Protein 1SEZ (pdb70)

CATH classification: 3.50.50.60 (+2 more: 3.90.660.20, 1.10.3110.10)

Secondary structure (DSSP, 8-state):
--EEEEE--SHHHHHHHHHHHTTS-EEEEE-SSSSS-SS--EEEETTEEEESS------SHHHHHHHHHTT-GGGEE--SS---EEEESSSSEEEPPSSHHHHHHSSSS-HHHHH---HHHH-----HHHHHHHHH-HHHIIIIIHHHHHHHHS--GGG----S-HHHHHHHHHTS-HHHHHHHHTT----S--STT-S--EETT--HHHHHHHTTS-TTTEETT--EEEEEEE-SSSSSS-EEEEEEB-SSSS-B---EESEE----HHHHH--EESSSSB---TTS----EEEEEEEEEEEEGGGBSS---SSEEE--GGGGGGT--SSEEEE---GGGS-TTEEEEEEEEESTT-GGGTT--HHHHHHHHHHHHHHHH-B-S--SSEEEEEEEEEEE---TTHHHHHHHHH---SSTTB----SSSS-SSHHHHHHHHHHHHHHHHHHHSS--/--EEEEE--SHHHHHHHHHHHTTS-EEEEEESSSSS-SS--EE--TT--EESS------SHHHHHHHHHTT-GGGEE--SS---EEEEETTEEEEPPSSTTTTTTSSSS-HHHHH---HHHH-----HHHHHHHHH-HHHIIIIIHHHHHHHHS--GGG----S-HHHHHHHHHTS-HHHHHHTTT----SSHHHHHSS--EETT--HHHHHHHTTS-TTTEEET--EEEEE---SSSSSS---EEEE--SSS-S----B-SEE----HHHH---EESSSSB---TT-----EEEEEEEEEEEEGGGBSS---SSEEE--GGGGGGT--SSEEEE---GGGS-TTEEEEEEEEESTT-GGGTTS-HHHHHHHHHHHHHHHH-B-S--SSEEEEEEEEEEE---TTHHHHHHHHH---SSTTB---SSSSS-SSHHHHHHHHHHHHHHHHHHHS---

Nearest PDB structures (foldseek):
  1sez-assembly1_A  TM=1.002E+00  e=3.186E-103  Nicotiana tabacum
  2ive-assembly2_B  TM=8.909E-01  e=2.336E-39  Myxococcus xanthus
  2ivd-assembly1_A  TM=8.876E-01  e=2.397E-38  Myxococcus xanthus
  4bay-assembly1_A  TM=6.341E-01  e=4.951E-17  Homo sapiens
  2x0l-assembly1_A  TM=6.480E-01  e=4.227E-16  Homo sapiens

Solvent-accessible surface area: 40682 Å² total

Foldseek 3Di:
DFEEEEEALELLSLLLLLLQVVVPHAYAYEAQAQDRYHLFAWDDDDQFIDTFGDFKAPPALSVVVLCPVLVQVVFWFADPFDAWEWEADLQETDTDDPDPVCVLVPPLDPPVQNVLVCLLPVFQQDFQLRVCCVRRHDSCVQTPVQLVVCVFANAGRRFAGVQACVVQVVCCVPSGGRVVSVCVPPPVNDDDDDCPCRDMTAGVRRCPSSVSSVVVADCRRYHHSFHWQEKEWADDDPDHQIKMKTWTAPPPNRHIDMDIGRFYEADDLQVVQRWYDYHPGTDHLVLQDDWDAWKKKKKKFKAFQVQQAADDTHFWYAYRLVCVVNVQQFGIKTFPCCVSSRDPRMTIIITMGGTPSHPPTLPDDQVSVQVSVQRSSCSYGVGDDGRNDMDMGIDRGRDTRNGRCLVSNVVSQVCVVVHPNYYYQYQSHQHDDSNRSSVSSSVRNVVSVCRVVVTD/DAEEEEEALELLSLLQCLLQVVVPHAYAYEHQAFDRYHLFAWDADDLFIATFGDFKAQLDPSVVVLCPVLVQPVFWFADPFDAWEFEADLQETDTDDPDPPVVQVDPLDDPVLVVLVCLLPVFQWQFQQRVCCVRRHDSCSQTPVQLVVCVQANAGRRFATVQACVVQVVCCVPSGGRVVSVVCVVVVPDPCCPVRNDHMIAGVRRCPSSVSSVVVADPRHYDYSFHWQEWEWADDDPDHQIKIKTWTQHDVVPDTDMDIHRFYEADDQCVVQRWYQYHPGTDHPPPAPPFDAWWKKKKKFKAFQVQQAADDTHFWYAYRLVCVVVLQQFGIKTFPCCVSSHDPRMTMIITMGGTPSHPPTLPDDQVSVQVNVQRSSCSYRVGDDGRPDMDMDIDNGNDTRNGRCLVVNVVVQVCCVPPPNYHYQYCSHQHPDSNRSSVSSSVRNVVSVVSVPVPD

Sequence (912 aa):
AKRVAVIGAGVSGLAAAYKLKIHGLNVTVFEAEGKAGGKLRSVSQDGLIWDEGANTTESEGDVTFLIDSLGLREKQQFPLSQNKRYIARNGTPVLLPSNPIDLIKSNFLSTGSKLQLLEPILWSHESVSGFFQRHFGKEVVDYLIDPFVAGTCGGDPDSLSHHSFPELWNLEKRFGSVILGAIRSKLSKTSANKKRQRGSFSFLGGQTLTDAICKDLREDELRLNSRVLELSCSCTEDSAIDSWSIISASPHKRQSEEESFDAVITAPLCDVKSKIAKRGNPFLLNFIPEVDYVPLSVVITTFKRENVKYPLEGFGVLVPSKEQQHGLKTLGTLFSSFPDRAPNNVYLYTTFVGGSRNRELAKASRTELKEIVTSDLKQLLGAEGEPTYVNHLYWSKAFPLYGHNYDSVLDAIDKEKNLPGLFYAGNHRGGLSVGKALSSGCNAADLVISYLESVSAKRVAVIGAGVSGLAAAYKLKIHGLNVTVFEAEGKAGGKLRSVSQDGLIWDEGANTTESEGDVTFLIDSLGLREKQQFPLSQNKRYIARNGTPVLLPSNPIDLIKSNFLSTGSKLQLLEPILWSHESVSGFFQRHFGKEVVDYLIDPFVAGTCGGDPDSLSHHSFPELWNLEKRFGSVILGAIRSKLSKTSANKKRQRGSFSFLGGQTLTDAICKDLREDELRLNSRVLELSCSCTEDSAIDSWSIISASPHKRQSEEESFDAVITAPLCDVKSKIAKRGNPFLLNFIPEVDYVPLSVVITTFKRENVKYPLEGFGVLVPSKEQQHGLKTLGTLFSSFPDRAPNNVYLYTTFVGGSRNRELAKASRTELKEIVTSDLKQLLGAEGEPTYVNHLYWSKAFPLYGHNYDSVLDAIDKEKNLPGLFYAGNHRGGLSVGKALSSGCNAADLVISYLESVS

Structure (mmCIF, N/CA/C/O backbone):
data_1SEZ
#
_entry.id   1SEZ
#
_cell.length_a   119.090
_cell.length_b   147.250
_cell.length_c   127.040
_cell.angle_alpha   90.00
_cell.angle_beta   90.00
_cell.angle_gamma   90.00
#
_symmetry.space_group_name_H-M   'C 2 2 21'
#
loop_
_entity.id
_entity.type
_entity.pdbx_description
1 polymer 'Protoporphyrinogen oxidase, mitochondrial'
2 non-polymer 'FLAVIN-ADENINE DINUCLEOTIDE'
3 non-polymer "4-BROMO-3-(5'-CARBOXY-4'-CHLORO-2'-FLUOROPHENYL)-1-METHYL-5-TRIFLUOROMETHYL-PYRAZOL"
4 non-polymer 2-{2-[4-(1,1,3,3-TETRAMETHYLBUTYL)PHENOXY]ETHOXY}ETHANOL
5 water water
#
loop_
_atom_site.group_PDB
_atom_site.id
_atom_site.type_symbol
_atom_site.label_atom_id
_atom_site.label_alt_id
_atom_site.label_comp_id
_atom_site.label_asym_id
_atom_site.label_entity_id
_atom_site.label_seq_id
_atom_site.pdbx_PDB_ins_code
_atom_site.Cartn_x
_atom_site.Cartn_y
_atom_site.Cartn_z
_atom_site.occupancy
_atom_site.B_iso_or_equiv
_atom_site.auth_seq_id
_atom_site.auth_comp_id
_atom_site.auth_asym_id
_atom_site.auth_atom_id
_atom_site.pdbx_PDB_model_num
ATOM 1 N N . ALA A 1 13 ? -6.757 17.096 7.497 1.00 61.00 13 ALA A N 1
ATOM 2 C CA . ALA A 1 13 ? -7.955 16.206 7.583 1.00 61.88 13 ALA A CA 1
ATOM 3 C C . ALA A 1 13 ? -7.743 14.967 8.483 1.00 62.97 13 ALA A C 1
ATOM 4 O O . ALA A 1 13 ? -7.035 14.013 8.126 1.00 62.44 13 ALA A O 1
ATOM 6 N N . LYS A 1 14 ? -8.366 14.996 9.659 1.00 63.37 14 LYS A N 1
ATOM 7 C CA . LYS A 1 14 ? -8.269 13.903 10.612 1.00 61.70 14 LYS A CA 1
ATOM 8 C C . LYS A 1 14 ? -9.360 12.888 10.303 1.00 61.27 14 LYS A C 1
ATOM 9 O O . LYS A 1 14 ? -10.426 13.247 9.780 1.00 60.70 14 LYS A O 1
ATOM 15 N N . ARG A 1 15 ? -9.082 11.623 10.622 1.00 60.55 15 ARG A N 1
ATOM 16 C CA . ARG A 1 15 ? -10.012 10.517 10.385 1.00 58.73 15 ARG A CA 1
ATOM 17 C C . ARG A 1 15 ? -10.206 9.725 11.666 1.00 56.31 15 ARG A C 1
ATOM 18 O O . ARG A 1 15 ? -9.248 9.452 12.383 1.00 54.96 15 ARG A O 1
ATOM 26 N N . VAL A 1 16 ? -11.448 9.354 11.949 1.00 54.21 16 VAL A N 1
ATOM 27 C CA . VAL A 1 16 ? -11.737 8.587 13.148 1.00 51.89 16 VAL A CA 1
ATOM 28 C C . VAL A 1 16 ? -12.406 7.248 12.842 1.00 50.71 16 VAL A C 1
ATOM 29 O O . VAL A 1 16 ? -13.394 7.179 12.117 1.00 50.25 16 VAL A O 1
ATOM 33 N N . ALA A 1 17 ? -11.844 6.186 13.402 1.00 49.53 17 ALA A N 1
ATOM 34 C CA . ALA A 1 17 ? -12.380 4.852 13.230 1.00 48.36 17 ALA A CA 1
ATOM 35 C C . ALA A 1 17 ? -13.446 4.635 14.293 1.00 48.44 17 ALA A C 1
ATOM 36 O O . ALA A 1 17 ? -13.286 5.024 15.450 1.00 50.40 17 ALA A O 1
ATOM 38 N N . VAL A 1 18 ? -14.540 4.013 13.896 1.00 47.51 18 VAL A N 1
ATOM 39 C CA . VAL A 1 18 ? -15.623 3.719 14.808 1.00 46.87 18 VAL A CA 1
ATOM 40 C C . VAL A 1 18 ? -15.965 2.238 14.665 1.00 47.15 18 VAL A C 1
ATOM 41 O O . VAL A 1 18 ? -16.510 1.823 13.643 1.00 47.71 18 VAL A O 1
ATOM 45 N N . ILE A 1 19 ? -15.638 1.433 15.673 1.00 46.44 19 ILE A N 1
ATOM 46 C CA . ILE A 1 19 ? -15.950 0.006 15.605 1.00 45.53 19 ILE A CA 1
ATOM 47 C C . ILE A 1 19 ? -17.367 -0.284 16.151 1.00 44.58 19 ILE A C 1
ATOM 48 O O . ILE A 1 19 ? -17.664 -0.071 17.327 1.00 40.96 19 ILE A O 1
ATOM 53 N N . GLY A 1 20 ? -18.248 -0.754 15.273 1.00 45.16 20 GLY A N 1
ATOM 54 C CA . GLY A 1 20 ? -19.612 -1.055 15.689 1.00 44.22 20 GLY A CA 1
ATOM 55 C C . GLY A 1 20 ? -20.621 -0.076 15.132 1.00 43.01 20 GLY A C 1
ATOM 56 O O . GLY A 1 20 ? -20.484 1.137 15.330 1.00 44.14 20 GLY A O 1
ATOM 57 N N . ALA A 1 21 ? -21.626 -0.590 14.432 1.00 41.17 21 ALA A N 1
ATOM 58 C CA . ALA A 1 21 ? -22.648 0.275 13.854 1.00 41.16 21 ALA A CA 1
ATOM 59 C C . ALA A 1 21 ? -23.974 0.188 14.604 1.00 40.56 21 ALA A C 1
ATOM 60 O O . ALA A 1 21 ? -25.035 0.139 13.997 1.00 39.01 21 ALA A O 1
ATOM 62 N N . GLY A 1 22 ? -23.900 0.162 15.931 1.00 41.52 22 GLY A N 1
ATOM 63 C CA . GLY A 1 22 ? -25.099 0.109 16.746 1.00 40.49 22 GLY A CA 1
ATOM 64 C C . GLY A 1 22 ? -25.527 1.532 16.992 1.00 40.28 22 GLY A C 1
ATOM 65 O O . GLY A 1 22 ? -24.876 2.447 16.511 1.00 40.90 22 GLY A O 1
ATOM 66 N N . VAL A 1 23 ? -26.606 1.744 17.726 1.00 40.76 23 VAL A N 1
ATOM 67 C CA . VAL A 1 23 ? -27.042 3.112 17.972 1.00 41.78 23 VAL A CA 1
ATOM 68 C C . VAL A 1 23 ? -25.895 3.943 18.552 1.00 42.10 23 VAL A C 1
ATOM 69 O O . VAL A 1 23 ? -25.756 5.113 18.234 1.00 44.27 23 VAL A O 1
ATOM 73 N N . SER A 1 24 ? -25.064 3.338 19.387 1.00 41.46 24 SER A N 1
ATOM 74 C CA . SER A 1 24 ? -23.944 4.062 19.983 1.00 42.06 24 SER A CA 1
ATOM 75 C C . SER A 1 24 ? -22.871 4.501 18.989 1.00 42.52 24 SER A C 1
ATOM 76 O O . SER A 1 24 ? -22.370 5.617 19.062 1.00 41.16 24 SER A O 1
ATOM 79 N N . GLY A 1 25 ? -22.503 3.603 18.079 1.00 44.41 25 GLY A N 1
ATOM 80 C CA . GLY A 1 25 ? -21.495 3.914 17.081 1.00 44.77 25 GLY A CA 1
ATOM 81 C C . GLY A 1 25 ? -21.992 4.914 16.055 1.00 45.83 25 GLY A C 1
ATOM 82 O O . GLY A 1 25 ? -21.225 5.773 15.605 1.00 45.61 25 GLY A O 1
ATOM 83 N N . LEU A 1 26 ? -23.272 4.804 15.688 1.00 45.62 26 LEU A N 1
ATOM 84 C CA . LEU A 1 26 ? -23.886 5.714 14.719 1.00 45.25 26 LEU A CA 1
ATOM 85 C C . LEU A 1 26 ? -24.039 7.100 15.326 1.00 44.72 26 LEU A C 1
ATOM 86 O O . LEU A 1 26 ? -23.894 8.112 14.636 1.00 43.23 26 LEU A O 1
ATOM 91 N N . ALA A 1 27 ? -24.319 7.133 16.624 1.00 44.01 27 ALA A N 1
ATOM 92 C CA . ALA A 1 27 ? -24.475 8.384 17.342 1.00 45.02 27 ALA A CA 1
ATOM 93 C C . ALA A 1 27 ? -23.142 9.095 17.293 1.00 45.57 27 ALA A C 1
ATOM 94 O O . ALA A 1 27 ? -23.067 10.268 16.933 1.00 45.38 27 ALA A O 1
ATOM 96 N N . ALA A 1 28 ? -22.094 8.365 17.662 1.00 46.15 28 ALA A N 1
ATOM 97 C CA . ALA A 1 28 ? -20.733 8.883 17.667 1.00 47.43 28 ALA A CA 1
ATOM 98 C C . ALA A 1 28 ? -20.287 9.332 16.272 1.00 48.35 28 ALA A C 1
ATOM 99 O O . ALA A 1 28 ? -19.699 10.401 16.110 1.00 46.20 28 ALA A O 1
ATOM 101 N N . ALA A 1 29 ? -20.566 8.513 15.265 1.00 50.47 29 ALA A N 1
ATOM 102 C CA . ALA A 1 29 ? -20.200 8.852 13.891 1.00 53.79 29 ALA A CA 1
ATOM 103 C C . ALA A 1 29 ? -20.905 10.118 13.383 1.00 56.14 29 ALA A C 1
ATOM 104 O O . ALA A 1 29 ? -20.318 10.904 12.631 1.00 56.59 29 ALA A O 1
ATOM 106 N N . TYR A 1 30 ? -22.161 10.302 13.797 1.00 57.00 30 TYR A N 1
ATOM 107 C CA . TYR A 1 30 ? -22.970 11.445 13.383 1.00 55.84 30 TYR A CA 1
ATOM 108 C C . TYR A 1 30 ? -22.517 12.737 14.039 1.00 55.88 30 TYR A C 1
ATOM 109 O O . TYR A 1 30 ? -22.343 13.762 13.387 1.00 53.57 30 TYR A O 1
ATOM 118 N N . LYS A 1 31 ? -22.349 12.679 15.350 1.00 57.51 31 LYS A N 1
ATOM 119 C CA . LYS A 1 31 ? -21.906 13.828 16.116 1.00 58.73 31 LYS A CA 1
ATOM 120 C C . LYS A 1 31 ? -20.538 14.250 15.567 1.00 58.38 31 LYS A C 1
ATOM 121 O O . LYS A 1 31 ? -20.162 15.418 15.632 1.00 59.61 31 LYS A O 1
ATOM 127 N N . LEU A 1 32 ? -19.798 13.281 15.033 1.00 57.55 32 LEU A N 1
ATOM 128 C CA . LEU A 1 32 ? -18.486 13.529 14.461 1.00 55.02 32 LEU A CA 1
ATOM 129 C C . LEU A 1 32 ? -18.586 14.231 13.120 1.00 55.47 32 LEU A C 1
ATOM 130 O O . LEU A 1 32 ? -17.944 15.248 12.920 1.00 56.78 32 LEU A O 1
ATOM 135 N N . LYS A 1 33 ? -19.382 13.697 12.198 1.00 56.17 33 LYS A N 1
ATOM 136 C CA . LYS A 1 33 ? -19.525 14.311 10.875 1.00 57.17 33 LYS A CA 1
ATOM 137 C C . LYS A 1 33 ? -19.970 15.775 10.896 1.00 58.41 33 LYS A C 1
ATOM 138 O O . LYS A 1 33 ? -19.374 16.625 10.233 1.00 59.41 33 LYS A O 1
ATOM 144 N N . ILE A 1 34 ? -21.013 16.076 11.659 1.00 58.65 34 ILE A N 1
ATOM 145 C CA . ILE A 1 34 ? -21.513 17.432 11.705 1.00 56.49 34 ILE A CA 1
ATOM 146 C C . ILE A 1 34 ? -20.500 18.391 12.304 1.00 55.95 34 ILE A C 1
ATOM 147 O O . ILE A 1 34 ? -20.803 19.564 12.528 1.00 57.52 34 ILE A O 1
ATOM 152 N N . HIS A 1 35 ? -19.295 17.892 12.558 1.00 54.67 35 HIS A N 1
ATOM 153 C CA . HIS A 1 35 ? -18.222 18.722 13.101 1.00 55.73 35 HIS A CA 1
ATOM 154 C C . HIS A 1 35 ? -16.999 18.612 12.205 1.00 54.99 35 HIS A C 1
ATOM 155 O O . HIS A 1 35 ? -15.881 18.828 12.646 1.00 53.31 35 HIS A O 1
ATOM 162 N N . GLY A 1 36 ? -17.234 18.263 10.940 1.00 54.49 36 GLY A N 1
ATOM 163 C CA . GLY A 1 36 ? -16.159 18.168 9.968 1.00 55.64 36 GLY A CA 1
ATOM 164 C C . GLY A 1 36 ? -15.432 16.846 9.811 1.00 56.04 36 GLY A C 1
ATOM 165 O O . GLY A 1 36 ? -15.339 16.304 8.712 1.00 55.40 36 GLY A O 1
ATOM 166 N N . LEU A 1 37 ? -14.901 16.337 10.913 1.00 57.11 37 LEU A N 1
ATOM 167 C CA . LEU A 1 37 ? -14.168 15.080 10.923 1.00 57.40 37 LEU A CA 1
ATOM 168 C C . LEU A 1 37 ? -14.727 13.988 9.987 1.00 57.88 37 LEU A C 1
ATOM 169 O O . LEU A 1 37 ? -15.904 13.635 10.044 1.00 57.44 37 LEU A O 1
ATOM 174 N N . ASN A 1 38 ? -13.858 13.480 9.117 1.00 58.43 38 ASN A N 1
ATOM 175 C CA . ASN A 1 38 ? -14.191 12.420 8.175 1.00 60.22 38 ASN A CA 1
ATOM 176 C C . ASN A 1 38 ? -14.229 11.122 8.989 1.00 60.60 38 ASN A C 1
ATOM 177 O O . ASN A 1 38 ? -13.304 10.832 9.755 1.00 60.93 38 ASN A O 1
ATOM 182 N N . VAL A 1 39 ? -15.278 10.328 8.804 1.00 59.41 39 VAL A N 1
ATOM 183 C CA . VAL A 1 39 ? -15.442 9.104 9.575 1.00 57.11 39 VAL A CA 1
ATOM 184 C C . VAL A 1 39 ? -15.597 7.830 8.768 1.00 57.35 39 VAL A C 1
ATOM 185 O O . VAL A 1 39 ? -16.086 7.854 7.637 1.00 59.26 39 VAL A O 1
ATOM 189 N N . THR A 1 40 ? -15.190 6.715 9.370 1.00 55.76 40 THR A N 1
ATOM 190 C CA . THR A 1 40 ? -15.313 5.391 8.759 1.00 54.44 40 THR A CA 1
ATOM 191 C C . THR A 1 40 ? -15.887 4.486 9.839 1.00 52.95 40 THR A C 1
ATOM 192 O O . THR A 1 40 ? -15.395 4.463 10.962 1.00 53.20 40 THR A O 1
ATOM 196 N N . VAL A 1 41 ? -16.928 3.742 9.502 1.00 50.87 41 VAL A N 1
ATOM 197 C CA . VAL A 1 41 ? -17.561 2.864 10.467 1.00 49.92 41 VAL A CA 1
ATOM 198 C C . VAL A 1 41 ? -17.506 1.392 10.100 1.00 49.10 41 VAL A C 1
ATOM 199 O O . VAL A 1 41 ? -18.093 0.970 9.111 1.00 49.82 41 VAL A O 1
ATOM 203 N N . PHE A 1 42 ? -16.815 0.602 10.901 1.00 48.61 42 PHE A N 1
ATOM 204 C CA . PHE A 1 42 ? -16.746 -0.822 10.622 1.00 49.60 42 PHE A CA 1
ATOM 205 C C . PHE A 1 42 ? -17.875 -1.566 11.307 1.00 49.54 42 PHE A C 1
ATOM 206 O O . PHE A 1 42 ? -18.086 -1.408 12.510 1.00 49.28 42 PHE A O 1
ATOM 214 N N . GLU A 1 43 ? -18.591 -2.378 10.538 1.00 48.52 43 GLU A N 1
ATOM 215 C CA . GLU A 1 43 ? -19.678 -3.176 11.074 1.00 50.28 43 GLU A CA 1
ATOM 216 C C . GLU A 1 43 ? -19.521 -4.668 10.753 1.00 51.28 43 GLU A C 1
ATOM 217 O O . GLU A 1 43 ? -19.536 -5.072 9.596 1.00 51.43 43 GLU A O 1
ATOM 223 N N . ALA A 1 44 ? -19.383 -5.487 11.786 1.00 52.63 44 ALA A N 1
ATOM 224 C CA . ALA A 1 44 ? -19.222 -6.923 11.597 1.00 54.12 44 ALA A CA 1
ATOM 225 C C . ALA A 1 44 ? -20.397 -7.582 10.860 1.00 55.69 44 ALA A C 1
ATOM 226 O O . ALA A 1 44 ? -20.202 -8.419 9.974 1.00 55.28 44 ALA A O 1
ATOM 228 N N . GLU A 1 45 ? -21.613 -7.192 11.221 1.00 58.29 45 GLU A N 1
ATOM 229 C CA . GLU A 1 45 ? -22.815 -7.751 10.615 1.00 60.56 45 GLU A CA 1
ATOM 230 C C . GLU A 1 45 ? -23.123 -7.222 9.205 1.00 60.04 45 GLU A C 1
ATOM 231 O O . GLU A 1 45 ? -22.491 -6.271 8.726 1.00 59.53 45 GLU A O 1
ATOM 237 N N . GLY A 1 46 ? -24.102 -7.845 8.551 1.00 59.04 46 GLY A N 1
ATOM 238 C CA . GLY A 1 46 ? -24.484 -7.446 7.205 1.00 58.57 46 GLY A CA 1
ATOM 239 C C . GLY A 1 46 ? -25.400 -6.239 7.155 1.00 57.59 46 GLY A C 1
ATOM 240 O O . GLY A 1 46 ? -25.522 -5.592 6.116 1.00 56.56 46 GLY A O 1
ATOM 241 N N . LYS A 1 47 ? -26.060 -5.949 8.273 1.00 56.96 47 LYS A N 1
ATOM 242 C CA . LYS A 1 47 ? -26.941 -4.798 8.359 1.00 57.21 47 LYS A CA 1
ATOM 243 C C . LYS A 1 47 ? -26.417 -3.839 9.413 1.00 55.92 47 LYS A C 1
ATOM 244 O O . LYS A 1 47 ? -25.748 -4.245 10.351 1.00 55.78 47 LYS A O 1
ATOM 250 N N . ALA A 1 48 ? -26.709 -2.559 9.230 1.00 56.66 48 ALA A N 1
ATOM 251 C CA . ALA A 1 48 ? -26.267 -1.509 10.132 1.00 56.84 48 ALA A CA 1
ATOM 252 C C . ALA A 1 48 ? -26.968 -1.509 11.485 1.00 58.62 48 ALA A C 1
ATOM 253 O O . ALA A 1 48 ? -26.306 -1.358 12.512 1.00 61.68 48 ALA A O 1
ATOM 255 N N . GLY A 1 49 ? -28.287 -1.661 11.519 1.00 57.07 49 GLY A N 1
ATOM 256 C CA . GLY A 1 49 ? -28.949 -1.652 12.815 1.00 60.16 49 GLY A CA 1
ATOM 257 C C . GLY A 1 49 ? -28.113 -2.314 13.916 1.00 60.95 49 GLY A C 1
ATOM 258 O O . GLY A 1 49 ? -27.383 -3.281 13.650 1.00 63.17 49 GLY A O 1
ATOM 259 N N . GLY A 1 50 ? -28.175 -1.816 15.146 1.00 58.68 50 GLY A N 1
ATOM 260 C CA . GLY A 1 50 ? -27.393 -2.474 16.186 1.00 57.76 50 GLY A CA 1
ATOM 261 C C . GLY A 1 50 ? -28.272 -3.526 16.820 1.00 56.03 50 GLY A C 1
ATOM 262 O O . GLY A 1 50 ? -28.624 -4.524 16.196 1.00 52.94 50 GLY A O 1
ATOM 263 N N . LYS A 1 51 ? -28.617 -3.296 18.082 1.00 56.72 51 LYS A N 1
ATOM 264 C CA . LYS A 1 51 ? -29.532 -4.168 18.797 1.00 54.69 51 LYS A CA 1
ATOM 265 C C . LYS A 1 51 ? -30.900 -3.653 18.356 1.00 53.76 51 LYS A C 1
ATOM 266 O O . LYS A 1 51 ? -31.930 -4.156 18.794 1.00 52.56 51 LYS A O 1
ATOM 272 N N . LEU A 1 52 ? -30.893 -2.611 17.520 1.00 52.57 52 LEU A N 1
ATOM 273 C CA . LEU A 1 52 ? -32.128 -2.059 16.971 1.00 52.52 52 LEU A CA 1
ATOM 274 C C . LEU A 1 52 ? -32.331 -2.820 15.660 1.00 52.56 52 LEU A C 1
ATOM 275 O O . LEU A 1 52 ? -31.553 -2.665 14.723 1.00 52.15 52 LEU A O 1
ATOM 280 N N . ARG A 1 53 ? -33.381 -3.636 15.598 1.00 53.98 53 ARG A N 1
ATOM 281 C CA . ARG A 1 53 ? -33.621 -4.472 14.423 1.00 55.47 53 ARG A CA 1
ATOM 282 C C . ARG A 1 53 ? -35.105 -4.699 14.097 1.00 56.16 53 ARG A C 1
ATOM 283 O O . ARG A 1 53 ? -35.700 -5.667 14.567 1.00 57.02 53 ARG A O 1
ATOM 291 N N . SER A 1 54 ? -35.693 -3.829 13.274 1.00 55.95 54 SER A N 1
ATOM 292 C CA . SER A 1 54 ? -37.107 -3.956 12.908 1.00 54.97 54 SER A CA 1
ATOM 293 C C . SER A 1 54 ? -37.309 -4.822 11.674 1.00 54.36 54 SER A C 1
ATOM 294 O O . SER A 1 54 ? -36.498 -4.797 10.761 1.00 56.15 54 SER A O 1
ATOM 297 N N . VAL A 1 55 ? -38.395 -5.585 11.647 1.00 54.56 55 VAL A N 1
ATOM 298 C CA . VAL A 1 55 ? -38.694 -6.450 10.505 1.00 54.77 55 VAL A CA 1
ATOM 299 C C . VAL A 1 55 ? -40.102 -6.251 9.952 1.00 55.08 55 VAL A C 1
ATOM 300 O O . VAL A 1 55 ? -41.060 -6.085 10.699 1.00 53.28 55 VAL A O 1
ATOM 304 N N . SER A 1 56 ? -40.215 -6.288 8.629 1.00 57.44 56 SER A N 1
ATOM 305 C CA . SER A 1 56 ? -41.496 -6.104 7.956 1.00 58.93 56 SER A CA 1
ATOM 306 C C . SER A 1 56 ? -41.924 -7.356 7.206 1.00 58.61 56 SER A C 1
ATOM 307 O O . SER A 1 56 ? -41.188 -7.875 6.380 1.00 56.89 56 SER A O 1
ATOM 310 N N . GLN A 1 57 ? -43.119 -7.846 7.486 1.00 60.38 57 GLN A N 1
ATOM 311 C CA . GLN A 1 57 ? -43.559 -9.043 6.807 1.00 64.49 57 GLN A CA 1
ATOM 312 C C . GLN A 1 57 ? -45.030 -9.028 6.453 1.00 66.12 57 GLN A C 1
ATOM 313 O O . GLN A 1 57 ? -45.647 -7.971 6.270 1.00 65.80 57 GLN A O 1
ATOM 319 N N . ASP A 1 58 ? -45.563 -10.244 6.360 1.00 66.86 58 ASP A N 1
ATOM 320 C CA . ASP A 1 58 ? -46.945 -10.517 6.023 1.00 66.59 58 ASP A CA 1
ATOM 321 C C . ASP A 1 58 ? -47.880 -9.737 6.926 1.00 66.93 58 ASP A C 1
ATOM 322 O O . ASP A 1 58 ? -48.382 -10.259 7.931 1.00 66.12 58 ASP A O 1
ATOM 327 N N . GLY A 1 59 ? -48.096 -8.475 6.552 1.00 67.01 59 GLY A N 1
ATOM 328 C CA . GLY A 1 59 ? -48.977 -7.590 7.296 1.00 66.08 59 GLY A CA 1
ATOM 329 C C . GLY A 1 59 ? -48.564 -7.371 8.733 1.00 64.96 59 GLY A C 1
ATOM 330 O O . GLY A 1 59 ? -49.388 -6.986 9.565 1.00 64.17 59 GLY A O 1
ATOM 331 N N . LEU A 1 60 ? -47.289 -7.616 9.025 1.00 63.97 60 LEU A N 1
ATOM 332 C CA . LEU A 1 60 ? -46.767 -7.449 10.373 1.00 63.01 60 LEU A CA 1
ATOM 333 C C . LEU A 1 60 ? -45.559 -6.534 10.375 1.00 62.90 60 LEU A C 1
ATOM 334 O O . LEU A 1 60 ? -44.844 -6.420 9.382 1.00 64.55 60 LEU A O 1
ATOM 339 N N . ILE A 1 61 ? -45.339 -5.885 11.507 1.00 62.16 61 ILE A N 1
ATOM 340 C CA . ILE A 1 61 ? -44.189 -5.015 11.698 1.00 61.09 61 ILE A CA 1
ATOM 341 C C . ILE A 1 61 ? -43.752 -5.290 13.127 1.00 61.47 61 ILE A C 1
ATOM 342 O O . ILE A 1 61 ? -44.525 -5.084 14.066 1.00 62.18 61 ILE A O 1
ATOM 347 N N . TRP A 1 62 ? -42.531 -5.781 13.301 1.00 61.78 62 TRP A N 1
ATOM 348 C CA . TRP A 1 62 ? -42.055 -6.066 14.644 1.00 61.55 62 TRP A CA 1
ATOM 349 C C . TRP A 1 62 ? -40.583 -5.782 14.858 1.00 59.91 62 TRP A C 1
ATOM 350 O O . TRP A 1 62 ? -39.810 -5.647 13.908 1.00 59.02 62 TRP A O 1
ATOM 361 N N . ASP A 1 63 ? -40.216 -5.677 16.129 1.00 58.27 63 ASP A N 1
ATOM 362 C CA . ASP A 1 63 ? -38.844 -5.425 16.516 1.00 56.93 63 ASP A CA 1
ATOM 363 C C . ASP A 1 63 ? -38.273 -6.669 17.176 1.00 56.35 63 ASP A C 1
ATOM 364 O O . ASP A 1 63 ? -38.855 -7.213 18.108 1.00 57.70 63 ASP A O 1
ATOM 369 N N . GLU A 1 64 ? -37.136 -7.126 16.676 1.00 55.08 64 GLU A N 1
ATOM 370 C CA . GLU A 1 64 ? -36.499 -8.306 17.216 1.00 53.97 64 GLU A CA 1
ATOM 371 C C . GLU A 1 64 ? -35.543 -7.905 18.330 1.00 51.47 64 GLU A C 1
ATOM 372 O O . GLU A 1 64 ? -35.026 -8.748 19.050 1.00 51.83 64 GLU A O 1
ATOM 378 N N . GLY A 1 65 ? -35.316 -6.607 18.466 1.00 48.99 65 GLY A N 1
ATOM 379 C CA . GLY A 1 65 ? -34.425 -6.119 19.496 1.00 47.83 65 GLY A CA 1
ATOM 380 C C . GLY A 1 65 ? -35.139 -5.091 20.340 1.00 47.53 65 GLY A C 1
ATOM 381 O O . GLY A 1 65 ? -36.237 -5.340 20.825 1.00 47.14 65 GLY A O 1
ATOM 382 N N . ALA A 1 66 ? -34.528 -3.931 20.526 1.00 47.71 66 ALA A N 1
ATOM 383 C CA . ALA A 1 66 ? -35.169 -2.892 21.314 1.00 48.09 66 ALA A CA 1
ATOM 384 C C . ALA A 1 66 ? -36.548 -2.590 20.731 1.00 49.68 66 ALA A C 1
ATOM 385 O O . ALA A 1 66 ? -36.695 -2.415 19.525 1.00 48.69 66 ALA A O 1
ATOM 387 N N . ASN A 1 67 ? -37.560 -2.530 21.593 1.00 52.21 67 ASN A N 1
ATOM 388 C CA . ASN A 1 67 ? -38.933 -2.2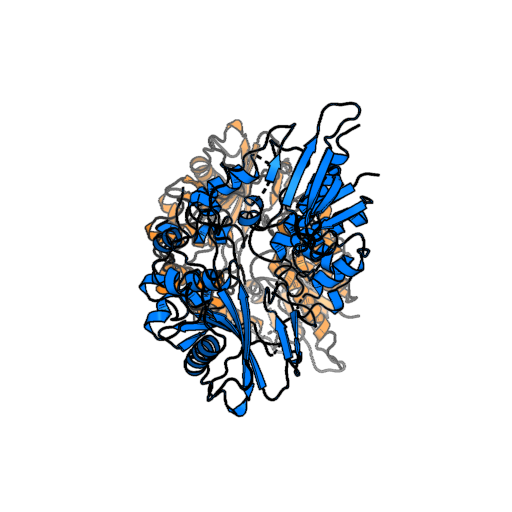63 21.159 1.00 52.88 67 ASN A CA 1
ATOM 389 C C . ASN A 1 67 ? -39.415 -0.851 21.413 1.00 53.04 67 ASN A C 1
ATOM 390 O O . ASN A 1 67 ? -40.296 -0.349 20.722 1.00 54.00 67 ASN A O 1
ATOM 395 N N . THR A 1 68 ? -38.836 -0.209 22.411 1.00 53.19 68 THR A N 1
ATOM 396 C CA . THR A 1 68 ? -39.245 1.128 22.760 1.00 53.79 68 THR A CA 1
ATOM 397 C C . THR A 1 68 ? -38.033 1.875 23.295 1.00 54.56 68 THR A C 1
ATOM 398 O O . THR A 1 68 ? -36.968 1.293 23.481 1.00 54.25 68 THR A O 1
ATOM 410 N N . THR A 1 70 ? -36.778 6.036 25.269 1.00 60.00 70 THR A N 1
ATOM 411 C CA . THR A 1 70 ? -37.199 7.258 25.937 1.00 61.97 70 THR A CA 1
ATOM 412 C C . THR A 1 70 ? -36.195 8.363 25.681 1.00 64.20 70 THR A C 1
ATOM 413 O O . THR A 1 70 ? -35.066 8.091 25.275 1.00 65.78 70 THR A O 1
ATOM 417 N N . GLU A 1 71 ? -36.593 9.610 25.914 1.00 65.95 71 GLU A N 1
ATOM 418 C CA . GLU A 1 71 ? -35.654 10.702 25.746 1.00 68.21 71 GLU A CA 1
ATOM 419 C C . GLU A 1 71 ? -35.433 11.450 27.061 1.00 69.28 71 GLU A C 1
ATOM 420 O O . GLU A 1 71 ? -35.789 12.614 27.217 1.00 69.63 71 GLU A O 1
ATOM 426 N N . SER A 1 72 ? -34.838 10.739 28.011 1.00 70.41 72 SER A N 1
ATOM 427 C CA . SER A 1 72 ? -34.522 11.275 29.323 1.00 70.86 72 SER A CA 1
ATOM 428 C C . SER A 1 72 ? -33.105 11.809 29.210 1.00 71.71 72 SER A C 1
ATOM 429 O O . SER A 1 72 ? -32.559 12.375 30.156 1.00 71.81 72 SER A O 1
ATOM 432 N N . GLU A 1 73 ? -32.508 11.603 28.042 1.00 72.44 73 GLU A N 1
ATOM 433 C CA . GLU A 1 73 ? -31.150 12.051 27.796 1.00 73.72 73 GLU A CA 1
ATOM 434 C C . GLU A 1 73 ? -31.207 13.221 26.837 1.00 73.50 73 GLU A C 1
ATOM 435 O O . GLU A 1 73 ? -31.992 13.201 25.886 1.00 74.40 73 GLU A O 1
ATOM 441 N N . GLY A 1 74 ? -30.380 14.235 27.087 1.00 71.99 74 GLY A N 1
ATOM 442 C CA . GLY A 1 74 ? -30.361 15.402 26.226 1.00 70.32 74 GLY A CA 1
ATOM 443 C C . GLY A 1 74 ? -30.019 15.022 24.799 1.00 69.94 74 GLY A C 1
ATOM 444 O O . GLY A 1 74 ? -30.651 15.485 23.836 1.00 70.17 74 GLY A O 1
ATOM 445 N N . ASP A 1 75 ? -29.021 14.153 24.669 1.00 68.57 75 ASP A N 1
ATOM 446 C CA . ASP A 1 75 ? -28.564 13.699 23.367 1.00 66.63 75 ASP A CA 1
ATOM 447 C C . ASP A 1 75 ? -29.630 13.027 22.532 1.00 65.14 75 ASP A C 1
ATOM 448 O O . ASP A 1 75 ? -29.555 13.069 21.308 1.00 65.07 75 ASP A O 1
ATOM 453 N N . VAL A 1 76 ? -30.610 12.400 23.176 1.00 63.50 76 VAL A N 1
ATOM 454 C CA . VAL A 1 76 ? -31.676 11.741 22.432 1.00 62.78 76 VAL A CA 1
ATOM 455 C C . VAL A 1 76 ? -32.569 12.780 21.782 1.00 63.29 76 VAL A C 1
ATOM 456 O O . VAL A 1 76 ? -32.965 12.638 20.630 1.00 62.22 76 VAL A O 1
ATOM 460 N N . THR A 1 77 ? -32.886 13.826 22.539 1.00 64.07 77 THR A N 1
ATOM 461 C CA . THR A 1 77 ? -33.736 14.902 22.049 1.00 63.73 77 THR A CA 1
ATOM 462 C C . THR A 1 77 ? -33.039 15.598 20.894 1.00 63.27 77 THR A C 1
ATOM 463 O O . THR A 1 77 ? -33.657 15.872 19.852 1.00 62.03 77 THR A O 1
ATOM 467 N N . PHE A 1 78 ? -31.749 15.872 21.091 1.00 62.02 78 PHE A N 1
ATOM 468 C CA . PHE A 1 78 ? -30.929 16.504 20.069 1.00 61.44 78 PHE A CA 1
ATOM 469 C C . PHE A 1 78 ? -30.956 15.703 18.776 1.00 60.74 78 PHE A C 1
ATOM 470 O O . PHE A 1 78 ? -31.240 16.252 17.725 1.00 59.98 78 PHE A O 1
ATOM 478 N N . LEU A 1 79 ? -30.656 14.410 18.848 1.00 60.37 79 LEU A N 1
ATOM 479 C CA . LEU A 1 79 ? -30.656 13.586 17.652 1.00 62.21 79 LEU A CA 1
ATOM 480 C C . LEU A 1 79 ? -32.013 13.472 16.985 1.00 64.00 79 LEU A C 1
ATOM 481 O O . LEU A 1 79 ? -32.102 13.513 15.756 1.00 65.06 79 LEU A O 1
ATOM 486 N N . ILE A 1 80 ? -33.070 13.310 17.779 1.00 65.46 80 ILE A N 1
ATOM 487 C CA . ILE A 1 80 ? -34.412 13.208 17.218 1.00 65.41 80 ILE A CA 1
ATOM 488 C C . ILE A 1 80 ? -34.677 14.428 16.349 1.00 65.82 80 ILE A C 1
ATOM 489 O O . ILE A 1 80 ? -35.310 14.321 15.301 1.00 65.27 80 ILE A O 1
ATOM 494 N N . ASP A 1 81 ? -34.188 15.586 16.786 1.00 66.55 81 ASP A N 1
ATOM 495 C CA . ASP A 1 81 ? -34.380 16.825 16.031 1.00 68.29 81 ASP A CA 1
ATOM 496 C C . ASP A 1 81 ? -33.467 16.939 14.819 1.00 67.58 81 ASP A C 1
ATOM 497 O O . ASP A 1 81 ? -33.931 17.239 13.725 1.00 68.56 81 ASP A O 1
ATOM 502 N N . SER A 1 82 ? -32.173 16.709 15.009 1.00 67.20 82 SER A N 1
ATOM 503 C CA . SER A 1 82 ? -31.227 16.801 13.905 1.00 66.56 82 SER A CA 1
ATOM 504 C C . SER A 1 82 ? -31.699 15.982 12.741 1.00 66.23 82 SER A C 1
ATOM 505 O O . SER A 1 82 ? -31.940 16.510 11.669 1.00 67.32 82 SER A O 1
ATOM 508 N N . LEU A 1 83 ? -31.842 14.684 12.955 1.00 67.16 83 LEU A N 1
ATOM 509 C CA . LEU A 1 83 ? -32.291 13.787 11.897 1.00 68.06 83 LEU A CA 1
ATOM 510 C C . LEU A 1 83 ? -33.728 14.064 11.464 1.00 68.14 83 LEU A C 1
ATOM 511 O O . LEU A 1 83 ? -34.209 13.492 10.486 1.00 67.17 83 LEU A O 1
ATOM 516 N N . GLY A 1 84 ? -34.401 14.949 12.200 1.00 69.67 84 GLY A N 1
ATOM 517 C CA . GLY A 1 84 ? -35.783 15.298 11.902 1.00 69.83 84 GLY A CA 1
ATOM 518 C C . GLY A 1 84 ? -36.705 14.095 11.928 1.00 69.79 84 GLY A C 1
ATOM 519 O O . GLY A 1 84 ? -37.383 13.821 10.946 1.00 70.35 84 GLY A O 1
ATOM 520 N N . LEU A 1 85 ? -36.740 13.383 13.051 1.00 69.76 85 LEU A N 1
ATOM 521 C CA . LEU A 1 85 ? -37.576 12.192 13.186 1.00 69.64 85 LEU A CA 1
ATOM 522 C C . LEU A 1 85 ? -38.880 12.397 13.976 1.00 70.00 85 LEU A C 1
ATOM 523 O O . LEU A 1 85 ? -39.657 11.451 14.154 1.00 69.58 85 LEU A O 1
ATOM 528 N N . ARG A 1 86 ? -39.121 13.626 14.434 1.00 69.83 86 ARG A N 1
ATOM 529 C CA . ARG A 1 86 ? -40.334 13.954 15.183 1.00 70.53 86 ARG A CA 1
ATOM 530 C C . ARG A 1 86 ? -41.615 13.400 14.555 1.00 70.97 86 ARG A C 1
ATOM 531 O O . ARG A 1 86 ? -42.464 12.859 15.249 1.00 71.55 86 ARG A O 1
ATOM 539 N N . GLU A 1 87 ? -41.767 13.550 13.246 1.00 72.21 87 GLU A N 1
ATOM 540 C CA . GLU A 1 87 ? -42.959 13.048 12.567 1.00 73.06 87 GLU A CA 1
ATOM 541 C C . GLU A 1 87 ? -43.007 11.523 12.596 1.00 72.22 87 GLU A C 1
ATOM 542 O O . GLU A 1 87 ? -44.083 10.925 12.564 1.00 72.74 87 GLU A O 1
ATOM 548 N N . LYS A 1 88 ? -41.842 10.894 12.662 1.00 70.98 88 LYS A N 1
ATOM 549 C CA . LYS A 1 88 ? -41.786 9.444 12.679 1.00 70.66 88 LYS A CA 1
ATOM 550 C C . LYS A 1 88 ? -41.850 8.844 14.080 1.00 70.47 88 LYS A C 1
ATOM 551 O O . LYS A 1 88 ? -42.009 7.627 14.236 1.00 69.03 88 LYS A O 1
ATOM 557 N N . GLN A 1 89 ? -41.743 9.707 15.091 1.00 70.07 89 GLN A N 1
ATOM 558 C CA . GLN A 1 89 ? -41.812 9.284 16.488 1.00 69.71 89 GLN A CA 1
ATOM 559 C C . GLN A 1 89 ? -43.221 8.762 16.744 1.00 69.80 89 GLN A C 1
ATOM 560 O O . GLN A 1 89 ? -44.200 9.453 16.479 1.00 70.56 89 GLN A O 1
ATOM 566 N N . GLN A 1 90 ? -43.320 7.539 17.254 1.00 70.40 90 GLN A N 1
ATOM 567 C CA . GLN A 1 90 ? -44.617 6.923 17.522 1.00 70.50 90 GLN A CA 1
ATOM 568 C C . GLN A 1 90 ? -44.833 6.520 18.992 1.00 69.43 90 GLN A C 1
ATOM 569 O O . GLN A 1 90 ? -44.028 5.806 19.585 1.00 68.52 90 GLN A O 1
ATOM 575 N N . PHE A 1 91 ? -45.925 6.996 19.574 1.00 68.71 91 PHE A N 1
ATOM 576 C CA . PHE A 1 91 ? -46.240 6.673 20.954 1.00 68.85 91 PHE A CA 1
ATOM 577 C C . PHE A 1 91 ? -47.299 5.586 20.995 1.00 69.47 91 PHE A C 1
ATOM 578 O O . PHE A 1 91 ? -47.994 5.344 20.005 1.00 69.05 91 PHE A O 1
ATOM 586 N N . PRO A 1 92 ? -47.425 4.896 22.138 1.00 69.85 92 PRO A N 1
ATOM 587 C CA . PRO A 1 92 ? -48.430 3.830 22.232 1.00 69.98 92 PRO A CA 1
ATOM 588 C C . PRO A 1 92 ? -49.822 4.431 22.280 1.00 70.29 92 PRO A C 1
ATOM 589 O O . PRO A 1 92 ? -50.027 5.475 22.901 1.00 71.15 92 PRO A O 1
ATOM 593 N N . LEU A 1 93 ? -50.774 3.787 21.616 1.00 70.20 93 LEU A N 1
ATOM 594 C CA . LEU A 1 93 ? -52.146 4.284 21.608 1.00 70.45 93 LEU A CA 1
ATOM 595 C C . LEU A 1 93 ? -52.859 3.769 22.852 1.00 71.22 93 LEU A C 1
ATOM 596 O O . LEU A 1 93 ? -53.788 4.402 23.360 1.00 71.90 93 LEU A O 1
ATOM 598 N N . SER A 1 94 ? -52.409 2.619 23.347 1.00 71.51 94 SER A N 1
ATOM 599 C CA . SER A 1 94 ? -53.004 2.017 24.526 1.00 70.72 94 SER A CA 1
ATOM 600 C C . SER A 1 94 ? -52.541 2.714 25.795 1.00 71.02 94 SER A C 1
ATOM 601 O O . SER A 1 94 ? -51.478 3.334 25.832 1.00 69.93 94 SER A O 1
ATOM 604 N N . GLN A 1 95 ? -53.360 2.615 26.833 1.00 72.08 95 GLN A N 1
ATOM 605 C CA . GLN A 1 95 ? -53.048 3.222 28.114 1.00 73.28 95 GLN A CA 1
ATOM 606 C C . GLN A 1 95 ? -51.790 2.577 28.670 1.00 73.08 95 GLN A C 1
ATOM 607 O O . GLN A 1 95 ? -51.477 1.435 28.336 1.00 74.15 95 GLN A O 1
ATOM 613 N N . ASN A 1 96 ? -51.056 3.302 29.505 1.00 72.09 96 ASN A N 1
ATOM 614 C CA . ASN A 1 96 ? -49.855 2.726 30.088 1.00 71.01 96 ASN A CA 1
ATOM 615 C C . ASN A 1 96 ? -50.316 1.978 31.341 1.00 69.20 96 ASN A C 1
ATOM 616 O O . ASN A 1 96 ? -50.634 2.581 32.367 1.00 70.02 96 ASN A O 1
ATOM 621 N N . LYS A 1 97 ? -50.383 0.659 31.234 1.00 65.76 97 LYS A N 1
ATOM 622 C CA . LYS A 1 97 ? -50.819 -0.185 32.335 1.00 61.96 97 LYS A CA 1
ATOM 623 C C . LYS A 1 97 ? -50.063 -1.461 32.143 1.00 60.58 97 LYS A C 1
ATOM 624 O O . LYS A 1 97 ? -50.240 -2.131 31.130 1.00 60.19 97 LYS A O 1
ATOM 630 N N . ARG A 1 98 ? -49.212 -1.788 33.107 1.00 58.66 98 ARG A N 1
ATOM 631 C CA . ARG A 1 98 ? -48.421 -3.001 33.047 1.00 56.99 98 ARG A CA 1
ATOM 632 C C . ARG A 1 98 ? -49.065 -4.001 33.992 1.00 54.77 98 ARG A C 1
ATOM 633 O O . ARG A 1 98 ? -49.808 -3.616 34.886 1.00 54.23 98 ARG A O 1
ATOM 641 N N . TYR A 1 99 ? -48.801 -5.284 33.774 1.00 53.14 99 TYR A N 1
ATOM 642 C CA . TYR A 1 99 ? -49.365 -6.340 34.604 1.00 51.11 99 TYR A CA 1
ATOM 643 C C . TYR A 1 99 ? -48.269 -7.233 35.089 1.00 49.90 99 TYR A C 1
ATOM 644 O O . TYR A 1 99 ? -47.238 -7.353 34.439 1.00 50.09 99 TYR A O 1
ATOM 653 N N . ILE A 1 100 ? -48.498 -7.872 36.228 1.00 49.18 100 ILE A N 1
ATOM 654 C CA . ILE A 1 100 ? -47.508 -8.770 36.784 1.00 49.80 100 ILE A CA 1
ATOM 655 C C . ILE A 1 100 ? -48.222 -10.088 36.960 1.00 49.85 100 ILE A C 1
ATOM 656 O O . ILE A 1 100 ? -49.397 -10.101 37.282 1.00 50.10 100 ILE A O 1
ATOM 661 N N . ALA A 1 101 ? -47.533 -11.195 36.726 1.00 50.67 101 ALA A N 1
ATOM 662 C CA . ALA A 1 101 ? -48.154 -12.500 36.911 1.00 52.60 101 ALA A CA 1
ATOM 663 C C . ALA A 1 101 ? -47.962 -12.902 38.373 1.00 54.16 101 ALA A C 1
ATOM 664 O O . ALA A 1 101 ? -46.842 -12.899 38.894 1.00 55.16 101 ALA A O 1
ATOM 666 N N . ARG A 1 102 ? -49.068 -13.221 39.035 1.00 55.38 102 ARG A N 1
ATOM 667 C CA . ARG A 1 102 ? -49.062 -13.627 40.439 1.00 56.20 102 ARG A CA 1
ATOM 668 C C . ARG A 1 102 ? -49.799 -14.950 40.593 1.00 56.53 102 ARG A C 1
ATOM 669 O O . ARG A 1 102 ? -51.000 -15.051 40.327 1.00 53.61 102 ARG A O 1
ATOM 677 N N . ASN A 1 103 ? -49.049 -15.957 41.028 1.00 57.61 103 ASN A N 1
ATOM 678 C CA . ASN A 1 103 ? -49.528 -17.326 41.194 1.00 60.00 103 ASN A CA 1
ATOM 679 C C . ASN A 1 103 ? -49.945 -17.932 39.844 1.00 58.15 103 ASN A C 1
ATOM 680 O O . ASN A 1 103 ? -50.496 -19.035 39.782 1.00 58.84 103 ASN A O 1
ATOM 685 N N . GLY A 1 104 ? -49.683 -17.207 38.763 1.00 54.94 104 GLY A N 1
ATOM 686 C CA . GLY A 1 104 ? -50.005 -17.726 37.453 1.00 52.69 104 GLY A CA 1
ATOM 687 C C . GLY A 1 104 ? -51.076 -17.005 36.666 1.00 51.17 104 GLY A C 1
ATOM 688 O O . GLY A 1 104 ? -51.675 -17.589 35.773 1.00 51.25 104 GLY A O 1
ATOM 689 N N . THR A 1 105 ? -51.334 -15.748 36.993 1.00 50.00 105 THR A N 1
ATOM 690 C CA . THR A 1 105 ? -52.331 -14.972 36.266 1.00 48.32 105 THR A CA 1
ATOM 691 C C . THR A 1 105 ? -52.050 -13.473 36.391 1.00 47.21 105 THR A C 1
ATOM 692 O O . THR A 1 105 ? -51.542 -12.996 37.404 1.00 46.07 105 THR A O 1
ATOM 696 N N . PRO A 1 106 ? -52.384 -12.704 35.350 1.00 46.91 106 PRO A N 1
ATOM 697 C CA . PRO A 1 106 ? -52.117 -11.270 35.424 1.00 46.04 106 PRO A CA 1
ATOM 698 C C . PRO A 1 106 ? -52.844 -10.505 36.503 1.00 45.06 106 PRO A C 1
ATOM 699 O O . PRO A 1 106 ? -54.052 -10.636 36.675 1.00 46.46 106 PRO A O 1
ATOM 703 N N . VAL A 1 107 ? -52.087 -9.699 37.228 1.00 43.99 107 VAL A N 1
ATOM 704 C CA . VAL A 1 107 ? -52.654 -8.829 38.237 1.00 43.11 107 VAL A CA 1
ATOM 705 C C . VAL A 1 107 ? -52.160 -7.427 37.853 1.00 41.86 107 VAL A C 1
ATOM 706 O O . VAL A 1 107 ? -50.998 -7.262 37.464 1.00 41.94 107 VAL A O 1
ATOM 710 N N . LEU A 1 108 ? -53.028 -6.427 37.920 1.00 40.40 108 LEU A N 1
ATOM 711 C CA . LEU A 1 108 ? -52.606 -5.077 37.548 1.00 43.30 108 LEU A CA 1
ATOM 712 C C . LEU A 1 108 ? -51.586 -4.478 38.524 1.00 45.12 108 LEU A C 1
ATOM 713 O O . LEU A 1 108 ? -51.780 -4.495 39.746 1.00 46.59 108 LEU A O 1
ATOM 718 N N . LEU A 1 109 ? -50.497 -3.957 37.967 1.00 47.06 109 LEU A N 1
ATOM 719 C CA . LEU A 1 109 ? -49.420 -3.348 38.736 1.00 49.55 109 LEU A CA 1
ATOM 720 C C . LEU A 1 109 ? -49.865 -1.983 39.237 1.00 51.23 109 LEU A C 1
ATOM 721 O O . LEU A 1 109 ? -50.667 -1.323 38.601 1.00 51.44 109 LEU A O 1
ATOM 726 N N . PRO A 1 110 ? -49.376 -1.557 40.409 1.00 54.54 110 PRO A N 1
ATOM 727 C CA . PRO A 1 110 ? -49.762 -0.239 40.945 1.00 56.82 110 PRO A CA 1
ATOM 728 C C . PRO A 1 110 ? -49.095 0.929 40.202 1.00 58.36 110 PRO A C 1
ATOM 729 O O . PRO A 1 110 ? -47.874 0.963 40.043 1.00 57.86 110 PRO A O 1
ATOM 733 N N . SER A 1 111 ? -49.893 1.894 39.761 1.00 60.96 111 SER A N 1
ATOM 734 C CA . SER A 1 111 ? -49.343 3.025 39.015 1.00 64.65 111 SER A CA 1
ATOM 735 C C . SER A 1 111 ? -48.503 4.031 39.808 1.00 65.64 111 SER A C 1
ATOM 736 O O . SER A 1 111 ? -47.613 4.663 39.240 1.00 65.69 111 SER A O 1
ATOM 739 N N . ASN A 1 112 ? -48.784 4.189 41.103 1.00 67.10 112 ASN A N 1
ATOM 740 C CA . ASN A 1 112 ? -48.032 5.125 41.949 1.00 68.17 112 ASN A CA 1
ATOM 741 C C . ASN A 1 112 ? -47.886 4.672 43.401 1.00 67.77 112 ASN A C 1
ATOM 742 O O . ASN A 1 112 ? -48.712 3.915 43.921 1.00 66.93 112 ASN A O 1
ATOM 747 N N . PRO A 1 113 ? -46.825 5.147 44.076 1.00 67.74 113 PRO A N 1
ATOM 748 C CA . PRO A 1 113 ? -46.517 4.824 45.466 1.00 67.30 113 PRO A CA 1
ATOM 749 C C . PRO A 1 113 ? -47.741 4.705 46.354 1.00 67.20 113 PRO A C 1
ATOM 750 O O . PRO A 1 113 ? -47.890 3.717 47.063 1.00 67.04 113 PRO A O 1
ATOM 754 N N . ILE A 1 114 ? -48.620 5.701 46.317 1.00 66.96 114 ILE A N 1
ATOM 755 C CA . ILE A 1 114 ? -49.822 5.654 47.144 1.00 66.77 114 ILE A CA 1
ATOM 756 C C . ILE A 1 114 ? -50.555 4.319 46.988 1.00 67.47 114 ILE A C 1
ATOM 757 O O . ILE A 1 114 ? -50.710 3.572 47.963 1.00 67.56 114 ILE A O 1
ATOM 762 N N . ASP A 1 115 ? -50.995 4.007 45.769 1.00 66.98 115 ASP A N 1
ATOM 763 C CA . ASP A 1 115 ? -51.723 2.763 45.548 1.00 67.00 115 ASP A CA 1
ATOM 764 C C . ASP A 1 115 ? -51.011 1.533 46.105 1.00 65.05 115 ASP A C 1
ATOM 765 O O . ASP A 1 115 ? -51.636 0.509 46.357 1.00 62.88 115 ASP A O 1
ATOM 770 N N . LEU A 1 116 ? -49.706 1.650 46.315 1.00 64.21 116 LEU A N 1
ATOM 771 C CA . LEU A 1 116 ? -48.914 0.561 46.863 1.00 64.05 116 LEU A CA 1
ATOM 772 C C . LEU A 1 116 ? -49.368 0.270 48.299 1.00 65.15 116 LEU A C 1
ATOM 773 O O . LEU A 1 116 ? -49.545 -0.891 48.680 1.00 67.84 116 LEU A O 1
ATOM 778 N N . ILE A 1 117 ? -49.568 1.321 49.091 1.00 64.34 117 ILE A N 1
ATOM 779 C CA . ILE A 1 117 ? -50.016 1.172 50.475 1.00 62.95 117 ILE A CA 1
ATOM 780 C C . ILE A 1 117 ? -51.544 1.066 50.531 1.00 62.19 117 ILE A C 1
ATOM 781 O O . ILE A 1 117 ? -52.102 0.479 51.459 1.00 61.94 117 ILE A O 1
ATOM 786 N N . LYS A 1 118 ? -52.213 1.624 49.524 1.00 61.12 118 LYS A N 1
ATOM 787 C CA . LYS A 1 118 ? -53.675 1.616 49.461 1.00 59.46 118 LYS A CA 1
ATOM 788 C C . LYS A 1 118 ? -54.298 0.365 48.847 1.00 58.52 118 LYS A C 1
ATOM 789 O O . LYS A 1 118 ? -55.469 0.091 49.076 1.00 58.68 118 LYS A O 1
ATOM 791 N N . SER A 1 119 ? -53.532 -0.390 48.063 1.00 58.06 119 SER A N 1
ATOM 792 C CA . SER A 1 119 ? -54.070 -1.584 47.410 1.00 56.77 119 SER A CA 1
ATOM 793 C C . SER A 1 119 ? -53.790 -2.817 48.227 1.00 55.63 119 SER A C 1
ATOM 794 O O . SER A 1 119 ? -53.363 -2.721 49.372 1.00 55.66 119 SER A O 1
ATOM 797 N N . ASN A 1 120 ? -54.039 -3.981 47.640 1.00 54.23 120 ASN A N 1
ATOM 798 C CA . ASN A 1 120 ? -53.778 -5.219 48.345 1.00 53.91 120 ASN A CA 1
ATOM 799 C C . ASN A 1 120 ? -52.664 -5.969 47.650 1.00 52.61 120 ASN A C 1
ATOM 800 O O . ASN A 1 120 ? -52.345 -7.109 47.984 1.00 52.43 120 ASN A O 1
ATOM 805 N N . PHE A 1 121 ? -52.053 -5.302 46.685 1.00 50.82 121 PHE A N 1
ATOM 806 C CA . PHE A 1 121 ? -50.961 -5.902 45.957 1.00 50.20 121 PHE A CA 1
ATOM 807 C C . PHE A 1 121 ? -49.829 -6.331 46.901 1.00 50.18 121 PHE A C 1
ATOM 808 O O . PHE A 1 121 ? -49.049 -7.228 46.575 1.00 52.48 121 PHE A O 1
ATOM 816 N N . LEU A 1 122 ? -49.728 -5.687 48.058 1.00 48.30 122 LEU A N 1
ATOM 817 C CA . LEU A 1 122 ? -48.696 -6.038 49.034 1.00 46.47 122 LEU A CA 1
ATOM 818 C C . LEU A 1 122 ? -49.335 -6.501 50.324 1.00 45.57 122 LEU A C 1
ATOM 819 O O . LEU A 1 122 ? -50.440 -6.082 50.660 1.00 45.73 122 LEU A O 1
ATOM 824 N N . SER A 1 123 ? -48.625 -7.358 51.046 1.00 45.54 123 SER A N 1
ATOM 825 C CA . SER A 1 123 ? -49.084 -7.882 52.331 1.00 45.57 123 SER A CA 1
ATOM 826 C C . SER A 1 123 ? -49.055 -6.810 53.425 1.00 46.76 123 SER A C 1
ATOM 827 O O . SER A 1 123 ? -48.406 -5.767 53.282 1.00 46.73 123 SER A O 1
ATOM 830 N N . THR A 1 124 ? -49.741 -7.077 54.532 1.00 47.26 124 THR A N 1
ATOM 831 C CA . THR A 1 124 ? -49.766 -6.128 55.649 1.00 46.02 124 THR A CA 1
ATOM 832 C C . THR A 1 124 ? -48.362 -5.915 56.234 1.00 42.78 124 THR A C 1
ATOM 833 O O . THR A 1 124 ? -48.016 -4.810 56.636 1.00 41.81 124 THR A O 1
ATOM 837 N N . GLY A 1 125 ? -47.549 -6.960 56.238 1.00 41.37 125 GLY A N 1
ATOM 838 C CA . GLY A 1 125 ? -46.201 -6.846 56.759 1.00 42.12 125 GLY A CA 1
ATOM 839 C C . GLY A 1 125 ? -45.258 -6.089 55.839 1.00 44.56 125 GLY A C 1
ATOM 840 O O . GLY A 1 125 ? -44.240 -5.547 56.282 1.00 44.77 125 GLY A O 1
ATOM 841 N N . SER A 1 126 ? -45.583 -6.037 54.551 1.00 44.63 126 SER A N 1
ATOM 842 C CA . SER A 1 126 ? -44.727 -5.328 53.611 1.00 45.23 126 SER A CA 1
ATOM 843 C C . SER A 1 126 ? -44.951 -3.817 53.653 1.00 45.68 126 SER A C 1
ATOM 844 O O . SER A 1 126 ? -44.008 -3.034 53.503 1.00 45.31 126 SER A O 1
ATOM 847 N N . LYS A 1 127 ? -46.204 -3.419 53.851 1.00 45.01 127 LYS A N 1
ATOM 848 C CA . LYS A 1 127 ? -46.568 -2.012 53.908 1.00 45.45 127 LYS A CA 1
ATOM 849 C C . LYS A 1 127 ? -45.976 -1.370 55.152 1.00 48.04 127 LYS A C 1
ATOM 850 O O . LYS A 1 127 ? -45.446 -0.252 55.123 1.00 48.64 127 LYS A O 1
ATOM 856 N N . LEU A 1 128 ? -46.102 -2.080 56.262 1.00 49.27 128 LEU A N 1
ATOM 857 C CA . LEU A 1 128 ? -45.580 -1.585 57.515 1.00 50.44 128 LEU A CA 1
ATOM 858 C C . LEU A 1 128 ? -44.065 -1.500 57.410 1.00 50.47 128 LEU A C 1
ATOM 859 O O . LEU A 1 128 ? -43.442 -0.572 57.919 1.00 52.21 128 LEU A O 1
ATOM 864 N N . GLN A 1 129 ? -43.464 -2.461 56.729 1.00 49.24 129 GLN A N 1
ATOM 865 C CA . GLN A 1 129 ? -42.026 -2.436 56.584 1.00 48.31 129 GLN A CA 1
ATOM 866 C C . GLN A 1 129 ? -41.561 -1.307 55.668 1.00 48.52 129 GLN A C 1
ATOM 867 O O . GLN A 1 129 ? -40.427 -0.848 55.780 1.00 48.36 129 GLN A O 1
ATOM 881 N N . LEU A 1 131 ? -43.463 1.771 55.094 1.00 48.32 131 LEU A N 1
ATOM 882 C CA . LEU A 1 131 ? -43.745 2.969 55.875 1.00 47.88 131 LEU A CA 1
ATOM 883 C C . LEU A 1 131 ? -42.741 3.228 56.993 1.00 47.90 131 LEU A C 1
ATOM 884 O O . LEU A 1 131 ? -42.377 4.379 57.260 1.00 49.16 131 LEU A O 1
ATOM 889 N N . LEU A 1 132 ? -42.286 2.170 57.647 1.00 45.70 132 LEU A N 1
ATOM 890 C CA . LEU A 1 132 ? -41.319 2.341 58.719 1.00 45.68 132 LEU A CA 1
ATOM 891 C C . LEU A 1 132 ? -39.879 2.296 58.197 1.00 46.64 132 LEU A C 1
ATOM 892 O O . LEU A 1 132 ? -38.920 2.327 58.973 1.00 47.47 132 LEU A O 1
ATOM 897 N N . GLU A 1 133 ? -39.724 2.243 56.881 1.00 47.42 133 GLU A N 1
ATOM 898 C CA . GLU A 1 133 ? -38.390 2.189 56.289 1.00 51.09 133 GLU A CA 1
ATOM 899 C C . GLU A 1 133 ? -37.552 3.436 56.650 1.00 53.23 133 GLU A C 1
ATOM 900 O O . GLU A 1 133 ? -36.321 3.362 56.802 1.00 51.20 133 GLU A O 1
ATOM 906 N N . PRO A 1 134 ? -38.213 4.602 56.790 1.00 55.05 134 PRO A N 1
ATOM 907 C CA . PRO A 1 134 ? -37.460 5.815 57.137 1.00 56.26 134 PRO A CA 1
ATOM 908 C C . PRO A 1 134 ? -36.841 5.710 58.537 1.00 57.71 134 PRO A C 1
ATOM 909 O O . PRO A 1 134 ? -35.787 6.274 58.800 1.00 57.60 134 PRO A O 1
ATOM 913 N N . ILE A 1 135 ? -37.498 4.979 59.430 1.00 59.52 135 ILE A N 1
ATOM 914 C CA . ILE A 1 135 ? -36.988 4.803 60.784 1.00 61.54 135 ILE A CA 1
ATOM 915 C C . ILE A 1 135 ? -36.081 3.579 60.940 1.00 63.54 135 ILE A C 1
ATOM 916 O O . ILE A 1 135 ? -35.025 3.665 61.578 1.00 63.83 135 ILE A O 1
ATOM 921 N N . LEU A 1 136 ? -36.492 2.445 60.372 1.00 64.48 136 LEU A N 1
ATOM 922 C CA . LEU A 1 136 ? -35.707 1.214 60.476 1.00 66.07 136 LEU A CA 1
ATOM 923 C C . LEU A 1 136 ? -34.414 1.265 59.655 1.00 68.47 136 LEU A C 1
ATOM 924 O O . LEU A 1 136 ? -33.527 0.415 59.807 1.00 68.56 136 LEU A O 1
ATOM 929 N N . TRP A 1 137 ? -34.303 2.271 58.794 1.00 69.61 137 TRP A N 1
ATOM 930 C CA . TRP A 1 137 ? -33.137 2.404 57.942 1.00 70.74 137 TRP A CA 1
ATOM 931 C C . TRP A 1 137 ? -32.970 3.860 57.534 1.00 72.10 137 TRP A C 1
ATOM 932 O O . TRP A 1 137 ? -32.199 4.606 58.141 1.00 72.80 137 TRP A O 1
ATOM 943 N N . SER A 1 148 ? -20.641 -2.481 49.145 1.00 85.83 148 SER A N 1
ATOM 944 C CA . SER A 1 148 ? -19.421 -2.930 48.473 1.00 86.02 148 SER A CA 1
ATOM 945 C C . SER A 1 148 ? -19.729 -3.756 47.219 1.00 84.95 148 SER A C 1
ATOM 946 O O . SER A 1 148 ? -19.353 -3.380 46.097 1.00 85.58 148 SER A O 1
ATOM 949 N N . HIS A 1 149 ? -20.405 -4.884 47.426 1.00 81.97 149 HIS A N 1
ATOM 950 C CA . HIS A 1 149 ? -20.753 -5.798 46.344 1.00 79.16 149 HIS A CA 1
ATOM 951 C C . HIS A 1 149 ? -22.210 -6.238 46.424 1.00 75.82 149 HIS A C 1
ATOM 952 O O . HIS A 1 149 ? -22.630 -7.152 45.711 1.00 76.53 149 HIS A O 1
ATOM 959 N N . GLU A 1 150 ? -22.977 -5.590 47.291 1.00 70.39 150 GLU A N 1
ATOM 960 C CA . GLU A 1 150 ? -24.379 -5.938 47.473 1.00 65.79 150 GLU A CA 1
ATOM 961 C C . GLU A 1 150 ? -25.158 -6.134 46.163 1.00 61.98 150 GLU A C 1
ATOM 962 O O . GLU A 1 150 ? -25.034 -5.349 45.229 1.00 60.61 150 GLU A O 1
ATOM 968 N N . SER A 1 151 ? -25.948 -7.201 46.094 1.00 58.51 151 SER A N 1
ATOM 969 C CA . SER A 1 151 ? -26.746 -7.475 44.910 1.00 53.97 151 SER A CA 1
ATOM 970 C C . SER A 1 151 ? -28.016 -6.667 45.004 1.00 53.21 151 SER A C 1
ATOM 971 O O . SER A 1 151 ? -28.421 -6.283 46.088 1.00 54.15 151 SER A O 1
ATOM 974 N N . VAL A 1 152 ? -28.647 -6.421 43.863 1.00 52.40 152 VAL A N 1
ATOM 975 C CA . VAL A 1 152 ? -29.897 -5.667 43.813 1.00 50.46 152 VAL A CA 1
ATOM 976 C C . VAL A 1 152 ? -30.850 -6.285 44.816 1.00 49.83 152 VAL A C 1
ATOM 977 O O . VAL A 1 152 ? -31.467 -5.593 45.621 1.00 51.08 152 VAL A O 1
ATOM 981 N N . SER A 1 153 ? -30.933 -7.608 44.744 1.00 49.25 153 SER A N 1
ATOM 982 C CA . SER A 1 153 ? -31.774 -8.451 45.585 1.00 48.36 153 SER A CA 1
ATOM 983 C C . SER A 1 153 ? -31.530 -8.267 47.091 1.00 48.73 153 SER A C 1
ATOM 984 O O . SER A 1 153 ? -32.470 -8.080 47.862 1.00 48.63 153 SER A O 1
ATOM 987 N N . GLY A 1 154 ? -30.269 -8.304 47.508 1.00 48.72 154 GLY A N 1
ATOM 988 C CA . GLY A 1 154 ? -29.953 -8.153 48.918 1.00 49.04 154 GLY A CA 1
ATOM 989 C C . GLY A 1 154 ? -30.389 -6.821 49.475 1.00 48.76 154 GLY A C 1
ATOM 990 O O . GLY A 1 154 ? -31.061 -6.732 50.511 1.00 49.15 154 GLY A O 1
ATOM 991 N N . PHE A 1 155 ? -29.990 -5.774 48.775 1.00 47.63 155 PHE A N 1
ATOM 992 C CA . PHE A 1 155 ? -30.330 -4.421 49.163 1.00 48.87 155 PHE A CA 1
ATOM 993 C C . PHE A 1 155 ? -31.822 -4.354 49.392 1.00 49.38 155 PHE A C 1
ATOM 994 O O . PHE A 1 155 ? -32.270 -4.324 50.539 1.00 51.32 155 PHE A O 1
ATOM 1002 N N . PHE A 1 156 ? -32.593 -4.358 48.306 1.00 47.60 156 PHE A N 1
ATOM 1003 C CA . PHE A 1 156 ? -34.049 -4.287 48.414 1.00 46.81 156 PHE A CA 1
ATOM 1004 C C . PHE A 1 156 ? -34.659 -5.233 49.451 1.00 48.00 156 PHE A C 1
ATOM 1005 O O . PHE A 1 156 ? -35.618 -4.869 50.142 1.00 45.71 156 PHE A O 1
ATOM 1013 N N . GLN A 1 157 ? -34.105 -6.436 49.561 1.00 49.19 157 GLN A N 1
ATOM 1014 C CA . GLN A 1 157 ? -34.588 -7.390 50.534 1.00 52.74 157 GLN A CA 1
ATOM 1015 C C . GLN A 1 157 ? -34.549 -6.748 51.915 1.00 55.57 157 GLN A C 1
ATOM 1016 O O . GLN A 1 157 ? -35.592 -6.500 52.523 1.00 58.25 157 GLN A O 1
ATOM 1022 N N . ARG A 1 158 ? -33.348 -6.454 52.405 1.00 56.95 158 ARG A N 1
ATOM 1023 C CA . ARG A 1 158 ? -33.219 -5.878 53.740 1.00 58.18 158 ARG A CA 1
ATOM 1024 C C . ARG A 1 158 ? -33.981 -4.583 53.955 1.00 56.33 158 ARG A C 1
ATOM 1025 O O . ARG A 1 158 ? -34.381 -4.283 55.074 1.00 57.22 158 ARG A O 1
ATOM 1033 N N . HIS A 1 159 ? -34.200 -3.824 52.894 1.00 53.92 159 HIS A N 1
ATOM 1034 C CA . HIS A 1 159 ? -34.921 -2.570 53.035 1.00 54.04 159 HIS A CA 1
ATOM 1035 C C . HIS A 1 159 ? -36.442 -2.670 53.007 1.00 53.30 159 HIS A C 1
ATOM 1036 O O . HIS A 1 159 ? -37.115 -2.137 53.886 1.00 53.71 159 HIS A O 1
ATOM 1043 N N . PHE A 1 160 ? -36.994 -3.351 52.007 1.00 52.82 160 PHE A N 1
ATOM 1044 C CA . PHE A 1 160 ? -38.441 -3.421 51.898 1.00 49.84 160 PHE A CA 1
ATOM 1045 C C . PHE A 1 160 ? -39.079 -4.781 52.030 1.00 49.99 160 PHE A C 1
ATOM 1046 O O . PHE A 1 160 ? -40.307 -4.884 52.043 1.00 51.75 160 PHE A O 1
ATOM 1054 N N . GLY A 1 161 ? -38.264 -5.821 52.138 1.00 48.57 161 GLY A N 1
ATOM 1055 C CA . GLY A 1 161 ? -38.821 -7.148 52.296 1.00 49.19 161 GLY A CA 1
ATOM 1056 C C . GLY A 1 161 ? -38.813 -8.007 51.055 1.00 49.18 161 GLY A C 1
ATOM 1057 O O . GLY A 1 161 ? -38.579 -7.519 49.963 1.00 51.43 161 GLY A O 1
ATOM 1058 N N . LYS A 1 162 ? -39.100 -9.291 51.229 1.00 48.94 162 LYS A N 1
ATOM 1059 C CA . LYS A 1 162 ? -39.099 -10.241 50.132 1.00 49.10 162 LYS A CA 1
ATOM 1060 C C . LYS A 1 162 ? -40.225 -10.106 49.097 1.00 48.64 162 LYS A C 1
ATOM 1061 O O . LYS A 1 162 ? -39.981 -10.233 47.900 1.00 47.81 162 LYS A O 1
ATOM 1067 N N . GLU A 1 163 ? -41.453 -9.867 49.542 1.00 48.44 163 GLU A N 1
ATOM 1068 C CA . GLU A 1 163 ? -42.561 -9.736 48.603 1.00 46.94 163 GLU A CA 1
ATOM 1069 C C . GLU A 1 163 ? -42.209 -8.651 47.585 1.00 46.29 163 GLU A C 1
ATOM 1070 O O . GLU A 1 163 ? -42.391 -8.843 46.384 1.00 44.01 163 GLU A O 1
ATOM 1076 N N . VAL A 1 164 ? -41.676 -7.528 48.076 1.00 45.87 164 VAL A N 1
ATOM 1077 C CA . VAL A 1 164 ? -41.298 -6.403 47.229 1.00 43.89 164 VAL A CA 1
ATOM 1078 C C . VAL A 1 164 ? -40.121 -6.730 46.303 1.00 45.81 164 VAL A C 1
ATOM 1079 O O . VAL A 1 164 ? -39.948 -6.099 45.247 1.00 46.86 164 VAL A O 1
ATOM 1083 N N . VAL A 1 165 ? -39.305 -7.707 46.672 1.00 45.04 165 VAL A N 1
ATOM 1084 C CA . VAL A 1 165 ? -38.217 -8.058 45.776 1.00 46.37 165 VAL A CA 1
ATOM 1085 C C . VAL A 1 165 ? -38.732 -9.030 44.747 1.00 48.10 165 VAL A C 1
ATOM 1086 O O . VAL A 1 165 ? -38.351 -8.969 43.587 1.00 52.34 165 VAL A O 1
ATOM 1090 N N . ASP A 1 166 ? -39.622 -9.911 45.166 1.00 47.89 166 ASP A N 1
ATOM 1091 C CA . ASP A 1 166 ? -40.167 -10.902 44.267 1.00 48.14 166 ASP A CA 1
ATOM 1092 C C . ASP A 1 166 ? -41.160 -10.380 43.250 1.00 49.17 166 ASP A C 1
ATOM 1093 O O . ASP A 1 166 ? -41.076 -10.734 42.081 1.00 51.58 166 ASP A O 1
ATOM 1098 N N . TYR A 1 167 ? -42.101 -9.537 43.659 1.00 49.45 167 TYR A N 1
ATOM 1099 C CA . TYR A 1 167 ? -43.101 -9.078 42.698 1.00 47.07 167 TYR A CA 1
ATOM 1100 C C . TYR A 1 167 ? -43.019 -7.641 42.273 1.00 45.33 167 TYR A C 1
ATOM 1101 O O . TYR A 1 167 ? -43.904 -7.145 41.610 1.00 44.86 167 TYR A O 1
ATOM 1110 N N . LEU A 1 168 ? -41.940 -6.972 42.635 1.00 46.00 168 LEU A N 1
ATOM 1111 C CA . LEU A 1 168 ? -41.757 -5.593 42.215 1.00 45.87 168 LEU A CA 1
ATOM 1112 C C . LEU A 1 168 ? -40.396 -5.376 41.579 1.00 46.72 168 LEU A C 1
ATOM 1113 O O . LEU A 1 168 ? -40.298 -5.253 40.360 1.00 47.27 168 LEU A O 1
ATOM 1118 N N . ILE A 1 169 ? -39.332 -5.364 42.366 1.00 47.35 169 ILE A N 1
ATOM 1119 C CA . ILE A 1 169 ? -38.057 -5.114 41.727 1.00 48.57 169 ILE A CA 1
ATOM 1120 C C . ILE A 1 169 ? -37.625 -6.248 40.793 1.00 48.40 169 ILE A C 1
ATOM 1121 O O . ILE A 1 169 ? -36.928 -6.000 39.816 1.00 48.80 169 ILE A O 1
ATOM 1126 N N . ASP A 1 170 ? -38.039 -7.482 41.058 1.00 49.30 170 ASP A N 1
ATOM 1127 C CA . ASP A 1 170 ? -37.653 -8.583 40.164 1.00 50.50 170 ASP A CA 1
ATOM 1128 C C . ASP A 1 170 ? -38.275 -8.419 38.765 1.00 50.76 170 ASP A C 1
ATOM 1129 O O . ASP A 1 170 ? -37.583 -8.516 37.755 1.00 49.76 170 ASP A O 1
ATOM 1134 N N . PRO A 1 171 ? -39.595 -8.193 38.688 1.00 50.62 171 PRO A N 1
ATOM 1135 C CA . PRO A 1 171 ? -40.235 -8.015 37.382 1.00 49.28 171 PRO A CA 1
ATOM 1136 C C . PRO A 1 171 ? -39.596 -6.830 36.659 1.00 49.16 171 PRO A C 1
ATOM 1137 O O . PRO A 1 171 ? -39.510 -6.815 35.436 1.00 50.31 171 PRO A O 1
ATOM 1141 N N . PHE A 1 172 ? -39.173 -5.825 37.422 1.00 47.69 172 PHE A N 1
ATOM 1142 C CA . PHE A 1 172 ? -38.555 -4.641 36.840 1.00 47.09 172 PHE A CA 1
ATOM 1143 C C . PHE A 1 172 ? -37.212 -4.971 36.211 1.00 46.11 172 PHE A C 1
ATOM 1144 O O . PHE A 1 172 ? -36.896 -4.496 35.129 1.00 47.65 172 PHE A O 1
ATOM 1152 N N . VAL A 1 173 ? -36.412 -5.771 36.892 1.00 44.55 173 VAL A N 1
ATOM 1153 C CA . VAL A 1 173 ? -35.128 -6.156 36.348 1.00 43.83 173 VAL A CA 1
ATOM 1154 C C . VAL A 1 173 ? -35.348 -7.095 35.155 1.00 44.84 173 VAL A C 1
ATOM 1155 O O . VAL A 1 173 ? -34.669 -6.987 34.131 1.00 45.85 173 VAL A O 1
ATOM 1159 N N . ALA A 1 174 ? -36.316 -7.995 35.266 1.00 44.85 174 ALA A N 1
ATOM 1160 C CA . ALA A 1 174 ? -36.600 -8.906 34.166 1.00 46.65 174 ALA A CA 1
ATOM 1161 C C . ALA A 1 174 ? -37.002 -8.111 32.933 1.00 46.74 174 ALA A C 1
ATOM 1162 O O . ALA A 1 174 ? -36.649 -8.457 31.813 1.00 46.60 174 ALA A O 1
ATOM 1164 N N . GLY A 1 175 ? -37.741 -7.037 33.145 1.00 47.41 175 GLY A N 1
ATOM 1165 C CA . GLY A 1 175 ? -38.178 -6.232 32.024 1.00 49.86 175 GLY A CA 1
ATOM 1166 C C . GLY A 1 175 ? -37.130 -5.280 31.485 1.00 51.07 175 GLY A C 1
ATOM 1167 O O . GLY A 1 175 ? -37.352 -4.621 30.468 1.00 50.75 175 GLY A O 1
ATOM 1168 N N . THR A 1 176 ? -35.986 -5.202 32.153 1.00 52.03 176 THR A N 1
ATOM 1169 C CA . THR A 1 176 ? -34.937 -4.301 31.701 1.00 54.12 176 THR A CA 1
ATOM 1170 C C . THR A 1 176 ? -33.765 -5.006 31.014 1.00 54.51 176 THR A C 1
ATOM 1171 O O . THR A 1 176 ? -33.183 -4.456 30.082 1.00 54.42 176 THR A O 1
ATOM 1175 N N . CYS A 1 177 ? -33.427 -6.213 31.473 1.00 53.39 177 CYS A N 1
ATOM 1176 C CA . CYS A 1 177 ? -32.320 -6.967 30.901 1.00 51.24 177 CYS A CA 1
ATOM 1177 C C . CYS A 1 177 ? -32.561 -8.470 30.926 1.00 51.53 177 CYS A C 1
ATOM 1178 O O . CYS A 1 177 ? -31.727 -9.236 30.450 1.00 52.90 177 CYS A O 1
ATOM 1181 N N . GLY A 1 178 ? -33.694 -8.887 31.487 1.00 50.77 178 GLY A N 1
ATOM 1182 C CA . GLY A 1 178 ? -34.022 -10.300 31.571 1.00 49.44 178 GLY A CA 1
ATOM 1183 C C . GLY A 1 178 ? -33.184 -11.002 32.617 1.00 50.01 178 GLY A C 1
ATOM 1184 O O . GLY A 1 178 ? -33.178 -12.226 32.709 1.00 49.95 178 GLY A O 1
ATOM 1185 N N . GLY A 1 179 ? -32.486 -10.212 33.427 1.00 51.17 179 GLY A N 1
ATOM 1186 C CA . GLY A 1 179 ? -31.611 -10.762 34.450 1.00 52.67 179 GLY A CA 1
ATOM 1187 C C . GLY A 1 179 ? -32.253 -11.138 35.767 1.00 53.42 179 GLY A C 1
ATOM 1188 O O . GLY A 1 179 ? -33.477 -11.092 35.919 1.00 53.10 179 GLY A O 1
ATOM 1189 N N . ASP A 1 180 ? -31.413 -11.510 36.728 1.00 53.28 180 ASP A N 1
ATOM 1190 C CA . ASP A 1 180 ? -31.890 -11.914 38.036 1.00 54.48 180 ASP A CA 1
ATOM 1191 C C . ASP A 1 180 ? -31.321 -11.018 39.137 1.00 54.23 180 ASP A C 1
ATOM 1192 O O . ASP A 1 180 ? -30.108 -10.851 39.253 1.00 55.56 180 ASP A O 1
ATOM 1197 N N . PRO A 1 181 ? -32.200 -10.438 39.970 1.00 53.03 181 PRO A N 1
ATOM 1198 C CA . PRO A 1 181 ? -31.836 -9.545 41.072 1.00 52.78 181 PRO A CA 1
ATOM 1199 C C . PRO A 1 181 ? -30.669 -10.032 41.918 1.00 53.52 181 PRO A C 1
ATOM 1200 O O . PRO A 1 181 ? -29.830 -9.242 42.340 1.00 53.28 181 PRO A O 1
ATOM 1204 N N . ASP A 1 182 ? -30.627 -11.338 42.159 1.00 54.86 182 ASP A N 1
ATOM 1205 C CA . ASP A 1 182 ? -29.592 -11.943 42.986 1.00 56.46 182 ASP A CA 1
ATOM 1206 C C . ASP A 1 182 ? -28.193 -11.849 42.392 1.00 57.46 182 ASP A C 1
ATOM 1207 O O . ASP A 1 182 ? -27.199 -11.997 43.103 1.00 59.25 182 ASP A O 1
ATOM 1212 N N . SER A 1 183 ? -28.097 -11.584 41.100 1.00 57.95 183 SER A N 1
ATOM 1213 C CA . SER A 1 183 ? -26.785 -11.520 40.498 1.00 59.59 183 SER A CA 1
ATOM 1214 C C . SER A 1 183 ? -26.475 -10.210 39.816 1.00 59.60 183 SER A C 1
ATOM 1215 O O . SER A 1 183 ? -25.833 -10.184 38.774 1.00 60.76 183 SER A O 1
ATOM 1218 N N . LEU A 1 184 ? -26.924 -9.118 40.413 1.00 60.67 184 LEU A N 1
ATOM 1219 C CA . LEU A 1 184 ? -26.673 -7.785 39.875 1.00 60.91 184 LEU A CA 1
ATOM 1220 C C . LEU A 1 184 ? -26.113 -6.866 40.945 1.00 61.74 184 LEU A C 1
ATOM 1221 O O . LEU A 1 184 ? -26.614 -6.829 42.063 1.00 61.26 184 LEU A O 1
ATOM 1226 N N . SER A 1 185 ? -25.066 -6.130 40.605 1.00 63.92 185 SER A N 1
ATOM 1227 C CA . SER A 1 185 ? -24.487 -5.206 41.559 1.00 67.00 185 SER A CA 1
ATOM 1228 C C . SER A 1 185 ? -25.551 -4.159 41.826 1.00 67.96 185 SER A C 1
ATOM 1229 O O . SER A 1 185 ? -26.096 -3.573 40.902 1.00 67.31 185 SER A O 1
ATOM 1240 N N . HIS A 1 187 ? -25.004 -1.424 43.416 1.00 72.90 187 HIS A N 1
ATOM 1241 C CA . HIS A 1 187 ? -24.267 -0.205 43.131 1.00 73.98 187 HIS A CA 1
ATOM 1242 C C . HIS A 1 187 ? -24.306 0.158 41.654 1.00 73.21 187 HIS A C 1
ATOM 1243 O O . HIS A 1 187 ? -24.706 1.261 41.278 1.00 71.85 187 HIS A O 1
ATOM 1250 N N . HIS A 1 188 ? -23.903 -0.784 40.817 1.00 73.52 188 HIS A N 1
ATOM 1251 C CA . HIS A 1 188 ? -23.860 -0.544 39.386 1.00 74.36 188 HIS A CA 1
ATOM 1252 C C . HIS A 1 188 ? -25.211 -0.552 38.661 1.00 74.03 188 HIS A C 1
ATOM 1253 O O . HIS A 1 188 ? -25.356 0.083 37.628 1.00 74.24 188 HIS A O 1
ATOM 1255 N N . SER A 1 189 ? -26.202 -1.260 39.185 1.00 74.79 189 SER A N 1
ATOM 1256 C CA . SER A 1 189 ? -27.507 -1.300 38.531 1.00 74.29 189 SER A CA 1
ATOM 1257 C C . SER A 1 189 ? -28.356 -0.080 38.852 1.00 75.16 189 SER A C 1
ATOM 1258 O O . SER A 1 189 ? -28.939 0.511 37.952 1.00 75.51 189 SER A O 1
ATOM 1261 N N . PHE A 1 190 ? -28.438 0.292 40.129 1.00 75.93 190 PHE A N 1
ATOM 1262 C CA . PHE A 1 190 ? -29.219 1.466 40.537 1.00 76.39 190 PHE A CA 1
ATOM 1263 C C . PHE A 1 190 ? -28.324 2.498 41.215 1.00 77.10 190 PHE A C 1
ATOM 1264 O O . PHE A 1 190 ? -28.320 2.616 42.443 1.00 77.15 190 PHE A O 1
ATOM 1272 N N . PRO A 1 191 ? -27.568 3.272 40.426 1.00 77.44 191 PRO A N 1
ATOM 1273 C CA . PRO A 1 191 ? -26.670 4.287 40.982 1.00 78.29 191 PRO A CA 1
ATOM 1274 C C . PRO A 1 191 ? -27.435 5.368 41.726 1.00 79.04 191 PRO A C 1
ATOM 1275 O O . PRO A 1 191 ? -27.065 5.764 42.837 1.00 78.95 191 PRO A O 1
ATOM 1279 N N . GLU A 1 192 ? -28.512 5.827 41.097 1.00 80.06 192 GLU A N 1
ATOM 1280 C CA . GLU A 1 192 ? -29.363 6.873 41.650 1.00 80.72 192 GLU A CA 1
ATOM 1281 C C . GLU A 1 192 ? -29.914 6.510 43.020 1.00 81.35 192 GLU A C 1
ATOM 1282 O O . GLU A 1 192 ? -30.500 7.352 43.697 1.00 81.16 192 GLU A O 1
ATOM 1284 N N . LEU A 1 193 ? -29.742 5.258 43.430 1.00 81.60 193 LEU A N 1
ATOM 1285 C CA . LEU A 1 193 ? -30.230 4.840 44.733 1.00 80.12 193 LEU A CA 1
ATOM 1286 C C . LEU A 1 193 ? -29.100 4.436 45.660 1.00 80.25 193 LEU A C 1
ATOM 1287 O O . LEU A 1 193 ? -29.207 4.604 46.872 1.00 79.30 193 LEU A O 1
ATOM 1292 N N . TRP A 1 194 ? -28.018 3.901 45.102 1.00 81.49 194 TRP A N 1
ATOM 1293 C CA . TRP A 1 194 ? -26.902 3.493 45.945 1.00 84.42 194 TRP A CA 1
ATOM 1294 C C . TRP A 1 194 ? -26.398 4.734 46.671 1.00 85.22 194 TRP A C 1
ATOM 1295 O O . TRP A 1 194 ? -26.063 4.697 47.862 1.00 83.85 194 TRP A O 1
ATOM 1306 N N . ASN A 1 195 ? -26.380 5.844 45.945 1.00 86.66 195 ASN A N 1
ATOM 1307 C CA . ASN A 1 195 ? -25.934 7.105 46.510 1.00 87.77 195 ASN A CA 1
ATOM 1308 C C . ASN A 1 195 ? -26.799 7.498 47.699 1.00 87.71 195 ASN A C 1
ATOM 1309 O O . ASN A 1 195 ? -26.315 7.534 48.828 1.00 88.14 195 ASN A O 1
ATOM 1314 N N . LEU A 1 196 ? -28.076 7.774 47.448 1.00 87.37 196 LEU A N 1
ATOM 1315 C CA . LEU A 1 196 ? -28.996 8.158 48.514 1.00 87.82 196 LEU A CA 1
ATOM 1316 C C . LEU A 1 196 ? -28.835 7.369 49.812 1.00 88.94 196 LEU A C 1
ATOM 1317 O O . LEU A 1 196 ? -28.942 7.939 50.901 1.00 88.97 196 LEU A O 1
ATOM 1322 N N . GLU A 1 197 ? -28.586 6.067 49.718 1.00 89.25 197 GLU A N 1
ATOM 1323 C CA . GLU A 1 197 ? -28.419 5.299 50.938 1.00 89.71 197 GLU A CA 1
ATOM 1324 C C . GLU A 1 197 ? -27.146 5.756 51.639 1.00 90.23 197 GLU A C 1
ATOM 1325 O O . GLU A 1 197 ? -27.135 5.949 52.859 1.00 91.49 197 GLU A O 1
ATOM 1331 N N . LYS A 1 198 ? -26.073 5.929 50.870 1.00 89.82 198 LYS A N 1
ATOM 1332 C CA . LYS A 1 198 ? -24.797 6.357 51.437 1.00 88.99 198 LYS A CA 1
ATOM 1333 C C . LYS A 1 198 ? -24.971 7.639 52.242 1.00 88.61 198 LYS A C 1
ATOM 1334 O O . LYS A 1 198 ? -24.460 7.754 53.359 1.00 88.93 198 LYS A O 1
ATOM 1340 N N . ARG A 1 199 ? -25.704 8.590 51.666 1.00 87.68 199 ARG A N 1
ATOM 1341 C CA . ARG A 1 199 ? -25.964 9.882 52.297 1.00 86.12 199 ARG A CA 1
ATOM 1342 C C . ARG A 1 199 ? -27.132 9.818 53.285 1.00 85.09 199 ARG A C 1
ATOM 1343 O O . ARG A 1 199 ? -26.935 9.695 54.501 1.00 85.17 199 ARG A O 1
ATOM 1345 N N . PHE A 1 200 ? -28.346 9.894 52.747 1.00 83.00 200 PHE A N 1
ATOM 1346 C CA . PHE A 1 200 ? -29.562 9.865 53.550 1.00 80.37 200 PHE A CA 1
ATOM 1347 C C . PHE A 1 200 ? -29.799 8.608 54.377 1.00 78.91 200 PHE A C 1
ATOM 1348 O O . PHE A 1 200 ? -30.462 8.676 55.407 1.00 79.58 200 PHE A O 1
ATOM 1356 N N . GLY A 1 201 ? -29.285 7.466 53.925 1.00 76.87 201 GLY A N 1
ATOM 1357 C CA . GLY A 1 201 ? -29.440 6.228 54.676 1.00 73.23 201 GLY A CA 1
ATOM 1358 C C . GLY A 1 201 ? -30.722 5.428 54.498 1.00 71.08 201 GLY A C 1
ATOM 1359 O O . GLY A 1 201 ? -30.720 4.205 54.615 1.00 70.65 201 GLY A O 1
ATOM 1360 N N . SER A 1 202 ? -31.828 6.103 54.232 1.00 68.97 202 SER A N 1
ATOM 1361 C CA . SER A 1 202 ? -33.081 5.400 54.057 1.00 67.80 202 SER A CA 1
ATOM 1362 C C . SER A 1 202 ? -33.654 5.787 52.714 1.00 67.54 202 SER A C 1
ATOM 1363 O O . SER A 1 202 ? -34.021 6.940 52.490 1.00 67.36 202 SER A O 1
ATOM 1366 N N . VAL A 1 203 ? -33.719 4.808 51.821 1.00 66.29 203 VAL A N 1
ATOM 1367 C CA . VAL A 1 203 ? -34.228 5.007 50.477 1.00 64.09 203 VAL A CA 1
ATOM 1368 C C . VAL A 1 203 ? -35.487 5.864 50.408 1.00 63.52 203 VAL A C 1
ATOM 1369 O O . VAL A 1 203 ? -35.473 6.924 49.794 1.00 63.71 203 VAL A O 1
ATOM 1373 N N . ILE A 1 204 ? -36.569 5.398 51.028 1.00 62.59 204 ILE A N 1
ATOM 1374 C CA . ILE A 1 204 ? -37.845 6.119 51.025 1.00 62.57 204 ILE A CA 1
ATOM 1375 C C . ILE A 1 204 ? -37.705 7.603 51.308 1.00 64.09 204 ILE A C 1
ATOM 1376 O O . ILE A 1 204 ? -38.298 8.433 50.624 1.00 65.20 204 ILE A O 1
ATOM 1381 N N . LEU A 1 205 ? -36.934 7.936 52.333 1.00 65.50 205 LEU A N 1
ATOM 1382 C CA . LEU A 1 205 ? -36.732 9.328 52.701 1.00 66.35 205 LEU A CA 1
ATOM 1383 C C . LEU A 1 205 ? -35.982 10.067 51.602 1.00 67.36 205 LEU A C 1
ATOM 1384 O O . LEU A 1 205 ? -36.413 11.121 51.155 1.00 66.96 205 LEU A O 1
ATOM 1389 N N . GLY A 1 206 ? -34.858 9.500 51.170 1.00 69.84 206 GLY A N 1
ATOM 1390 C CA . GLY A 1 206 ? -34.067 10.109 50.116 1.00 71.82 206 GLY A CA 1
ATOM 1391 C C . GLY A 1 206 ? -34.879 10.398 48.866 1.00 73.75 206 GLY A C 1
ATOM 1392 O O . GLY A 1 206 ? -34.962 11.546 48.427 1.00 74.56 206 GLY A O 1
ATOM 1393 N N . ALA A 1 207 ? -35.479 9.363 48.285 1.00 75.29 207 ALA A N 1
ATOM 1394 C CA . ALA A 1 207 ? -36.281 9.539 47.079 1.00 76.82 207 ALA A CA 1
ATOM 1395 C C . ALA A 1 207 ? -37.180 10.758 47.241 1.00 77.73 207 ALA A C 1
ATOM 1396 O O . ALA A 1 207 ? -37.247 11.603 46.355 1.00 77.84 207 ALA A O 1
ATOM 1398 N N . ILE A 1 208 ? -37.855 10.845 48.385 1.00 79.24 208 ILE A N 1
ATOM 1399 C CA . ILE A 1 208 ? -38.755 11.963 48.687 1.00 80.73 208 ILE A CA 1
ATOM 1400 C C . ILE A 1 208 ? -38.018 13.299 48.689 1.00 81.58 208 ILE A C 1
ATOM 1401 O O . ILE A 1 208 ? -38.470 14.267 48.074 1.00 81.56 208 ILE A O 1
ATOM 1406 N N . ARG A 1 209 ? -36.894 13.337 49.403 1.00 81.98 209 ARG A N 1
ATOM 1407 C CA . ARG A 1 209 ? -36.072 14.534 49.509 1.00 82.11 209 ARG A CA 1
ATOM 1408 C C . ARG A 1 209 ? -35.896 15.137 48.123 1.00 83.06 209 ARG A C 1
ATOM 1409 O O . ARG A 1 209 ? -36.351 16.251 47.850 1.00 83.03 209 ARG A O 1
ATOM 1417 N N . SER A 1 210 ? -35.251 14.375 47.247 1.00 83.96 210 SER A N 1
ATOM 1418 C CA . SER A 1 210 ? -34.987 14.805 45.879 1.00 85.24 210 SER A CA 1
ATOM 1419 C C . SER A 1 210 ? -36.223 15.107 45.032 1.00 85.42 210 SER A C 1
ATOM 1420 O O . SER A 1 210 ? -36.717 16.236 45.015 1.00 85.30 210 SER A O 1
ATOM 1423 N N . LYS A 1 211 ? -36.708 14.088 44.329 1.00 85.85 211 LYS A N 1
ATOM 1424 C CA . LYS A 1 211 ? -37.863 14.208 43.438 1.00 86.43 211 LYS A CA 1
ATOM 1425 C C . LYS A 1 211 ? -39.180 14.672 44.064 1.00 86.40 211 LYS A C 1
ATOM 1426 O O . LYS A 1 211 ? -40.235 14.141 43.724 1.00 86.26 211 LYS A O 1
ATOM 1428 N N . LEU A 1 212 ? -39.131 15.666 44.950 1.00 87.02 212 LEU A N 1
ATOM 1429 C CA . LEU A 1 212 ? -40.351 16.166 45.595 0.00 87.20 212 LEU A CA 1
ATOM 1430 C C . LEU A 1 212 ? -40.181 17.464 46.401 1.00 87.76 212 LEU A C 1
ATOM 1431 O O . LEU A 1 212 ? -41.009 17.776 47.265 1.00 87.23 212 LEU A O 1
ATOM 1433 N N . SER A 1 213 ? -39.118 18.216 46.116 1.00 87.91 213 SER A N 1
ATOM 1434 C CA . SER A 1 213 ? -38.850 19.470 46.815 1.00 87.67 213 SER A CA 1
ATOM 1435 C C . SER A 1 213 ? -37.731 20.241 46.130 1.00 87.87 213 SER A C 1
ATOM 1436 O O . SER A 1 213 ? -36.553 19.948 46.333 1.00 88.51 213 SER A O 1
ATOM 1438 N N . LYS A 1 224 ? -27.138 20.797 29.818 0.50 73.06 224 LYS A N 1
ATOM 1439 C CA . LYS A 1 224 ? -28.003 19.680 29.456 0.50 72.95 224 LYS A CA 1
ATOM 1440 C C . LYS A 1 224 ? -29.314 20.200 28.885 0.50 72.70 224 LYS A C 1
ATOM 1441 O O . LYS A 1 224 ? -29.994 19.496 28.135 0.50 72.83 224 LYS A O 1
ATOM 1443 N N . THR A 1 225 ? -29.657 21.435 29.246 0.50 72.39 225 THR A N 1
ATOM 1444 C CA . THR A 1 225 ? -30.886 22.073 28.782 0.50 72.88 225 THR A CA 1
ATOM 1445 C C . THR A 1 225 ? -31.041 21.946 27.266 0.50 73.89 225 THR A C 1
ATOM 1446 O O . THR A 1 225 ? -30.146 22.319 26.499 0.50 73.39 225 THR A O 1
ATOM 1448 N N . SER A 1 226 ? -32.187 21.409 26.846 0.50 75.01 226 SER A N 1
ATOM 1449 C CA . SER A 1 226 ? -32.489 21.206 25.432 0.50 75.80 226 SER A CA 1
ATOM 1450 C C . SER A 1 226 ? -33.835 21.829 25.069 0.50 76.51 226 SER A C 1
ATOM 1451 O O . SER A 1 226 ? -34.241 22.837 25.653 0.50 76.21 226 SER A O 1
ATOM 1453 N N . ALA A 1 227 ? -34.518 21.220 24.103 0.50 77.48 227 ALA A N 1
ATOM 1454 C CA . ALA A 1 227 ? -35.824 21.699 23.649 0.50 78.46 227 ALA A CA 1
ATOM 1455 C C . ALA A 1 227 ? -36.959 21.065 24.460 0.50 78.98 227 ALA A C 1
ATOM 1456 O O . ALA A 1 227 ? -37.037 21.235 25.681 0.50 78.83 227 ALA A O 1
ATOM 1458 N N . ASN A 1 228 ? -37.834 20.340 23.766 0.50 79.11 228 ASN A N 1
ATOM 1459 C CA . ASN A 1 228 ? -38.966 19.669 24.392 0.50 79.12 228 ASN A CA 1
ATOM 1460 C C . ASN A 1 228 ? -39.827 20.612 25.230 0.50 79.39 228 ASN A C 1
ATOM 1461 O O . ASN A 1 228 ? -39.661 21.833 25.194 0.50 78.77 228 ASN A O 1
ATOM 1463 N N . LYS A 1 229 ? -40.756 20.025 25.975 0.50 80.01 229 LYS A N 1
ATOM 1464 C CA . LYS A 1 229 ? -41.664 20.772 26.835 0.50 81.30 229 LYS A CA 1
ATOM 1465 C C . LYS A 1 229 ? -42.419 19.762 27.699 0.50 82.42 229 LYS A C 1
ATOM 1466 O O . LYS A 1 229 ? -43.642 19.856 27.871 0.50 82.33 229 LYS A O 1
ATOM 1468 N N . LYS A 1 230 ? -41.672 18.794 28.233 0.50 83.00 230 LYS A N 1
ATOM 1469 C CA . LYS A 1 230 ? -42.233 17.739 29.069 0.50 82.75 230 LYS A CA 1
ATOM 1470 C C . LYS A 1 230 ? -43.338 17.047 28.290 0.50 83.06 230 LYS A C 1
ATOM 1471 O O . LYS A 1 230 ? -44.175 16.351 28.861 0.50 83.03 230 LYS A O 1
ATOM 1473 N N . ARG A 1 231 ? -43.328 17.249 26.975 1.00 83.94 231 ARG A N 1
ATOM 1474 C CA . ARG A 1 231 ? -44.325 16.660 26.085 1.00 84.89 231 ARG A CA 1
ATOM 1475 C C . ARG A 1 231 ? -44.133 15.146 25.961 1.00 85.05 231 ARG A C 1
ATOM 1476 O O . ARG A 1 231 ? -43.089 14.673 25.502 1.00 85.19 231 ARG A O 1
ATOM 1478 N N . GLN A 1 232 ? -45.154 14.400 26.380 1.00 85.34 232 GLN A N 1
ATOM 1479 C CA . GLN A 1 232 ? -45.149 12.938 26.340 1.00 84.53 232 GLN A CA 1
ATOM 1480 C C . GLN A 1 232 ? -43.814 12.389 26.840 1.00 83.93 232 GLN A C 1
ATOM 1481 O O . GLN A 1 232 ? -42.990 11.909 26.061 1.00 85.22 232 GLN A O 1
ATOM 1483 N N . ARG A 1 233 ? -43.599 12.470 28.148 1.00 82.68 233 ARG A N 1
ATOM 1484 C CA . ARG A 1 233 ? -42.358 11.985 28.735 1.00 80.84 233 ARG A CA 1
ATOM 1485 C C . ARG A 1 233 ? -42.271 10.460 28.655 1.00 79.29 233 ARG A C 1
ATOM 1486 O O . ARG A 1 233 ? -41.194 9.885 28.856 1.00 80.96 233 ARG A O 1
ATOM 1488 N N . GLY A 1 234 ? -43.400 9.817 28.349 1.00 75.37 234 GLY A N 1
ATOM 1489 C CA . GLY A 1 234 ? -43.439 8.367 28.266 1.00 71.08 234 GLY A CA 1
ATOM 1490 C C . GLY A 1 234 ? -42.455 7.776 27.277 1.00 68.67 234 GLY A C 1
ATOM 1491 O O . GLY A 1 234 ? -41.659 8.498 26.668 1.00 69.64 234 GLY A O 1
ATOM 1492 N N . SER A 1 235 ? -42.492 6.457 27.121 1.00 64.72 235 SER A N 1
ATOM 1493 C CA . SER A 1 235 ? -41.605 5.800 26.177 1.00 61.31 235 SER A CA 1
ATOM 1494 C C . SER A 1 235 ? -42.230 5.973 24.790 1.00 60.47 235 SER A C 1
ATOM 1495 O O . SER A 1 235 ? -43.266 6.628 24.653 1.00 61.47 235 SER A O 1
ATOM 1498 N N . PHE A 1 236 ? -41.609 5.401 23.762 1.00 57.28 236 PHE A N 1
ATOM 1499 C CA . PHE A 1 236 ? -42.131 5.531 22.408 1.00 52.78 236 PHE A CA 1
ATOM 1500 C C . PHE A 1 236 ? -41.268 4.752 21.437 1.00 51.51 236 PHE A C 1
ATOM 1501 O O . PHE A 1 236 ? -40.286 4.142 21.825 1.00 52.57 236 PHE A O 1
ATOM 1509 N N . SER A 1 237 ? -41.637 4.801 20.164 1.00 50.23 237 SER A N 1
ATOM 1510 C CA . SER A 1 237 ? -40.905 4.117 19.112 1.00 47.37 237 SER A CA 1
ATOM 1511 C C . SER A 1 237 ? -40.973 5.008 17.868 1.00 46.77 237 SER A C 1
ATOM 1512 O O . SER A 1 237 ? -41.077 6.224 17.984 1.00 44.08 237 SER A O 1
ATOM 1515 N N . PHE A 1 238 ? -40.888 4.401 16.689 1.00 47.90 238 PHE A N 1
ATOM 1516 C CA . PHE A 1 238 ? -40.973 5.124 15.423 1.00 48.39 238 PHE A CA 1
ATOM 1517 C C . PHE A 1 238 ? -41.766 4.273 14.437 1.00 50.14 238 PHE A C 1
ATOM 1518 O O . PHE A 1 238 ? -41.722 3.038 14.489 1.00 50.51 238 PHE A O 1
ATOM 1526 N N . LEU A 1 239 ? -42.493 4.923 13.537 1.00 51.76 239 LEU A N 1
ATOM 1527 C CA . LEU A 1 239 ? -43.277 4.186 12.554 1.00 52.99 239 LEU A CA 1
ATOM 1528 C C . LEU A 1 239 ? -42.334 3.263 11.775 1.00 54.16 239 LEU A C 1
ATOM 1529 O O . LEU A 1 239 ? -41.359 3.721 11.168 1.00 54.00 239 LEU A O 1
ATOM 1531 N N . GLY A 1 240 ? -42.618 1.963 11.814 1.00 55.32 240 GLY A N 1
ATOM 1532 C CA . GLY A 1 240 ? -41.784 0.995 11.124 1.00 54.98 240 GLY A CA 1
ATOM 1533 C C . GLY A 1 240 ? -40.886 0.208 12.066 1.00 56.75 240 GLY A C 1
ATOM 1534 O O . GLY A 1 240 ? -40.347 -0.827 11.680 1.00 58.11 240 GLY A O 1
ATOM 1535 N N . GLY A 1 241 ? -40.720 0.681 13.300 1.00 55.92 241 GLY A N 1
ATOM 1536 C CA . GLY A 1 241 ? -39.868 -0.023 14.238 1.00 55.24 241 GLY A CA 1
ATOM 1537 C C . GLY A 1 241 ? -38.742 0.838 14.786 1.00 55.94 241 GLY A C 1
ATOM 1538 O O . GLY A 1 241 ? -38.513 1.963 14.341 1.00 54.46 241 GLY A O 1
ATOM 1547 N N . GLN A 1 243 ? -35.731 0.454 14.365 1.00 56.39 243 GLN A N 1
ATOM 1548 C CA . GLN A 1 243 ? -34.655 0.585 13.391 1.00 57.64 243 GLN A CA 1
ATOM 1549 C C . GLN A 1 243 ? -34.691 1.888 12.604 1.00 57.35 243 GLN A C 1
ATOM 1550 O O . GLN A 1 243 ? -33.675 2.329 12.065 1.00 57.21 243 GLN A O 1
ATOM 1556 N N . THR A 1 244 ? -35.860 2.514 12.554 1.00 58.01 244 THR A N 1
ATOM 1557 C CA . THR A 1 244 ? -36.020 3.768 11.830 1.00 56.63 244 THR A CA 1
ATOM 1558 C C . THR A 1 244 ? -35.014 4.806 12.275 1.00 55.83 244 THR A C 1
ATOM 1559 O O . THR A 1 244 ? -34.521 5.571 11.460 1.00 56.94 244 THR A O 1
ATOM 1563 N N . LEU A 1 245 ? -34.714 4.832 13.568 1.00 55.53 245 LEU A N 1
ATOM 1564 C CA . LEU A 1 245 ? -33.744 5.778 14.119 1.00 55.88 245 LEU A CA 1
ATOM 1565 C C . LEU A 1 245 ? -32.350 5.555 13.517 1.00 56.39 245 LEU A C 1
ATOM 1566 O O . LEU A 1 245 ? -31.699 6.482 13.038 1.00 55.27 245 LEU A O 1
ATOM 1571 N N . THR A 1 246 ? -31.909 4.306 13.557 1.00 58.43 246 THR A N 1
ATOM 1572 C CA . THR A 1 246 ? -30.622 3.891 13.030 1.00 59.63 246 THR A CA 1
ATOM 1573 C C . THR A 1 246 ? -30.467 4.200 11.538 1.00 61.80 246 THR A C 1
ATOM 1574 O O . THR A 1 246 ? -29.401 4.642 11.095 1.00 62.73 246 THR A O 1
ATOM 1578 N N . ASP A 1 247 ? -31.530 3.959 10.772 1.00 62.36 247 ASP A N 1
ATOM 1579 C CA . ASP A 1 247 ? -31.549 4.230 9.336 1.00 62.33 247 ASP A CA 1
ATOM 1580 C C . ASP A 1 247 ? -31.366 5.718 9.035 1.00 62.47 247 ASP A C 1
ATOM 1581 O O . ASP A 1 247 ? -30.672 6.085 8.094 1.00 63.22 247 ASP A O 1
ATOM 1586 N N . ALA A 1 248 ? -32.003 6.569 9.829 1.00 61.81 248 ALA A N 1
ATOM 1587 C CA . ALA A 1 248 ? -31.889 8.006 9.651 1.00 61.70 248 ALA A CA 1
ATOM 1588 C C . ALA A 1 248 ? -30.431 8.451 9.734 1.00 62.09 248 ALA A C 1
ATOM 1589 O O . ALA A 1 248 ? -30.003 9.330 8.988 1.00 62.23 248 ALA A O 1
ATOM 1591 N N . ILE A 1 249 ? -29.670 7.849 10.645 1.00 61.72 249 ILE A N 1
ATOM 1592 C CA . ILE A 1 249 ? -28.269 8.210 10.806 1.00 61.70 249 ILE A CA 1
ATOM 1593 C C . ILE A 1 249 ? -27.470 7.702 9.625 1.00 62.92 249 ILE A C 1
ATOM 1594 O O . ILE A 1 249 ? -26.538 8.354 9.166 1.00 63.03 249 ILE A O 1
ATOM 1599 N N . CYS A 1 250 ? -27.849 6.537 9.123 1.00 64.67 250 CYS A N 1
ATOM 1600 C CA . CYS A 1 250 ? -27.159 5.938 7.993 1.00 67.07 250 CYS A CA 1
ATOM 1601 C C . CYS A 1 250 ? -27.353 6.639 6.652 1.00 69.00 250 CYS A C 1
ATOM 1602 O O . CYS A 1 250 ? -26.544 6.459 5.741 1.00 69.96 250 CYS A O 1
ATOM 1605 N N . LYS A 1 251 ? -28.422 7.421 6.521 1.00 70.74 251 LYS A N 1
ATOM 1606 C CA . LYS A 1 251 ? -28.690 8.129 5.274 1.00 71.15 251 LYS A CA 1
ATOM 1607 C C . LYS A 1 251 ? -27.824 9.367 5.166 1.00 70.84 251 LYS A C 1
ATOM 1608 O O . LYS A 1 251 ? -27.932 10.119 4.208 1.00 72.01 251 LYS A O 1
ATOM 1614 N N . ASP A 1 252 ? -26.967 9.576 6.158 1.00 71.24 252 ASP A N 1
ATOM 1615 C CA . ASP A 1 252 ? -26.062 10.723 6.162 1.00 71.90 252 ASP A CA 1
ATOM 1616 C C . ASP A 1 252 ? -24.636 10.214 6.034 1.00 71.36 252 ASP A C 1
ATOM 1617 O O . ASP A 1 252 ? -23.675 10.969 6.172 1.00 71.25 252 ASP A O 1
ATOM 1622 N N . LEU A 1 253 ? -24.508 8.920 5.779 1.00 70.88 253 LEU A N 1
ATOM 1623 C CA . LEU A 1 253 ? -23.202 8.303 5.643 1.00 70.63 253 LEU A CA 1
ATOM 1624 C C . LEU A 1 253 ? -23.053 7.684 4.262 1.00 70.35 253 LEU A C 1
ATOM 1625 O O . LEU A 1 253 ? -23.941 6.975 3.790 1.00 69.55 253 LEU A O 1
ATOM 1630 N N . ARG A 1 254 ? -21.924 7.967 3.618 1.00 70.96 254 ARG A N 1
ATOM 1631 C CA . ARG A 1 254 ? -21.644 7.447 2.284 1.00 71.48 254 ARG A CA 1
ATOM 1632 C C . ARG A 1 254 ? -21.373 5.947 2.352 1.00 72.08 254 ARG A C 1
ATOM 1633 O O . ARG A 1 254 ? -21.216 5.391 3.436 1.00 71.82 254 ARG A O 1
ATOM 1641 N N . GLU A 1 255 ? -21.335 5.289 1.198 1.00 73.81 255 GLU A N 1
ATOM 1642 C CA . GLU A 1 255 ? -21.086 3.851 1.157 1.00 76.17 255 GLU A CA 1
ATOM 1643 C C . GLU A 1 255 ? -19.685 3.538 1.691 1.00 77.19 255 GLU A C 1
ATOM 1644 O O . GLU A 1 255 ? -19.404 2.420 2.138 1.00 77.49 255 GLU A O 1
ATOM 1650 N N . ASP A 1 256 ? -18.812 4.538 1.632 1.00 77.66 256 ASP A N 1
ATOM 1651 C CA . ASP A 1 256 ? -17.440 4.415 2.104 1.00 78.14 256 ASP A CA 1
ATOM 1652 C C . ASP A 1 256 ? -17.340 4.754 3.595 1.00 78.03 256 ASP A C 1
ATOM 1653 O O . ASP A 1 256 ? -16.316 4.484 4.237 1.00 78.04 256 ASP A O 1
ATOM 1658 N N . GLU A 1 257 ? -18.406 5.359 4.126 1.00 77.55 257 GLU A N 1
ATOM 1659 C CA . GLU A 1 257 ? -18.497 5.730 5.538 1.00 76.71 257 GLU A CA 1
ATOM 1660 C C . GLU A 1 257 ? -18.862 4.474 6.313 1.00 75.42 257 GLU A C 1
ATOM 1661 O O . GLU A 1 257 ? -18.216 4.127 7.299 1.00 76.62 257 GLU A O 1
ATOM 1667 N N . LEU A 1 258 ? -19.907 3.799 5.847 1.00 72.61 258 LEU A N 1
ATOM 1668 C CA . LEU A 1 258 ? -20.406 2.587 6.487 1.00 70.78 258 LEU A CA 1
ATOM 1669 C C . LEU A 1 258 ? -19.915 1.308 5.820 1.00 69.07 258 LEU A C 1
ATOM 1670 O O . LEU A 1 258 ? -20.369 0.970 4.727 1.00 68.85 258 LEU A O 1
ATOM 1675 N N . ARG A 1 259 ? -19.012 0.588 6.485 1.00 67.26 259 ARG A N 1
ATOM 1676 C CA . ARG A 1 259 ? -18.474 -0.654 5.938 1.00 65.91 259 ARG A CA 1
ATOM 1677 C C . ARG A 1 259 ? -19.055 -1.882 6.628 1.00 63.94 259 ARG A C 1
ATOM 1678 O O . ARG A 1 259 ? -18.601 -2.285 7.691 1.00 62.56 259 ARG A O 1
ATOM 1686 N N . LEU A 1 260 ? -20.056 -2.483 6.007 1.00 63.04 260 LEU A N 1
ATOM 1687 C CA . LEU A 1 260 ? -20.705 -3.657 6.565 1.00 62.65 260 LEU A CA 1
ATOM 1688 C C . LEU A 1 260 ? -19.855 -4.903 6.326 1.00 63.47 260 LEU A C 1
ATOM 1689 O O . LEU A 1 260 ? -18.916 -4.880 5.534 1.00 64.12 260 LEU A O 1
ATOM 1694 N N . ASN A 1 261 ? -20.173 -5.981 7.036 1.00 64.76 261 ASN A N 1
ATOM 1695 C CA . ASN A 1 261 ? -19.452 -7.249 6.910 1.00 65.33 261 ASN A CA 1
ATOM 1696 C C . ASN A 1 261 ? -17.967 -7.149 7.142 1.00 65.10 261 ASN A C 1
ATOM 1697 O O . ASN A 1 261 ? -17.260 -8.138 6.999 1.00 66.08 261 ASN A O 1
ATOM 1702 N N . SER A 1 262 ? -17.489 -5.963 7.502 1.00 64.52 262 SER A N 1
ATOM 1703 C CA . SER A 1 262 ? -16.065 -5.780 7.744 1.00 63.89 262 SER A CA 1
ATOM 1704 C C . SER A 1 262 ? -15.749 -5.807 9.239 1.00 63.18 262 SER A C 1
ATOM 1705 O O . SER A 1 262 ? -15.545 -4.767 9.861 1.00 63.66 262 SER A O 1
ATOM 1707 N N . ARG A 1 263 ? -15.713 -7.006 9.812 1.00 62.57 263 ARG A N 1
ATOM 1708 C CA . ARG A 1 263 ? -15.411 -7.170 11.233 1.00 63.29 263 ARG A CA 1
ATOM 1709 C C . ARG A 1 263 ? -13.952 -6.865 11.580 1.00 63.17 263 ARG A C 1
ATOM 1710 O O . ARG A 1 263 ? -13.037 -7.353 10.928 1.00 63.33 263 ARG A O 1
ATOM 1718 N N . VAL A 1 264 ? -13.742 -6.063 12.617 1.00 62.83 264 VAL A N 1
ATOM 1719 C CA . VAL A 1 264 ? -12.394 -5.699 13.044 1.00 62.38 264 VAL A CA 1
ATOM 1720 C C . VAL A 1 264 ? -11.713 -6.845 13.791 1.00 62.89 264 VAL A C 1
ATOM 1721 O O . VAL A 1 264 ? -12.255 -7.366 14.770 1.00 61.90 264 VAL A O 1
ATOM 1725 N N . LEU A 1 265 ? -10.516 -7.218 13.337 1.00 62.50 265 LEU A N 1
ATOM 1726 C CA . LEU A 1 265 ? -9.778 -8.325 13.941 1.00 62.84 265 LEU A CA 1
ATOM 1727 C C . LEU A 1 265 ? -8.619 -7.872 14.802 1.00 63.60 265 LEU A C 1
ATOM 1728 O O . LEU A 1 265 ? -8.363 -8.425 15.865 1.00 60.89 265 LEU A O 1
ATOM 1733 N N . GLU A 1 266 ? -7.908 -6.863 14.327 1.00 67.03 266 GLU A N 1
ATOM 1734 C CA . GLU A 1 266 ? -6.756 -6.358 15.052 1.00 69.95 266 GLU A CA 1
ATOM 1735 C C . GLU A 1 266 ? -6.652 -4.833 15.021 1.00 71.81 266 GLU A C 1
ATOM 1736 O O . GLU A 1 266 ? -7.204 -4.166 14.138 1.00 72.60 266 GLU A O 1
ATOM 1738 N N . LEU A 1 267 ? -5.948 -4.300 16.014 1.00 73.05 267 LEU A N 1
ATOM 1739 C CA . LEU A 1 267 ? -5.706 -2.872 16.150 1.00 74.82 267 LEU A CA 1
ATOM 1740 C C . LEU A 1 267 ? -4.208 -2.706 16.353 1.00 76.79 267 LEU A C 1
ATOM 1741 O O . LEU A 1 267 ? -3.554 -3.574 16.933 1.00 77.89 267 LEU A O 1
ATOM 1746 N N . SER A 1 268 ? -3.661 -1.597 15.877 1.00 78.64 268 SER A N 1
ATOM 1747 C CA . SER A 1 268 ? -2.231 -1.354 16.007 1.00 80.04 268 SER A CA 1
ATOM 1748 C C . SER A 1 268 ? -1.975 0.132 16.017 1.00 81.61 268 SER A C 1
ATOM 1749 O O . SER A 1 268 ? -2.355 0.843 15.083 1.00 82.86 268 SER A O 1
ATOM 1752 N N . CYS A 1 269 ? -1.340 0.617 17.070 1.00 82.68 269 CYS A N 1
ATOM 1753 C CA . CYS A 1 269 ? -1.031 2.029 17.120 1.00 85.83 269 CYS A CA 1
ATOM 1754 C C . CYS A 1 269 ? 0.482 2.242 17.169 1.00 88.36 269 CYS A C 1
ATOM 1755 O O . CYS A 1 269 ? 1.184 1.683 18.016 1.00 88.80 269 CYS A O 1
ATOM 1758 N N . SER A 1 270 ? 0.972 3.042 16.228 1.00 90.78 270 SER A N 1
ATOM 1759 C CA . SER A 1 270 ? 2.385 3.370 16.121 1.00 92.20 270 SER A CA 1
ATOM 1760 C C . SER A 1 270 ? 2.596 4.794 16.631 1.00 93.38 270 SER A C 1
ATOM 1761 O O . SER A 1 270 ? 1.804 5.689 16.344 1.00 93.84 270 SER A O 1
ATOM 1764 N N . CYS A 1 271 ? 3.663 4.997 17.394 1.00 94.99 271 CYS A N 1
ATOM 1765 C CA . CYS A 1 271 ? 3.959 6.309 17.948 1.00 95.99 271 CYS A CA 1
ATOM 1766 C C . CYS A 1 271 ? 5.232 6.860 17.317 1.00 96.27 271 CYS A C 1
ATOM 1767 O O . CYS A 1 271 ? 5.489 6.646 16.127 1.00 95.07 271 CYS A O 1
ATOM 1770 N N . THR A 1 272 ? 6.015 7.570 18.129 1.00 97.28 272 THR A N 1
ATOM 1771 C CA . THR A 1 272 ? 7.279 8.175 17.710 1.00 98.26 272 THR A CA 1
ATOM 1772 C C . THR A 1 272 ? 7.295 8.616 16.247 0.00 98.47 272 THR A C 1
ATOM 1773 O O . THR A 1 272 ? 6.266 9.003 15.692 1.00 98.80 272 THR A O 1
ATOM 1775 N N . GLU A 1 273 ? 8.474 8.549 15.633 0.00 98.77 273 GLU A N 1
ATOM 1776 C CA . GLU A 1 273 ? 8.664 8.943 14.239 1.00 98.99 273 GLU A CA 1
ATOM 1777 C C . GLU A 1 273 ? 8.595 10.465 14.092 1.00 99.45 273 GLU A C 1
ATOM 1778 O O . GLU A 1 273 ? 8.939 11.202 15.024 1.00 99.71 273 GLU A O 1
ATOM 1780 N N . ASP A 1 274 ? 8.153 10.924 12.919 1.00 99.52 274 ASP A N 1
ATOM 1781 C CA . ASP A 1 274 ? 8.034 12.356 12.621 1.00 98.52 274 ASP A CA 1
ATOM 1782 C C . ASP A 1 274 ? 6.574 12.784 12.441 1.00 97.73 274 ASP A C 1
ATOM 1783 O O . ASP A 1 274 ? 5.998 12.642 11.360 1.00 97.69 274 ASP A O 1
ATOM 1785 N N . SER A 1 275 ? 5.984 13.305 13.510 0.00 96.95 275 SER A N 1
ATOM 1786 C CA . SER A 1 275 ? 4.599 13.757 13.478 0.00 96.10 275 SER A CA 1
ATOM 1787 C C . SER A 1 275 ? 4.157 14.218 14.863 0.00 95.52 275 SER A C 1
ATOM 1788 O O . SER A 1 275 ? 4.671 15.201 15.395 0.00 95.46 275 SER A O 1
ATOM 1790 N N . ALA A 1 276 ? 3.202 13.497 15.440 1.00 94.67 276 ALA A N 1
ATOM 1791 C CA . ALA A 1 276 ? 2.672 13.812 16.764 1.00 94.17 276 ALA A CA 1
ATOM 1792 C C . ALA A 1 276 ? 1.683 12.725 17.191 1.00 93.76 276 ALA A C 1
ATOM 1793 O O . ALA A 1 276 ? 2.053 11.553 17.250 1.00 95.59 276 ALA A O 1
ATOM 1795 N N . ILE A 1 277 ? 0.439 13.108 17.490 1.00 91.55 277 ILE A N 1
ATOM 1796 C CA . ILE A 1 277 ? -0.598 12.152 17.897 1.00 88.74 277 ILE A CA 1
ATOM 1797 C C . ILE A 1 277 ? -0.376 10.798 17.214 1.00 86.78 277 ILE A C 1
ATOM 1798 O O . ILE A 1 277 ? -0.240 10.734 15.989 1.00 87.51 277 ILE A O 1
ATOM 1800 N N . ASP A 1 278 ? -0.339 9.724 18.004 1.00 83.58 278 ASP A N 1
ATOM 1801 C CA . ASP A 1 278 ? -0.111 8.371 17.481 1.00 79.61 278 ASP A CA 1
ATOM 1802 C C . ASP A 1 278 ? -1.005 8.024 16.290 1.00 76.42 278 ASP A C 1
ATOM 1803 O O . ASP A 1 278 ? -1.965 8.728 15.992 1.00 75.78 278 ASP A O 1
ATOM 1805 N N . SER A 1 279 ? -0.688 6.931 15.607 1.00 73.01 279 SER A N 1
ATOM 1806 C CA . SER A 1 279 ? -1.459 6.520 14.444 1.00 70.17 279 SER A CA 1
ATOM 1807 C C . SER A 1 279 ? -2.029 5.115 14.620 1.00 68.35 279 SER A C 1
ATOM 1808 O O . SER A 1 279 ? -1.304 4.189 14.956 1.00 68.24 279 SER A O 1
ATOM 1811 N N . TRP A 1 280 ? -3.326 4.946 14.392 1.00 65.70 280 TRP A N 1
ATOM 1812 C CA . TRP A 1 280 ? -3.928 3.631 14.551 1.00 64.16 280 TRP A CA 1
ATOM 1813 C C . TRP A 1 280 ? -4.254 3.006 13.214 1.00 66.89 280 TRP A C 1
ATOM 1814 O O . TRP A 1 280 ? -4.602 3.714 12.270 1.00 67.78 280 TRP A O 1
ATOM 1825 N N . SER A 1 281 ? -4.152 1.679 13.136 1.00 69.69 281 SER A N 1
ATOM 1826 C CA . SER A 1 281 ? -4.469 0.948 11.903 1.00 72.25 281 SER A CA 1
ATOM 1827 C C . SER A 1 281 ? -5.410 -0.221 12.208 1.00 72.28 281 SER A C 1
ATOM 1828 O O . SER A 1 281 ? -5.263 -0.910 13.209 1.00 71.66 281 SER A O 1
ATOM 1831 N N . ILE A 1 282 ? -6.376 -0.447 11.335 1.00 73.83 282 ILE A N 1
ATOM 1832 C CA . ILE A 1 282 ? -7.343 -1.506 11.566 1.00 75.65 282 ILE A CA 1
ATOM 1833 C C . ILE A 1 282 ? -7.275 -2.624 10.550 1.00 76.68 282 ILE A C 1
ATOM 1834 O O . ILE A 1 282 ? -7.221 -2.381 9.349 1.00 76.36 282 ILE A O 1
ATOM 1839 N N . ILE A 1 283 ? -7.279 -3.855 11.052 1.00 78.29 283 ILE A N 1
ATOM 1840 C CA . ILE A 1 283 ? -7.245 -5.032 10.198 1.00 79.63 283 ILE A CA 1
ATOM 1841 C C . ILE A 1 283 ? -8.613 -5.694 10.302 1.00 79.90 283 ILE A C 1
ATOM 1842 O O . ILE A 1 283 ? -8.907 -6.381 11.277 1.00 79.61 283 ILE A O 1
ATOM 1847 N N . SER A 1 284 ? -9.459 -5.462 9.309 1.00 80.92 284 SER A N 1
ATOM 1848 C CA . SER A 1 284 ? -10.789 -6.050 9.314 1.00 82.43 284 SER A CA 1
ATOM 1849 C C . SER A 1 284 ? -10.830 -7.081 8.209 1.00 82.87 284 SER A C 1
ATOM 1850 O O . SER A 1 284 ? -10.155 -6.927 7.194 1.00 83.40 284 SER A O 1
ATOM 1853 N N . ALA A 1 285 ? -11.619 -8.130 8.410 1.00 83.41 285 ALA A N 1
ATOM 1854 C CA . ALA A 1 285 ? -11.735 -9.193 7.425 1.00 84.29 285 ALA A CA 1
ATOM 1855 C C . ALA A 1 285 ? -12.774 -8.863 6.367 1.00 85.02 285 ALA A C 1
ATOM 1856 O O . ALA A 1 285 ? -13.372 -7.782 6.368 1.00 85.19 285 ALA A O 1
ATOM 1858 N N . SER A 1 286 ? -12.980 -9.814 5.461 0.50 85.06 286 SER A N 1
ATOM 1859 C CA . SER A 1 286 ? -13.942 -9.657 4.380 0.50 84.01 286 SER A CA 1
ATOM 1860 C C . SER A 1 286 ? -13.646 -8.399 3.579 0.50 83.35 286 SER A C 1
ATOM 1861 O O . SER A 1 286 ? -14.547 -7.621 3.270 0.50 83.08 286 SER A O 1
ATOM 1864 N N . PRO A 1 287 ? -12.371 -8.197 3.263 0.50 82.79 287 PRO A N 1
ATOM 1865 C CA . PRO A 1 287 ? -11.956 -7.046 2.475 0.50 82.85 287 PRO A CA 1
ATOM 1866 C C . PRO A 1 287 ? -12.635 -7.220 1.123 0.50 83.14 287 PRO A C 1
ATOM 1867 O O . PRO A 1 287 ? -12.793 -6.274 0.347 0.50 82.95 287 PRO A O 1
ATOM 1869 N N . HIS A 1 288 ? -13.028 -8.464 0.867 0.50 83.32 288 HIS A N 1
ATOM 1870 C CA . HIS A 1 288 ? -13.715 -8.871 -0.351 0.50 83.34 288 HIS A CA 1
ATOM 1871 C C . HIS A 1 288 ? -14.461 -10.137 0.058 0.50 83.64 288 HIS A C 1
ATOM 1872 O O . HIS A 1 288 ? -15.515 -10.071 0.694 0.50 83.49 288 HIS A O 1
ATOM 1874 N N . LYS A 1 289 ? -13.899 -11.286 -0.303 0.50 84.00 289 LYS A N 1
ATOM 1875 C CA . LYS A 1 289 ? -14.475 -12.577 0.047 0.50 84.12 289 LYS A CA 1
ATOM 1876 C C . LYS A 1 289 ? -13.330 -13.380 0.646 0.50 84.87 289 LYS A C 1
ATOM 1877 O O . LYS A 1 289 ? -12.520 -13.952 -0.085 0.50 84.50 289 LYS A O 1
ATOM 1879 N N . ARG A 1 290 ? -13.259 -13.401 1.976 0.50 85.91 290 ARG A N 1
ATOM 1880 C CA . ARG A 1 290 ? -12.198 -14.110 2.688 0.50 87.01 290 ARG A CA 1
ATOM 1881 C C . ARG A 1 290 ? -10.869 -13.400 2.424 0.50 87.96 290 ARG A C 1
ATOM 1882 O O . ARG A 1 290 ? -9.856 -14.027 2.097 0.50 87.60 290 ARG A O 1
ATOM 1884 N N . GLN A 1 291 ? -10.891 -12.078 2.564 0.50 88.93 291 GLN A N 1
ATOM 1885 C CA . GLN A 1 291 ? -9.708 -11.256 2.348 0.50 89.87 291 GLN A CA 1
ATOM 1886 C C . GLN A 1 291 ? -9.452 -10.380 3.579 0.50 90.86 291 GLN A C 1
ATOM 1887 O O . GLN A 1 291 ? -10.329 -10.221 4.437 0.50 90.55 291 GLN A O 1
ATOM 1889 N N . SER A 1 292 ? -8.246 -9.824 3.666 0.50 91.85 292 SER A N 1
ATOM 1890 C CA . SER A 1 292 ? -7.875 -8.967 4.786 0.00 93.01 292 SER A CA 1
ATOM 1891 C C . SER A 1 292 ? -7.222 -7.687 4.277 0.00 93.95 292 SER A C 1
ATOM 1892 O O . SER A 1 292 ? -6.636 -7.670 3.194 0.00 93.98 292 SER A O 1
ATOM 1894 N N . GLU A 1 293 ? -7.323 -6.616 5.059 1.00 95.01 293 GLU A N 1
ATOM 1895 C CA . GLU A 1 293 ? -6.736 -5.335 4.666 1.00 96.79 293 GLU A CA 1
ATOM 1896 C C . GLU A 1 293 ? -6.476 -4.410 5.850 1.00 96.59 293 GLU A C 1
ATOM 1897 O O . GLU A 1 293 ? -6.616 -4.813 7.006 1.00 97.21 293 GLU A O 1
ATOM 1903 N N . GLU A 1 294 ? -6.109 -3.164 5.563 1.00 96.24 294 GLU A N 1
ATOM 1904 C CA . GLU A 1 294 ? -5.805 -2.211 6.627 1.00 95.24 294 GLU A CA 1
ATOM 1905 C C . GLU A 1 294 ? -6.085 -0.750 6.267 1.00 93.57 294 GLU A C 1
ATOM 1906 O O . GLU A 1 294 ? -6.395 -0.431 5.120 1.00 93.93 294 GLU A O 1
ATOM 1912 N N . GLU A 1 295 ? -5.981 0.122 7.268 1.00 91.64 295 GLU A N 1
ATOM 1913 C CA . GLU A 1 295 ? -6.192 1.560 7.118 1.00 89.96 295 GLU A CA 1
ATOM 1914 C C . GLU A 1 295 ? -5.662 2.270 8.365 1.00 88.24 295 GLU A C 1
ATOM 1915 O O . GLU A 1 295 ? -5.702 1.707 9.461 1.00 88.46 295 GLU A O 1
ATOM 1921 N N . SER A 1 296 ? -5.174 3.500 8.202 1.00 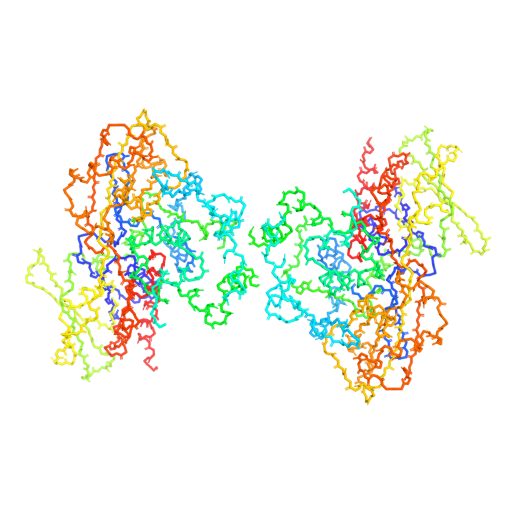85.10 296 SER A N 1
ATOM 1922 C CA . SER A 1 296 ? -4.635 4.268 9.330 1.00 81.51 296 SER A CA 1
ATOM 1923 C C . SER A 1 296 ? -5.576 5.405 9.754 1.00 79.07 296 SER A C 1
ATOM 1924 O O . SER A 1 296 ? -6.128 6.093 8.894 1.00 79.42 296 SER A O 1
ATOM 1926 N N . PHE A 1 297 ? -5.753 5.592 11.069 1.00 75.17 297 PHE A N 1
ATOM 1927 C CA . PHE A 1 297 ? -6.632 6.638 11.622 1.00 71.06 297 PHE A CA 1
ATOM 1928 C C . PHE A 1 297 ? -5.939 7.394 12.755 1.00 69.60 297 PHE A C 1
ATOM 1929 O O . PHE A 1 297 ? -4.844 7.022 13.163 1.00 69.79 297 PHE A O 1
ATOM 1937 N N . ASP A 1 298 ? -6.590 8.439 13.269 1.00 67.82 298 ASP A N 1
ATOM 1938 C CA . ASP A 1 298 ? -6.044 9.254 14.361 1.00 65.69 298 ASP A CA 1
ATOM 1939 C C . ASP A 1 298 ? -6.658 8.936 15.711 1.00 62.93 298 ASP A C 1
ATOM 1940 O O . ASP A 1 298 ? -6.065 9.188 16.751 1.00 62.97 298 ASP A O 1
ATOM 1945 N N . ALA A 1 299 ? -7.871 8.421 15.693 1.00 60.72 299 ALA A N 1
ATOM 1946 C CA . ALA A 1 299 ? -8.562 8.089 16.922 1.00 59.18 299 ALA A CA 1
ATOM 1947 C C . ALA A 1 299 ? -9.458 6.915 16.599 1.00 58.36 299 ALA A C 1
ATOM 1948 O O . ALA A 1 299 ? -9.764 6.664 15.429 1.00 58.50 299 ALA A O 1
ATOM 1950 N N . VAL A 1 300 ? -9.878 6.196 17.631 1.00 56.41 300 VAL A N 1
ATOM 1951 C CA . VAL A 1 300 ? -10.721 5.031 17.443 1.00 53.99 300 VAL A CA 1
ATOM 1952 C C . VAL A 1 300 ? -11.774 4.939 18.535 1.00 52.27 300 VAL A C 1
ATOM 1953 O O . VAL A 1 300 ? -11.445 4.941 19.715 1.00 50.38 300 VAL A O 1
ATOM 1957 N N . ILE A 1 301 ? -13.043 4.888 18.151 1.00 52.40 301 ILE A N 1
ATOM 1958 C CA . ILE A 1 301 ? -14.102 4.749 19.142 1.00 54.34 301 ILE A CA 1
ATOM 1959 C C . ILE A 1 301 ? -14.553 3.300 19.160 1.00 57.58 301 ILE A C 1
ATOM 1960 O O . ILE A 1 301 ? -15.030 2.772 18.156 1.00 59.47 301 ILE A O 1
ATOM 1973 N N . THR A 1 303 ? -16.973 0.424 20.197 1.00 59.80 303 THR A N 1
ATOM 1974 C CA . THR A 1 303 ? -18.373 0.291 20.527 1.00 59.36 303 THR A CA 1
ATOM 1975 C C . THR A 1 303 ? -18.876 -1.145 20.641 1.00 60.03 303 THR A C 1
ATOM 1976 O O . THR A 1 303 ? -19.999 -1.379 21.078 1.00 60.73 303 THR A O 1
ATOM 1980 N N . ALA A 1 304 ? -18.047 -2.115 20.280 1.00 60.14 304 ALA A N 1
ATOM 1981 C CA . ALA A 1 304 ? -18.474 -3.503 20.368 1.00 60.27 304 ALA A CA 1
ATOM 1982 C C . ALA A 1 304 ? -18.501 -3.927 21.827 1.00 60.55 304 ALA A C 1
ATOM 1983 O O . ALA A 1 304 ? -17.917 -3.267 22.684 1.00 59.51 304 ALA A O 1
ATOM 1985 N N . PRO A 1 305 ? -19.201 -5.028 22.133 1.00 61.32 305 PRO A N 1
ATOM 1986 C CA . PRO A 1 305 ? -19.278 -5.512 23.510 1.00 61.18 305 PRO A CA 1
ATOM 1987 C C . PRO A 1 305 ? -17.908 -5.864 24.056 1.00 61.29 305 PRO A C 1
ATOM 1988 O O . PRO A 1 305 ? -17.008 -6.249 23.313 1.00 60.81 305 PRO A O 1
ATOM 1992 N N . LEU A 1 306 ? -17.761 -5.731 25.367 1.00 62.04 306 LEU A N 1
ATOM 1993 C CA . LEU A 1 306 ? -16.505 -6.014 26.017 1.00 62.68 306 LEU A CA 1
ATOM 1994 C C . LEU A 1 306 ? -16.046 -7.443 25.769 1.00 63.98 306 LEU A C 1
ATOM 1995 O O . LEU A 1 306 ? -14.848 -7.713 25.764 1.00 65.24 306 LEU A O 1
ATOM 2000 N N . CYS A 1 307 ? -16.980 -8.361 25.544 1.00 64.24 307 CYS A N 1
ATOM 2001 C CA . CYS A 1 307 ? -16.587 -9.738 25.275 1.00 64.89 307 CYS A CA 1
ATOM 2002 C C . CYS A 1 307 ? -16.013 -9.869 23.861 1.00 66.36 307 CYS A C 1
ATOM 2003 O O . CYS A 1 307 ? -15.407 -10.880 23.540 1.00 66.81 307 CYS A O 1
ATOM 2006 N N . ASP A 1 308 ? -16.212 -8.850 23.021 1.00 68.67 308 ASP A N 1
ATOM 2007 C CA . ASP A 1 308 ? -15.701 -8.854 21.644 1.00 69.93 308 ASP A CA 1
ATOM 2008 C C . ASP A 1 308 ? -14.385 -8.111 21.536 1.00 71.20 308 ASP A C 1
ATOM 2009 O O . ASP A 1 308 ? -13.632 -8.294 20.578 1.00 70.81 308 ASP A O 1
ATOM 2014 N N . VAL A 1 309 ? -14.125 -7.250 22.508 1.00 72.19 309 VAL A N 1
ATOM 2015 C CA . VAL A 1 309 ? -12.889 -6.501 22.524 1.00 73.74 309 VAL A CA 1
ATOM 2016 C C . VAL A 1 309 ? -11.785 -7.484 22.880 1.00 75.06 309 VAL A C 1
ATOM 2017 O O . VAL A 1 309 ? -10.646 -7.338 22.447 1.00 75.32 309 VAL A O 1
ATOM 2021 N N . LYS A 1 310 ? -12.140 -8.502 23.656 1.00 77.60 310 LYS A N 1
ATOM 2022 C CA . LYS A 1 310 ? -11.184 -9.514 24.084 1.00 80.16 310 LYS A CA 1
ATOM 2023 C C . LYS A 1 310 ? -10.628 -10.294 22.900 1.00 80.89 310 LYS A C 1
ATOM 2024 O O . LYS A 1 310 ? -9.420 -10.506 22.800 1.00 81.39 310 LYS A O 1
ATOM 2030 N N . SER A 1 311 ? -11.517 -10.730 22.011 1.00 81.26 311 SER A N 1
ATOM 2031 C CA . SER A 1 311 ? -11.118 -11.497 20.836 1.00 81.23 311 SER A CA 1
ATOM 2032 C C . SER A 1 311 ? -10.587 -10.586 19.743 1.00 82.01 311 SER A C 1
ATOM 2033 O O . SER A 1 311 ? -10.864 -10.791 18.568 1.00 83.24 311 SER A O 1
ATOM 2044 N N . LYS A 1 313 ? -6.973 -8.862 18.413 1.00 83.53 313 LYS A N 1
ATOM 2045 C CA . LYS A 1 313 ? -5.528 -8.778 18.539 1.00 83.49 313 LYS A CA 1
ATOM 2046 C C . LYS A 1 313 ? -5.087 -7.324 18.488 1.00 84.09 313 LYS A C 1
ATOM 2047 O O . LYS A 1 313 ? -4.944 -6.740 17.417 1.00 84.61 313 LYS A O 1
ATOM 2053 N N . ILE A 1 314 ? -4.872 -6.746 19.664 1.00 84.82 314 ILE A N 1
ATOM 2054 C CA . ILE A 1 314 ? -4.446 -5.357 19.783 1.00 85.81 314 ILE A CA 1
ATOM 2055 C C . ILE A 1 314 ? -3.004 -5.257 20.305 1.00 87.68 314 ILE A C 1
ATOM 2056 O O . ILE A 1 314 ? -2.606 -5.988 21.219 1.00 87.76 314 ILE A O 1
ATOM 2061 N N . ALA A 1 315 ? -2.222 -4.356 19.713 1.00 89.14 315 ALA A N 1
ATOM 2062 C CA . ALA A 1 315 ? -0.822 -4.177 20.100 1.00 90.50 315 ALA A CA 1
ATOM 2063 C C . ALA A 1 315 ? -0.402 -2.712 20.235 1.00 90.94 315 ALA A C 1
ATOM 2064 O O . ALA A 1 315 ? -0.860 -1.855 19.483 1.00 91.28 315 ALA A O 1
ATOM 2066 N N . LYS A 1 316 ? 0.485 -2.434 21.187 1.00 91.93 316 LYS A N 1
ATOM 2067 C CA . LYS A 1 316 ? 0.968 -1.073 21.426 1.00 92.79 316 LYS A CA 1
ATOM 2068 C C . LYS A 1 316 ? 2.027 -0.675 20.398 1.00 93.08 316 LYS A C 1
ATOM 2069 O O . LYS A 1 316 ? 1.734 -0.601 19.203 1.00 92.43 316 LYS A O 1
ATOM 2075 N N . ARG A 1 317 ? 3.251 -0.423 20.864 1.00 93.49 317 ARG A N 1
ATOM 2076 C CA . ARG A 1 317 ? 4.355 -0.033 19.988 1.00 93.43 317 ARG A CA 1
ATOM 2077 C C . ARG A 1 317 ? 4.577 -1.086 18.917 1.00 93.38 317 ARG A C 1
ATOM 2078 O O . ARG A 1 317 ? 4.099 -0.956 17.788 1.00 93.56 317 ARG A O 1
ATOM 2086 N N . GLY A 1 318 ? 5.305 -2.131 19.284 1.00 93.19 318 GLY A N 1
ATOM 2087 C CA . GLY A 1 318 ? 5.582 -3.207 18.355 1.00 92.86 318 GLY A CA 1
ATOM 2088 C C . GLY A 1 318 ? 5.181 -4.502 19.018 1.00 92.67 318 GLY A C 1
ATOM 2089 O O . GLY A 1 318 ? 4.855 -5.485 18.351 1.00 93.44 318 GLY A O 1
ATOM 2090 N N . ASN A 1 319 ? 5.208 -4.496 20.346 1.00 92.07 319 ASN A N 1
ATOM 2091 C CA . ASN A 1 319 ? 4.832 -5.672 21.116 1.00 91.88 319 ASN A CA 1
ATOM 2092 C C . ASN A 1 319 ? 3.352 -5.610 21.469 1.00 89.43 319 ASN A C 1
ATOM 2093 O O . ASN A 1 319 ? 2.808 -4.536 21.709 1.00 88.27 319 ASN A O 1
ATOM 2098 N N . PRO A 1 320 ? 2.684 -6.774 21.486 1.00 87.34 320 PRO A N 1
ATOM 2099 C CA . PRO A 1 320 ? 1.263 -6.897 21.803 1.00 85.17 320 PRO A CA 1
ATOM 2100 C C . PRO A 1 320 ? 0.856 -6.144 23.052 1.00 81.76 320 PRO A C 1
ATOM 2101 O O . PRO A 1 320 ? 1.693 -5.803 23.879 1.00 81.32 320 PRO A O 1
ATOM 2105 N N . PHE A 1 321 ? -0.434 -5.856 23.158 1.00 78.17 321 PHE A N 1
ATOM 2106 C CA . PHE A 1 321 ? -0.979 -5.181 24.323 1.00 75.27 321 PHE A CA 1
ATOM 2107 C C . PHE A 1 321 ? -1.990 -6.183 24.865 1.00 75.48 321 PHE A C 1
ATOM 2108 O O . PHE A 1 321 ? -3.108 -6.274 24.361 1.00 75.77 321 PHE A O 1
ATOM 2116 N N . LEU A 1 322 ? -1.598 -6.940 25.883 1.00 74.77 322 LEU A N 1
ATOM 2117 C CA . LEU A 1 322 ? -2.471 -7.966 26.435 1.00 74.72 322 LEU A CA 1
ATOM 2118 C C . LEU A 1 322 ? -3.667 -7.474 27.229 1.00 75.09 322 LEU A C 1
ATOM 2119 O O . LEU A 1 322 ? -3.532 -6.722 28.195 1.00 75.79 322 LEU A O 1
ATOM 2124 N N . LEU A 1 323 ? -4.843 -7.922 26.808 1.00 74.79 323 LEU A N 1
ATOM 2125 C CA . LEU A 1 323 ? -6.093 -7.563 27.453 1.00 75.00 323 LEU A CA 1
ATOM 2126 C C . LEU A 1 323 ? -6.431 -8.510 28.593 1.00 75.84 323 LEU A C 1
ATOM 2127 O O . LEU A 1 323 ? -7.560 -8.544 29.061 1.00 75.91 323 LEU A O 1
ATOM 2132 N N . ASN A 1 324 ? -5.445 -9.276 29.040 1.00 76.74 324 ASN A N 1
ATOM 2133 C CA . ASN A 1 324 ? -5.646 -10.232 30.124 1.00 77.13 324 ASN A CA 1
ATOM 2134 C C . ASN A 1 324 ? -6.462 -9.627 31.264 1.00 75.56 324 ASN A C 1
ATOM 2135 O O . ASN A 1 324 ? -7.355 -10.268 31.808 1.00 73.72 324 ASN A O 1
ATOM 2140 N N . PHE A 1 325 ? -6.148 -8.383 31.609 1.00 75.06 325 PHE A N 1
ATOM 2141 C CA . PHE A 1 325 ? -6.821 -7.690 32.701 1.00 75.56 325 PHE A CA 1
ATOM 2142 C C . PHE A 1 325 ? -8.338 -7.549 32.574 1.00 75.87 325 PHE A C 1
ATOM 2143 O O . PHE A 1 325 ? -9.028 -7.324 33.573 1.00 75.26 325 PHE A O 1
ATOM 2151 N N . ILE A 1 326 ? -8.852 -7.693 31.355 1.00 75.81 326 ILE A N 1
ATOM 2152 C CA . ILE A 1 326 ? -10.286 -7.601 31.109 1.00 74.94 326 ILE A CA 1
ATOM 2153 C C . ILE A 1 326 ? -11.012 -8.719 31.837 1.00 74.71 326 ILE A C 1
ATOM 2154 O O . ILE A 1 326 ? -10.805 -9.902 31.550 1.00 74.27 326 ILE A O 1
ATOM 2159 N N . PRO A 1 327 ? -11.861 -8.366 32.809 1.00 74.02 327 PRO A N 1
ATOM 2160 C CA . PRO A 1 327 ? -12.585 -9.413 33.531 1.00 73.97 327 PRO A CA 1
ATOM 2161 C C . PRO A 1 327 ? -13.528 -10.076 32.542 1.00 74.47 327 PRO A C 1
ATOM 2162 O O . PRO A 1 327 ? -13.866 -9.485 31.520 1.00 74.52 327 PRO A O 1
ATOM 2166 N N . GLU A 1 328 ? -13.948 -11.301 32.826 1.00 75.54 328 GLU A N 1
ATOM 2167 C CA . GLU A 1 328 ? -14.858 -11.999 31.915 1.00 76.21 328 GLU A CA 1
ATOM 2168 C C . GLU A 1 328 ? -16.305 -11.631 32.270 1.00 74.58 328 GLU A C 1
ATOM 2169 O O . GLU A 1 328 ? -16.846 -12.056 33.297 1.00 73.80 328 GLU A O 1
ATOM 2175 N N . VAL A 1 329 ? -16.920 -10.814 31.421 1.00 72.53 329 VAL A N 1
ATOM 2176 C CA . VAL A 1 329 ? -18.286 -10.382 31.664 1.00 69.58 329 VAL A CA 1
ATOM 2177 C C . VAL A 1 329 ? -19.256 -11.403 31.100 1.00 66.80 329 VAL A C 1
ATOM 2178 O O . VAL A 1 329 ? -19.067 -11.919 30.006 1.00 66.58 329 VAL A O 1
ATOM 2182 N N . ASP A 1 330 ? -20.300 -11.700 31.853 1.00 63.62 330 ASP A N 1
ATOM 2183 C CA . ASP A 1 330 ? -21.271 -12.662 31.391 1.00 62.48 330 ASP A CA 1
ATOM 2184 C C . ASP A 1 330 ? -22.450 -11.954 30.723 1.00 59.67 330 ASP A C 1
ATOM 2185 O O . ASP A 1 330 ? -22.571 -10.742 30.803 1.00 59.34 330 ASP A O 1
ATOM 2190 N N . TYR A 1 331 ? -23.311 -12.697 30.042 1.00 57.01 331 TYR A N 1
ATOM 2191 C CA . TYR A 1 331 ? -24.444 -12.068 29.367 1.00 54.42 331 TYR A CA 1
ATOM 2192 C C . TYR A 1 331 ? -25.778 -12.769 29.572 1.00 53.85 331 TYR A C 1
ATOM 2193 O O . TYR A 1 331 ? -25.836 -13.970 29.855 1.00 55.22 331 TYR A O 1
ATOM 2202 N N . VAL A 1 332 ? -26.853 -12.006 29.422 1.00 52.05 332 VAL A N 1
ATOM 2203 C CA . VAL A 1 332 ? -28.194 -12.560 29.532 1.00 51.21 332 VAL A CA 1
ATOM 2204 C C . VAL A 1 332 ? -28.623 -12.976 28.124 1.00 49.69 332 VAL A C 1
ATOM 2205 O O . VAL A 1 332 ? -28.809 -12.139 27.245 1.00 49.59 332 VAL A O 1
ATOM 2209 N N . PRO A 1 333 ? -28.764 -14.277 27.892 1.00 48.89 333 PRO A N 1
ATOM 2210 C CA . PRO A 1 333 ? -29.171 -14.829 26.603 1.00 49.60 333 PRO A CA 1
ATOM 2211 C C . PRO A 1 333 ? -30.684 -14.919 26.555 1.00 50.29 333 PRO A C 1
ATOM 2212 O O . PRO A 1 333 ? -31.317 -15.274 27.554 1.00 51.63 333 PRO A O 1
ATOM 2216 N N . LEU A 1 334 ? -31.271 -14.609 25.406 1.00 49.52 334 LEU A N 1
ATOM 2217 C CA . LEU A 1 334 ? -32.720 -14.677 25.283 1.00 48.88 334 LEU A CA 1
ATOM 2218 C C . LEU A 1 334 ? -33.132 -14.494 23.842 1.00 46.70 334 LEU A C 1
ATOM 2219 O O . LEU A 1 334 ? -32.387 -13.973 23.038 1.00 46.82 334 LEU A O 1
ATOM 2224 N N . SER A 1 335 ? -34.318 -14.939 23.498 1.00 45.88 335 SER A N 1
ATOM 2225 C CA . SER A 1 335 ? -34.743 -14.761 22.133 1.00 46.96 335 SER A CA 1
ATOM 2226 C C . SER A 1 335 ? -36.090 -14.058 22.120 1.00 45.84 335 SER A C 1
ATOM 2227 O O . SER A 1 335 ? -36.895 -14.236 23.040 1.00 47.10 335 SER A O 1
ATOM 2230 N N . VAL A 1 336 ? -36.314 -13.236 21.102 1.00 41.82 336 VAL A N 1
ATOM 2231 C CA . VAL A 1 336 ? -37.572 -12.528 20.966 1.00 41.34 336 VAL A CA 1
ATOM 2232 C C . VAL A 1 336 ? -38.498 -13.340 20.078 1.00 41.66 336 VAL A C 1
ATOM 2233 O O . VAL A 1 336 ? -38.195 -13.560 18.910 1.00 42.87 336 VAL A O 1
ATOM 2237 N N . VAL A 1 337 ? -39.620 -13.791 20.619 1.00 41.10 337 VAL A N 1
ATOM 2238 C CA . VAL A 1 337 ? -40.561 -14.570 19.822 1.00 43.03 337 VAL A CA 1
ATOM 2239 C C . VAL A 1 337 ? -41.796 -13.771 19.443 1.00 44.88 337 VAL A C 1
ATOM 2240 O O . VAL A 1 337 ? -42.381 -13.083 20.275 1.00 46.00 337 VAL A O 1
ATOM 2244 N N . ILE A 1 338 ? -42.186 -13.854 18.177 1.00 47.42 338 ILE A N 1
ATOM 2245 C CA . ILE A 1 338 ? -43.371 -13.146 17.693 1.00 48.81 338 ILE A CA 1
ATOM 2246 C C . ILE A 1 338 ? -44.464 -14.149 17.340 1.00 49.08 338 ILE A C 1
ATOM 2247 O O . ILE A 1 338 ? -44.200 -15.175 16.702 1.00 49.86 338 ILE A O 1
ATOM 2252 N N . THR A 1 339 ? -45.682 -13.863 17.785 1.00 48.44 339 THR A N 1
ATOM 2253 C CA . THR A 1 339 ? -46.824 -14.714 17.495 1.00 49.34 339 THR A CA 1
ATOM 2254 C C . THR A 1 339 ? -48.000 -13.814 17.214 1.00 49.87 339 THR A C 1
ATOM 2255 O O . THR A 1 339 ? -48.004 -12.641 17.581 1.00 49.38 339 THR A O 1
ATOM 2259 N N . THR A 1 340 ? -49.021 -14.374 16.582 1.00 52.58 340 THR A N 1
ATOM 2260 C CA . THR A 1 340 ? -50.197 -13.586 16.241 1.00 54.78 340 THR A CA 1
ATOM 2261 C C . THR A 1 340 ? -51.479 -14.408 16.371 1.00 55.17 340 THR A C 1
ATOM 2262 O O . THR A 1 340 ? -51.637 -15.408 15.698 1.00 56.61 340 THR A O 1
ATOM 2266 N N . PHE A 1 341 ? -52.393 -14.014 17.248 1.00 55.58 341 PHE A N 1
ATOM 2267 C CA . PHE A 1 341 ? -53.635 -14.782 17.369 1.00 56.53 341 PHE A CA 1
ATOM 2268 C C . PHE A 1 341 ? -54.822 -13.984 16.852 1.00 58.01 341 PHE A C 1
ATOM 2269 O O . PHE A 1 341 ? -54.846 -12.751 16.958 1.00 56.86 341 PHE A O 1
ATOM 2277 N N . LYS A 1 342 ? -55.800 -14.682 16.278 1.00 60.09 342 LYS A N 1
ATOM 2278 C CA . LYS A 1 342 ? -56.992 -14.001 15.784 1.00 62.17 342 LYS A CA 1
ATOM 2279 C C . LYS A 1 342 ? -57.719 -13.519 17.024 1.00 61.94 342 LYS A C 1
ATOM 2280 O O . LYS A 1 342 ? -57.901 -14.275 17.970 1.00 60.22 342 LYS A O 1
ATOM 2286 N N . ARG A 1 343 ? -58.120 -12.257 17.035 1.00 64.28 343 ARG A N 1
ATOM 2287 C CA . ARG A 1 343 ? -58.801 -11.719 18.205 1.00 67.57 343 ARG A CA 1
ATOM 2288 C C . ARG A 1 343 ? -59.899 -12.630 18.722 1.00 70.28 343 ARG A C 1
ATOM 2289 O O . ARG A 1 343 ? -60.092 -12.759 19.929 1.00 71.38 343 ARG A O 1
ATOM 2297 N N . GLU A 1 344 ? -60.608 -13.280 17.810 1.00 73.59 344 GLU A N 1
ATOM 2298 C CA . GLU A 1 344 ? -61.687 -14.182 18.198 1.00 75.93 344 GLU A CA 1
ATOM 2299 C C . GLU A 1 344 ? -61.242 -15.333 19.107 1.00 75.13 344 GLU A C 1
ATOM 2300 O O . GLU A 1 344 ? -62.081 -16.017 19.688 1.00 76.59 344 GLU A O 1
ATOM 2306 N N . ASN A 1 345 ? -59.937 -15.552 19.243 1.00 73.81 345 ASN A N 1
ATOM 2307 C CA . ASN A 1 345 ? -59.465 -16.657 20.075 1.00 72.73 345 ASN A CA 1
ATOM 2308 C C . ASN A 1 345 ? -58.742 -16.265 21.360 1.00 71.56 345 ASN A C 1
ATOM 2309 O O . ASN A 1 345 ? -58.242 -17.128 22.085 1.00 71.50 345 ASN A O 1
ATOM 2314 N N . VAL A 1 346 ? -58.681 -14.969 21.638 1.00 69.39 346 VAL A N 1
ATOM 2315 C CA . VAL A 1 346 ? -58.042 -14.489 22.856 1.00 67.76 346 VAL A CA 1
ATOM 2316 C C . VAL A 1 346 ? -59.145 -14.186 23.869 1.00 65.93 346 VAL A C 1
ATOM 2317 O O . VAL A 1 346 ? -59.691 -13.087 23.918 1.00 64.76 346 VAL A O 1
ATOM 2321 N N . LYS A 1 347 ? -59.469 -15.190 24.673 1.00 64.71 347 LYS A N 1
ATOM 2322 C CA . LYS A 1 347 ? -60.520 -15.086 25.678 1.00 63.44 347 LYS A CA 1
ATOM 2323 C C . LYS A 1 347 ? -60.431 -13.950 26.682 1.00 61.43 347 LYS A C 1
ATOM 2324 O O . LYS A 1 347 ? -61.415 -13.251 26.908 1.00 60.17 347 LYS A O 1
ATOM 2330 N N . TYR A 1 348 ? -59.266 -13.770 27.294 1.00 59.89 348 TYR A N 1
ATOM 2331 C CA . TYR A 1 348 ? -59.111 -12.727 28.295 1.00 58.22 348 TYR A CA 1
ATOM 2332 C C . TYR A 1 348 ? -58.055 -11.674 27.963 1.00 56.88 348 TYR A C 1
ATOM 2333 O O . TYR A 1 348 ? -56.970 -11.677 28.528 1.00 56.64 348 TYR A O 1
ATOM 2342 N N . PRO A 1 349 ? -58.370 -10.744 27.050 1.00 56.55 349 PRO A N 1
ATOM 2343 C CA . PRO A 1 349 ? -57.391 -9.713 26.699 1.00 56.86 349 PRO A CA 1
ATOM 2344 C C . PRO A 1 349 ? -57.195 -8.739 27.850 1.00 56.95 349 PRO A C 1
ATOM 2345 O O . PRO A 1 349 ? -58.059 -8.604 28.726 1.00 58.07 349 PRO A O 1
ATOM 2349 N N . LEU A 1 350 ? -56.060 -8.057 27.840 1.00 55.22 350 LEU A N 1
ATOM 2350 C CA . LEU A 1 350 ? -55.785 -7.065 28.849 1.00 54.28 350 LEU A CA 1
ATOM 2351 C C . LEU A 1 350 ? -55.378 -5.788 28.137 1.00 53.65 350 LEU A C 1
ATOM 2352 O O . LEU A 1 350 ? -54.721 -5.833 27.107 1.00 53.22 350 LEU A O 1
ATOM 2357 N N . GLU A 1 351 ? -55.793 -4.652 28.679 1.00 54.23 351 GLU A N 1
ATOM 2358 C CA . GLU A 1 351 ? -55.462 -3.358 28.103 1.00 54.95 351 GLU A CA 1
ATOM 2359 C C . GLU A 1 351 ? -54.176 -2.835 28.747 1.00 54.90 351 GLU A C 1
ATOM 2360 O O . GLU A 1 351 ? -54.020 -2.902 29.964 1.00 55.65 351 GLU A O 1
ATOM 2366 N N . GLY A 1 352 ? -53.259 -2.321 27.931 1.00 55.22 352 GLY A N 1
ATOM 2367 C CA . GLY A 1 352 ? -52.007 -1.798 28.458 1.00 54.39 352 GLY A CA 1
ATOM 2368 C C . GLY A 1 352 ? -50.817 -2.073 27.558 1.00 53.97 352 GLY A C 1
ATOM 2369 O O . GLY A 1 352 ? -50.983 -2.261 26.355 1.00 54.64 352 GLY A O 1
ATOM 2370 N N . PHE A 1 353 ? -49.616 -2.105 28.133 1.00 52.49 353 PHE A N 1
ATOM 2371 C CA . PHE A 1 353 ? -48.411 -2.357 27.347 1.00 49.89 353 PHE A CA 1
ATOM 2372 C C . PHE A 1 353 ? -47.991 -3.812 27.389 1.00 48.95 353 PHE A C 1
ATOM 2373 O O . PHE A 1 353 ? -47.392 -4.305 26.439 1.00 49.49 353 PHE A O 1
ATOM 2381 N N . GLY A 1 354 ? -48.283 -4.500 28.487 1.00 47.97 354 GLY A N 1
ATOM 2382 C CA . GLY A 1 354 ? -47.912 -5.903 28.564 1.00 48.37 354 GLY A CA 1
ATOM 2383 C C . GLY A 1 354 ? -47.994 -6.580 29.926 1.00 49.26 354 GLY A C 1
ATOM 2384 O O . GLY A 1 354 ? -48.711 -6.138 30.826 1.00 48.86 354 GLY A O 1
ATOM 2385 N N . VAL A 1 355 ? -47.245 -7.673 30.062 1.00 49.42 355 VAL A N 1
ATOM 2386 C CA . VAL A 1 355 ? -47.200 -8.465 31.281 1.00 48.57 355 VAL A CA 1
ATOM 2387 C C . VAL A 1 355 ? -45.780 -8.937 31.550 1.00 49.02 355 VAL A C 1
ATOM 2388 O O . VAL A 1 355 ? -45.112 -9.447 30.653 1.00 50.75 355 VAL A O 1
ATOM 2392 N N . LEU A 1 356 ? -45.328 -8.782 32.788 1.00 47.92 356 LEU A N 1
ATOM 2393 C CA . LEU A 1 356 ? -43.999 -9.227 33.182 1.00 47.26 356 LEU A CA 1
ATOM 2394 C C . LEU A 1 356 ? -44.160 -10.496 34.011 1.00 47.56 356 LEU A C 1
ATOM 2395 O O . LEU A 1 356 ? -45.090 -10.598 34.804 1.00 48.71 356 LEU A O 1
ATOM 2400 N N . VAL A 1 357 ? -43.259 -11.457 33.847 1.00 47.04 357 VAL A N 1
ATOM 2401 C CA . VAL A 1 357 ? -43.360 -12.705 34.598 1.00 46.37 357 VAL A CA 1
ATOM 2402 C C . VAL A 1 357 ? -42.259 -12.847 35.635 1.00 46.98 357 VAL A C 1
ATOM 2403 O O . VAL A 1 357 ? -41.115 -13.135 35.294 1.00 47.30 357 VAL A O 1
ATOM 2407 N N . PRO A 1 358 ? -42.594 -12.638 36.923 1.00 48.00 358 PRO A N 1
ATOM 2408 C CA . PRO A 1 358 ? -41.635 -12.745 38.027 1.00 47.36 358 PRO A CA 1
ATOM 2409 C C . PRO A 1 358 ? -41.022 -14.144 38.039 1.00 49.12 358 PRO A C 1
ATOM 2410 O O . PRO A 1 358 ? -41.744 -15.135 38.048 1.00 48.23 358 PRO A O 1
ATOM 2414 N N . SER A 1 359 ? -39.696 -14.224 38.044 1.00 51.42 359 SER A N 1
ATOM 2415 C CA . SER A 1 359 ? -39.005 -15.508 38.042 1.00 53.33 359 SER A CA 1
ATOM 2416 C C . SER A 1 359 ? -39.623 -16.516 38.998 1.00 55.45 359 SER A C 1
ATOM 2417 O O . SER A 1 359 ? -39.527 -17.725 38.785 1.00 57.22 359 SER A O 1
ATOM 2420 N N . LYS A 1 360 ? -40.257 -16.022 40.055 1.00 57.46 360 LYS A N 1
ATOM 2421 C CA . LYS A 1 360 ? -40.891 -16.900 41.032 1.00 57.19 360 LYS A CA 1
ATOM 2422 C C . LYS A 1 360 ? -42.103 -17.587 40.418 1.00 56.27 360 LYS A C 1
ATOM 2423 O O . LYS A 1 360 ? -42.543 -18.620 40.896 1.00 57.17 360 LYS A O 1
ATOM 2429 N N . GLU A 1 361 ? -42.640 -17.019 39.349 1.00 54.22 361 GLU A N 1
ATOM 2430 C CA . GLU A 1 361 ? -43.802 -17.609 38.726 1.00 52.31 361 GLU A CA 1
ATOM 2431 C C . GLU A 1 361 ? -43.502 -18.868 37.926 1.00 51.59 361 GLU A C 1
ATOM 2432 O O . GLU A 1 361 ? -44.400 -19.462 37.325 1.00 52.53 361 GLU A O 1
ATOM 2438 N N . GLN A 1 362 ? -42.248 -19.291 37.901 1.00 50.24 362 GLN A N 1
ATOM 2439 C CA . GLN A 1 362 ? -41.947 -20.513 37.172 1.00 50.52 362 GLN A CA 1
ATOM 2440 C C . GLN A 1 362 ? -42.637 -21.673 37.892 1.00 52.25 362 GLN A C 1
ATOM 2441 O O . GLN A 1 362 ? -43.084 -22.628 37.274 1.00 52.41 362 GLN A O 1
ATOM 2447 N N . GLN A 1 363 ? -42.754 -21.566 39.207 1.00 55.22 363 GLN A N 1
ATOM 2448 C CA . GLN A 1 363 ? -43.410 -22.598 39.990 1.00 58.33 363 GLN A CA 1
ATOM 2449 C C . GLN A 1 363 ? -44.921 -22.527 39.794 1.00 58.98 363 GLN A C 1
ATOM 2450 O O . GLN A 1 363 ? -45.691 -23.038 40.608 1.00 60.45 363 GLN A O 1
ATOM 2456 N N . HIS A 1 364 ? -45.344 -21.890 38.709 1.00 58.27 364 HIS A N 1
ATOM 2457 C CA . HIS A 1 364 ? -46.759 -21.775 38.411 1.00 57.24 364 HIS A CA 1
ATOM 2458 C C . HIS A 1 364 ? -47.013 -22.060 36.957 1.00 55.27 364 HIS A C 1
ATOM 2459 O O . HIS A 1 364 ? -48.112 -21.845 36.449 1.00 55.07 364 HIS A O 1
ATOM 2466 N N . GLY A 1 365 ? -45.977 -22.547 36.289 1.00 53.58 365 GLY A N 1
ATOM 2467 C CA . GLY A 1 365 ? -46.101 -22.891 34.887 1.00 53.30 365 GLY A CA 1
ATOM 2468 C C . GLY A 1 365 ? -45.703 -21.831 33.881 1.00 52.25 365 GLY A C 1
ATOM 2469 O O . GLY A 1 365 ? -45.615 -22.126 32.693 1.00 54.12 365 GLY A O 1
ATOM 2470 N N . LEU A 1 366 ? -45.468 -20.605 34.331 1.00 49.61 366 LEU A N 1
ATOM 2471 C CA . LEU A 1 366 ? -45.082 -19.562 33.407 1.00 47.29 366 LEU A CA 1
ATOM 2472 C C . LEU A 1 366 ? -43.585 -19.665 33.134 1.00 46.97 366 LEU A C 1
ATOM 2473 O O . LEU A 1 366 ? -42.768 -19.473 34.031 1.00 46.42 366 LEU A O 1
ATOM 2478 N N . LYS A 1 367 ? -43.225 -19.971 31.890 1.00 44.94 367 LYS A N 1
ATOM 2479 C CA . LYS A 1 367 ? -41.824 -20.129 31.541 1.00 44.43 367 LYS A CA 1
ATOM 2480 C C . LYS A 1 367 ? -41.165 -18.955 30.795 1.00 44.47 367 LYS A C 1
ATOM 2481 O O . LYS A 1 367 ? -39.945 -18.933 30.644 1.00 46.06 367 LYS A O 1
ATOM 2483 N N . THR A 1 368 ? -41.955 -17.984 30.338 1.00 43.20 368 THR A N 1
ATOM 2484 C CA . THR A 1 368 ? -41.426 -16.813 29.630 1.00 41.33 368 THR A CA 1
ATOM 2485 C C . THR A 1 368 ? -41.049 -15.669 30.578 1.00 41.95 368 THR A C 1
ATOM 2486 O O . THR A 1 368 ? -41.343 -15.711 31.776 1.00 43.10 368 THR A O 1
ATOM 2490 N N . LEU A 1 369 ? -40.405 -14.636 30.039 1.00 42.08 369 LEU A N 1
ATOM 2491 C CA . LEU A 1 369 ? -40.001 -13.480 30.841 1.00 41.74 369 LEU A CA 1
ATOM 2492 C C . LEU A 1 369 ? -41.112 -12.458 30.909 1.00 42.57 369 LEU A C 1
ATOM 2493 O O . LEU A 1 369 ? -41.334 -11.832 31.939 1.00 44.90 369 LEU A O 1
ATOM 2498 N N . GLY A 1 370 ? -41.822 -12.310 29.804 1.00 43.33 370 GLY A N 1
ATOM 2499 C CA . GLY A 1 370 ? -42.915 -11.359 29.730 1.00 44.61 370 GLY A CA 1
ATOM 2500 C C . GLY A 1 370 ? -43.259 -11.102 28.273 1.00 45.37 370 GLY A C 1
ATOM 2501 O O . GLY A 1 370 ? -42.466 -11.419 27.369 1.00 45.99 370 GLY A O 1
ATOM 2502 N N . THR A 1 371 ? -44.432 -10.535 28.019 1.00 43.78 371 THR A N 1
ATOM 2503 C CA . THR A 1 371 ? -44.806 -10.283 26.644 1.00 43.88 371 THR A CA 1
ATOM 2504 C C . THR A 1 371 ? -45.449 -8.917 26.427 1.00 44.02 371 THR A C 1
ATOM 2505 O O . THR A 1 371 ? -46.262 -8.471 27.221 1.00 44.17 371 THR A O 1
ATOM 2509 N N . LEU A 1 372 ? -45.048 -8.247 25.354 1.00 44.63 372 LEU A N 1
ATOM 2510 C CA . LEU A 1 372 ? -45.594 -6.947 25.005 1.00 46.38 372 LEU A CA 1
ATOM 2511 C C . LEU A 1 372 ? -46.873 -7.086 24.165 1.00 48.29 372 LEU A C 1
ATOM 2512 O O . LEU A 1 372 ? -47.024 -8.020 23.380 1.00 48.64 372 LEU A O 1
ATOM 2517 N N . PHE A 1 373 ? -47.790 -6.144 24.339 1.00 50.33 373 PHE A N 1
ATOM 2518 C CA . PHE A 1 373 ? -49.041 -6.116 23.593 1.00 52.15 373 PHE A CA 1
ATOM 2519 C C . PHE A 1 373 ? -48.781 -5.179 22.419 1.00 54.55 373 PHE A C 1
ATOM 2520 O O . PHE A 1 373 ? -49.226 -4.025 22.402 1.00 54.94 373 PHE A O 1
ATOM 2528 N N . SER A 1 374 ? -48.040 -5.700 21.446 1.00 57.26 374 SER A N 1
ATOM 2529 C CA . SER A 1 374 ? -47.610 -4.965 20.260 1.00 58.86 374 SER A CA 1
ATOM 2530 C C . SER A 1 374 ? -48.667 -4.260 19.432 1.00 59.68 374 SER A C 1
ATOM 2531 O O . SER A 1 374 ? -48.615 -3.048 19.273 1.00 59.04 374 SER A O 1
ATOM 2534 N N . SER A 1 375 ? -49.620 -5.012 18.894 1.00 62.76 375 SER A N 1
ATOM 2535 C CA . SER A 1 375 ? -50.674 -4.416 18.078 1.00 64.54 375 SER A CA 1
ATOM 2536 C C . SER A 1 375 ? -51.554 -3.479 18.897 1.00 66.62 375 SER A C 1
ATOM 2537 O O . SER A 1 375 ? -52.192 -2.587 18.348 1.00 67.31 375 SER A O 1
ATOM 2556 N N . PHE A 1 378 ? -49.297 -0.311 19.094 1.00 69.70 378 PHE A N 1
ATOM 2557 C CA . PHE A 1 378 ? -49.149 0.203 17.735 1.00 69.58 378 PHE A CA 1
ATOM 2558 C C . PHE A 1 378 ? -50.054 -0.623 16.827 1.00 70.40 378 PHE A C 1
ATOM 2559 O O . PHE A 1 378 ? -49.591 -1.574 16.192 1.00 70.39 378 PHE A O 1
ATOM 2567 N N . PRO A 1 379 ? -51.355 -0.277 16.754 1.00 70.85 379 PRO A N 1
ATOM 2568 C CA . PRO A 1 379 ? -52.304 -1.020 15.909 1.00 70.53 379 PRO A CA 1
ATOM 2569 C C . PRO A 1 379 ? -51.964 -1.115 14.423 1.00 69.96 379 PRO A C 1
ATOM 2570 O O . PRO A 1 379 ? -52.455 -2.006 13.727 1.00 69.06 379 PRO A O 1
ATOM 2574 N N . ASP A 1 380 ? -51.112 -0.218 13.939 1.00 69.91 380 ASP A N 1
ATOM 2575 C CA . ASP A 1 380 ? -50.722 -0.254 12.532 1.00 70.44 380 ASP A CA 1
ATOM 2576 C C . ASP A 1 380 ? -49.771 -1.420 12.245 1.00 69.55 380 ASP A C 1
ATOM 2577 O O . ASP A 1 380 ? -49.614 -1.840 11.093 1.00 70.33 380 ASP A O 1
ATOM 2582 N N . ARG A 1 381 ? -49.138 -1.944 13.289 1.00 66.83 381 ARG A N 1
ATOM 2583 C CA . ARG A 1 381 ? -48.207 -3.050 13.119 1.00 64.70 381 ARG A CA 1
ATOM 2584 C C . ARG A 1 381 ? -48.889 -4.359 12.711 1.00 65.08 381 ARG A C 1
ATOM 2585 O O . ARG A 1 381 ? -48.201 -5.362 12.485 1.00 64.38 381 ARG A O 1
ATOM 2593 N N . ALA A 1 382 ? -50.223 -4.368 12.613 1.00 65.21 382 ALA A N 1
ATOM 2594 C CA . ALA A 1 382 ? -50.928 -5.603 12.242 1.00 66.00 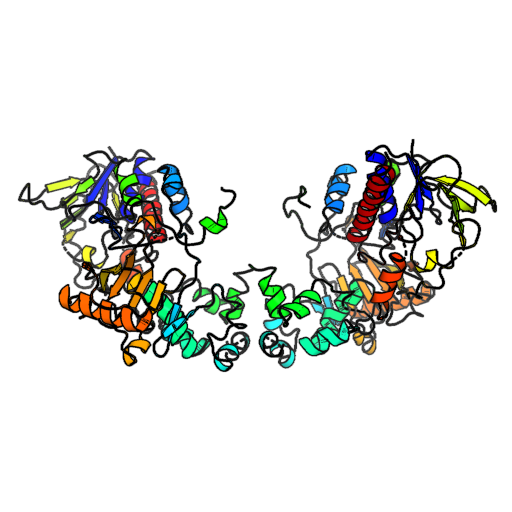382 ALA A CA 1
ATOM 2595 C C . ALA A 1 382 ? -52.417 -5.466 11.912 1.00 66.34 382 ALA A C 1
ATOM 2596 O O . ALA A 1 382 ? -53.050 -4.474 12.267 1.00 66.09 382 ALA A O 1
ATOM 2598 N N . PRO A 1 383 ? -52.988 -6.474 11.214 1.00 67.29 383 PRO A N 1
ATOM 2599 C CA . PRO A 1 383 ? -54.402 -6.508 10.823 1.00 68.26 383 PRO A CA 1
ATOM 2600 C C . PRO A 1 383 ? -55.314 -6.357 12.040 1.00 69.16 383 PRO A C 1
ATOM 2601 O O . PRO A 1 383 ? -55.137 -7.053 13.046 1.00 69.21 383 PRO A O 1
ATOM 2605 N N . ASN A 1 384 ? -56.293 -5.461 11.934 1.00 69.58 384 ASN A N 1
ATOM 2606 C CA . ASN A 1 384 ? -57.234 -5.189 13.024 1.00 69.59 384 ASN A CA 1
ATOM 2607 C C . ASN A 1 384 ? -58.064 -6.372 13.538 1.00 68.05 384 ASN A C 1
ATOM 2608 O O . ASN A 1 384 ? -58.840 -6.208 14.468 1.00 68.07 384 ASN A O 1
ATOM 2613 N N . ASN A 1 385 ? -57.912 -7.552 12.951 1.00 66.86 385 ASN A N 1
ATOM 2614 C CA . ASN A 1 385 ? -58.674 -8.714 13.406 1.00 66.85 385 ASN A CA 1
ATOM 2615 C C . ASN A 1 385 ? -57.733 -9.720 14.054 1.00 66.28 385 ASN A C 1
ATOM 2616 O O . ASN A 1 385 ? -58.043 -10.918 14.163 1.00 65.36 385 ASN A O 1
ATOM 2621 N N . VAL A 1 386 ? -56.580 -9.221 14.493 1.00 65.56 386 VAL A N 1
ATOM 2622 C CA . VAL A 1 386 ? -55.563 -10.074 15.109 1.00 63.10 386 VAL A CA 1
ATOM 2623 C C . VAL A 1 386 ? -54.771 -9.310 16.195 1.00 60.17 386 VAL A C 1
ATOM 2624 O O . VAL A 1 386 ? -54.816 -8.081 16.258 1.00 59.27 386 VAL A O 1
ATOM 2628 N N . TYR A 1 387 ? -54.079 -10.055 17.056 1.00 57.52 387 TYR A N 1
ATOM 2629 C CA . TYR A 1 387 ? -53.261 -9.491 18.136 1.00 54.09 387 TYR A CA 1
ATOM 2630 C C . TYR A 1 387 ? -51.808 -9.858 17.899 1.00 52.38 387 TYR A C 1
ATOM 2631 O O . TYR A 1 387 ? -51.490 -11.033 17.696 1.00 50.35 387 TYR A O 1
ATOM 2640 N N . LEU A 1 388 ? -50.927 -8.865 17.928 1.00 50.82 388 LEU A N 1
ATOM 2641 C CA . LEU A 1 388 ? -49.503 -9.128 17.733 1.00 50.79 388 LEU A CA 1
ATOM 2642 C C . LEU A 1 388 ? -48.802 -9.102 19.098 1.00 51.74 388 LEU A C 1
ATOM 2643 O O . LEU A 1 388 ? -48.758 -8.056 19.762 1.00 51.70 388 LEU A O 1
ATOM 2648 N N . TYR A 1 389 ? -48.249 -10.247 19.505 1.00 50.42 389 TYR A N 1
ATOM 2649 C CA . TYR A 1 389 ? -47.588 -10.369 20.807 1.00 49.75 389 TYR A CA 1
ATOM 2650 C C . TYR A 1 389 ? -46.084 -10.606 20.770 1.00 49.84 389 TYR A C 1
ATOM 2651 O O . TYR A 1 389 ? -45.637 -11.673 20.337 1.00 52.88 389 TYR A O 1
ATOM 2660 N N . THR A 1 390 ? -45.294 -9.647 21.241 1.00 47.84 390 THR A N 1
ATOM 2661 C CA . THR A 1 390 ? -43.845 -9.860 21.275 1.00 46.50 390 THR A CA 1
ATOM 2662 C C . THR A 1 390 ? -43.461 -10.460 22.635 1.00 46.76 390 THR A C 1
ATOM 2663 O O . THR A 1 390 ? -43.567 -9.789 23.665 1.00 46.08 390 THR A O 1
ATOM 2667 N N . THR A 1 391 ? -43.014 -11.717 22.625 1.00 45.86 391 THR A N 1
ATOM 2668 C CA . THR A 1 391 ? -42.626 -12.428 23.835 1.00 44.75 391 THR A CA 1
ATOM 2669 C C . THR A 1 391 ? -41.129 -12.666 23.951 1.00 45.58 391 THR A C 1
ATOM 2670 O O . THR A 1 391 ? -40.460 -12.991 22.970 1.00 43.84 391 THR A O 1
ATOM 2674 N N . PHE A 1 392 ? -40.614 -12.515 25.172 1.00 46.94 392 PHE A N 1
ATOM 2675 C CA . PHE A 1 392 ? -39.194 -12.729 25.453 1.00 45.90 392 PHE A CA 1
ATOM 2676 C C . PHE A 1 392 ? -38.991 -14.024 26.230 1.00 46.12 392 PHE A C 1
ATOM 2677 O O . PHE A 1 392 ? -39.594 -14.224 27.275 1.00 46.62 392 PHE A O 1
ATOM 2685 N N . VAL A 1 393 ? -38.150 -14.907 25.703 1.00 46.83 393 VAL A N 1
ATOM 2686 C CA . VAL A 1 393 ? -37.897 -16.187 26.349 1.00 48.34 393 VAL A CA 1
ATOM 2687 C C . VAL A 1 393 ? -36.441 -16.360 26.762 1.00 49.26 393 VAL A C 1
ATOM 2688 O O . VAL A 1 393 ? -35.545 -15.746 26.180 1.00 50.23 393 VAL A O 1
ATOM 2692 N N . GLY A 1 394 ? -36.209 -17.195 27.769 1.00 48.91 394 GLY A N 1
ATOM 2693 C CA . GLY A 1 394 ? -34.847 -17.440 28.208 1.00 49.61 394 GLY A CA 1
ATOM 2694 C C . GLY A 1 394 ? -34.437 -16.611 29.401 1.00 49.58 394 GLY A C 1
ATOM 2695 O O . GLY A 1 394 ? -35.063 -16.682 30.448 1.00 51.10 394 GLY A O 1
ATOM 2696 N N . GLY A 1 395 ? -33.382 -15.825 29.253 1.00 48.68 395 GLY A N 1
ATOM 2697 C CA . GLY A 1 395 ? -32.950 -14.998 30.359 1.00 48.14 395 GLY A CA 1
ATOM 2698 C C . GLY A 1 395 ? -32.186 -15.776 31.405 1.00 47.50 395 GLY A C 1
ATOM 2699 O O . GLY A 1 395 ? -32.077 -16.984 31.331 1.00 47.39 395 GLY A O 1
ATOM 2700 N N . SER A 1 396 ? -31.664 -15.070 32.397 1.00 49.41 396 SER A N 1
ATOM 2701 C CA . SER A 1 396 ? -30.893 -15.694 33.458 1.00 50.98 396 SER A CA 1
ATOM 2702 C C . SER A 1 396 ? -31.612 -16.836 34.145 1.00 51.21 396 SER A C 1
ATOM 2703 O O . SER A 1 396 ? -30.979 -17.806 34.528 1.00 53.42 396 SER A O 1
ATOM 2706 N N . ARG A 1 397 ? -32.927 -16.733 34.294 1.00 51.37 397 ARG A N 1
ATOM 2707 C CA . ARG A 1 397 ? -33.687 -17.780 34.963 1.00 51.64 397 ARG A CA 1
ATOM 2708 C C . ARG A 1 397 ? -33.706 -19.084 34.185 1.00 53.60 397 ARG A C 1
ATOM 2709 O O . ARG A 1 397 ? -34.041 -20.135 34.731 1.00 54.77 397 ARG A O 1
ATOM 2717 N N . ASN A 1 398 ? -33.334 -19.024 32.914 1.00 54.39 398 ASN A N 1
ATOM 2718 C CA . ASN A 1 398 ? -33.372 -20.212 32.094 1.00 55.65 398 ASN A CA 1
ATOM 2719 C C . ASN A 1 398 ? -32.690 -19.983 30.760 1.00 57.04 398 ASN A C 1
ATOM 2720 O O . ASN A 1 398 ? -33.340 -19.642 29.768 1.00 57.38 398 ASN A O 1
ATOM 2725 N N . ARG A 1 399 ? -31.379 -20.194 30.746 1.00 57.10 399 ARG A N 1
ATOM 2726 C CA . ARG A 1 399 ? -30.571 -20.009 29.554 1.00 57.82 399 ARG A CA 1
ATOM 2727 C C . ARG A 1 399 ? -30.818 -21.015 28.439 1.00 59.24 399 ARG A C 1
ATOM 2728 O O . ARG A 1 399 ? -30.893 -20.640 27.272 1.00 59.56 399 ARG A O 1
ATOM 2736 N N . GLU A 1 400 ? -30.940 -22.291 28.781 1.00 61.56 400 GLU A N 1
ATOM 2737 C CA . GLU A 1 400 ? -31.182 -23.309 27.760 1.00 64.68 400 GLU A CA 1
ATOM 2738 C C . GLU A 1 400 ? -32.600 -23.270 27.186 1.00 64.54 400 GLU A C 1
ATOM 2739 O O . GLU A 1 400 ? -33.073 -24.255 26.631 1.00 65.76 400 GLU A O 1
ATOM 2745 N N . LEU A 1 401 ? -33.285 -22.144 27.333 1.00 63.62 401 LEU A N 1
ATOM 2746 C CA . LEU A 1 401 ? -34.631 -22.019 26.805 1.00 61.99 401 LEU A CA 1
ATOM 2747 C C . LEU A 1 401 ? -34.588 -21.008 25.668 1.00 62.87 401 LEU A C 1
ATOM 2748 O O . LEU A 1 401 ? -35.465 -20.972 24.796 1.00 62.93 401 LEU A O 1
ATOM 2753 N N . ALA A 1 402 ? -33.543 -20.188 25.689 1.00 62.25 402 ALA A N 1
ATOM 2754 C CA . ALA A 1 402 ? -33.342 -19.164 24.687 1.00 61.40 402 ALA A CA 1
ATOM 2755 C C . ALA A 1 402 ? -32.890 -19.802 23.384 1.00 61.74 402 ALA A C 1
ATOM 2756 O O . ALA A 1 402 ? -33.147 -19.276 22.303 1.00 61.40 402 ALA A O 1
ATOM 2758 N N . LYS A 1 403 ? -32.226 -20.948 23.497 1.00 63.19 403 LYS A N 1
ATOM 2759 C CA . LYS A 1 403 ? -31.720 -21.668 22.330 1.00 65.11 403 LYS A CA 1
ATOM 2760 C C . LYS A 1 403 ? -32.638 -22.780 21.805 1.00 66.00 403 LYS A C 1
ATOM 2761 O O . LYS A 1 403 ? -32.203 -23.621 21.018 1.00 67.20 403 LYS A O 1
ATOM 2767 N N . ALA A 1 404 ? -33.898 -22.781 22.231 1.00 66.38 404 ALA A N 1
ATOM 2768 C CA . ALA A 1 404 ? -34.854 -23.788 21.784 1.00 66.59 404 ALA A CA 1
ATOM 2769 C C . ALA A 1 404 ? -35.195 -23.609 20.312 1.00 66.67 404 ALA A C 1
ATOM 2770 O O . ALA A 1 404 ? -35.014 -22.524 19.750 1.00 66.46 404 ALA A O 1
ATOM 2772 N N . SER A 1 405 ? -35.682 -24.687 19.698 1.00 67.34 405 SER A N 1
ATOM 2773 C CA . SER A 1 405 ? -36.083 -24.678 18.290 1.00 67.23 405 SER A CA 1
ATOM 2774 C C . SER A 1 405 ? -37.324 -23.796 18.155 1.00 67.86 405 SER A C 1
ATOM 2775 O O . SER A 1 405 ? -38.088 -23.652 19.119 1.00 68.30 405 SER A O 1
ATOM 2778 N N . ARG A 1 406 ? -37.538 -23.208 16.978 1.00 67.80 406 ARG A N 1
ATOM 2779 C CA . ARG A 1 406 ? -38.709 -22.351 16.811 1.00 67.68 406 ARG A CA 1
ATOM 2780 C C . ARG A 1 406 ? -39.970 -23.101 17.234 1.00 66.40 406 ARG A C 1
ATOM 2781 O O . ARG A 1 406 ? -40.915 -22.501 17.752 1.00 65.35 406 ARG A O 1
ATOM 2789 N N . THR A 1 407 ? -39.981 -24.413 17.029 1.00 65.49 407 THR A N 1
ATOM 2790 C CA . THR A 1 407 ? -41.139 -25.189 17.425 1.00 66.10 407 THR A CA 1
ATOM 2791 C C . THR A 1 407 ? -41.259 -25.084 18.935 1.00 66.86 407 THR A C 1
ATOM 2792 O O . THR A 1 407 ? -42.214 -24.475 19.429 1.00 68.25 407 THR A O 1
ATOM 2796 N N . GLU A 1 408 ? -40.290 -25.648 19.663 1.00 66.00 408 GLU A N 1
ATOM 2797 C CA . GLU A 1 408 ? -40.302 -25.602 21.132 1.00 65.88 408 GLU A CA 1
ATOM 2798 C C . GLU A 1 408 ? -40.625 -24.209 21.659 1.00 63.90 408 GLU A C 1
ATOM 2799 O O . GLU A 1 408 ? -41.348 -24.062 22.642 1.00 62.90 408 GLU A O 1
ATOM 2805 N N . LEU A 1 409 ? -40.088 -23.186 21.004 1.00 62.20 409 LEU A N 1
ATOM 2806 C CA . LEU A 1 409 ? -40.369 -21.818 21.408 1.00 60.44 409 LEU A CA 1
ATOM 2807 C C . LEU A 1 409 ? -41.844 -21.552 21.171 1.00 59.10 409 LEU A C 1
ATOM 2808 O O . LEU A 1 409 ? -42.523 -21.027 22.040 1.00 59.87 409 LEU A O 1
ATOM 2813 N N . LYS A 1 410 ? -42.339 -21.934 19.998 1.00 58.11 410 LYS A N 1
ATOM 2814 C CA . LYS A 1 410 ? -43.742 -21.732 19.660 1.00 57.54 410 LYS A CA 1
ATOM 2815 C C . LYS A 1 410 ? -44.667 -22.247 20.777 1.00 56.58 410 LYS A C 1
ATOM 2816 O O . LYS A 1 410 ? -45.604 -21.562 21.189 1.00 54.99 410 LYS A O 1
ATOM 2822 N N . GLU A 1 411 ? -44.413 -23.448 21.276 1.00 55.57 411 GLU A N 1
ATOM 2823 C CA . GLU A 1 411 ? -45.256 -23.966 22.339 1.00 57.01 411 GLU A CA 1
ATOM 2824 C C . GLU A 1 411 ? -45.082 -23.215 23.659 1.00 57.02 411 GLU A C 1
ATOM 2825 O O . GLU A 1 411 ? -46.066 -22.886 24.310 1.00 58.00 411 GLU A O 1
ATOM 2831 N N . ILE A 1 412 ? -43.838 -22.947 24.056 1.00 56.82 412 ILE A N 1
ATOM 2832 C CA . ILE A 1 412 ? -43.579 -22.232 25.307 1.00 55.05 412 ILE A CA 1
ATOM 2833 C C . ILE A 1 412 ? -44.410 -20.960 25.317 1.00 54.70 412 ILE A C 1
ATOM 2834 O O . ILE A 1 412 ? -45.144 -20.692 26.264 1.00 54.20 412 ILE A O 1
ATOM 2839 N N . VAL A 1 413 ? -44.290 -20.179 24.253 1.00 53.42 413 VAL A N 1
ATOM 2840 C CA . VAL A 1 413 ? -45.030 -18.941 24.161 1.00 54.36 413 VAL A CA 1
ATOM 2841 C C . VAL A 1 413 ? -46.535 -19.164 24.237 1.00 54.92 413 VAL A C 1
ATOM 2842 O O . VAL A 1 413 ? -47.221 -18.507 25.009 1.00 56.61 413 VAL A O 1
ATOM 2846 N N . THR A 1 414 ? -47.050 -20.088 23.440 1.00 55.54 414 THR A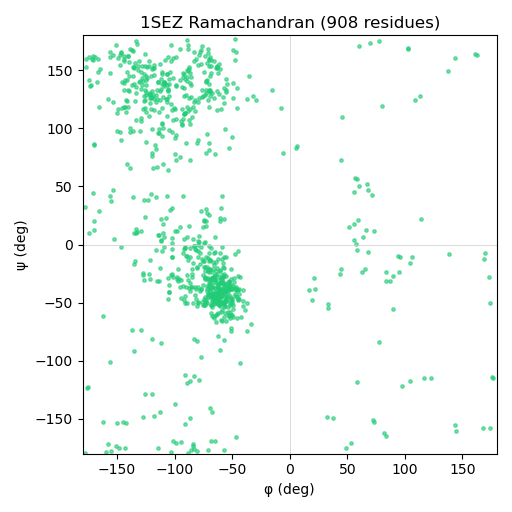 N 1
ATOM 2847 C CA . THR A 1 414 ? -48.484 -20.372 23.441 1.00 55.90 414 THR A CA 1
ATOM 2848 C C . THR A 1 414 ? -48.968 -20.737 24.839 1.00 54.36 414 THR A C 1
ATOM 2849 O O . THR A 1 414 ? -49.966 -20.200 25.334 1.00 53.06 414 THR A O 1
ATOM 2853 N N . SER A 1 415 ? -48.242 -21.652 25.468 1.00 53.77 415 SER A N 1
ATOM 2854 C CA . SER A 1 415 ? -48.567 -22.115 26.803 1.00 51.90 415 SER A CA 1
ATOM 2855 C C . SER A 1 415 ? -48.790 -20.980 27.783 1.00 52.29 415 SER A C 1
ATOM 2856 O O . SER A 1 415 ? -49.784 -20.963 28.499 1.00 53.98 415 SER A O 1
ATOM 2859 N N . ASP A 1 416 ? -47.864 -20.036 27.833 1.00 51.93 416 ASP A N 1
ATOM 2860 C CA . ASP A 1 416 ? -48.022 -18.911 28.736 1.00 52.36 416 ASP A CA 1
ATOM 2861 C C . ASP A 1 416 ? -49.157 -18.009 28.288 1.00 51.96 416 ASP A C 1
ATOM 2862 O O . ASP A 1 416 ? -49.969 -17.579 29.110 1.00 52.25 416 ASP A O 1
ATOM 2867 N N . LEU A 1 417 ? -49.225 -17.730 26.990 1.00 50.31 417 LEU A N 1
ATOM 2868 C CA . LEU A 1 417 ? -50.274 -16.871 26.474 1.00 50.04 417 LEU A CA 1
ATOM 2869 C C . LEU A 1 417 ? -51.668 -17.428 26.734 1.00 50.89 417 LEU A C 1
ATOM 2870 O O . LEU A 1 417 ? -52.638 -16.681 26.902 1.00 50.61 417 LEU A O 1
ATOM 2875 N N . LYS A 1 418 ? -51.775 -18.742 26.777 1.00 51.25 418 LYS A N 1
ATOM 2876 C CA . LYS A 1 418 ? -53.061 -19.348 27.053 1.00 53.00 418 LYS A CA 1
ATOM 2877 C C . LYS A 1 418 ? -53.458 -19.047 28.515 1.00 54.00 418 LYS A C 1
ATOM 2878 O O . LYS A 1 418 ? -54.556 -18.543 28.799 1.00 54.34 418 LYS A O 1
ATOM 2884 N N . GLN A 1 419 ? -52.542 -19.351 29.433 1.00 54.22 419 GLN A N 1
ATOM 2885 C CA . GLN A 1 419 ? -52.751 -19.157 30.865 1.00 53.87 419 GLN A CA 1
ATOM 2886 C C . GLN A 1 419 ? -52.851 -17.703 31.306 1.00 53.92 419 GLN A C 1
ATOM 2887 O O . GLN A 1 419 ? -53.522 -17.392 32.291 1.00 54.23 419 GLN A O 1
ATOM 2893 N N . LEU A 1 420 ? -52.191 -16.812 30.579 1.00 53.43 420 LEU A N 1
ATOM 2894 C CA . LEU A 1 420 ? -52.218 -15.408 30.936 1.00 52.81 420 LEU A CA 1
ATOM 2895 C C . LEU A 1 420 ? -53.366 -14.666 30.281 1.00 54.28 420 LEU A C 1
ATOM 2896 O O . LEU A 1 420 ? -54.125 -13.983 30.963 1.00 56.16 420 LEU A O 1
ATOM 2901 N N . LEU A 1 421 ? -53.518 -14.815 28.969 1.00 55.66 421 LEU A N 1
ATOM 2902 C CA . LEU A 1 421 ? -54.568 -14.100 28.253 1.00 56.84 421 LEU A CA 1
ATOM 2903 C C . LEU A 1 421 ? -55.717 -14.956 27.763 1.00 59.21 421 LEU A C 1
ATOM 2904 O O . LEU A 1 421 ? -56.676 -14.435 27.191 1.00 60.30 421 LEU A O 1
ATOM 2909 N N . GLY A 1 422 ? -55.646 -16.260 27.990 1.00 60.88 422 GLY A N 1
ATOM 2910 C CA . GLY A 1 422 ? -56.707 -17.114 27.497 1.00 62.79 422 GLY A CA 1
ATOM 2911 C C . GLY A 1 422 ? -56.609 -17.223 25.978 1.00 64.76 422 GLY A C 1
ATOM 2912 O O . GLY A 1 422 ? -57.611 -17.135 25.268 1.00 65.00 422 GLY A O 1
ATOM 2913 N N . ALA A 1 423 ? -55.387 -17.382 25.473 1.00 65.72 423 ALA A N 1
ATOM 2914 C CA . ALA A 1 423 ? -55.157 -17.538 24.041 1.00 65.99 423 ALA A CA 1
ATOM 2915 C C . ALA A 1 423 ? -55.503 -18.984 23.708 1.00 66.80 423 ALA A C 1
ATOM 2916 O O . ALA A 1 423 ? -54.979 -19.910 24.327 1.00 65.80 423 ALA A O 1
ATOM 2918 N N . GLU A 1 424 ? -56.389 -19.172 22.734 1.00 68.13 424 GLU A N 1
ATOM 2919 C CA . GLU A 1 424 ? -56.822 -20.507 22.324 1.00 68.29 424 GLU A CA 1
ATOM 2920 C C . GLU A 1 424 ? -56.205 -20.927 20.992 1.00 67.68 424 GLU A C 1
ATOM 2921 O O . GLU A 1 424 ? -56.202 -20.161 20.027 1.00 67.32 424 GLU A O 1
ATOM 2927 N N . GLY A 1 425 ? -55.675 -22.143 20.949 1.00 66.71 425 GLY A N 1
ATOM 2928 C CA . GLY A 1 425 ? -55.086 -22.642 19.719 1.00 68.87 425 GLY A CA 1
ATOM 2929 C C . GLY A 1 425 ? -53.648 -22.262 19.403 1.00 69.46 425 GLY A C 1
ATOM 2930 O O . GLY A 1 425 ? -52.906 -21.792 20.271 1.00 70.85 425 GLY A O 1
ATOM 2931 N N . GLU A 1 426 ? -53.253 -22.473 18.147 1.00 68.95 426 GLU A N 1
ATOM 2932 C CA . GLU A 1 426 ? -51.900 -22.171 17.706 1.00 67.97 426 GLU A CA 1
ATOM 2933 C C . GLU A 1 426 ? -51.766 -20.742 17.236 1.00 65.93 426 GLU A C 1
ATOM 2934 O O . GLU A 1 426 ? -52.698 -20.163 16.708 1.00 65.84 426 GLU A O 1
ATOM 2940 N N . PRO A 1 427 ? -50.578 -20.164 17.411 1.00 65.35 427 PRO A N 1
ATOM 2941 C CA . PRO A 1 427 ? -50.196 -18.798 17.058 1.00 66.01 427 PRO A CA 1
ATOM 2942 C C 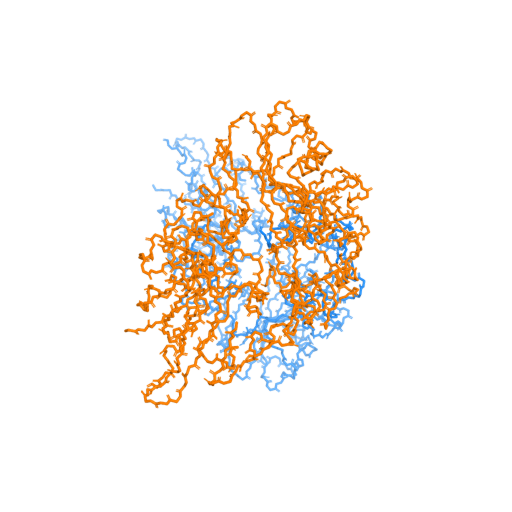. PRO A 1 427 ? -50.561 -18.182 15.713 1.00 66.89 427 PRO A C 1
ATOM 2943 O O . PRO A 1 427 ? -50.289 -16.999 15.523 1.00 69.00 427 PRO A O 1
ATOM 2947 N N . THR A 1 428 ? -51.144 -18.931 14.778 1.00 65.90 428 THR A N 1
ATOM 2948 C CA . THR A 1 428 ? -51.479 -18.350 13.465 1.00 66.09 428 THR A CA 1
ATOM 2949 C C . THR A 1 428 ? -50.249 -17.878 12.683 1.00 67.08 428 THR A C 1
ATOM 2950 O O . THR A 1 428 ? -50.297 -17.768 11.457 1.00 69.42 428 THR A O 1
ATOM 2954 N N . TYR A 1 429 ? -49.164 -17.585 13.398 1.00 67.35 429 TYR A N 1
ATOM 2955 C CA . TYR A 1 429 ? -47.901 -17.131 12.806 1.00 66.97 429 TYR A CA 1
ATOM 2956 C C . TYR A 1 429 ? -46.820 -17.072 13.893 1.00 65.50 429 TYR A C 1
ATOM 2957 O O . TYR A 1 429 ? -47.076 -16.606 15.002 1.00 65.36 429 TYR A O 1
ATOM 2966 N N . VAL A 1 430 ? -45.617 -17.536 13.578 1.00 63.85 430 VAL A N 1
ATOM 2967 C CA . VAL A 1 430 ? -44.539 -17.524 14.556 1.00 62.44 430 VAL A CA 1
ATOM 2968 C C . VAL A 1 430 ? -43.189 -17.242 13.929 1.00 62.67 430 VAL A C 1
ATOM 2969 O O . VAL A 1 430 ? -42.826 -17.843 12.921 1.00 64.62 430 VAL A O 1
ATOM 2973 N N . ASN A 1 431 ? -42.442 -16.333 14.538 1.00 62.21 431 ASN A N 1
ATOM 2974 C CA . ASN A 1 431 ? -41.104 -15.998 14.066 1.00 61.54 431 ASN A CA 1
ATOM 2975 C C . ASN A 1 431 ? -40.290 -15.663 15.314 1.00 60.21 431 ASN A C 1
ATOM 2976 O O . ASN A 1 431 ? -40.858 -15.445 16.377 1.00 61.47 431 ASN A O 1
ATOM 2981 N N . HIS A 1 432 ? -38.972 -15.616 15.210 1.00 58.22 432 HIS A N 1
ATOM 2982 C CA . HIS A 1 432 ? -38.190 -15.297 16.392 1.00 57.34 432 HIS A CA 1
ATOM 2983 C C . HIS A 1 432 ? -36.736 -15.060 16.060 1.00 56.29 432 HIS A C 1
ATOM 2984 O O . HIS A 1 432 ? -36.262 -15.465 15.011 1.00 58.55 432 HIS A O 1
ATOM 2991 N N . LEU A 1 433 ? -36.024 -14.415 16.967 1.00 54.33 433 LEU A N 1
ATOM 2992 C CA . LEU A 1 433 ? -34.609 -14.167 16.769 1.00 53.72 433 LEU A CA 1
ATOM 2993 C C . LEU A 1 433 ? -33.948 -14.504 18.082 1.00 52.98 433 LEU A C 1
ATOM 2994 O O . LEU A 1 433 ? -34.469 -14.174 19.141 1.00 52.97 433 LEU A O 1
ATOM 2999 N N . TYR A 1 434 ? -32.807 -15.168 18.011 1.00 52.79 434 TYR A N 1
ATOM 3000 C CA . TYR A 1 434 ? -32.094 -15.560 19.207 1.00 52.83 434 TYR A CA 1
ATOM 3001 C C . TYR A 1 434 ? -30.849 -14.726 19.430 1.00 52.50 434 TYR A C 1
ATOM 3002 O O . TYR A 1 434 ? -29.971 -14.668 18.569 1.00 52.90 434 TYR A O 1
ATOM 3011 N N . TRP A 1 435 ? -30.789 -14.077 20.589 1.00 51.08 435 TRP A N 1
ATOM 3012 C CA . TRP A 1 435 ? -29.632 -13.278 20.957 1.00 50.93 435 TRP A CA 1
ATOM 3013 C C . TRP A 1 435 ? -28.872 -14.051 22.028 1.00 51.53 435 TRP A C 1
ATOM 3014 O O . TRP A 1 435 ? -29.353 -14.178 23.150 1.00 51.86 435 TRP A O 1
ATOM 3025 N N . SER A 1 436 ? -27.693 -14.564 21.688 1.00 52.23 436 SER A N 1
ATOM 3026 C CA . SER A 1 436 ? -26.899 -15.311 22.658 1.00 52.71 436 SER A CA 1
ATOM 3027 C C . SER A 1 436 ? -26.302 -14.377 23.713 1.00 50.75 436 SER A C 1
ATOM 3028 O O . SER A 1 436 ? -25.899 -14.826 24.779 1.00 49.41 436 SER A O 1
ATOM 3031 N N . LYS A 1 437 ? -26.228 -13.088 23.393 1.00 48.88 437 LYS A N 1
ATOM 3032 C CA . LYS A 1 437 ? -25.697 -12.086 24.312 1.00 49.16 437 LYS A CA 1
ATOM 3033 C C . LYS A 1 437 ? -26.506 -10.795 24.206 1.00 48.24 437 LYS A C 1
ATOM 3034 O O . LYS A 1 437 ? -26.019 -9.767 23.730 1.00 46.02 437 LYS A O 1
ATOM 3040 N N . ALA A 1 438 ? -27.747 -10.876 24.679 1.00 47.85 438 ALA A N 1
ATOM 3041 C CA . ALA A 1 438 ? -28.705 -9.783 24.655 1.00 46.75 438 ALA A CA 1
ATOM 3042 C C . ALA A 1 438 ? -28.354 -8.592 25.521 1.00 46.97 438 ALA A C 1
ATOM 3043 O O . ALA A 1 438 ? -28.465 -7.462 25.067 1.00 45.99 438 ALA A O 1
ATOM 3045 N N . PHE A 1 439 ? -27.967 -8.837 26.773 1.00 47.32 439 PHE A N 1
ATOM 3046 C CA . PHE A 1 439 ? -27.621 -7.750 27.691 1.00 47.74 439 PHE A CA 1
ATOM 3047 C C . PHE A 1 439 ? -26.406 -8.067 28.540 1.00 49.73 439 PHE A C 1
ATOM 3048 O O . PHE A 1 439 ? -26.218 -9.208 28.968 1.00 49.35 439 PHE A O 1
ATOM 3056 N N . PRO A 1 440 ? -25.591 -7.043 28.842 1.00 50.86 440 PRO A N 1
ATOM 3057 C CA . PRO A 1 440 ? -24.383 -7.168 29.659 1.00 52.59 440 PRO A CA 1
ATOM 3058 C C . PRO A 1 440 ? -24.846 -7.380 31.088 1.00 55.28 440 PRO A C 1
ATOM 3059 O O . PRO A 1 440 ? -25.724 -6.674 31.572 1.00 56.43 440 PRO A O 1
ATOM 3063 N N . LEU A 1 441 ? -24.265 -8.345 31.771 1.00 58.33 441 LEU A N 1
ATOM 3064 C CA . LEU A 1 441 ? -24.677 -8.585 33.132 1.00 62.06 441 LEU A CA 1
ATOM 3065 C C . LEU A 1 441 ? -23.784 -7.829 34.112 1.00 66.23 441 LEU A C 1
ATOM 3066 O O . LEU A 1 441 ? -22.635 -8.220 34.363 1.00 67.78 441 LEU A O 1
ATOM 3071 N N . TYR A 1 442 ? -24.311 -6.724 34.637 1.00 69.01 442 TYR A N 1
ATOM 3072 C CA . TYR A 1 442 ? -23.595 -5.911 35.612 1.00 71.58 442 TYR A CA 1
ATOM 3073 C C . TYR A 1 442 ? -23.574 -6.757 36.866 1.00 73.58 442 TYR A C 1
ATOM 3074 O O . TYR A 1 442 ? -24.458 -6.632 37.705 1.00 74.15 442 TYR A O 1
ATOM 3083 N N . GLY A 1 443 ? -22.571 -7.620 36.989 1.00 76.54 443 GLY A N 1
ATOM 3084 C CA . GLY A 1 443 ? -22.479 -8.494 38.149 1.00 79.15 443 GLY A CA 1
ATOM 3085 C C . GLY A 1 443 ? -21.681 -7.959 39.321 1.00 80.78 443 GLY A C 1
ATOM 3086 O O . GLY A 1 443 ? -21.543 -6.750 39.496 1.00 81.04 443 GLY A O 1
ATOM 3087 N N . HIS A 1 444 ? -21.151 -8.875 40.125 1.00 82.87 444 HIS A N 1
ATOM 3088 C CA . HIS A 1 444 ? -20.366 -8.519 41.304 1.00 84.89 444 HIS A CA 1
ATOM 3089 C C . HIS A 1 444 ? -19.084 -7.757 40.963 1.00 86.83 444 HIS A C 1
ATOM 3090 O O . HIS A 1 444 ? -18.889 -6.618 41.400 1.00 87.64 444 HIS A O 1
ATOM 3092 N N . ASN A 1 445 ? -18.212 -8.386 40.182 1.00 88.30 445 ASN A N 1
ATOM 3093 C CA . ASN A 1 445 ? -16.950 -7.772 39.800 1.00 89.37 445 ASN A CA 1
ATOM 3094 C C . ASN A 1 445 ? -17.098 -6.668 38.756 1.00 89.29 445 ASN A C 1
ATOM 3095 O O . ASN A 1 445 ? -16.132 -6.333 38.071 1.00 89.20 445 ASN A O 1
ATOM 3100 N N . TYR A 1 446 ? -18.291 -6.096 38.627 1.00 89.58 446 TYR A N 1
ATOM 3101 C CA . TYR A 1 446 ? -18.479 -5.041 37.638 1.00 90.56 446 TYR A CA 1
ATOM 3102 C C . TYR A 1 446 ? -17.817 -3.725 38.048 1.00 90.44 446 TYR A C 1
ATOM 3103 O O . TYR A 1 446 ? -17.707 -2.791 37.247 1.00 90.33 446 TYR A O 1
ATOM 3112 N N . ASP A 1 447 ? -17.374 -3.661 39.298 1.00 90.57 447 ASP A N 1
ATOM 3113 C CA . ASP A 1 447 ? -16.712 -2.476 39.818 1.00 89.85 447 ASP A CA 1
ATOM 3114 C C . ASP A 1 447 ? -15.328 -2.463 39.190 1.00 88.35 447 ASP A C 1
ATOM 3115 O O . ASP A 1 447 ? -14.740 -1.406 38.985 1.00 88.21 447 ASP A O 1
ATOM 3120 N N . SER A 1 448 ? -14.827 -3.654 38.875 1.00 86.82 448 SER A N 1
ATOM 3121 C CA . SER A 1 448 ? -13.502 -3.818 38.291 1.00 86.50 448 SER A CA 1
ATOM 3122 C C . SER A 1 448 ? -13.521 -3.738 36.776 1.00 86.32 448 SER A C 1
ATOM 3123 O O . SER A 1 448 ? -12.529 -3.336 36.159 1.00 86.37 448 SER A O 1
ATOM 3126 N N . VAL A 1 449 ? -14.636 -4.150 36.176 1.00 85.15 449 VAL A N 1
ATOM 3127 C CA . VAL A 1 449 ? -14.771 -4.100 34.724 1.00 83.12 449 VAL A CA 1
ATOM 3128 C C . VAL A 1 449 ? -14.543 -2.663 34.281 1.00 82.18 449 VAL A C 1
ATOM 3129 O O . VAL A 1 449 ? -13.754 -2.389 33.377 1.00 80.55 449 VAL A O 1
ATOM 3133 N N . LEU A 1 450 ? -15.241 -1.748 34.939 1.00 81.78 450 LEU A N 1
ATOM 3134 C CA . LEU A 1 450 ? -15.114 -0.339 34.630 1.00 83.01 450 LEU A CA 1
ATOM 3135 C C . LEU A 1 450 ? -13.649 0.115 34.694 1.00 82.80 450 LEU A C 1
ATOM 3136 O O . LEU A 1 450 ? -13.200 0.903 33.856 1.00 82.73 450 LEU A O 1
ATOM 3141 N N . ASP A 1 451 ? -12.911 -0.392 35.680 1.00 82.32 451 ASP A N 1
ATOM 3142 C CA . ASP A 1 451 ? -11.500 -0.045 35.865 1.00 81.47 451 ASP A CA 1
ATOM 3143 C C . ASP A 1 451 ? -10.654 -0.421 34.668 1.00 79.72 451 ASP A C 1
ATOM 3144 O O . ASP A 1 451 ? -9.734 0.302 34.292 1.00 79.31 451 ASP A O 1
ATOM 3149 N N . ALA A 1 452 ? -10.957 -1.574 34.089 1.00 77.85 452 ALA A N 1
ATOM 3150 C CA . ALA A 1 452 ? -10.224 -2.062 32.936 1.00 76.17 452 ALA A CA 1
ATOM 3151 C C . ALA A 1 452 ? -10.496 -1.188 31.725 1.00 75.15 452 ALA A C 1
ATOM 3152 O O . ALA A 1 452 ? -9.581 -0.838 30.986 1.00 74.65 452 ALA A O 1
ATOM 3154 N N . ILE A 1 453 ? -11.760 -0.841 31.520 1.00 74.94 453 ILE A N 1
ATOM 3155 C CA . ILE A 1 453 ? -12.129 -0.003 30.395 1.00 73.93 453 ILE A CA 1
ATOM 3156 C C . ILE A 1 453 ? -11.340 1.286 30.496 1.00 73.61 453 ILE A C 1
ATOM 3157 O O . ILE A 1 453 ? -10.911 1.831 29.482 1.00 75.07 453 ILE A O 1
ATOM 3162 N N . ASP A 1 454 ? -11.133 1.762 31.721 1.00 72.46 454 ASP A N 1
ATOM 3163 C CA . ASP A 1 454 ? -10.384 2.993 31.927 1.00 72.43 454 ASP A CA 1
ATOM 3164 C C . ASP A 1 454 ? -8.882 2.787 31.783 1.00 72.40 454 ASP A C 1
ATOM 3165 O O . ASP A 1 454 ? -8.179 3.645 31.250 1.00 72.43 454 ASP A O 1
ATOM 3170 N N . LYS A 1 455 ? -8.390 1.649 32.262 1.00 72.75 455 LYS A N 1
ATOM 3171 C CA . LYS A 1 455 ? -6.969 1.332 32.171 1.00 72.16 455 LYS A CA 1
ATOM 3172 C C . LYS A 1 455 ? -6.573 1.283 30.709 1.00 72.71 455 LYS A C 1
ATOM 3173 O O . LYS A 1 455 ? -5.534 1.805 30.319 1.00 72.11 455 LYS A O 1
ATOM 3187 N N . GLU A 1 457 ? -8.223 2.705 28.103 1.00 75.05 457 GLU A N 1
ATOM 3188 C CA . GLU A 1 457 ? -8.318 4.047 27.538 1.00 74.43 457 GLU A CA 1
ATOM 3189 C C . GLU A 1 457 ? -7.145 4.936 27.937 1.00 74.58 457 GLU A C 1
ATOM 3190 O O . GLU A 1 457 ? -6.773 5.831 27.187 1.00 75.09 457 GLU A O 1
ATOM 3196 N N . LYS A 1 458 ? -6.559 4.689 29.107 1.00 75.00 458 LYS A N 1
ATOM 3197 C CA . LYS A 1 458 ? -5.440 5.500 29.570 1.00 76.24 458 LYS A CA 1
ATOM 3198 C C . LYS A 1 458 ? -4.114 5.096 28.960 1.00 76.79 458 LYS A C 1
ATOM 3199 O O . LYS A 1 458 ? -3.301 5.956 28.626 1.00 76.19 458 LYS A O 1
ATOM 3205 N N . ASN A 1 459 ? -3.908 3.790 28.793 1.00 78.18 459 ASN A N 1
ATOM 3206 C CA . ASN A 1 459 ? -2.664 3.260 28.227 1.00 78.65 459 ASN A CA 1
ATOM 3207 C C . ASN A 1 459 ? -2.582 3.225 26.706 1.00 78.42 459 ASN A C 1
ATOM 3208 O O . ASN A 1 459 ? -1.498 3.059 26.152 1.00 78.57 459 ASN A O 1
ATOM 3213 N N . LEU A 1 460 ? -3.719 3.351 26.033 1.00 78.88 460 LEU A N 1
ATOM 3214 C CA . LEU A 1 460 ? -3.741 3.372 24.574 1.00 79.29 460 LEU A CA 1
ATOM 3215 C C . LEU A 1 460 ? -4.445 4.651 24.151 1.00 79.39 460 LEU A C 1
ATOM 3216 O O . LEU A 1 460 ? -5.654 4.654 23.960 1.00 80.34 460 LEU A O 1
ATOM 3221 N N . PRO A 1 461 ? -3.694 5.758 24.001 1.00 79.16 461 PRO A N 1
ATOM 3222 C CA . PRO A 1 461 ? -4.203 7.081 23.610 1.00 78.93 461 PRO A CA 1
ATOM 3223 C C . PRO A 1 461 ? -4.992 7.111 22.305 1.00 77.89 461 PRO A C 1
ATOM 3224 O O . PRO A 1 461 ? -4.654 6.417 21.344 1.00 78.36 461 PRO A O 1
ATOM 3228 N N . GLY A 1 462 ? -6.040 7.929 22.275 1.00 75.76 462 GLY A N 1
ATOM 3229 C CA . GLY A 1 462 ? -6.857 8.025 21.079 1.00 74.22 462 GLY A CA 1
ATOM 3230 C C . GLY A 1 462 ? -8.008 7.031 21.049 1.00 72.71 462 GLY A C 1
ATOM 3231 O O . GLY A 1 462 ? -9.036 7.271 20.411 1.00 73.59 462 GLY A O 1
ATOM 3232 N N . LEU A 1 463 ? -7.833 5.910 21.739 1.00 70.00 463 LEU A N 1
ATOM 3233 C CA . LEU A 1 463 ? -8.852 4.880 21.800 1.00 66.70 463 LEU A CA 1
ATOM 3234 C C . LEU A 1 463 ? -9.863 5.225 22.873 1.00 65.02 463 LEU A C 1
ATOM 3235 O O . LEU A 1 463 ? -9.500 5.405 24.032 1.00 64.46 463 LEU A O 1
ATOM 3240 N N . PHE A 1 464 ? -11.132 5.318 22.488 1.00 63.04 464 PHE A N 1
ATOM 3241 C CA . PHE A 1 464 ? -12.195 5.632 23.431 1.00 60.91 464 PHE A CA 1
ATOM 3242 C C . PHE A 1 464 ? -13.275 4.574 23.344 1.00 61.53 464 PHE A C 1
ATOM 3243 O O . PHE A 1 464 ? -13.774 4.270 22.267 1.00 61.11 464 PHE A O 1
ATOM 3251 N N . TYR A 1 465 ? -13.632 4.006 24.485 1.00 62.54 465 TYR A N 1
ATOM 3252 C CA . TYR A 1 465 ? -14.656 2.983 24.511 1.00 64.05 465 TYR A CA 1
ATOM 3253 C C . TYR A 1 465 ? -15.967 3.692 24.778 1.00 65.59 465 TYR A C 1
ATOM 3254 O O . TYR A 1 465 ? -15.989 4.710 25.453 1.00 65.56 465 TYR A O 1
ATOM 3263 N N . ALA A 1 466 ? -17.052 3.167 24.227 1.00 68.27 466 ALA A N 1
ATOM 3264 C CA . ALA A 1 466 ? -18.362 3.756 24.430 1.00 70.93 466 ALA A CA 1
ATOM 3265 C C . ALA A 1 466 ? -19.446 2.724 24.232 1.00 74.27 466 ALA A C 1
ATOM 3266 O O . ALA A 1 466 ? -20.467 3.007 23.615 1.00 75.74 466 ALA A O 1
ATOM 3268 N N . GLY A 1 467 ? -19.228 1.522 24.751 1.00 77.53 467 GLY A N 1
ATOM 3269 C CA . GLY A 1 467 ? -20.229 0.480 24.609 1.00 80.89 467 GLY A CA 1
ATOM 3270 C C . GLY A 1 467 ? -21.470 0.782 25.437 1.00 82.73 467 GLY A C 1
ATOM 3271 O O . GLY A 1 467 ? -21.931 1.932 25.514 1.00 81.82 467 GLY A O 1
ATOM 3272 N N . ASN A 1 468 ? -22.027 -0.262 26.041 1.00 83.79 468 ASN A N 1
ATOM 3273 C CA . ASN A 1 468 ? -23.205 -0.112 26.883 1.00 84.51 468 ASN A CA 1
ATOM 3274 C C . ASN A 1 468 ? -22.923 -0.913 28.146 1.00 84.24 468 ASN A C 1
ATOM 3275 O O . ASN A 1 468 ? -23.816 -1.192 28.953 1.00 84.83 468 ASN A O 1
ATOM 3280 N N . HIS A 1 469 ? -21.656 -1.283 28.299 1.00 83.09 469 HIS A N 1
ATOM 3281 C CA . HIS A 1 469 ? -21.212 -2.010 29.472 1.00 81.98 469 HIS A CA 1
ATOM 3282 C C . HIS A 1 469 ? -20.753 -0.959 30.467 1.00 81.29 469 HIS A C 1
ATOM 3283 O O . HIS A 1 469 ? -20.219 -1.285 31.522 1.00 81.98 469 HIS A O 1
ATOM 3290 N N . ARG A 1 470 ? -20.950 0.308 30.115 1.00 80.22 470 ARG A N 1
ATOM 3291 C CA . ARG A 1 470 ? -20.556 1.396 30.996 1.00 79.96 470 ARG A CA 1
ATOM 3292 C C . ARG A 1 470 ? -21.767 2.251 31.394 1.00 80.60 470 ARG A C 1
ATOM 3293 O O . ARG A 1 470 ? -22.344 2.075 32.473 1.00 81.10 470 ARG A O 1
ATOM 3301 N N . GLY A 1 471 ? -22.159 3.167 30.516 1.00 80.13 471 GLY A N 1
ATOM 3302 C CA . GLY A 1 471 ? -23.282 4.038 30.818 1.00 79.98 471 GLY A CA 1
ATOM 3303 C C . GLY A 1 471 ? -24.582 3.390 31.272 1.00 79.15 471 GLY A C 1
ATOM 3304 O O . GLY A 1 471 ? -25.281 3.921 32.137 1.00 78.66 471 GLY A O 1
ATOM 3305 N N . GLY A 1 472 ? -24.919 2.247 30.687 1.00 78.15 472 GLY A N 1
ATOM 3306 C CA . GLY A 1 472 ? -26.157 1.585 31.047 1.00 77.47 472 GLY A CA 1
ATOM 3307 C C . GLY A 1 472 ? -26.783 0.938 29.830 1.00 76.71 472 GLY A C 1
ATOM 3308 O O . GLY A 1 472 ? -26.477 1.306 28.698 1.00 77.67 472 GLY A O 1
ATOM 3309 N N . LEU A 1 473 ? -27.670 -0.021 30.053 1.00 75.43 473 LEU A N 1
ATOM 3310 C CA . LEU A 1 473 ? -28.298 -0.720 28.950 1.00 73.59 473 LEU A CA 1
ATOM 3311 C C . LEU A 1 473 ? -29.684 -0.210 28.584 1.00 72.13 473 LEU A C 1
ATOM 3312 O O . LEU A 1 473 ? -30.685 -0.621 29.162 1.00 73.48 473 LEU A O 1
ATOM 3317 N N . SER A 1 474 ? -29.717 0.690 27.606 1.00 69.39 474 SER A N 1
ATOM 3318 C CA . SER A 1 474 ? -30.948 1.284 27.088 1.00 64.95 474 SER A CA 1
ATOM 3319 C C . SER A 1 474 ? -30.571 2.142 25.879 1.00 63.73 474 SER A C 1
ATOM 3320 O O . SER A 1 474 ? -29.583 2.881 25.913 1.00 63.08 474 SER A O 1
ATOM 3323 N N . VAL A 1 475 ? -31.352 2.039 24.812 1.00 61.00 475 VAL A N 1
ATOM 3324 C CA . VAL A 1 475 ? -31.078 2.808 23.615 1.00 58.84 475 VAL A CA 1
ATOM 3325 C C . VAL A 1 475 ? -30.606 4.206 23.977 1.00 58.60 475 VAL A C 1
ATOM 3326 O O . VAL A 1 475 ? -29.523 4.631 23.587 1.00 58.04 475 VAL A O 1
ATOM 3330 N N . GLY A 1 476 ? -31.426 4.912 24.742 1.00 58.69 476 GLY A N 1
ATOM 3331 C CA . GLY A 1 476 ? -31.088 6.260 25.142 1.00 58.17 476 GLY A CA 1
ATOM 3332 C C . GLY A 1 476 ? -29.701 6.423 25.726 1.00 58.13 476 GLY A C 1
ATOM 3333 O O . GLY A 1 476 ? -28.980 7.330 25.325 1.00 58.60 476 GLY A O 1
ATOM 3334 N N . LYS A 1 477 ? -29.324 5.563 26.668 1.00 58.56 477 LYS A N 1
ATOM 3335 C CA . LYS A 1 477 ? -28.005 5.655 27.307 1.00 59.49 477 LYS A CA 1
ATOM 3336 C C . LYS A 1 477 ? -26.839 5.400 26.346 1.00 58.10 477 LYS A C 1
ATOM 3337 O O . LYS A 1 477 ? -25.863 6.150 26.353 1.00 58.13 477 LYS A O 1
ATOM 3343 N N . ALA A 1 478 ? -26.932 4.346 25.537 1.00 55.53 478 ALA A N 1
ATOM 3344 C CA . ALA A 1 478 ? -25.879 4.031 24.578 1.00 54.65 478 ALA A CA 1
ATOM 3345 C C . ALA A 1 478 ? -25.708 5.205 23.626 1.00 54.59 478 ALA A C 1
ATOM 3346 O O . ALA A 1 478 ? -24.597 5.620 23.313 1.00 54.62 478 ALA A O 1
ATOM 3348 N N . LEU A 1 479 ? -26.828 5.740 23.167 1.00 55.22 479 LEU A N 1
ATOM 3349 C CA . LEU A 1 479 ? -26.822 6.879 22.262 1.00 54.58 479 LEU A CA 1
ATOM 3350 C C . LEU A 1 479 ? -25.934 7.972 22.846 1.00 55.16 479 LEU A C 1
ATOM 3351 O O . LEU A 1 479 ? -25.101 8.547 22.154 1.00 55.20 479 LEU A O 1
ATOM 3356 N N . SER A 1 480 ? -26.116 8.242 24.131 1.00 56.48 480 SER A N 1
ATOM 3357 C CA . SER A 1 480 ? -25.343 9.258 24.826 1.00 57.99 480 SER A CA 1
ATOM 3358 C C . SER A 1 480 ? -23.868 8.912 24.981 1.00 58.73 480 SER A C 1
ATOM 3359 O O . SER A 1 480 ? -23.015 9.795 24.930 1.00 59.91 480 SER A O 1
ATOM 3362 N N . SER A 1 481 ? -23.552 7.643 25.198 1.00 58.20 481 SER A N 1
ATOM 3363 C CA . SER A 1 481 ? -22.157 7.296 25.353 1.00 59.63 481 SER A CA 1
ATOM 3364 C C . SER A 1 481 ? -21.486 7.434 23.994 1.00 61.18 481 SER A C 1
ATOM 3365 O O . SER A 1 481 ? -20.272 7.614 23.901 1.00 61.79 481 SER A O 1
ATOM 3368 N N . GLY A 1 482 ? -22.289 7.360 22.939 1.00 61.34 482 GLY A N 1
ATOM 3369 C CA . GLY A 1 482 ? -21.756 7.508 21.601 1.00 61.28 482 GLY A CA 1
ATOM 3370 C C . GLY A 1 482 ? -21.401 8.965 21.352 1.00 61.89 482 GLY A C 1
ATOM 3371 O O . GLY A 1 482 ? -20.305 9.280 20.881 1.00 62.12 482 GLY A O 1
ATOM 3372 N N . CYS A 1 483 ? -22.331 9.861 21.667 1.00 61.64 483 CYS A N 1
ATOM 3373 C CA . CYS A 1 483 ? -22.097 11.290 21.487 1.00 61.27 483 CYS A CA 1
ATOM 3374 C C . CYS A 1 483 ? -20.930 11.728 22.334 1.00 61.45 483 CYS A C 1
ATOM 3375 O O . CYS A 1 483 ? -20.011 12.390 21.857 1.00 62.26 483 CYS A O 1
ATOM 3378 N N . ASN A 1 484 ? -20.984 11.354 23.603 1.00 61.70 484 ASN A N 1
ATOM 3379 C CA . ASN A 1 484 ? -19.959 11.718 24.551 1.00 61.61 484 ASN A CA 1
ATOM 3380 C C . ASN A 1 484 ? -18.587 11.185 24.161 1.00 61.15 484 ASN A C 1
ATOM 3381 O O . ASN A 1 484 ? -17.564 11.695 24.595 1.00 59.17 484 ASN A O 1
ATOM 3386 N N . ALA A 1 485 ? -18.568 10.152 23.333 1.00 62.18 485 ALA A N 1
ATOM 3387 C CA . ALA A 1 485 ? -17.310 9.570 22.884 1.00 62.07 485 ALA A CA 1
ATOM 3388 C C . ALA A 1 485 ? -16.774 10.397 21.732 1.00 61.68 485 ALA A C 1
ATOM 3389 O O . ALA A 1 485 ? -15.571 10.591 21.593 1.00 61.18 485 ALA A O 1
ATOM 3391 N N . ALA A 1 486 ? -17.685 10.880 20.900 1.00 61.93 486 ALA A N 1
ATOM 3392 C CA . ALA A 1 486 ? -17.303 11.678 19.752 1.00 62.12 486 ALA A CA 1
ATOM 3393 C C . ALA A 1 486 ? -16.633 12.979 20.148 1.00 62.37 486 ALA A C 1
ATOM 3394 O O . ALA A 1 486 ? -15.577 13.314 19.624 1.00 63.63 486 ALA A O 1
ATOM 3396 N N . ASP A 1 487 ? -17.216 13.732 21.067 1.00 62.50 487 ASP A N 1
ATOM 3397 C CA . ASP A 1 487 ? -16.566 14.988 21.410 1.00 63.60 487 ASP A CA 1
ATOM 3398 C C . ASP A 1 487 ? -15.402 14.825 22.372 1.00 62.18 487 ASP A C 1
ATOM 3399 O O . ASP A 1 487 ? -14.757 15.805 22.751 1.00 61.70 487 ASP A O 1
ATOM 3404 N N . LEU A 1 488 ? -15.143 13.585 22.767 1.00 61.39 488 LEU A N 1
ATOM 3405 C CA . LEU A 1 488 ? -14.015 13.284 23.642 1.00 60.67 488 LEU A CA 1
ATOM 3406 C C . LEU A 1 488 ? -12.871 13.101 22.643 1.00 59.88 488 LEU A C 1
ATOM 3407 O O . LEU A 1 488 ? -11.747 13.541 22.868 1.00 58.40 488 LEU A O 1
ATOM 3412 N N . VAL A 1 489 ? -13.187 12.452 21.528 1.00 59.87 489 VAL A N 1
ATOM 3413 C CA . VAL A 1 489 ? -12.232 12.239 20.444 1.00 61.25 489 VAL A CA 1
ATOM 3414 C C . VAL A 1 489 ? -11.847 13.615 19.911 1.00 61.87 489 VAL A C 1
ATOM 3415 O O . VAL A 1 489 ? -10.683 13.883 19.614 1.00 61.75 489 VAL A O 1
ATOM 3419 N N . ILE A 1 490 ? -12.855 14.478 19.788 1.00 62.35 490 ILE A N 1
ATOM 3420 C CA . ILE A 1 490 ? -12.688 15.836 19.282 1.00 60.62 490 ILE A CA 1
ATOM 3421 C C . ILE A 1 490 ? -11.720 16.718 20.083 1.00 58.45 490 ILE A C 1
ATOM 3422 O O . ILE A 1 490 ? -10.829 17.330 19.506 1.00 57.48 490 ILE A O 1
ATOM 3427 N N . SER A 1 491 ? -11.867 16.790 21.399 1.00 55.86 491 SER A N 1
ATOM 3428 C CA . SER A 1 491 ? -10.963 17.641 22.157 1.00 55.85 491 SER A CA 1
ATOM 3429 C C . SER A 1 491 ? -9.609 16.988 22.373 1.00 57.33 491 SER A C 1
ATOM 3430 O O . SER A 1 491 ? -8.774 17.503 23.111 1.00 58.33 491 SER A O 1
ATOM 3433 N N . TYR A 1 492 ? -9.398 15.849 21.727 1.00 58.05 492 TYR A N 1
ATOM 3434 C CA . TYR A 1 492 ? -8.145 15.115 21.840 1.00 57.42 492 TYR A CA 1
ATOM 3435 C C . TYR A 1 492 ? -7.397 15.356 20.553 1.00 56.92 492 TYR A C 1
ATOM 3436 O O . TYR A 1 492 ? -6.184 15.537 20.556 1.00 57.88 492 TYR A O 1
ATOM 3445 N N . LEU A 1 493 ? -8.131 15.340 19.451 1.00 56.50 493 LEU A N 1
ATOM 3446 C CA . LEU A 1 493 ? -7.542 15.598 18.154 1.00 57.85 493 LEU A CA 1
ATOM 3447 C C . LEU A 1 493 ? -7.146 17.080 18.067 1.00 61.21 493 LEU A C 1
ATOM 3448 O O . LEU A 1 493 ? -6.269 17.445 17.280 1.00 62.10 493 LEU A O 1
ATOM 3453 N N . GLU A 1 494 ? -7.795 17.921 18.879 1.00 64.13 494 GLU A N 1
ATOM 3454 C CA . GLU A 1 494 ? -7.544 19.365 18.890 1.00 66.05 494 GLU A CA 1
ATOM 3455 C C . GLU A 1 494 ? -6.683 19.838 20.051 1.00 68.91 494 GLU A C 1
ATOM 3456 O O . GLU A 1 494 ? -6.365 21.021 20.143 1.00 69.98 494 GLU A O 1
ATOM 3462 N N . SER A 1 495 ? -6.326 18.945 20.961 1.00 71.83 495 SER A N 1
ATOM 3463 C CA . SER A 1 495 ? -5.499 19.370 22.078 1.00 75.01 495 SER A CA 1
ATOM 3464 C C . SER A 1 495 ? -4.088 19.557 21.554 1.00 77.38 495 SER A C 1
ATOM 3465 O O . SER A 1 495 ? -3.242 20.177 22.204 1.00 78.40 495 SER A O 1
ATOM 3468 N N . VAL A 1 496 ? -3.854 19.032 20.358 1.00 79.64 496 VAL A N 1
ATOM 3469 C CA . VAL A 1 496 ? -2.549 19.108 19.724 1.00 84.10 496 VAL A CA 1
ATOM 3470 C C . VAL A 1 496 ? -1.871 20.490 19.844 1.00 86.23 496 VAL A C 1
ATOM 3471 O O . VAL A 1 496 ? -1.304 20.816 20.900 1.00 86.44 496 VAL A O 1
ATOM 3475 N N . SER A 1 497 ? -1.919 21.284 18.769 1.00 88.07 497 SER A N 1
ATOM 3476 C CA . SER A 1 497 ? -1.322 22.629 18.730 1.00 89.18 497 SER A CA 1
ATOM 3477 C C . SER A 1 497 ? 0.212 22.620 18.580 1.00 89.81 497 SER A C 1
ATOM 3478 O O . SER A 1 497 ? 0.703 23.154 17.556 1.00 89.42 497 SER A O 1
ATOM 3481 N N . ALA B 1 13 ? -72.473 56.978 35.335 1.00 100.00 13 ALA B N 1
ATOM 3482 C CA . ALA B 1 13 ? -72.876 57.416 36.706 1.00 100.00 13 ALA B CA 1
ATOM 3483 C C . ALA B 1 13 ? -73.160 56.222 37.631 1.00 100.00 13 ALA B C 1
ATOM 3484 O O . ALA B 1 13 ? -74.104 56.252 38.429 1.00 99.52 13 ALA B O 1
ATOM 3486 N N . LYS B 1 14 ? -72.329 55.183 37.518 1.00 99.20 14 LYS B N 1
ATOM 3487 C CA . LYS B 1 14 ? -72.458 53.965 38.329 1.00 97.76 14 LYS B CA 1
ATOM 3488 C C . LYS B 1 14 ? -71.755 54.126 39.701 1.00 96.10 14 LYS B C 1
ATOM 3489 O O . LYS B 1 14 ? -70.523 54.168 39.789 1.00 95.62 14 LYS B O 1
ATOM 3495 N N . ARG B 1 15 ? -72.552 54.207 40.765 1.00 93.72 15 ARG B N 1
ATOM 3496 C CA . ARG B 1 15 ? -72.039 54.389 42.123 1.00 91.02 15 ARG B CA 1
ATOM 3497 C C . ARG B 1 15 ? -71.738 53.083 42.867 1.00 87.92 15 ARG B C 1
ATOM 3498 O O . ARG B 1 15 ? -72.629 52.272 43.117 1.00 87.30 15 ARG B O 1
ATOM 3506 N N . VAL B 1 16 ? -70.474 52.895 43.227 1.00 84.42 16 VAL B N 1
ATOM 3507 C CA . VAL B 1 16 ? -70.044 51.699 43.946 1.00 81.21 16 VAL B CA 1
ATOM 3508 C C . VAL B 1 16 ? -69.396 52.086 45.273 1.00 78.77 16 VAL B C 1
ATOM 3509 O O . VAL B 1 16 ? -68.303 52.651 45.284 1.00 78.44 16 VAL B O 1
ATOM 3513 N N . ALA B 1 17 ? -70.068 51.786 46.385 1.00 75.74 17 ALA B N 1
ATOM 3514 C CA . ALA B 1 17 ? -69.536 52.095 47.715 1.00 71.93 17 ALA B CA 1
ATOM 3515 C C . ALA B 1 17 ? -68.888 50.851 48.308 1.00 69.82 17 ALA B C 1
ATOM 3516 O O . ALA B 1 17 ? -69.423 49.741 48.204 1.00 69.55 17 ALA B O 1
ATOM 3518 N N . VAL B 1 18 ? -67.717 51.049 48.908 1.00 66.82 18 VAL B N 1
ATOM 3519 C CA . VAL B 1 18 ? -66.966 49.975 49.537 1.00 63.07 18 VAL B CA 1
ATOM 3520 C C . VAL B 1 18 ? -66.809 50.424 50.984 1.00 60.90 18 VAL B C 1
ATOM 3521 O O . VAL B 1 18 ? -66.280 51.496 51.236 1.00 60.97 18 VAL B O 1
ATOM 3525 N N . ILE B 1 19 ? -67.294 49.628 51.929 1.00 59.28 19 ILE B N 1
ATOM 3526 C CA . ILE B 1 19 ? -67.199 49.992 53.340 1.00 59.18 19 ILE B CA 1
ATOM 3527 C C . ILE B 1 19 ? -65.969 49.411 54.053 1.00 57.98 19 ILE B C 1
ATOM 3528 O O . ILE B 1 19 ? -65.906 48.217 54.369 1.00 57.11 19 ILE B O 1
ATOM 3533 N N . GLY B 1 20 ? -65.000 50.282 54.320 1.00 55.75 20 GLY B N 1
ATOM 3534 C CA . GLY B 1 20 ? -63.772 49.856 54.965 1.00 53.30 20 GLY B CA 1
ATOM 3535 C C . GLY B 1 20 ? -62.601 50.000 54.009 1.00 50.27 20 GLY B C 1
ATOM 3536 O O . GLY B 1 20 ? -62.631 49.510 52.880 1.00 49.61 20 GLY B O 1
ATOM 3537 N N . ALA B 1 21 ? -61.555 50.669 54.460 1.00 48.81 21 ALA B N 1
ATOM 3538 C CA . ALA B 1 21 ? -60.400 50.873 53.603 1.00 48.41 21 ALA B CA 1
ATOM 3539 C C . ALA B 1 21 ? -59.229 49.945 53.913 1.00 48.12 21 ALA B C 1
ATOM 3540 O O . ALA B 1 21 ? -58.074 50.325 53.725 1.00 46.19 21 ALA B O 1
ATOM 3542 N N . GLY B 1 22 ? -59.533 48.732 54.380 1.00 48.17 22 GLY B N 1
ATOM 3543 C CA . GLY B 1 22 ? -58.483 47.768 54.673 1.00 48.02 22 GLY B CA 1
ATOM 3544 C C . GLY B 1 22 ? -57.880 47.265 53.371 1.00 48.01 22 GLY B C 1
ATOM 3545 O O . GLY B 1 22 ? -58.263 47.733 52.296 1.00 48.13 22 GLY B O 1
ATOM 3546 N N . VAL B 1 23 ? -56.942 46.326 53.432 1.00 47.49 23 VAL B N 1
ATOM 3547 C CA . VAL B 1 23 ? -56.372 45.834 52.188 1.00 47.55 23 VAL B CA 1
ATOM 3548 C C . VAL B 1 23 ? -57.495 45.308 51.297 1.00 48.58 23 VAL B C 1
ATOM 3549 O O . VAL B 1 23 ? -57.499 45.554 50.091 1.00 49.40 23 VAL B O 1
ATOM 3553 N N . SER B 1 24 ? -58.448 44.600 51.903 1.00 49.27 24 SER B N 1
ATOM 3554 C CA . SER B 1 24 ? -59.590 44.037 51.184 1.00 49.92 24 SER B CA 1
ATOM 3555 C C . SER B 1 24 ? -60.404 45.093 50.442 1.00 49.01 24 SER B C 1
ATOM 3556 O O . SER B 1 24 ? -60.697 44.949 49.254 1.00 46.28 24 SER B O 1
ATOM 3559 N N . GLY B 1 25 ? -60.781 46.148 51.156 1.00 50.21 25 GLY B N 1
ATOM 3560 C CA . GLY B 1 25 ? -61.543 47.226 50.539 1.00 52.06 25 GLY B CA 1
ATOM 3561 C C . GLY B 1 25 ? -60.771 47.923 49.424 1.00 52.59 25 GLY B C 1
ATOM 3562 O O . GLY B 1 25 ? -61.302 48.148 48.331 1.00 49.78 25 GLY B O 1
ATOM 3563 N N . LEU B 1 26 ? -59.509 48.254 49.710 1.00 53.60 26 LEU B N 1
ATOM 3564 C CA . LEU B 1 26 ? -58.629 48.920 48.756 1.00 54.09 26 LEU B CA 1
ATOM 3565 C C . LEU B 1 26 ? -58.375 48.059 47.524 1.00 54.61 26 LEU B C 1
ATOM 3566 O O . LEU B 1 26 ? -58.223 48.568 46.404 1.00 55.03 26 LEU B O 1
ATOM 3571 N N . ALA B 1 27 ? -58.336 46.752 47.726 1.00 54.37 27 ALA B N 1
ATOM 3572 C CA . ALA B 1 27 ? -58.144 45.842 46.610 1.00 55.71 27 ALA B CA 1
ATOM 3573 C C . ALA B 1 27 ? -59.400 45.931 45.744 1.00 56.60 27 ALA B C 1
ATOM 3574 O O . ALA B 1 27 ? -59.327 46.079 44.525 1.00 56.36 27 ALA B O 1
ATOM 3576 N N . ALA B 1 28 ? -60.555 45.857 46.397 1.00 57.69 28 ALA B N 1
ATOM 3577 C CA . ALA B 1 28 ? -61.832 45.914 45.707 1.00 58.86 28 ALA B CA 1
ATOM 3578 C C . ALA B 1 28 ? -62.043 47.245 44.980 1.00 60.13 28 ALA B C 1
ATOM 3579 O O . ALA B 1 28 ? -62.480 47.266 43.832 1.00 60.18 28 ALA B O 1
ATOM 3581 N N . ALA B 1 29 ? -61.733 48.351 45.655 1.00 61.72 29 ALA B N 1
ATOM 3582 C CA . ALA B 1 29 ? -61.901 49.680 45.076 1.00 62.27 29 ALA B CA 1
ATOM 3583 C C . ALA B 1 29 ? -60.933 49.900 43.920 1.00 64.72 29 ALA B C 1
ATOM 3584 O O . ALA B 1 29 ? -61.222 50.656 42.994 1.00 65.52 29 ALA B O 1
ATOM 3586 N N . TYR B 1 30 ? -59.779 49.247 43.967 1.00 66.69 30 TYR B N 1
ATOM 3587 C CA . TYR B 1 30 ? -58.810 49.386 42.886 1.00 69.38 30 TYR B CA 1
ATOM 3588 C C . TYR B 1 30 ? -59.260 48.594 41.652 1.00 70.52 30 TYR B C 1
ATOM 3589 O O . TYR B 1 30 ? -59.313 49.130 40.541 1.00 71.06 30 TYR B O 1
ATOM 3598 N N . LYS B 1 31 ? -59.576 47.317 41.855 1.00 71.32 31 LYS B N 1
ATOM 3599 C CA . LYS B 1 31 ? -60.022 46.450 40.767 1.00 72.74 31 LYS B CA 1
ATOM 3600 C C . LYS B 1 31 ? -61.187 47.132 40.037 1.00 73.05 31 LYS B C 1
ATOM 3601 O O . LYS B 1 31 ? -61.297 47.067 38.803 1.00 74.03 31 LYS B O 1
ATOM 3607 N N . LEU B 1 32 ? -62.047 47.789 40.812 1.00 71.64 32 LEU B N 1
ATOM 3608 C CA . LEU B 1 32 ? -63.196 48.497 40.270 1.00 70.76 32 LEU B CA 1
ATOM 3609 C C . LEU B 1 32 ? -62.766 49.643 39.373 1.00 71.51 32 LEU B C 1
ATOM 3610 O O . LEU B 1 32 ? -63.078 49.673 38.190 1.00 71.71 32 LEU B O 1
ATOM 3615 N N . LYS B 1 33 ? -62.037 50.584 39.952 1.00 73.03 33 LYS B N 1
ATOM 3616 C CA . LYS B 1 33 ? -61.570 51.764 39.235 1.00 74.08 33 LYS B CA 1
ATOM 3617 C C . LYS B 1 33 ? -60.927 51.496 37.866 1.00 74.16 33 LYS B C 1
ATOM 3618 O O . LYS B 1 33 ? -61.220 52.202 36.895 1.00 74.64 33 LYS B O 1
ATOM 3624 N N . ILE B 1 34 ? -60.067 50.485 37.769 1.00 73.51 34 ILE B N 1
ATOM 3625 C CA . ILE B 1 34 ? -59.419 50.209 36.487 1.00 73.71 34 ILE B CA 1
ATOM 3626 C C . ILE B 1 34 ? -60.360 49.539 35.488 1.00 74.06 34 ILE B C 1
ATOM 3627 O O . ILE B 1 34 ? -59.916 48.984 34.483 1.00 74.59 34 ILE B O 1
ATOM 3632 N N . HIS B 1 35 ? -61.655 49.580 35.784 1.00 73.64 35 HIS B N 1
ATOM 3633 C CA . HIS B 1 35 ? -62.682 49.024 34.908 1.00 73.29 35 HIS B CA 1
ATOM 3634 C C . HIS B 1 35 ? -63.813 50.058 34.877 1.00 73.54 35 HIS B C 1
ATOM 3635 O O . HIS B 1 35 ? -65.005 49.736 34.933 1.00 71.65 35 HIS B O 1
ATOM 3642 N N . GLY B 1 36 ? -63.410 51.323 34.815 1.00 73.42 36 GLY B N 1
ATOM 3643 C CA . GLY B 1 36 ? -64.375 52.399 34.761 1.00 72.44 36 GLY B CA 1
ATOM 3644 C C . GLY B 1 36 ? -65.015 52.736 36.086 1.00 72.04 36 GLY B C 1
ATOM 3645 O O . GLY B 1 36 ? -64.568 53.646 36.773 1.00 71.86 36 GLY B O 1
ATOM 3646 N N . LEU B 1 37 ? -66.059 51.996 36.441 1.00 72.45 37 LEU B N 1
ATOM 3647 C CA . LEU B 1 37 ? -66.816 52.217 37.675 1.00 73.11 37 LEU B CA 1
ATOM 3648 C C . LEU B 1 37 ? -66.264 53.240 38.684 1.00 72.41 37 LEU B C 1
ATOM 3649 O O . LEU B 1 37 ? -65.162 53.080 39.231 1.00 71.88 37 LEU B O 1
ATOM 3654 N N . ASN B 1 38 ? -67.047 54.292 38.915 1.00 71.05 38 ASN B N 1
ATOM 3655 C CA . ASN B 1 38 ? -66.681 55.333 39.866 1.00 70.10 38 ASN B CA 1
ATOM 3656 C C . ASN B 1 38 ? -66.845 54.705 41.258 1.00 69.74 38 ASN B C 1
ATOM 3657 O O . ASN B 1 38 ? -67.794 53.946 41.485 1.00 69.83 38 ASN B O 1
ATOM 3662 N N . VAL B 1 39 ? -65.931 55.008 42.181 1.00 68.27 39 VAL B N 1
ATOM 3663 C CA . VAL B 1 39 ? -66.002 54.429 43.518 1.00 66.60 39 VAL B CA 1
ATOM 3664 C C . VAL B 1 39 ? -65.876 55.438 44.651 1.00 66.06 39 VAL B C 1
ATOM 3665 O O . VAL B 1 39 ? -65.348 56.532 44.470 1.00 66.35 39 VAL B O 1
ATOM 3669 N N . THR B 1 40 ? -66.377 55.042 45.819 1.00 65.25 40 THR B N 1
ATOM 3670 C CA . THR B 1 40 ? -66.318 55.834 47.039 1.00 65.10 40 THR B CA 1
ATOM 3671 C C . THR B 1 40 ? -66.001 54.846 48.161 1.00 65.26 40 THR B C 1
ATOM 3672 O O . THR B 1 40 ? -66.619 53.791 48.257 1.00 66.47 40 THR B O 1
ATOM 3676 N N . VAL B 1 41 ? -65.028 55.184 49.001 1.00 64.67 41 VAL B N 1
ATOM 3677 C CA . VAL B 1 41 ? -64.624 54.313 50.097 1.00 63.18 41 VAL B CA 1
ATOM 3678 C C . VAL B 1 41 ? -64.778 54.969 51.470 1.00 64.04 41 VAL B C 1
ATOM 3679 O O . VAL B 1 41 ? -64.123 55.971 51.768 1.00 63.72 41 VAL B O 1
ATOM 3683 N N . PHE B 1 42 ? -65.640 54.403 52.306 1.00 64.59 42 PHE B N 1
ATOM 3684 C CA . PHE B 1 42 ? -65.846 54.932 53.649 1.00 65.35 42 PHE B CA 1
ATOM 3685 C C . PHE B 1 42 ? -64.907 54.214 54.608 1.00 66.88 42 PHE B C 1
ATOM 3686 O O . PHE B 1 42 ? -64.868 52.984 54.655 1.00 67.95 42 PHE B O 1
ATOM 3694 N N . GLU B 1 43 ? -64.146 54.992 55.369 1.00 68.46 43 GLU B N 1
ATOM 3695 C CA . GLU B 1 43 ? -63.181 54.446 56.315 1.00 69.25 43 GLU B CA 1
ATOM 3696 C C . GLU B 1 43 ? -63.363 55.071 57.695 1.00 69.22 43 GLU B C 1
ATOM 3697 O O . GLU B 1 43 ? -63.002 56.214 57.921 1.00 69.47 43 GLU B O 1
ATOM 3703 N N . ALA B 1 44 ? -63.926 54.301 58.616 1.00 69.46 44 ALA B N 1
ATOM 3704 C CA . ALA B 1 44 ? -64.187 54.766 59.971 1.00 70.00 44 ALA B CA 1
ATOM 3705 C C . ALA B 1 44 ? -63.000 55.421 60.675 1.00 69.97 44 ALA B C 1
ATOM 3706 O O . ALA B 1 44 ? -63.171 56.398 61.409 1.00 70.33 44 ALA B O 1
ATOM 3708 N N . GLU B 1 45 ? -61.801 54.888 60.457 1.00 70.24 45 GLU B N 1
ATOM 3709 C CA . GLU B 1 45 ? -60.593 55.410 61.108 1.00 70.06 45 GLU B CA 1
ATOM 3710 C C . GLU B 1 45 ? -59.957 56.618 60.406 1.00 68.47 45 GLU B C 1
ATOM 3711 O O . GLU B 1 45 ? -60.269 56.927 59.260 1.00 67.69 45 GLU B O 1
ATOM 3717 N N . GLY B 1 46 ? -59.056 57.293 61.111 1.00 66.97 46 GLY B N 1
ATOM 3718 C CA . GLY B 1 46 ? -58.390 58.457 60.552 1.00 66.52 46 GLY B CA 1
ATOM 3719 C C . GLY B 1 46 ? -57.421 58.201 59.403 1.00 66.86 46 GLY B C 1
ATOM 3720 O O . GLY B 1 46 ? -57.235 59.062 58.547 1.00 66.53 46 GLY B O 1
ATOM 3721 N N . LYS B 1 47 ? -56.775 57.039 59.385 1.00 67.03 47 LYS B N 1
ATOM 3722 C CA . LYS B 1 47 ? -55.847 56.715 58.306 1.00 66.29 47 LYS B CA 1
ATOM 3723 C C . LYS B 1 47 ? -56.335 55.486 57.532 1.00 65.62 47 LYS B C 1
ATOM 3724 O O . LYS B 1 47 ? -56.954 54.574 58.093 1.00 64.96 47 LYS B O 1
ATOM 3730 N N . ALA B 1 48 ? -56.068 55.480 56.231 1.00 64.62 48 ALA B N 1
ATOM 3731 C CA . ALA B 1 48 ? -56.504 54.390 55.369 1.00 63.91 48 ALA B CA 1
ATOM 3732 C C . ALA B 1 48 ? -56.098 53.007 55.858 1.00 63.34 48 ALA B C 1
ATOM 3733 O O . ALA B 1 48 ? -56.968 52.183 56.128 1.00 64.36 48 ALA B O 1
ATOM 3735 N N . GLY B 1 49 ? -54.798 52.748 55.971 1.00 61.77 49 GLY B N 1
ATOM 3736 C CA . GLY B 1 49 ? -54.342 51.443 56.427 1.00 62.32 49 GLY B CA 1
ATOM 3737 C C . GLY B 1 49 ? -55.385 50.546 57.111 1.00 61.71 49 GLY B C 1
ATOM 3738 O O . GLY B 1 49 ? -56.129 50.994 57.988 1.00 63.01 49 GLY B O 1
ATOM 3739 N N . GLY B 1 50 ? -55.458 49.278 56.725 1.00 59.07 50 GLY B N 1
ATOM 3740 C CA . GLY B 1 50 ? -56.422 48.408 57.370 1.00 59.05 50 GLY B CA 1
ATOM 3741 C C . GLY B 1 50 ? -55.764 47.851 58.611 1.00 58.90 50 GLY B C 1
ATOM 3742 O O . GLY B 1 50 ? -55.427 48.593 59.537 1.00 58.99 50 GLY B O 1
ATOM 3743 N N . LYS B 1 51 ? -55.594 46.537 58.650 1.00 58.20 51 LYS B N 1
ATOM 3744 C CA . LYS B 1 51 ? -54.902 45.930 59.769 1.00 56.58 51 LYS B CA 1
ATOM 3745 C C . LYS B 1 51 ? -53.438 46.140 59.408 1.00 54.94 51 LYS B C 1
ATOM 3746 O O . LYS B 1 51 ? -52.559 45.779 60.171 1.00 55.15 51 LYS B O 1
ATOM 3752 N N . LEU B 1 52 ? -53.194 46.693 58.215 1.00 53.00 52 LEU B N 1
ATOM 3753 C CA . LEU B 1 52 ? -51.842 47.010 57.778 1.00 52.26 52 LEU B CA 1
ATOM 3754 C C . LEU B 1 52 ? -51.569 48.392 58.394 1.00 51.79 52 LEU B C 1
ATOM 3755 O O . LEU B 1 52 ? -52.256 49.360 58.090 1.00 50.93 52 LEU B O 1
ATOM 3760 N N . ARG B 1 53 ? -50.566 48.476 59.267 1.00 52.07 53 ARG B N 1
ATOM 3761 C CA . ARG B 1 53 ? -50.272 49.714 59.971 1.00 51.52 53 ARG B CA 1
ATOM 3762 C C . ARG B 1 53 ? -48.778 49.893 60.266 1.00 52.44 53 ARG B C 1
ATOM 3763 O O . ARG B 1 53 ? -48.271 49.374 61.266 1.00 53.64 53 ARG B O 1
ATOM 3771 N N . SER B 1 54 ? -48.079 50.635 59.410 1.00 51.86 54 SER B N 1
ATOM 3772 C CA . SER B 1 54 ? -46.651 50.875 59.601 1.00 53.10 54 SER B CA 1
ATOM 3773 C C . SER B 1 54 ? -46.353 52.194 60.327 1.00 54.30 54 SER B C 1
ATOM 3774 O O . SER B 1 54 ? -47.012 53.215 60.106 1.00 55.22 54 SER B O 1
ATOM 3777 N N . VAL B 1 55 ? -45.353 52.175 61.198 1.00 54.12 55 VAL B N 1
ATOM 3778 C CA . VAL B 1 55 ? -44.974 53.376 61.922 1.00 53.89 55 VAL B CA 1
ATOM 3779 C C . VAL B 1 55 ? -43.492 53.627 61.725 1.00 54.99 55 VAL B C 1
ATOM 3780 O O . VAL B 1 55 ? -42.658 52.770 62.005 1.00 55.61 55 VAL B O 1
ATOM 3784 N N . SER B 1 56 ? -43.163 54.809 61.228 1.00 57.01 56 SER B N 1
ATOM 3785 C CA . SER B 1 56 ? -41.772 55.140 60.972 1.00 59.04 56 SER B CA 1
ATOM 3786 C C . SER B 1 56 ? -41.269 56.296 61.826 1.00 58.58 56 SER B C 1
ATOM 3787 O O . SER B 1 56 ? -41.239 57.431 61.367 1.00 58.25 56 SER B O 1
ATOM 3790 N N . GLN B 1 57 ? -40.875 56.001 63.062 1.00 59.16 57 GLN B N 1
ATOM 3791 C CA . GLN B 1 57 ? -40.345 57.019 63.968 1.00 61.11 57 GLN B CA 1
ATOM 3792 C C . GLN B 1 57 ? -39.218 56.475 64.853 1.00 62.77 57 GLN B C 1
ATOM 3793 O O . GLN B 1 57 ? -39.110 55.266 65.051 1.00 64.17 57 GLN B O 1
ATOM 3799 N N . ASP B 1 58 ? -38.378 57.377 65.364 1.00 63.99 58 ASP B N 1
ATOM 3800 C CA . ASP B 1 58 ? -37.251 57.035 66.247 1.00 64.75 58 ASP B CA 1
ATOM 3801 C C . ASP B 1 58 ? -36.212 56.095 65.643 0.00 64.57 58 ASP B C 1
ATOM 3802 O O . ASP B 1 58 ? -35.837 55.099 66.261 0.00 64.37 58 ASP B O 1
ATOM 3807 N N . GLY B 1 59 ? -35.735 56.420 64.446 1.00 63.88 59 GLY B N 1
ATOM 3808 C CA . GLY B 1 59 ? -34.746 55.583 63.788 0.00 64.55 59 GLY B CA 1
ATOM 3809 C C . GLY B 1 59 ? -35.247 54.164 63.607 1.00 65.16 59 GLY B C 1
ATOM 3810 O O . GLY B 1 59 ? -34.541 53.298 63.070 1.00 66.25 59 GLY B O 1
ATOM 3811 N N . LEU B 1 60 ? -36.478 53.926 64.049 1.00 62.89 60 LEU B N 1
ATOM 3812 C CA . LEU B 1 60 ? -37.088 52.614 63.950 1.00 59.96 60 LEU B CA 1
ATOM 3813 C C . LEU B 1 60 ? -38.187 52.627 62.894 1.00 59.47 60 LEU B C 1
ATOM 3814 O O . LEU B 1 60 ? -38.712 53.678 62.536 1.00 58.86 60 LEU B O 1
ATOM 3819 N N . ILE B 1 61 ? -38.513 51.446 62.389 1.00 58.71 61 ILE B N 1
ATOM 3820 C CA . ILE B 1 61 ? -39.575 51.280 61.408 1.00 59.32 61 ILE B CA 1
ATOM 3821 C C . ILE B 1 61 ? -40.244 49.973 61.782 1.00 60.48 61 ILE B C 1
ATOM 3822 O O . ILE B 1 61 ? -39.619 48.911 61.692 1.00 62.67 61 ILE B O 1
ATOM 3827 N N . TRP B 1 62 ? -41.499 50.032 62.212 1.00 59.31 62 TRP B N 1
ATOM 3828 C CA . TRP B 1 62 ? -42.168 48.804 62.591 1.00 59.11 62 TRP B CA 1
ATOM 3829 C C . TRP B 1 62 ? -43.610 48.730 62.126 1.00 57.83 62 TRP B C 1
ATOM 3830 O O . TRP B 1 62 ? -44.168 49.717 61.650 1.00 56.68 62 TRP B O 1
ATOM 3841 N N . ASP B 1 63 ? -44.179 47.530 62.233 1.00 56.20 63 ASP B N 1
ATOM 3842 C CA . ASP B 1 63 ? -45.555 47.265 61.855 1.00 55.38 63 ASP B CA 1
ATOM 3843 C C . ASP B 1 63 ? -46.341 46.859 63.104 1.00 55.75 63 ASP B C 1
ATOM 3844 O O . ASP B 1 63 ? -45.983 45.907 63.804 1.00 56.09 63 ASP B O 1
ATOM 3849 N N . GLU B 1 64 ? -47.408 47.596 63.392 1.00 55.40 64 GLU B N 1
ATOM 3850 C CA . GLU B 1 64 ? -48.253 47.312 64.551 1.00 54.56 64 GLU B CA 1
ATOM 3851 C C . GLU B 1 64 ? -49.314 46.286 64.167 1.00 55.14 64 GLU B C 1
ATOM 3852 O O . GLU B 1 64 ? -50.021 45.761 65.028 1.00 55.05 64 GLU B O 1
ATOM 3858 N N . GLY B 1 65 ? -49.419 46.018 62.862 1.00 55.06 65 GLY B N 1
ATOM 3859 C CA . GLY B 1 65 ? -50.373 45.051 62.361 1.00 54.52 65 GLY B CA 1
ATOM 3860 C C . GLY B 1 65 ? -49.684 43.911 61.631 1.00 55.16 65 GLY B C 1
ATOM 3861 O O . GLY B 1 65 ? -48.762 43.294 62.161 1.00 55.80 65 GLY B O 1
ATOM 3862 N N . ALA B 1 66 ? -50.123 43.620 60.410 1.00 55.64 66 ALA B N 1
ATOM 3863 C CA . ALA B 1 66 ? -49.523 42.540 59.639 1.00 55.41 66 ALA B CA 1
ATOM 3864 C C . ALA B 1 66 ? -48.060 42.851 59.387 1.00 55.56 66 ALA B C 1
ATOM 3865 O O . ALA B 1 66 ? -47.731 43.937 58.930 1.00 55.46 66 ALA B O 1
ATOM 3867 N N . ASN B 1 67 ? -47.188 41.895 59.679 1.00 56.49 67 ASN B N 1
ATOM 3868 C CA . ASN B 1 67 ? -45.750 42.100 59.510 1.00 59.65 67 ASN B CA 1
ATOM 3869 C C . ASN B 1 67 ? -45.172 41.566 58.218 1.00 59.97 67 ASN B C 1
ATOM 3870 O O . ASN B 1 67 ? -44.203 42.098 57.681 1.00 60.20 67 ASN B O 1
ATOM 3875 N N . THR B 1 68 ? -45.768 40.502 57.722 1.00 61.28 68 THR B N 1
ATOM 3876 C CA . THR B 1 68 ? -45.280 39.911 56.509 1.00 62.87 68 THR B CA 1
ATOM 3877 C C . THR B 1 68 ? -46.452 39.411 55.680 1.00 64.13 68 THR B C 1
ATOM 3878 O O . THR B 1 68 ? -47.586 39.430 56.135 1.00 63.52 68 THR B O 1
ATOM 3890 N N . THR B 1 70 ? -47.517 37.004 51.686 1.00 72.29 70 THR B N 1
ATOM 3891 C CA . THR B 1 70 ? -47.058 36.128 50.605 1.00 74.05 70 THR B CA 1
ATOM 3892 C C . THR B 1 70 ? -47.932 36.266 49.361 1.00 75.32 70 THR B C 1
ATOM 3893 O O . THR B 1 70 ? -49.050 36.769 49.436 1.00 77.63 70 THR B O 1
ATOM 3897 N N . GLU B 1 71 ? -47.432 35.844 48.207 1.00 75.88 71 GLU B N 1
ATOM 3898 C CA . GLU B 1 71 ? -48.251 35.940 47.013 1.00 76.72 71 GLU B CA 1
ATOM 3899 C C . GLU B 1 71 ? -48.563 34.552 46.490 1.00 77.55 71 GLU B C 1
ATOM 3900 O O . GLU B 1 71 ? -48.101 34.140 45.428 1.00 78.55 71 GLU B O 1
ATOM 3906 N N . SER B 1 72 ? -49.343 33.825 47.281 1.00 78.72 72 SER B N 1
ATOM 3907 C CA . SER B 1 72 ? -49.769 32.473 46.938 1.00 79.47 72 SER B CA 1
ATOM 3908 C C . SER B 1 72 ? -51.089 32.644 46.203 1.00 79.54 72 SER B C 1
ATOM 3909 O O . SER B 1 72 ? -51.693 31.680 45.738 1.00 79.45 72 SER B O 1
ATOM 3912 N N . GLU B 1 73 ? -51.530 33.896 46.121 1.00 79.63 73 GLU B N 1
ATOM 3913 C CA . GLU B 1 73 ? -52.768 34.247 45.445 1.00 79.13 73 GLU B CA 1
ATOM 3914 C C . GLU B 1 73 ? -52.427 34.987 44.154 1.00 78.59 73 GLU B C 1
ATOM 3915 O O . GLU B 1 73 ? -51.527 35.834 44.128 1.00 77.63 73 GLU B O 1
ATOM 3921 N N . GLY B 1 74 ? -53.146 34.659 43.086 1.00 78.11 74 GLY B N 1
ATOM 3922 C CA . GLY B 1 74 ? -52.898 35.305 41.813 1.00 77.86 74 GLY B CA 1
ATOM 3923 C C . GLY B 1 74 ? -53.092 36.801 41.917 1.00 78.34 74 GLY B C 1
ATOM 3924 O O . GLY B 1 74 ? -52.291 37.591 41.395 1.00 78.30 74 GLY B O 1
ATOM 3925 N N . ASP B 1 75 ? -54.157 37.195 42.605 1.00 77.54 75 ASP B N 1
ATOM 3926 C CA . ASP B 1 75 ? -54.456 38.605 42.775 1.00 76.95 75 ASP B CA 1
ATOM 3927 C C . ASP B 1 75 ? -53.348 39.392 43.467 1.00 75.86 75 ASP B C 1
ATOM 3928 O O . ASP B 1 75 ? -53.177 40.583 43.203 1.00 76.01 75 ASP B O 1
ATOM 3933 N N . VAL B 1 76 ? -52.599 38.745 44.357 1.00 73.99 76 VAL B N 1
ATOM 3934 C CA . VAL B 1 76 ? -51.526 39.447 45.050 1.00 71.79 76 VAL B CA 1
ATOM 3935 C C . VAL B 1 76 ? -50.443 39.797 44.062 1.00 72.23 76 VAL B C 1
ATOM 3936 O O . VAL B 1 76 ? -49.908 40.899 44.095 1.00 72.64 76 VAL B O 1
ATOM 3940 N N . THR B 1 77 ? -50.116 38.854 43.183 1.00 72.74 77 THR B N 1
ATOM 3941 C CA . THR B 1 77 ? -49.074 39.097 42.193 1.00 73.35 77 THR B CA 1
ATOM 3942 C C . THR B 1 77 ? -49.534 40.176 41.230 1.00 73.21 77 THR B C 1
ATOM 3943 O O . THR B 1 77 ? -48.757 41.062 40.859 1.00 73.42 77 THR B O 1
ATOM 3947 N N . PHE B 1 78 ? -50.803 40.098 40.838 1.00 72.46 78 PHE B N 1
ATOM 3948 C CA . PHE B 1 78 ? -51.380 41.077 39.931 1.00 72.19 78 PHE B CA 1
ATOM 3949 C C . PHE B 1 78 ? -51.258 42.485 40.501 1.00 72.14 78 PHE B C 1
ATOM 3950 O O . PHE B 1 78 ? -50.806 43.399 39.808 1.00 72.00 78 PHE B O 1
ATOM 3958 N N . LEU B 1 79 ? -51.667 42.662 41.758 1.00 71.78 79 LEU B N 1
ATOM 3959 C CA . LEU B 1 79 ? -51.590 43.975 42.392 1.00 71.86 79 LEU B CA 1
ATOM 3960 C C . LEU B 1 79 ? -50.164 44.465 42.572 1.00 71.41 79 LEU B C 1
ATOM 3961 O O . LEU B 1 79 ? -49.885 45.643 42.360 1.00 71.39 79 LEU B O 1
ATOM 3966 N N . ILE B 1 80 ? -49.258 43.574 42.960 1.00 71.38 80 ILE B N 1
ATOM 3967 C CA . ILE B 1 80 ? -47.874 43.981 43.141 1.00 72.39 80 ILE B CA 1
ATOM 3968 C C . ILE B 1 80 ? -47.359 44.584 41.846 1.00 73.69 80 ILE B C 1
ATOM 3969 O O . ILE B 1 80 ? -46.552 45.512 41.875 1.00 74.40 80 ILE B O 1
ATOM 3974 N N . ASP B 1 81 ? -47.832 44.054 40.715 1.00 74.56 81 ASP B N 1
ATOM 3975 C CA . ASP B 1 81 ? -47.426 44.532 39.389 1.00 74.59 81 ASP B CA 1
ATOM 3976 C C . ASP B 1 81 ? -48.138 45.815 38.933 1.00 74.07 81 ASP B C 1
ATOM 3977 O O . ASP B 1 81 ? -47.488 46.764 38.491 1.00 72.18 81 ASP B O 1
ATOM 3982 N N . SER B 1 82 ? -49.465 45.845 39.038 1.00 74.34 82 SER B N 1
ATOM 3983 C CA . SER B 1 82 ? -50.219 47.032 38.640 1.00 75.09 82 SER B CA 1
ATOM 3984 C C . SER B 1 82 ? -49.632 48.245 39.327 1.00 75.44 82 SER B C 1
ATOM 3985 O O . SER B 1 82 ? -49.121 49.151 38.679 1.00 76.74 82 SER B O 1
ATOM 3988 N N . LEU B 1 83 ? -49.698 48.252 40.651 1.00 75.68 83 LEU B N 1
ATOM 3989 C CA . LEU B 1 83 ? -49.176 49.358 41.437 1.00 75.09 83 LEU B CA 1
ATOM 3990 C C . LEU B 1 83 ? -47.655 49.505 41.301 1.00 75.00 83 LEU B C 1
ATOM 3991 O O . LEU B 1 83 ? -47.077 50.469 41.803 1.00 75.92 83 LEU B O 1
ATOM 3996 N N . GLY B 1 84 ? -47.012 48.558 40.621 1.00 74.12 84 GLY B N 1
ATOM 3997 C CA . GLY B 1 84 ? -45.567 48.620 40.446 1.00 74.17 84 GLY B CA 1
ATOM 3998 C C . GLY B 1 84 ? -44.788 48.696 41.754 1.00 74.42 84 GLY B C 1
ATOM 3999 O O . GLY B 1 84 ? -44.001 49.620 41.973 1.00 74.25 84 GLY B O 1
ATOM 4000 N N . LEU B 1 85 ? -44.991 47.709 42.620 1.00 74.09 85 LEU B N 1
ATOM 4001 C CA . LEU B 1 85 ? -44.333 47.674 43.916 1.00 73.95 85 LEU B CA 1
ATOM 4002 C C . LEU B 1 85 ? -43.160 46.704 43.984 1.00 74.13 85 LEU B C 1
ATOM 4003 O O . LEU B 1 85 ? -42.580 46.509 45.054 1.00 74.04 85 LEU B O 1
ATOM 4008 N N . ARG B 1 86 ? -42.799 46.107 42.852 1.00 74.26 86 ARG B N 1
ATOM 4009 C CA . ARG B 1 86 ? -41.693 45.148 42.834 1.00 74.74 86 ARG B CA 1
ATOM 4010 C C . ARG B 1 86 ? -40.427 45.685 43.461 1.00 74.19 86 ARG B C 1
ATOM 4011 O O . ARG B 1 86 ? -39.777 44.984 44.232 1.00 74.33 86 ARG B O 1
ATOM 4019 N N . GLU B 1 87 ? -40.078 46.925 43.127 1.00 74.08 87 GLU B N 1
ATOM 4020 C CA . GLU B 1 87 ? -38.871 47.550 43.663 1.00 73.63 87 GLU B CA 1
ATOM 4021 C C . GLU B 1 87 ? -38.951 47.762 45.173 1.00 73.33 87 GLU B C 1
ATOM 4022 O O . GLU B 1 87 ? -37.925 47.794 45.856 1.00 71.37 87 GLU B O 1
ATOM 4028 N N . LYS B 1 88 ? -40.175 47.898 45.688 1.00 74.03 88 LYS B N 1
ATOM 4029 C CA . LYS B 1 88 ? -40.402 48.118 47.118 1.00 72.89 88 LYS B CA 1
ATOM 4030 C C . LYS B 1 88 ? -40.629 46.826 47.892 1.00 71.79 88 LYS B C 1
ATOM 4031 O O . LYS B 1 88 ? -40.700 46.837 49.117 1.00 71.18 88 LYS B O 1
ATOM 4037 N N . GLN B 1 89 ? -40.733 45.715 47.172 1.00 71.50 89 GLN B N 1
ATOM 4038 C CA . GLN B 1 89 ? -40.919 44.417 47.805 1.00 71.71 89 GLN B CA 1
ATOM 4039 C C . GLN B 1 89 ? -39.620 44.071 48.522 1.00 71.40 89 GLN B C 1
ATOM 4040 O O . GLN B 1 89 ? -38.544 44.094 47.917 1.00 71.92 89 GLN B O 1
ATOM 4046 N N . GLN B 1 90 ? -39.724 43.737 49.803 1.00 70.30 90 GLN B N 1
ATOM 4047 C CA . GLN B 1 90 ? -38.552 43.427 50.609 1.00 69.58 90 GLN B CA 1
ATOM 4048 C C . GLN B 1 90 ? -38.624 42.063 51.302 1.00 68.82 90 GLN B C 1
ATOM 4049 O O . GLN B 1 90 ? -39.575 41.762 52.030 1.00 67.73 90 GLN B O 1
ATOM 4055 N N . PHE B 1 91 ? -37.606 41.240 51.052 1.00 67.78 91 PHE B N 1
ATOM 4056 C CA . PHE B 1 91 ? -37.505 39.915 51.646 1.00 67.03 91 PHE B CA 1
ATOM 4057 C C . PHE B 1 91 ? -36.579 39.941 52.852 1.00 66.83 91 PHE B C 1
ATOM 4058 O O . PHE B 1 91 ? -35.780 40.864 53.020 1.00 67.49 91 PHE B O 1
ATOM 4066 N N . PRO B 1 92 ? -36.680 38.928 53.721 1.00 66.21 92 PRO B N 1
ATOM 4067 C CA . PRO B 1 92 ? -35.817 38.897 54.905 1.00 66.55 92 PRO B CA 1
ATOM 4068 C C . PRO B 1 92 ? -34.372 38.629 54.504 1.00 67.01 92 PRO B C 1
ATOM 4069 O O . PRO B 1 92 ? -34.120 37.894 53.551 1.00 67.13 92 PRO B O 1
ATOM 4073 N N . LEU B 1 93 ? -33.426 39.230 55.217 1.00 67.68 93 LEU B N 1
ATOM 4074 C CA . LEU B 1 93 ? -32.020 39.021 54.906 1.00 68.60 93 LEU B CA 1
ATOM 4075 C C . LEU B 1 93 ? -31.536 37.818 55.698 1.00 70.66 93 LEU B C 1
ATOM 4076 O O . LEU B 1 93 ? -30.595 37.130 55.293 1.00 71.92 93 LEU B O 1
ATOM 4078 N N . SER B 1 94 ? -32.190 37.550 56.824 1.00 71.90 94 SER B N 1
ATOM 4079 C CA . SER B 1 94 ? -31.809 36.409 57.656 1.00 73.01 94 SER B CA 1
ATOM 4080 C C . SER B 1 94 ? -32.347 35.087 57.106 1.00 73.82 94 SER B C 1
ATOM 4081 O O . SER B 1 94 ? -33.251 35.065 56.266 1.00 73.57 94 SER B O 1
ATOM 4084 N N . GLN B 1 95 ? -31.776 33.988 57.589 1.00 75.46 95 GLN B N 1
ATOM 4085 C CA . GLN B 1 95 ? -32.174 32.648 57.168 1.00 77.02 95 GLN B CA 1
ATOM 4086 C C . GLN B 1 95 ? -33.560 32.290 57.688 1.00 76.24 95 GLN B C 1
ATOM 4087 O O . GLN B 1 95 ? -33.877 32.563 58.848 1.00 75.63 95 GLN B O 1
ATOM 4093 N N . ASN B 1 96 ? -34.377 31.661 56.846 1.00 74.67 96 ASN B N 1
ATOM 4094 C CA . ASN B 1 96 ? -35.702 31.264 57.288 1.00 72.87 96 ASN B CA 1
ATOM 4095 C C . ASN B 1 96 ? -35.537 30.088 58.268 1.00 71.09 96 ASN B C 1
ATOM 4096 O O . ASN B 1 96 ? -35.405 28.923 57.887 1.00 70.21 96 ASN B O 1
ATOM 4101 N N . LYS B 1 97 ? -35.502 30.431 59.548 1.00 68.43 97 LYS B N 1
ATOM 4102 C CA . LYS B 1 97 ? -35.355 29.460 60.610 1.00 65.86 97 LYS B CA 1
ATOM 4103 C C . LYS B 1 97 ? -36.256 29.976 61.710 1.00 64.19 97 LYS B C 1
ATOM 4104 O O . LYS B 1 97 ? -36.133 31.122 62.131 1.00 64.42 97 LYS B O 1
ATOM 4110 N N . ARG B 1 98 ? -37.186 29.147 62.154 1.00 61.78 98 ARG B N 1
ATOM 4111 C CA . ARG B 1 98 ? -38.089 29.543 63.215 1.00 58.56 98 ARG B CA 1
ATOM 4112 C C . ARG B 1 98 ? -37.736 28.687 64.410 1.00 56.53 98 ARG B C 1
ATOM 4113 O O . ARG B 1 98 ? -37.181 27.609 64.256 1.00 55.93 98 ARG B O 1
ATOM 4121 N N . TYR B 1 99 ? -38.044 29.173 65.600 1.00 55.14 99 TYR B N 1
ATOM 4122 C CA . TYR B 1 99 ? -37.766 28.417 66.802 1.00 55.11 99 TYR B CA 1
ATOM 4123 C C . TYR B 1 99 ? -39.051 28.208 67.567 1.00 55.71 99 TYR B C 1
ATOM 4124 O O . TYR B 1 99 ? -40.014 28.949 67.389 1.00 56.08 99 TYR B O 1
ATOM 4133 N N . ILE B 1 100 ? -39.061 27.190 68.415 1.00 55.07 100 ILE B N 1
ATOM 4134 C CA . ILE B 1 100 ? -40.217 26.904 69.235 1.00 54.83 100 ILE B CA 1
ATOM 4135 C C . ILE B 1 100 ? -39.698 26.887 70.668 1.00 56.08 100 ILE B C 1
ATOM 4136 O O . ILE B 1 100 ? -38.591 26.426 70.924 1.00 57.33 100 ILE B O 1
ATOM 4141 N N . ALA B 1 101 ? -40.477 27.414 71.598 1.00 56.59 101 ALA B N 1
ATOM 4142 C CA . ALA B 1 101 ? -40.063 27.416 72.985 1.00 56.80 101 ALA B CA 1
ATOM 4143 C C . ALA B 1 101 ? -40.427 26.038 73.531 1.00 57.70 101 ALA B C 1
ATOM 4144 O O . ALA B 1 101 ? -41.574 25.608 73.442 1.00 57.75 101 ALA B O 1
ATOM 4146 N N . ARG B 1 102 ? -39.440 25.346 74.086 1.00 59.37 102 ARG B N 1
ATOM 4147 C CA . ARG B 1 102 ? -39.649 24.009 74.609 1.00 60.85 102 ARG B CA 1
ATOM 4148 C C . ARG B 1 102 ? -39.024 23.828 75.967 1.00 61.59 102 ARG B C 1
ATOM 4149 O O . ARG B 1 102 ? -37.814 24.030 76.131 1.00 61.08 102 ARG B O 1
ATOM 4157 N N . ASN B 1 103 ? -39.848 23.427 76.930 1.00 63.03 103 ASN B N 1
ATOM 4158 C CA . ASN B 1 103 ? -39.374 23.190 78.284 1.00 65.88 103 ASN B CA 1
ATOM 4159 C C . ASN B 1 103 ? -38.734 24.449 78.874 1.00 65.86 103 ASN B C 1
ATOM 4160 O O . ASN B 1 103 ? -38.342 24.467 80.046 1.00 66.33 103 ASN B O 1
ATOM 4165 N N . GLY B 1 104 ? -38.629 25.494 78.052 1.00 64.70 104 GLY B N 1
ATOM 4166 C CA . GLY B 1 104 ? -38.061 26.741 78.508 1.00 60.47 104 GLY B CA 1
ATOM 4167 C C . GLY B 1 104 ? -37.134 27.445 77.554 1.00 58.07 104 GLY B C 1
ATOM 4168 O O . GLY B 1 104 ? -36.759 28.586 77.812 1.00 59.48 104 GLY B O 1
ATOM 4169 N N . THR B 1 105 ? -36.771 26.808 76.449 1.00 56.34 105 THR B N 1
ATOM 4170 C CA . THR B 1 105 ? -35.845 27.445 75.511 1.00 55.26 105 THR B CA 1
ATOM 4171 C C . THR B 1 105 ? -36.153 27.234 74.029 1.00 53.29 105 THR B C 1
ATOM 4172 O O . THR B 1 105 ? -36.884 26.316 73.662 1.00 53.19 105 THR B O 1
ATOM 4176 N N . PRO B 1 106 ? -35.570 28.073 73.154 1.00 51.71 106 PRO B N 1
ATOM 4177 C CA . PRO B 1 106 ? -35.810 27.937 71.714 1.00 51.06 106 PRO B CA 1
ATOM 4178 C C . PRO B 1 106 ? -35.283 26.588 71.231 1.00 50.74 106 PRO B C 1
ATOM 4179 O O . PRO B 1 106 ? -34.341 26.036 71.803 1.00 50.71 106 PRO B O 1
ATOM 4183 N N . VAL B 1 107 ? -35.894 26.063 70.177 1.00 50.45 107 VAL B N 1
ATOM 4184 C CA . VAL B 1 107 ? -35.489 24.789 69.596 1.00 50.11 107 VAL B CA 1
ATOM 4185 C C . VAL B 1 107 ? -35.726 24.965 68.130 1.00 50.04 107 VAL B C 1
ATOM 4186 O O . VAL B 1 107 ? -36.864 25.183 67.736 1.00 51.54 107 VAL B O 1
ATOM 4190 N N . LEU B 1 108 ? -34.679 24.891 67.319 1.00 50.33 108 LEU B N 1
ATOM 4191 C CA . LEU B 1 108 ? -34.876 25.049 65.879 1.00 51.44 108 LEU B CA 1
ATOM 4192 C C . LEU B 1 108 ? -36.010 24.144 65.385 1.00 52.87 108 LEU B C 1
ATOM 4193 O O . LEU B 1 108 ? -36.162 22.990 65.803 1.00 54.41 108 LEU B O 1
ATOM 4198 N N . LEU B 1 109 ? -36.817 24.684 64.494 1.00 54.05 109 LEU B N 1
ATOM 4199 C CA . LEU B 1 109 ? -37.926 23.942 63.950 1.00 56.76 109 LEU B CA 1
ATOM 4200 C C . LEU B 1 109 ? -37.527 23.440 62.578 1.00 58.26 109 LEU B C 1
ATOM 4201 O O . LEU B 1 109 ? -36.800 24.123 61.859 1.00 59.58 109 LEU B O 1
ATOM 4206 N N . PRO B 1 110 ? -37.968 22.227 62.208 1.00 58.98 110 PRO B N 1
ATOM 4207 C CA . PRO B 1 110 ? -37.673 21.621 60.905 1.00 59.86 110 PRO B CA 1
ATOM 4208 C C . PRO B 1 110 ? -38.213 22.523 59.793 1.00 61.04 110 PRO B C 1
ATOM 4209 O O . PRO B 1 110 ? -39.430 22.726 59.700 1.00 60.55 110 PRO B O 1
ATOM 4213 N N . SER B 1 111 ? -37.323 23.059 58.957 1.00 62.75 111 SER B N 1
ATOM 4214 C CA . SER B 1 111 ? -37.746 23.961 57.879 1.00 65.70 111 SER B CA 1
ATOM 4215 C C . SER B 1 111 ? -38.859 23.350 57.039 1.00 66.86 111 SER B C 1
ATOM 4216 O O . SER B 1 111 ? -39.940 23.921 56.919 1.00 67.57 111 SER B O 1
ATOM 4219 N N . ASN B 1 112 ? -38.600 22.187 56.463 1.00 68.20 112 ASN B N 1
ATOM 4220 C CA . ASN B 1 112 ? -39.609 21.529 55.654 1.00 70.73 112 ASN B CA 1
ATOM 4221 C C . ASN B 1 112 ? -39.855 20.101 56.123 1.00 71.31 112 ASN B C 1
ATOM 4222 O O . ASN B 1 112 ? -38.911 19.345 56.371 1.00 69.79 112 ASN B O 1
ATOM 4227 N N . PRO B 1 113 ? -41.142 19.720 56.260 1.00 72.24 113 PRO B N 1
ATOM 4228 C CA . PRO B 1 113 ? -41.563 18.384 56.700 1.00 72.55 113 PRO B CA 1
ATOM 4229 C C . PRO B 1 113 ? -40.893 17.224 55.945 1.00 71.70 113 PRO B C 1
ATOM 4230 O O . PRO B 1 113 ? -41.374 16.798 54.893 1.00 71.69 113 PRO B O 1
ATOM 4234 N N . ILE B 1 114 ? -39.783 16.732 56.498 1.00 70.19 114 ILE B N 1
ATOM 4235 C CA . ILE B 1 114 ? -39.010 15.627 55.921 1.00 69.47 114 ILE B CA 1
ATOM 4236 C C . ILE B 1 114 ? -37.738 15.495 56.775 1.00 69.23 114 ILE B C 1
ATOM 4237 O O . ILE B 1 114 ? -37.133 14.415 56.897 1.00 68.60 114 ILE B O 1
ATOM 4242 N N . ASP B 1 115 ? -37.334 16.616 57.361 1.00 67.87 115 ASP B N 1
ATOM 4243 C CA . ASP B 1 115 ? -36.193 16.629 58.262 1.00 66.35 115 ASP B CA 1
ATOM 4244 C C . ASP B 1 115 ? -36.940 16.372 59.567 1.00 63.74 115 ASP B C 1
ATOM 4245 O O . ASP B 1 115 ? -36.362 16.250 60.644 1.00 61.75 115 ASP B O 1
ATOM 4250 N N . LEU B 1 116 ? -38.259 16.292 59.422 1.00 61.45 116 LEU B N 1
ATOM 4251 C CA . LEU B 1 116 ? -39.172 16.071 60.524 1.00 60.15 116 LEU B CA 1
ATOM 4252 C C . LEU B 1 116 ? -39.053 14.670 61.060 1.00 60.37 116 LEU B C 1
ATOM 4253 O O . LEU B 1 116 ? -39.739 14.316 62.011 1.00 61.93 116 LEU B O 1
ATOM 4258 N N . ILE B 1 117 ? -38.187 13.875 60.445 1.00 59.24 117 ILE B N 1
ATOM 4259 C CA . ILE B 1 117 ? -37.974 12.496 60.858 1.00 58.66 117 ILE B CA 1
ATOM 4260 C C . ILE B 1 117 ? -36.485 12.254 61.094 1.00 59.39 117 ILE B C 1
ATOM 4261 O O . ILE B 1 117 ? -36.103 11.361 61.859 1.00 59.59 117 ILE B O 1
ATOM 4266 N N . LYS B 1 118 ? -35.649 13.062 60.440 1.00 59.35 118 LYS B N 1
ATOM 4267 C CA . LYS B 1 118 ? -34.194 12.952 60.581 1.00 59.15 118 LYS B CA 1
ATOM 4268 C C . LYS B 1 118 ? -33.760 13.759 61.801 1.00 59.61 118 LYS B C 1
ATOM 4269 O O . LYS B 1 118 ? -32.850 13.363 62.531 1.00 59.64 118 LYS B O 1
ATOM 4271 N N . SER B 1 119 ? -34.437 14.889 62.011 1.00 60.40 119 SER B N 1
ATOM 4272 C CA . SER B 1 119 ? -34.164 15.799 63.122 1.00 59.93 119 SER B CA 1
ATOM 4273 C C . SER B 1 119 ? -34.745 15.244 64.409 1.00 60.22 119 SER B C 1
ATOM 4274 O O . SER B 1 119 ? -35.536 14.307 64.378 1.00 61.78 119 SER B O 1
ATOM 4277 N N . ASN B 1 120 ? -34.359 15.820 65.542 1.00 60.34 120 ASN B N 1
ATOM 4278 C CA . ASN B 1 120 ? -34.860 15.354 66.831 1.00 59.94 120 ASN B CA 1
ATOM 4279 C C . ASN B 1 120 ? -35.914 16.259 67.439 1.00 58.34 120 ASN B C 1
ATOM 4280 O O . ASN B 1 120 ? -36.038 16.344 68.656 1.00 58.58 120 ASN B O 1
ATOM 4285 N N . PHE B 1 121 ? -36.678 16.942 66.599 1.00 57.13 121 PHE B N 1
ATOM 4286 C CA . PHE B 1 121 ? -37.700 17.822 67.118 1.00 55.57 121 PHE B CA 1
ATOM 4287 C C . PHE B 1 121 ? -38.780 16.967 67.748 1.00 56.39 121 PHE B C 1
ATOM 4288 O O . PHE B 1 121 ? -39.337 17.324 68.794 1.00 57.29 121 PHE B O 1
ATOM 4296 N N . LEU B 1 122 ? -39.068 15.828 67.113 1.00 55.25 122 LEU B N 1
ATOM 4297 C CA . LEU B 1 122 ? -40.096 14.906 67.611 1.00 52.02 122 LEU B CA 1
ATOM 4298 C C . LEU B 1 122 ? -39.481 13.672 68.246 1.00 48.85 122 LEU B C 1
ATOM 4299 O O . LEU B 1 122 ? -38.325 13.350 68.023 1.00 50.16 122 LEU B O 1
ATOM 4304 N N . SER B 1 123 ? -40.268 12.982 69.045 1.00 45.68 123 SER B N 1
ATOM 4305 C CA . SER B 1 123 ? -39.806 11.766 69.682 1.00 43.50 123 SER B CA 1
ATOM 4306 C C . SER B 1 123 ? -39.901 10.577 68.714 1.00 43.53 123 SER B C 1
ATOM 4307 O O . SER B 1 123 ? -40.654 10.598 67.733 1.00 43.42 123 SER B O 1
ATOM 4310 N N . THR B 1 124 ? -39.149 9.526 68.995 1.00 41.88 124 THR B N 1
ATOM 4311 C CA . THR B 1 124 ? -39.210 8.348 68.161 1.00 40.79 124 THR B CA 1
ATOM 4312 C C . THR B 1 124 ? -40.651 7.895 68.173 1.00 41.74 124 THR B C 1
ATOM 4313 O O . THR B 1 124 ? -41.204 7.484 67.151 1.00 42.92 124 THR B O 1
ATOM 4317 N N . GLY B 1 125 ? -41.266 7.974 69.345 1.00 42.17 125 GLY B N 1
ATOM 4318 C CA . GLY B 1 125 ? -42.655 7.582 69.452 1.00 42.46 125 GLY B CA 1
ATOM 4319 C C . GLY B 1 125 ? -43.518 8.388 68.502 1.00 43.21 125 GLY B C 1
ATOM 4320 O O . GLY B 1 125 ? -44.291 7.820 67.750 1.00 42.27 125 GLY B O 1
ATOM 4321 N N . SER B 1 126 ? -43.374 9.714 68.524 1.00 44.71 126 SER B N 1
ATOM 4322 C CA . SER B 1 126 ? -44.165 10.593 67.657 1.00 45.72 126 SER B CA 1
ATOM 4323 C C . SER B 1 126 ? -43.905 10.389 66.161 1.00 46.45 126 SER B C 1
ATOM 4324 O O . SER B 1 126 ? -44.667 10.851 65.310 1.00 46.85 126 SER B O 1
ATOM 4327 N N . LYS B 1 127 ? -42.823 9.702 65.834 1.00 47.00 127 LYS B N 1
ATOM 4328 C CA . LYS B 1 127 ? -42.538 9.435 64.439 1.00 46.06 127 LYS B CA 1
ATOM 4329 C C . LYS B 1 127 ? -43.220 8.114 64.089 1.00 46.40 127 LYS B C 1
ATOM 4330 O O . LYS B 1 127 ? -43.727 7.961 62.992 1.00 46.43 127 LYS B O 1
ATOM 4336 N N . LEU B 1 128 ? -43.241 7.166 65.025 1.00 46.31 128 LEU B N 1
ATOM 4337 C CA . LEU B 1 128 ? -43.885 5.896 64.754 1.00 48.52 128 LEU B CA 1
ATOM 4338 C C . LEU B 1 128 ? -45.368 6.158 64.477 1.00 50.14 128 LEU B C 1
ATOM 4339 O O . LEU B 1 128 ? -45.914 5.723 63.457 1.00 50.75 128 LEU B O 1
ATOM 4344 N N . GLN B 1 129 ? -46.019 6.878 65.385 1.00 50.24 129 GLN B N 1
ATOM 4345 C CA . GLN B 1 129 ? -47.432 7.177 65.226 1.00 49.58 129 GLN B CA 1
ATOM 4346 C C . GLN B 1 129 ? -47.685 7.894 63.897 1.00 48.73 129 GLN B C 1
ATOM 4347 O O . GLN B 1 129 ? -48.744 7.739 63.278 1.00 47.60 129 GLN B O 1
ATOM 4361 N N . LEU B 1 131 ? -45.518 7.819 60.931 1.00 46.50 131 LEU B N 1
ATOM 4362 C CA . LEU B 1 131 ? -45.251 6.920 59.823 1.00 44.99 131 LEU B CA 1
ATOM 4363 C C . LEU B 1 131 ? -46.358 5.868 59.657 1.00 45.34 131 LEU B C 1
ATOM 4364 O O . LEU B 1 131 ? -46.740 5.542 58.528 1.00 45.53 131 LEU B O 1
ATOM 4369 N N . LEU B 1 132 ? -46.873 5.345 60.770 1.00 43.54 132 LEU B N 1
ATOM 4370 C CA . LEU B 1 132 ? -47.931 4.348 60.724 1.00 44.08 132 LEU B CA 1
ATOM 4371 C C . LEU B 1 132 ? -49.318 4.967 60.551 1.00 46.19 132 LEU B C 1
ATOM 4372 O O . LEU B 1 132 ? -50.318 4.271 60.430 1.00 46.70 132 LEU B O 1
ATOM 4377 N N . GLU B 1 133 ? -49.374 6.288 60.542 1.00 50.79 133 GLU B N 1
ATOM 4378 C CA . GLU B 1 133 ? -50.635 7.010 60.384 1.00 53.77 133 GLU B CA 1
ATOM 4379 C C . GLU B 1 133 ? -51.402 6.521 59.147 1.00 55.62 133 GLU B C 1
ATOM 4380 O O . GLU B 1 133 ? -52.624 6.401 59.178 1.00 53.66 133 GLU B O 1
ATOM 4386 N N . PRO B 1 134 ? -50.684 6.223 58.043 1.00 58.51 134 PRO B N 1
ATOM 4387 C CA . PRO B 1 134 ? -51.309 5.748 56.807 1.00 59.55 134 PRO B CA 1
ATOM 4388 C C . PRO B 1 134 ? -52.100 4.468 57.008 1.00 60.68 134 PRO B C 1
ATOM 4389 O O . PRO B 1 134 ? -53.082 4.241 56.317 1.00 61.96 134 PRO B O 1
ATOM 4393 N N . ILE B 1 135 ? -51.661 3.634 57.947 1.00 61.48 135 ILE B N 1
ATOM 4394 C CA . ILE B 1 135 ? -52.342 2.377 58.252 1.00 63.44 135 ILE B CA 1
ATOM 4395 C C . ILE B 1 135 ? -53.384 2.522 59.363 1.00 65.78 135 ILE B C 1
ATOM 4396 O O . ILE B 1 135 ? -54.511 2.049 59.230 1.00 66.63 135 ILE B O 1
ATOM 4401 N N . LEU B 1 136 ? -53.003 3.161 60.465 1.00 67.87 136 LEU B N 1
ATOM 4402 C CA . LEU B 1 136 ? -53.912 3.357 61.597 1.00 69.22 136 LEU B CA 1
ATOM 4403 C C . LEU B 1 136 ? -55.026 4.352 61.274 1.00 71.74 136 LEU B C 1
ATOM 4404 O O . LEU B 1 136 ? -55.949 4.528 62.062 1.00 71.75 136 LEU B O 1
ATOM 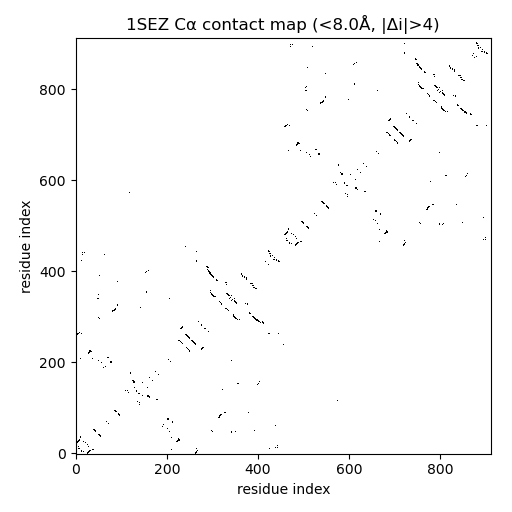4409 N N . TRP B 1 137 ? -54.932 5.000 60.116 1.00 75.24 137 TRP B N 1
ATOM 4410 C CA . TRP B 1 137 ? -55.932 5.982 59.700 1.00 77.96 137 TRP B CA 1
ATOM 4411 C C . TRP B 1 137 ? -55.948 6.246 58.187 1.00 79.13 137 TRP B C 1
ATOM 4412 O O . TRP B 1 137 ? -56.816 5.748 57.463 1.00 80.03 137 TRP B O 1
ATOM 4423 N N . SER B 1 148 ? -67.694 17.050 61.331 1.00 88.37 148 SER B N 1
ATOM 4424 C CA . SER B 1 148 ? -68.851 17.909 61.562 1.00 88.37 148 SER B CA 1
ATOM 4425 C C . SER B 1 148 ? -68.377 19.185 62.248 1.00 87.84 148 SER B C 1
ATOM 4426 O O . SER B 1 148 ? -68.690 20.305 61.828 1.00 87.75 148 SER B O 1
ATOM 4429 N N . HIS B 1 149 ? -67.616 18.989 63.314 0.00 86.43 149 HIS B N 1
ATOM 4430 C CA . HIS B 1 149 ? -67.048 20.074 64.093 0.00 85.11 149 HIS B CA 1
ATOM 4431 C C . HIS B 1 149 ? -65.613 19.673 64.349 0.00 83.19 149 HIS B C 1
ATOM 4432 O O . HIS B 1 149 ? -64.726 19.954 63.545 0.00 83.07 149 HIS B O 1
ATOM 4439 N N . GLU B 1 150 ? -65.402 18.997 65.472 1.00 80.85 150 GLU B N 1
ATOM 4440 C CA . GLU B 1 150 ? -64.080 18.521 65.852 1.00 78.35 150 GLU B CA 1
ATOM 4441 C C . GLU B 1 150 ? -63.002 19.580 65.659 1.00 74.63 150 GLU B C 1
ATOM 4442 O O . GLU B 1 150 ? -62.621 19.936 64.541 1.00 73.87 150 GLU B O 1
ATOM 4448 N N . SER B 1 151 ? -62.501 20.062 66.781 1.00 70.35 151 SER B N 1
ATOM 4449 C CA . SER B 1 151 ? -61.478 21.087 66.804 1.00 66.66 151 SER B CA 1
ATOM 4450 C C . SER B 1 151 ? -60.169 20.688 66.133 1.00 63.87 151 SER B C 1
ATOM 4451 O O . SER B 1 151 ? -59.844 19.507 66.027 1.00 61.67 151 SER B O 1
ATOM 4454 N N . VAL B 1 152 ? -59.430 21.701 65.686 1.00 61.09 152 VAL B N 1
ATOM 4455 C CA . VAL B 1 152 ? -58.133 21.511 65.064 1.00 58.60 152 VAL B CA 1
ATOM 4456 C C . VAL B 1 152 ? -57.369 20.566 65.972 1.00 58.33 152 VAL B C 1
ATOM 4457 O O . VAL B 1 152 ? -56.701 19.639 65.517 1.00 59.59 152 VAL B O 1
ATOM 4461 N N . SER B 1 153 ? -57.495 20.820 67.270 1.00 56.75 153 SER B N 1
ATOM 4462 C CA . SER B 1 153 ? -56.829 20.057 68.306 1.00 55.49 153 SER B CA 1
ATOM 4463 C C . SER B 1 153 ? -57.240 18.592 68.370 1.00 55.65 153 SER B C 1
ATOM 4464 O O . SER B 1 153 ? -56.392 17.710 68.470 1.00 56.00 153 SER B O 1
ATOM 4467 N N . GLY B 1 154 ? -58.537 18.324 68.325 1.00 55.60 154 GLY B N 1
ATOM 4468 C CA . GLY B 1 154 ? -58.991 16.940 68.393 1.00 55.26 154 GLY B CA 1
ATOM 4469 C C . GLY B 1 154 ? -58.516 16.113 67.213 1.00 55.18 154 GLY B C 1
ATOM 4470 O O . GLY B 1 154 ? -57.980 15.013 67.369 1.00 52.89 154 GLY B O 1
ATOM 4471 N N . PHE B 1 155 ? -58.740 16.654 66.022 1.00 55.24 155 PHE B N 1
ATOM 4472 C CA . PHE B 1 155 ? -58.332 16.012 64.791 1.00 54.90 155 PHE B CA 1
ATOM 4473 C C . PHE B 1 155 ? -56.864 15.632 64.929 1.00 55.11 155 PHE B C 1
ATOM 4474 O O . PHE B 1 155 ? -56.537 14.451 65.086 1.00 55.69 155 PHE B O 1
ATOM 4482 N N . PHE B 1 156 ? -55.983 16.630 64.897 1.00 53.13 156 PHE B N 1
ATOM 4483 C CA . PHE B 1 156 ? -54.558 16.359 64.997 1.00 51.55 156 PHE B CA 1
ATOM 4484 C C . PHE B 1 156 ? -54.175 15.447 66.149 1.00 52.73 156 PHE B C 1
ATOM 4485 O O . PHE B 1 156 ? -53.267 14.637 66.026 1.00 53.30 156 PHE B O 1
ATOM 4493 N N . GLN B 1 157 ? -54.871 15.562 67.269 1.00 55.37 157 GLN B N 1
ATOM 4494 C CA . GLN B 1 157 ? -54.575 14.715 68.419 1.00 57.57 157 GLN B CA 1
ATOM 4495 C C . GLN B 1 157 ? -54.686 13.237 68.058 1.00 59.49 157 GLN B C 1
ATOM 4496 O O . GLN B 1 157 ? -53.701 12.505 68.120 1.00 59.60 157 GLN B O 1
ATOM 4502 N N . ARG B 1 158 ? -55.891 12.814 67.674 1.00 62.21 158 ARG B N 1
ATOM 4503 C CA . ARG B 1 158 ? -56.165 11.421 67.327 1.00 63.69 158 ARG B CA 1
ATOM 4504 C C . ARG B 1 158 ? -55.274 10.891 66.215 1.00 63.73 158 ARG B C 1
ATOM 4505 O O . ARG B 1 158 ? -54.909 9.714 66.221 1.00 65.64 158 ARG B O 1
ATOM 4513 N N . HIS B 1 159 ? -54.907 11.748 65.270 1.00 61.67 159 HIS B N 1
ATOM 4514 C CA . HIS B 1 159 ? -54.073 11.308 64.163 1.00 59.72 159 HIS B CA 1
ATOM 4515 C C . HIS B 1 159 ? -52.582 11.212 64.429 1.00 57.23 159 HIS B C 1
ATOM 4516 O O . HIS B 1 159 ? -51.987 10.178 64.184 1.00 56.76 159 HIS B O 1
ATOM 4523 N N . PHE B 1 160 ? -51.975 12.283 64.923 1.00 55.46 160 PHE B N 1
ATOM 4524 C CA . PHE B 1 160 ? -50.538 12.278 65.145 1.00 53.26 160 PHE B CA 1
ATOM 4525 C C . PHE B 1 160 ? -50.039 12.297 66.580 1.00 52.69 160 PHE B C 1
ATOM 4526 O O . PHE B 1 160 ? -48.828 12.199 66.815 1.00 52.63 160 PHE B O 1
ATOM 4534 N N . GLY B 1 161 ? -50.944 12.427 67.539 1.00 49.86 161 GLY B N 1
ATOM 4535 C CA . GLY B 1 161 ? -50.492 12.434 68.908 1.00 50.49 161 GLY B CA 1
ATOM 4536 C C . GLY B 1 161 ? -50.447 13.799 69.552 1.00 51.62 161 GLY B C 1
ATOM 4537 O O . GLY B 1 161 ? -50.558 14.820 68.863 1.00 53.16 161 GLY B O 1
ATOM 4538 N N . LYS B 1 162 ? -50.266 13.805 70.875 1.00 51.31 162 LYS B N 1
ATOM 4539 C CA . LYS B 1 162 ? -50.246 15.032 71.671 1.00 51.96 162 LYS B CA 1
ATOM 4540 C C . LYS B 1 162 ? -49.016 15.918 71.499 1.00 50.31 162 LYS B C 1
ATOM 4541 O O . LYS B 1 162 ? -49.130 17.146 71.498 1.00 48.04 162 LYS B O 1
ATOM 4547 N N . GLU B 1 163 ? -47.845 15.303 71.363 1.00 49.04 163 GLU B N 1
ATOM 4548 C CA . GLU B 1 163 ? -46.625 16.074 71.183 1.00 48.42 163 GLU B CA 1
ATOM 4549 C C . GLU B 1 163 ? -46.705 16.916 69.917 1.00 47.59 163 GLU B C 1
ATOM 4550 O O . GLU B 1 163 ? -46.292 18.066 69.889 1.00 48.49 163 GLU B O 1
ATOM 4556 N N . VAL B 1 164 ? -47.233 16.335 68.854 1.00 47.38 164 VAL B N 1
ATOM 4557 C CA . VAL B 1 164 ? -47.355 17.062 67.608 1.00 45.82 164 VAL B CA 1
ATOM 4558 C C . VAL B 1 164 ? -48.390 18.170 67.720 1.00 47.96 164 VAL B C 1
ATOM 4559 O O . VAL B 1 164 ? -48.277 19.193 67.047 1.00 49.46 164 VAL B O 1
ATOM 4563 N N . VAL B 1 165 ? -49.400 17.986 68.564 1.00 49.38 165 VAL B N 1
ATOM 4564 C CA . VAL B 1 165 ? -50.400 19.040 68.734 1.00 50.42 165 VAL B CA 1
ATOM 4565 C C . VAL B 1 165 ? -49.801 20.181 69.560 1.00 50.20 165 VAL B C 1
ATOM 4566 O O . VAL B 1 165 ? -49.904 21.351 69.199 1.00 49.20 165 VAL B O 1
ATOM 4570 N N . ASP B 1 166 ? -49.153 19.811 70.659 1.00 51.16 166 ASP B N 1
ATOM 4571 C CA . ASP B 1 166 ? -48.523 20.755 71.569 1.00 51.80 166 ASP B CA 1
ATOM 4572 C C . ASP B 1 166 ? -47.350 21.544 71.017 1.00 51.96 166 ASP B C 1
ATOM 4573 O O . ASP B 1 166 ? -47.299 22.764 71.171 1.00 54.52 166 ASP B O 1
ATOM 4578 N N . TYR B 1 167 ? -46.403 20.880 70.373 1.00 50.21 167 TYR B N 1
ATOM 4579 C CA . TYR B 1 167 ? -45.269 21.622 69.880 1.00 49.95 167 TYR B CA 1
ATOM 4580 C C . TYR B 1 167 ? -45.143 21.798 68.381 1.00 50.74 167 TYR B C 1
ATOM 4581 O O . TYR B 1 167 ? -44.075 22.142 67.876 1.00 52.69 167 TYR B O 1
ATOM 4590 N N . LEU B 1 168 ? -46.230 21.582 67.658 1.00 50.62 168 LEU B N 1
ATOM 4591 C CA . LEU B 1 168 ? -46.192 21.776 66.219 1.00 50.31 168 LEU B CA 1
ATOM 4592 C C . LEU B 1 168 ? -47.417 22.499 65.720 1.00 51.53 168 LEU B C 1
ATOM 4593 O O . LEU B 1 168 ? -47.334 23.678 65.396 1.00 52.69 168 LEU B O 1
ATOM 4598 N N . ILE B 1 169 ? -48.565 21.836 65.672 1.00 52.24 169 ILE B N 1
ATOM 4599 C CA . ILE B 1 169 ? -49.723 22.552 65.165 1.00 54.62 169 ILE B CA 1
ATOM 4600 C C . ILE B 1 169 ? -50.163 23.711 66.071 1.00 55.35 169 ILE B C 1
ATOM 4601 O O . ILE B 1 169 ? -50.714 24.688 65.574 1.00 57.42 169 ILE B O 1
ATOM 4606 N N . ASP B 1 170 ? -49.923 23.639 67.379 1.00 55.52 170 ASP B N 1
ATOM 4607 C CA . ASP B 1 170 ? -50.308 24.769 68.237 1.00 55.97 170 ASP B CA 1
ATOM 4608 C C . ASP B 1 170 ? -49.449 26.005 67.937 1.00 54.67 170 ASP B C 1
ATOM 4609 O O . ASP B 1 170 ? -49.979 27.080 67.675 1.00 54.69 170 ASP B O 1
ATOM 4614 N N . PRO B 1 171 ? -48.113 25.874 67.980 1.00 52.77 171 PRO B N 1
ATOM 4615 C CA . PRO B 1 171 ? -47.294 27.049 67.689 1.00 52.38 171 PRO B CA 1
ATOM 4616 C C . PRO B 1 171 ? -47.742 27.663 66.365 1.00 52.13 171 PRO B C 1
ATOM 4617 O O . PRO B 1 171 ? -47.762 28.883 66.198 1.00 50.72 171 PRO B O 1
ATOM 4621 N N . PHE B 1 172 ? -48.113 26.796 65.429 1.00 52.42 172 PHE B N 1
ATOM 4622 C CA . PHE B 1 172 ? -48.569 27.237 64.119 1.00 52.68 172 PHE B CA 1
ATOM 4623 C C . PHE B 1 172 ? -49.823 28.105 64.222 1.00 53.69 172 PHE B C 1
ATOM 4624 O O . PHE B 1 172 ? -49.903 29.193 63.632 1.00 54.75 172 PHE B O 1
ATOM 4632 N N . VAL B 1 173 ? -50.811 27.625 64.962 1.00 52.10 173 VAL B N 1
ATOM 4633 C CA . VAL B 1 173 ? -52.031 28.390 65.111 1.00 52.35 173 VAL B CA 1
ATOM 4634 C C . VAL B 1 173 ? -51.707 29.682 65.877 1.00 52.71 173 VAL B C 1
ATOM 4635 O O . VAL B 1 173 ? -52.152 30.773 65.505 1.00 53.25 173 VAL B O 1
ATOM 4639 N N . ALA B 1 174 ? -50.905 29.566 66.926 1.00 51.60 174 ALA B N 1
ATOM 4640 C CA . ALA B 1 174 ? -50.540 30.738 67.696 1.00 52.32 174 ALA B CA 1
ATOM 4641 C C . ALA B 1 174 ? -49.912 31.768 66.763 1.00 53.59 174 ALA B C 1
ATOM 4642 O O . ALA B 1 174 ? -50.176 32.969 66.881 1.00 54.33 174 ALA B O 1
ATOM 4644 N N . GLY B 1 175 ? -49.091 31.297 65.829 1.00 53.63 175 GLY B N 1
ATOM 4645 C CA . GLY B 1 175 ? -48.438 32.208 64.907 1.00 54.19 175 GLY B CA 1
ATOM 4646 C C . GLY B 1 175 ? -49.328 32.706 63.781 1.00 54.98 175 GLY B C 1
ATOM 4647 O O . GLY B 1 175 ? -48.934 33.588 63.019 1.00 54.68 175 GLY B O 1
ATOM 4648 N N . THR B 1 176 ? -50.533 32.163 63.662 1.00 55.15 176 THR B N 1
ATOM 4649 C CA . THR B 1 176 ? -51.398 32.605 62.579 1.00 56.61 176 THR B CA 1
ATOM 4650 C C . THR B 1 176 ? -52.544 33.508 63.014 1.00 57.43 176 THR B C 1
ATOM 4651 O O . THR B 1 176 ? -53.003 34.348 62.240 1.00 59.60 176 THR B O 1
ATOM 4655 N N . CYS B 1 177 ? -53.013 33.343 64.244 1.00 56.72 177 CYS B N 1
ATOM 4656 C CA . CYS B 1 177 ? -54.113 34.166 64.738 1.00 55.30 177 CYS B CA 1
ATOM 4657 C C . CYS B 1 177 ? -54.053 34.302 66.254 1.00 55.09 177 CYS B C 1
ATOM 4658 O O . CYS B 1 177 ? -54.945 34.880 66.868 1.00 53.97 177 CYS B O 1
ATOM 4661 N N . GLY B 1 178 ? -52.995 33.758 66.845 1.00 55.05 178 GLY B N 1
ATOM 4662 C CA . GLY B 1 178 ? -52.823 33.834 68.280 1.00 55.51 178 GLY B CA 1
ATOM 4663 C C . GLY B 1 178 ? -53.887 33.043 68.995 1.00 57.01 178 GLY B C 1
ATOM 4664 O O . GLY B 1 178 ? -54.045 33.160 70.216 1.00 57.61 178 GLY B O 1
ATOM 4665 N N . GLY B 1 179 ? -54.609 32.220 68.235 1.00 57.98 179 GLY B N 1
ATOM 4666 C CA . GLY B 1 179 ? -55.680 31.417 68.807 1.00 57.98 179 GLY B CA 1
ATOM 4667 C C . GLY B 1 179 ? -55.244 30.118 69.448 1.00 57.76 179 GLY B C 1
ATOM 4668 O O . GLY B 1 179 ? -54.053 29.825 69.536 1.00 56.43 179 GLY B O 1
ATOM 4669 N N . ASP B 1 180 ? -56.223 29.341 69.901 1.00 59.50 180 ASP B N 1
ATOM 4670 C CA . ASP B 1 180 ? -55.969 28.049 70.541 1.00 60.10 180 ASP B CA 1
ATOM 4671 C C . ASP B 1 180 ? -56.634 26.879 69.790 1.00 59.27 180 ASP B C 1
ATOM 4672 O O . ASP B 1 180 ? -57.842 26.887 69.531 1.00 57.37 180 ASP B O 1
ATOM 4677 N N . PRO B 1 181 ? -55.840 25.850 69.451 1.00 58.66 181 PRO B N 1
ATOM 4678 C CA . PRO B 1 181 ? -56.235 24.632 68.732 1.00 58.48 181 PRO B CA 1
ATOM 4679 C C . PRO B 1 181 ? -57.533 24.017 69.199 1.00 58.65 181 PRO B C 1
ATOM 4680 O O . PRO B 1 181 ? -58.310 23.521 68.396 1.00 59.93 181 PRO B O 1
ATOM 4684 N N . ASP B 1 182 ? -57.765 24.050 70.503 1.00 59.41 182 ASP B N 1
ATOM 4685 C CA . ASP B 1 182 ? -58.965 23.458 71.075 1.00 60.53 182 ASP B CA 1
ATOM 4686 C C . ASP B 1 182 ? -60.275 24.138 70.707 1.00 60.99 182 ASP B C 1
ATOM 4687 O O . ASP B 1 182 ? -61.331 23.522 70.801 1.00 60.91 182 ASP B O 1
ATOM 4692 N N . SER B 1 183 ? -60.222 25.399 70.292 1.00 62.58 183 SER B N 1
ATOM 4693 C CA . SER B 1 183 ? -61.447 26.120 69.941 1.00 63.90 183 SER B CA 1
ATOM 4694 C C . SER B 1 183 ? -61.471 26.623 68.501 1.00 64.02 183 SER B C 1
ATOM 4695 O O . SER B 1 183 ? -61.871 27.755 68.228 1.00 63.92 183 SER B O 1
ATOM 4698 N N . LEU B 1 184 ? -61.040 25.774 67.579 1.00 64.21 184 LEU B N 1
ATOM 46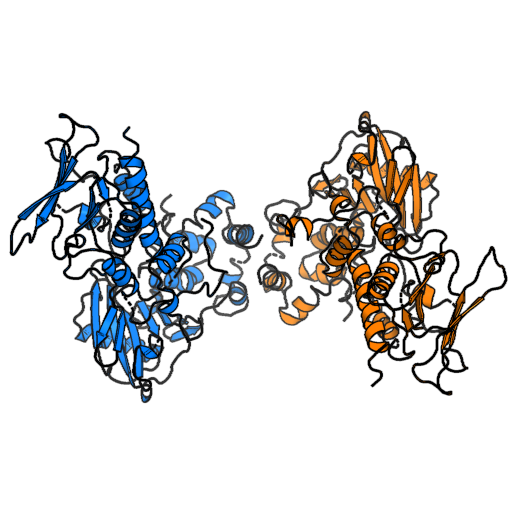99 C CA . LEU B 1 184 ? -61.022 26.136 66.180 1.00 64.75 184 LEU B CA 1
ATOM 4700 C C . LEU B 1 184 ? -61.617 24.991 65.393 1.00 66.29 184 LEU B C 1
ATOM 4701 O O . LEU B 1 184 ? -61.308 23.838 65.662 1.00 66.51 184 LEU B O 1
ATOM 4706 N N . SER B 1 185 ? -62.487 25.314 64.440 1.00 67.84 185 SER B N 1
ATOM 4707 C CA . SER B 1 185 ? -63.115 24.305 63.599 1.00 69.75 185 SER B CA 1
ATOM 4708 C C . SER B 1 185 ? -62.041 23.726 62.724 1.00 71.65 185 SER B C 1
ATOM 4709 O O . SER B 1 185 ? -61.376 24.468 62.002 1.00 73.46 185 SER B O 1
ATOM 4720 N N . HIS B 1 187 ? -62.464 21.794 60.180 1.00 78.52 187 HIS B N 1
ATOM 4721 C CA . HIS B 1 187 ? -63.008 21.989 58.844 1.00 80.12 187 HIS B CA 1
ATOM 4722 C C . HIS B 1 187 ? -62.756 23.379 58.259 1.00 80.67 187 HIS B C 1
ATOM 4723 O O . HIS B 1 187 ? -62.263 23.504 57.131 1.00 80.42 187 HIS B O 1
ATOM 4730 N N . HIS B 1 188 ? -63.103 24.411 59.033 1.00 81.13 188 HIS B N 1
ATOM 4731 C CA . HIS B 1 188 ? -62.949 25.807 58.622 1.00 80.64 188 HIS B CA 1
ATOM 4732 C C . HIS B 1 188 ? -61.511 26.320 58.662 1.00 80.79 188 HIS B C 1
ATOM 4733 O O . HIS B 1 188 ? -61.121 27.129 57.827 1.00 81.80 188 HIS B O 1
ATOM 4735 N N . SER B 1 189 ? -60.721 25.857 59.625 1.00 80.68 189 SER B N 1
ATOM 4736 C CA . SER B 1 189 ? -59.336 26.299 59.729 1.00 81.08 189 SER B CA 1
ATOM 4737 C C . SER B 1 189 ? -58.450 25.675 58.660 1.00 81.32 189 SER B C 1
ATOM 4738 O O . SER B 1 189 ? -57.738 26.385 57.958 1.00 82.34 189 SER B O 1
ATOM 4741 N N . PHE B 1 190 ? -58.478 24.353 58.536 1.00 81.32 190 PHE B N 1
ATOM 4742 C CA . PHE B 1 190 ? -57.664 23.697 57.520 1.00 81.99 190 PHE B CA 1
ATOM 4743 C C . PHE B 1 190 ? -58.557 22.989 56.511 1.00 82.57 190 PHE B C 1
ATOM 4744 O O . PHE B 1 190 ? -58.837 21.802 56.646 1.00 83.40 190 PHE B O 1
ATOM 4752 N N . PRO B 1 191 ? -59.026 23.712 55.487 1.00 83.71 191 PRO B N 1
ATOM 4753 C CA . PRO B 1 191 ? -59.889 23.120 54.462 1.00 84.10 191 PRO B CA 1
ATOM 4754 C C . PRO B 1 191 ? -59.107 22.112 53.633 1.00 85.02 191 PRO B C 1
ATOM 4755 O O . PRO B 1 191 ? -59.545 20.985 53.428 1.00 84.44 191 PRO B O 1
ATOM 4759 N N . GLU B 1 192 ? -57.937 22.537 53.168 1.00 86.75 192 GLU B N 1
ATOM 4760 C CA . GLU B 1 192 ? -57.074 21.699 52.346 1.00 88.71 192 GLU B CA 1
ATOM 4761 C C . GLU B 1 192 ? -56.731 20.361 52.996 1.00 89.66 192 GLU B C 1
ATOM 4762 O O . GLU B 1 192 ? -56.162 19.485 52.336 1.00 91.02 192 GLU B O 1
ATOM 4764 N N . LEU B 1 193 ? -57.057 20.201 54.281 1.00 89.43 193 LEU B N 1
ATOM 4765 C CA . LEU B 1 193 ? -56.784 18.941 54.979 1.00 88.91 193 LEU B CA 1
ATOM 4766 C C . LEU B 1 193 ? -58.052 18.199 55.376 1.00 89.34 193 LEU B C 1
ATOM 4767 O O . LEU B 1 193 ? -58.062 16.972 55.427 1.00 88.93 193 LEU B O 1
ATOM 4772 N N . TRP B 1 194 ? -59.116 18.936 55.670 1.00 90.39 194 TRP B N 1
ATOM 4773 C CA . TRP B 1 194 ? -60.375 18.294 56.033 1.00 92.08 194 TRP B CA 1
ATOM 4774 C C . TRP B 1 194 ? -60.909 17.502 54.829 1.00 92.85 194 TRP B C 1
ATOM 4775 O O . TRP B 1 194 ? -61.596 16.485 54.989 1.00 92.54 194 TRP B O 1
ATOM 4786 N N . ASN B 1 195 ? -60.583 17.977 53.627 1.00 93.15 195 ASN B N 1
ATOM 4787 C CA . ASN B 1 195 ? -61.013 17.322 52.397 1.00 93.31 195 ASN B CA 1
ATOM 4788 C C . ASN B 1 195 ? -60.300 15.986 52.257 1.00 93.87 195 ASN B C 1
ATOM 4789 O O . ASN B 1 195 ? -60.944 14.938 52.192 1.00 93.69 195 ASN B O 1
ATOM 4794 N N . LEU B 1 196 ? -58.970 16.028 52.224 1.00 94.28 196 LEU B N 1
ATOM 4795 C CA . LEU B 1 196 ? -58.162 14.817 52.094 1.00 94.39 196 LEU B CA 1
ATOM 4796 C C . LEU B 1 196 ? -58.573 13.678 53.028 1.00 94.12 196 LEU B C 1
ATOM 4797 O O . LEU B 1 196 ? -58.550 12.516 52.629 1.00 94.30 196 LEU B O 1
ATOM 4802 N N . GLU B 1 197 ? -58.944 13.993 54.265 1.00 94.05 197 GLU B N 1
ATOM 4803 C CA . GLU B 1 197 ? -59.354 12.938 55.178 1.00 94.26 197 GLU B CA 1
ATOM 4804 C C . GLU B 1 197 ? -60.657 12.339 54.690 1.00 94.84 197 GLU B C 1
ATOM 4805 O O . GLU B 1 197 ? -60.837 11.121 54.730 1.00 95.53 197 GLU B O 1
ATOM 4811 N N . LYS B 1 198 ? -61.571 13.195 54.238 1.00 94.65 198 LYS B N 1
ATOM 4812 C CA . LYS B 1 198 ? -62.866 12.733 53.735 1.00 94.49 198 LYS B CA 1
ATOM 4813 C C . LYS B 1 198 ? -62.685 11.704 52.610 1.00 92.98 198 LYS B C 1
ATOM 4814 O O . LYS B 1 198 ? -63.313 10.643 52.621 1.00 91.84 198 LYS B O 1
ATOM 4820 N N . ARG B 1 199 ? -61.823 12.034 51.648 1.00 91.77 199 ARG B N 1
ATOM 4821 C CA . ARG B 1 199 ? -61.537 11.161 50.509 1.00 90.52 199 ARG B CA 1
ATOM 4822 C C . ARG B 1 199 ? -60.534 10.064 50.875 1.00 89.69 199 ARG B C 1
ATOM 4823 O O . ARG B 1 199 ? -60.919 8.934 51.189 1.00 89.78 199 ARG B O 1
ATOM 4825 N N . PHE B 1 200 ? -59.251 10.410 50.837 1.00 88.11 200 PHE B N 1
ATOM 4826 C CA . PHE B 1 200 ? -58.184 9.467 51.143 1.00 86.33 200 PHE B CA 1
ATOM 4827 C C . PHE B 1 200 ? -58.282 8.790 52.520 1.00 84.94 200 PHE B C 1
ATOM 4828 O O . PHE B 1 200 ? -58.006 7.598 52.636 1.00 85.12 200 PHE B O 1
ATOM 4836 N N . GLY B 1 201 ? -58.663 9.529 53.559 1.00 82.81 201 GLY B N 1
ATOM 4837 C CA . GLY B 1 201 ? -58.782 8.919 54.879 1.00 80.05 201 GLY B CA 1
ATOM 4838 C C . GLY B 1 201 ? -57.581 9.028 55.824 1.00 78.47 201 GLY B C 1
ATOM 4839 O O . GLY B 1 201 ? -57.719 8.926 57.053 1.00 78.16 201 GLY B O 1
ATOM 4840 N N . SER B 1 202 ? -56.392 9.217 55.272 1.00 75.31 202 SER B N 1
ATOM 4841 C CA . SER B 1 202 ? -55.225 9.326 56.118 1.00 73.54 202 SER B CA 1
ATOM 4842 C C . SER B 1 202 ? -54.403 10.509 55.645 1.00 72.11 202 SER B C 1
ATOM 4843 O O . SER B 1 202 ? -53.767 10.458 54.593 1.00 73.46 202 SER B O 1
ATOM 4846 N N . VAL B 1 203 ? -54.430 11.578 56.428 1.00 68.83 203 VAL B N 1
ATOM 4847 C CA . VAL B 1 203 ? -53.705 12.789 56.095 1.00 66.26 203 VAL B CA 1
ATOM 4848 C C . VAL B 1 203 ? -52.389 12.515 55.368 1.00 65.13 203 VAL B C 1
ATOM 4849 O O . VAL B 1 203 ? -52.248 12.821 54.182 1.00 63.53 203 VAL B O 1
ATOM 4853 N N . ILE B 1 204 ? -51.438 11.922 56.085 1.00 64.14 204 ILE B N 1
ATOM 4854 C CA . ILE B 1 204 ? -50.118 11.645 55.536 1.00 62.82 204 ILE B CA 1
ATOM 4855 C C . ILE B 1 204 ? -50.136 11.146 54.108 1.00 62.61 204 ILE B C 1
ATOM 4856 O O . ILE B 1 204 ? -49.407 11.642 53.256 1.00 62.13 204 ILE B O 1
ATOM 4861 N N . LEU B 1 205 ? -50.976 10.162 53.849 1.00 63.35 205 LEU B N 1
ATOM 4862 C CA . LEU B 1 205 ? -51.054 9.589 52.523 1.00 63.83 205 LEU B CA 1
ATOM 4863 C C . LEU B 1 205 ? -51.584 10.621 51.548 1.00 67.13 205 LEU B C 1
ATOM 4864 O O . LEU B 1 205 ? -51.032 10.802 50.464 1.00 68.36 205 LEU B O 1
ATOM 4869 N N . GLY B 1 206 ? -52.657 11.299 51.944 1.00 70.29 206 GLY B N 1
ATOM 4870 C CA . GLY B 1 206 ? -53.247 12.321 51.101 1.00 73.05 206 GLY B CA 1
ATOM 4871 C C . GLY B 1 206 ? -52.225 13.378 50.731 1.00 75.30 206 GLY B C 1
ATOM 4872 O O . GLY B 1 206 ? -51.950 13.591 49.551 1.00 75.65 206 GLY B O 1
ATOM 4873 N N . ALA B 1 207 ? -51.656 14.037 51.736 1.00 77.39 207 ALA B N 1
ATOM 4874 C CA . ALA B 1 207 ? -50.651 15.071 51.501 1.00 79.63 207 ALA B CA 1
ATOM 4875 C C . ALA B 1 207 ? -49.643 14.616 50.446 1.00 81.44 207 ALA B C 1
ATOM 4876 O O . ALA B 1 207 ? -49.317 15.363 49.523 1.00 82.41 207 ALA B O 1
ATOM 4878 N N . ILE B 1 208 ? -49.152 13.390 50.579 1.00 83.07 208 ILE B N 1
ATOM 4879 C CA . ILE B 1 208 ? -48.196 12.866 49.620 1.00 85.21 208 ILE B CA 1
ATOM 4880 C C . ILE B 1 208 ? -48.803 12.836 48.220 1.00 87.91 208 ILE B C 1
ATOM 4881 O O . ILE B 1 208 ? -48.096 13.038 47.235 1.00 89.03 208 ILE B O 1
ATOM 4886 N N . ARG B 1 209 ? -50.110 12.603 48.124 1.00 90.77 209 ARG B N 1
ATOM 4887 C CA . ARG B 1 209 ? -50.773 12.591 46.817 1.00 94.35 209 ARG B CA 1
ATOM 4888 C C . ARG B 1 209 ? -51.338 13.982 46.498 1.00 95.56 209 ARG B C 1
ATOM 4889 O O . ARG B 1 209 ? -52.461 14.112 45.995 1.00 96.32 209 ARG B O 1
ATOM 4897 N N . SER B 1 210 ? -50.554 15.015 46.803 1.00 95.85 210 SER B N 1
ATOM 4898 C CA . SER B 1 210 ? -50.953 16.398 46.552 1.00 96.42 210 SER B CA 1
ATOM 4899 C C . SER B 1 210 ? -49.823 17.374 46.872 1.00 96.50 210 SER B C 1
ATOM 4900 O O . SER B 1 210 ? -50.026 18.586 46.906 1.00 96.00 210 SER B O 1
ATOM 4903 N N . LYS B 1 211 ? -48.636 16.829 47.119 1.00 96.97 211 LYS B N 1
ATOM 4904 C CA . LYS B 1 211 ? -47.439 17.623 47.401 1.00 97.64 211 LYS B CA 1
ATOM 4905 C C . LYS B 1 211 ? -46.469 17.199 46.303 1.00 98.30 211 LYS B C 1
ATOM 4906 O O . LYS B 1 211 ? -45.432 17.823 46.064 1.00 97.83 211 LYS B O 1
ATOM 4908 N N . LEU B 1 212 ? -46.851 16.109 45.645 1.00 99.21 212 LEU B N 1
ATOM 4909 C CA . LEU B 1 212 ? -46.121 15.506 44.537 1.00 99.97 212 LEU B CA 1
ATOM 4910 C C . LEU B 1 212 ? -47.217 14.794 43.740 1.00 100.00 212 LEU B C 1
ATOM 4911 O O . LEU B 1 212 ? -47.088 13.626 43.362 1.00 99.74 212 LEU B O 1
ATOM 4913 N N . SER B 1 213 ? -48.308 15.525 43.519 1.00 100.00 213 SER B N 1
ATOM 4914 C CA . SER B 1 213 ? -49.474 15.032 42.793 1.00 100.00 213 SER B CA 1
ATOM 4915 C C . SER B 1 213 ? -49.096 14.131 41.621 1.00 99.64 213 SER B C 1
ATOM 4916 O O . SER B 1 213 ? -48.474 14.575 40.658 1.00 99.30 213 SER B O 1
ATOM 4918 N N . LYS B 1 224 ? -44.289 36.496 35.885 0.50 76.81 224 LYS B N 1
ATOM 4919 C CA . LYS B 1 224 ? -43.327 35.511 35.402 0.50 77.37 224 LYS B CA 1
ATOM 4920 C C . LYS B 1 224 ? -41.889 36.011 35.564 0.50 77.34 224 LYS B C 1
ATOM 4921 O O . LYS B 1 224 ? -41.396 36.807 34.760 0.50 76.65 224 LYS B O 1
ATOM 4923 N N . THR B 1 225 ? -41.222 35.533 36.612 0.50 77.52 225 THR B N 1
ATOM 4924 C CA . THR B 1 225 ? -39.846 35.924 36.902 0.50 77.13 225 THR B CA 1
ATOM 4925 C C . THR B 1 225 ? -38.882 34.748 36.765 0.50 76.72 225 THR B C 1
ATOM 4926 O O . THR B 1 225 ? -39.271 33.656 36.351 0.50 76.06 225 THR B O 1
ATOM 4928 N N . SER B 1 226 ? -37.619 34.991 37.105 0.50 76.75 226 SER B N 1
ATOM 4929 C CA . SER B 1 226 ? -36.582 33.968 37.040 0.50 76.99 226 SER B CA 1
ATOM 4930 C C . SER B 1 226 ? -36.478 33.339 38.421 0.50 77.04 226 SER B C 1
ATOM 4931 O O . SER B 1 226 ? -36.143 32.162 38.564 0.50 77.24 226 SER B O 1
ATOM 4933 N N . ALA B 1 227 ? -36.769 34.150 39.432 0.50 77.03 227 ALA B N 1
ATOM 4934 C CA . ALA B 1 227 ? -36.749 33.721 40.825 0.50 76.99 227 ALA B CA 1
ATOM 4935 C C . ALA B 1 227 ? -38.193 33.840 41.316 0.50 76.93 227 ALA B C 1
ATOM 4936 O O . ALA B 1 227 ? -38.460 34.282 42.441 0.50 76.93 227 ALA B O 1
ATOM 4938 N N . ASN B 1 228 ? -39.117 33.442 40.446 0.50 76.22 228 ASN B N 1
ATOM 4939 C CA . ASN B 1 228 ? -40.544 33.511 40.729 0.50 75.71 228 ASN B CA 1
ATOM 4940 C C . ASN B 1 228 ? -40.987 32.723 41.958 0.50 75.23 228 ASN B C 1
ATOM 4941 O O . ASN B 1 228 ? -41.430 33.309 42.942 0.50 74.73 228 ASN B O 1
ATOM 4943 N N . LYS B 1 229 ? -40.868 31.400 41.892 0.50 75.29 229 LYS B N 1
ATOM 4944 C CA . LYS B 1 229 ? -41.271 30.518 42.988 0.50 75.04 229 LYS B CA 1
ATOM 4945 C C . LYS B 1 229 ? -40.726 30.941 44.349 0.50 74.96 229 LYS B C 1
ATOM 4946 O O . LYS B 1 229 ? -41.493 31.256 45.260 0.50 73.77 229 LYS B O 1
ATOM 4948 N N . LYS B 1 230 ? -39.404 30.939 44.487 0.50 75.47 230 LYS B N 1
ATOM 4949 C CA . LYS B 1 230 ? -38.767 31.319 45.744 0.50 77.25 230 LYS B CA 1
ATOM 4950 C C . LYS B 1 230 ? -39.408 32.580 46.322 0.50 78.69 230 LYS B C 1
ATOM 4951 O O . LYS B 1 230 ? -39.404 32.796 47.536 0.50 78.48 230 LYS B O 1
ATOM 4953 N N . ARG B 1 231 ? -39.956 33.408 45.438 0.50 80.45 231 ARG B N 1
ATOM 4954 C CA . ARG B 1 231 ? -40.609 34.647 45.835 0.50 81.68 231 ARG B CA 1
ATOM 4955 C C . ARG B 1 231 ? -42.115 34.424 45.978 0.50 82.80 231 ARG B C 1
ATOM 4956 O O . ARG B 1 231 ? -42.756 35.000 46.865 0.50 82.72 231 ARG B O 1
ATOM 4958 N N . GLN B 1 232 ? -42.674 33.594 45.096 1.00 84.14 232 GLN B N 1
ATOM 4959 C CA . GLN B 1 232 ? -44.103 33.282 45.140 1.00 84.72 232 GLN B CA 1
ATOM 4960 C C . GLN B 1 232 ? -44.336 32.759 46.554 1.00 84.72 232 GLN B C 1
ATOM 4961 O O . GLN B 1 232 ? -45.338 33.079 47.205 1.00 84.51 232 GLN B O 1
ATOM 4963 N N . ARG B 1 233 ? -43.371 31.963 47.013 1.00 84.18 233 ARG B N 1
ATOM 4964 C CA . ARG B 1 233 ? -43.376 31.393 48.358 1.00 82.43 233 ARG B CA 1
ATOM 4965 C C . ARG B 1 233 ? -42.368 32.208 49.188 1.00 80.21 233 ARG B C 1
ATOM 4966 O O . ARG B 1 233 ? -41.623 33.034 48.649 1.00 79.87 233 ARG B O 1
ATOM 4968 N N . GLY B 1 234 ? -42.333 31.967 50.491 1.00 77.33 234 GLY B N 1
ATOM 4969 C CA . GLY B 1 234 ? -41.434 32.729 51.334 1.00 74.51 234 GLY B CA 1
ATOM 4970 C C . GLY B 1 234 ? -42.129 34.053 51.570 1.00 72.44 234 GLY B C 1
ATOM 4971 O O . GLY B 1 234 ? -42.427 34.775 50.615 1.00 72.98 234 GLY B O 1
ATOM 4972 N N . SER B 1 235 ? -42.415 34.367 52.829 1.00 69.31 235 SER B N 1
ATOM 4973 C CA . SER B 1 235 ? -43.100 35.608 53.156 1.00 65.19 235 SER B CA 1
ATOM 4974 C C . SER B 1 235 ? -42.178 36.810 52.970 1.00 63.25 235 SER B C 1
ATOM 4975 O O . SER B 1 235 ? -40.955 36.669 53.005 1.00 63.82 235 SER B O 1
ATOM 4978 N N . PHE B 1 236 ? -42.769 37.985 52.761 1.00 60.15 236 PHE B N 1
ATOM 4979 C CA . PHE B 1 236 ? -42.007 39.219 52.556 1.00 57.87 236 PHE B CA 1
ATOM 4980 C C . PHE B 1 236 ? -42.786 40.454 53.033 1.00 56.27 236 PHE B C 1
ATOM 4981 O O . PHE B 1 236 ? -43.857 40.344 53.626 1.00 52.96 236 PHE B O 1
ATOM 4989 N N . SER B 1 237 ? -42.228 41.628 52.766 1.00 55.99 237 SER B N 1
ATOM 4990 C CA . SER B 1 237 ? -42.862 42.885 53.141 1.00 57.08 237 SER B CA 1
ATOM 4991 C C . SER B 1 237 ? -42.462 43.964 52.125 1.00 57.67 237 SER B C 1
ATOM 4992 O O . SER B 1 237 ? -42.167 43.649 50.967 1.00 58.91 237 SER B O 1
ATOM 4995 N N . PHE B 1 238 ? -42.464 45.226 52.543 1.00 57.26 238 PHE B N 1
ATOM 4996 C CA . PHE B 1 238 ? -42.088 46.325 51.654 1.00 56.86 238 PHE B CA 1
ATOM 4997 C C . PHE B 1 238 ? -41.320 47.382 52.419 1.00 57.48 238 PHE B C 1
ATOM 4998 O O . PHE B 1 238 ? -41.647 47.680 53.562 1.00 57.86 238 PHE B O 1
ATOM 5006 N N . LEU B 1 239 ? -40.300 47.952 51.787 1.00 58.36 239 LEU B N 1
ATOM 5007 C CA . LEU B 1 239 ? -39.496 48.976 52.436 1.00 58.66 239 LEU B CA 1
ATOM 5008 C C . LEU B 1 239 ? -40.441 49.971 53.102 1.00 58.48 239 LEU B C 1
ATOM 5009 O O . LEU B 1 239 ? -41.242 50.622 52.426 1.00 57.90 239 LEU B O 1
ATOM 5011 N N . GLY B 1 240 ? -40.357 50.069 54.427 1.00 58.43 240 GLY B N 1
ATOM 5012 C CA . GLY B 1 240 ? -41.207 50.996 55.151 1.00 58.60 240 GLY B CA 1
ATOM 5013 C C . GLY B 1 240 ? -42.335 50.343 55.929 1.00 59.69 240 GLY B C 1
ATOM 5014 O O . GLY B 1 240 ? -42.992 50.992 56.732 1.00 59.04 240 GLY B O 1
ATOM 5015 N N . GLY B 1 241 ? -42.566 49.055 55.702 1.00 61.89 241 GLY B N 1
ATOM 5016 C CA . GLY B 1 241 ? -43.631 48.362 56.415 1.00 62.79 241 GLY B CA 1
ATOM 5017 C C . GLY B 1 241 ? -44.745 47.847 55.518 1.00 63.15 241 GLY B C 1
ATOM 5018 O O . GLY B 1 241 ? -44.803 48.159 54.322 1.00 63.17 241 GLY B O 1
ATOM 5027 N N . GLN B 1 243 ? -47.713 48.712 55.410 1.00 61.87 243 GLN B N 1
ATOM 5028 C CA . GLN B 1 243 ? -48.609 49.776 54.975 1.00 59.77 243 GLN B CA 1
ATOM 5029 C C . GLN B 1 243 ? -48.287 50.312 53.579 1.00 57.96 243 GLN B C 1
ATOM 5030 O O . GLN B 1 243 ? -49.169 50.820 52.904 1.00 56.88 243 GLN B O 1
ATOM 5036 N N . THR B 1 244 ? -47.038 50.187 53.140 1.00 57.80 244 THR B N 1
ATOM 5037 C CA . THR B 1 244 ? -46.651 50.683 51.814 1.00 58.06 244 THR B CA 1
ATOM 5038 C C . THR B 1 244 ? -47.548 50.162 50.693 1.00 59.09 244 THR B C 1
ATOM 5039 O O . THR B 1 244 ? -47.742 50.846 49.686 1.00 59.47 244 THR B O 1
ATOM 5043 N N . LEU B 1 245 ? -48.072 48.947 50.861 1.00 58.94 245 LEU B N 1
ATOM 5044 C CA . LEU B 1 245 ? -48.961 48.346 49.871 1.00 58.22 245 LEU B CA 1
ATOM 5045 C C . LEU B 1 245 ? -50.266 49.126 49.873 1.00 58.51 245 LEU B C 1
ATOM 5046 O O . LEU B 1 245 ? -50.745 49.582 48.851 1.00 59.67 245 LEU B O 1
ATOM 5051 N N . THR B 1 246 ? -50.834 49.283 51.051 1.00 59.66 246 THR B N 1
ATOM 5052 C CA . THR B 1 246 ? -52.066 50.024 51.203 1.00 60.49 246 THR B CA 1
ATOM 5053 C C . THR B 1 246 ? -51.963 51.424 50.589 1.00 62.74 246 THR B C 1
ATOM 5054 O O . THR B 1 246 ? -52.899 51.890 49.930 1.00 62.58 246 THR B O 1
ATOM 5058 N N . ASP B 1 247 ? -50.823 52.082 50.807 1.00 64.39 247 ASP B N 1
ATOM 5059 C CA . ASP B 1 247 ? -50.605 53.442 50.314 1.00 65.92 247 ASP B CA 1
ATOM 5060 C C . ASP B 1 247 ? -50.523 53.525 48.800 1.00 66.62 247 ASP B C 1
ATOM 5061 O O . ASP B 1 247 ? -50.958 54.509 48.204 1.00 67.55 247 ASP B O 1
ATOM 5066 N N . ALA B 1 248 ? -49.958 52.502 48.174 1.00 66.03 248 ALA B N 1
ATOM 5067 C CA . ALA B 1 248 ? -49.848 52.503 46.726 1.00 66.23 248 ALA B CA 1
ATOM 5068 C C . ALA B 1 248 ? -51.243 52.552 46.116 1.00 67.41 248 ALA B C 1
ATOM 5069 O O . ALA B 1 248 ? -51.462 53.232 45.113 1.00 68.02 248 ALA B O 1
ATOM 5071 N N . ILE B 1 249 ? -52.187 51.835 46.723 1.00 67.62 249 ILE B N 1
ATOM 5072 C CA . ILE B 1 249 ? -53.556 51.819 46.217 1.00 68.03 249 ILE B CA 1
ATOM 5073 C C . ILE B 1 249 ? -54.231 53.159 46.446 1.00 68.46 249 ILE B C 1
ATOM 5074 O O . ILE B 1 249 ? -55.069 53.568 45.651 1.00 67.83 249 ILE B O 1
ATOM 5079 N N . CYS B 1 250 ? -53.864 53.836 47.533 1.00 69.84 250 CYS B N 1
ATOM 5080 C CA . CYS B 1 250 ? -54.460 55.130 47.877 1.00 72.18 250 CYS B CA 1
ATOM 5081 C C . CYS B 1 250 ? -54.002 56.302 47.033 1.00 73.74 250 CYS B C 1
ATOM 5082 O O . CYS B 1 250 ? -54.669 57.338 46.998 1.00 74.75 250 CYS B O 1
ATOM 5085 N N . LYS B 1 251 ? -52.862 56.151 46.368 1.00 75.36 251 LYS B N 1
ATOM 5086 C CA . LYS B 1 251 ? -52.349 57.215 45.516 1.00 76.92 251 LYS B CA 1
ATOM 5087 C C . LYS B 1 251 ? -53.025 57.110 44.152 1.00 78.93 251 LYS B C 1
ATOM 5088 O O . LYS B 1 251 ? -52.696 57.849 43.219 1.00 80.37 251 LYS B O 1
ATOM 5094 N N . ASP B 1 252 ? -53.971 56.182 44.046 1.00 80.13 252 ASP B N 1
ATOM 5095 C CA . ASP B 1 252 ? -54.711 55.968 42.812 1.00 81.47 252 ASP B CA 1
ATOM 5096 C C . ASP B 1 252 ? -56.196 56.038 43.096 1.00 81.86 252 ASP B C 1
ATOM 5097 O O . ASP B 1 252 ? -56.979 55.282 42.537 1.00 81.24 252 ASP B O 1
ATOM 5102 N N . LEU B 1 253 ? -56.567 56.953 43.981 1.00 82.98 253 LEU B N 1
ATOM 5103 C CA . LEU B 1 253 ? -57.957 57.156 44.361 1.00 85.66 253 LEU B CA 1
ATOM 5104 C C . LEU B 1 253 ? -58.128 58.629 44.727 1.00 87.90 253 LEU B C 1
ATOM 5105 O O . LEU B 1 253 ? -57.811 59.036 45.847 1.00 89.07 253 LEU B O 1
ATOM 5110 N N . ARG B 1 254 ? -58.625 59.427 43.787 1.00 89.52 254 ARG B N 1
ATOM 5111 C CA . ARG B 1 254 ? -58.811 60.856 44.029 1.00 91.46 254 ARG B CA 1
ATOM 5112 C C . ARG B 1 254 ? -59.482 61.187 45.357 1.00 91.23 254 ARG B C 1
ATOM 5113 O O . ARG B 1 254 ? -60.057 60.322 46.012 1.00 91.19 254 ARG B O 1
ATOM 5121 N N . GLU B 1 255 ? -59.391 62.455 45.742 1.00 91.54 255 GLU B N 1
ATOM 5122 C CA . GLU B 1 255 ? -59.951 62.948 46.997 1.00 91.83 255 GLU B CA 1
ATOM 5123 C C . GLU B 1 255 ? -61.417 62.578 47.240 1.00 91.31 255 GLU B C 1
ATOM 5124 O O . GLU B 1 255 ? -61.853 62.435 48.389 1.00 90.89 255 GLU B O 1
ATOM 5130 N N . ASP B 1 256 ? -62.175 62.430 46.159 1.00 90.47 256 ASP B N 1
ATOM 5131 C CA . ASP B 1 256 ? -63.588 62.088 46.263 1.00 89.88 256 ASP B CA 1
ATOM 5132 C C . ASP B 1 256 ? -63.777 60.584 46.430 1.00 88.81 256 ASP B C 1
ATOM 5133 O O . ASP B 1 256 ? -64.901 60.096 46.564 1.00 90.28 256 ASP B O 1
ATOM 5138 N N . GLU B 1 257 ? -62.667 59.858 46.432 1.00 86.42 257 GLU B N 1
ATOM 5139 C CA . GLU B 1 257 ? -62.695 58.409 46.561 1.00 83.70 257 GLU B CA 1
ATOM 5140 C C . GLU B 1 257 ? -62.598 57.893 47.987 1.00 81.91 257 GLU B C 1
ATOM 5141 O O . GLU B 1 257 ? -63.398 57.053 48.395 1.00 81.75 257 GLU B O 1
ATOM 5147 N N . LEU B 1 258 ? -61.612 58.383 48.736 1.00 78.78 258 LEU B N 1
ATOM 5148 C CA . LEU B 1 258 ? -61.399 57.940 50.111 1.00 75.60 258 LEU B CA 1
ATOM 5149 C C . LEU B 1 258 ? -61.955 58.921 51.131 1.00 73.31 258 LEU B C 1
ATOM 5150 O O . LEU B 1 258 ? -61.504 60.050 51.201 1.00 74.70 258 LEU B O 1
ATOM 5155 N N . ARG B 1 259 ? -62.927 58.493 51.926 1.00 71.36 259 ARG B N 1
ATOM 5156 C CA . ARG B 1 259 ? -63.511 59.365 52.945 1.00 70.95 259 ARG B CA 1
ATOM 5157 C C . ARG B 1 259 ? -63.184 58.853 54.352 1.00 70.37 259 ARG B C 1
ATOM 5158 O O . ARG B 1 259 ? -63.849 57.954 54.867 1.00 71.62 259 ARG B O 1
ATOM 5166 N N . LEU B 1 260 ? -62.181 59.444 54.987 1.00 68.00 260 LEU B N 1
ATOM 5167 C CA . LEU B 1 260 ? -61.761 59.005 56.317 1.00 67.01 260 LEU B CA 1
ATOM 5168 C C . LEU B 1 260 ? -62.636 59.511 57.480 1.00 66.42 260 LEU B C 1
ATOM 5169 O O . LEU B 1 260 ? -63.287 60.528 57.367 1.00 66.06 260 LEU B O 1
ATOM 5174 N N . ASN B 1 261 ? -62.664 58.779 58.590 0.00 67.54 261 ASN B N 1
ATOM 5175 C CA . ASN B 1 261 ? -63.469 59.194 59.743 0.00 68.50 261 ASN B CA 1
ATOM 5176 C C . ASN B 1 261 ? -64.954 59.105 59.457 0.00 69.28 261 ASN B C 1
ATOM 5177 O O . ASN B 1 261 ? -65.784 59.322 60.339 0.00 69.28 261 ASN B O 1
ATOM 5182 N N . SER B 1 262 ? -65.277 58.814 58.207 1.00 70.42 262 SER B N 1
ATOM 5183 C CA . SER B 1 262 ? -66.655 58.685 57.778 1.00 71.38 262 SER B CA 1
ATOM 5184 C C . SER B 1 262 ? -67.180 57.256 58.001 1.00 72.65 262 SER B C 1
ATOM 5185 O O . SER B 1 262 ? -67.353 56.493 57.043 1.00 71.88 262 SER B O 1
ATOM 5187 N N . ARG B 1 263 ? -67.426 56.910 59.270 1.00 74.22 263 ARG B N 1
ATOM 5188 C CA . ARG B 1 263 ? -67.932 55.587 59.646 1.00 75.65 263 ARG B CA 1
ATOM 5189 C C . ARG B 1 263 ? -69.387 55.376 59.218 1.00 75.33 263 ARG B C 1
ATOM 5190 O O . ARG B 1 263 ? -70.240 56.234 59.446 1.00 76.04 263 ARG B O 1
ATOM 5198 N N . VAL B 1 264 ? -69.658 54.228 58.602 1.00 74.40 264 VAL B N 1
ATOM 5199 C CA . VAL B 1 264 ? -70.999 53.890 58.148 1.00 73.60 264 VAL B CA 1
ATOM 5200 C C . VAL B 1 264 ? -71.880 53.493 59.326 1.00 74.16 264 VAL B C 1
ATOM 5201 O O . VAL B 1 264 ? -71.517 52.622 60.116 1.00 74.43 264 VAL B O 1
ATOM 5205 N N . LEU B 1 265 ? -73.041 54.135 59.436 1.00 75.34 265 LEU B N 1
ATOM 5206 C CA . LEU B 1 265 ? -73.984 53.859 60.523 1.00 76.28 265 LEU B CA 1
ATOM 5207 C C . LEU B 1 265 ? -75.198 53.060 60.049 1.00 77.14 265 LEU B C 1
ATOM 5208 O O . LEU B 1 265 ? -75.590 52.063 60.674 1.00 75.95 265 LEU B O 1
ATOM 5213 N N . GLU B 1 266 ? -75.782 53.495 58.938 1.00 78.33 266 GLU B N 1
ATOM 5214 C CA . GLU B 1 266 ? -76.952 52.822 58.405 1.00 80.54 266 GLU B CA 1
ATOM 5215 C C . GLU B 1 266 ? -76.907 52.587 56.894 1.00 82.12 266 GLU B C 1
ATOM 5216 O O . GLU B 1 266 ? -76.253 53.314 56.143 1.00 82.15 266 GLU B O 1
ATOM 5218 N N . LEU B 1 267 ? -77.603 51.542 56.466 1.00 83.96 267 LEU B N 1
ATOM 5219 C CA . LEU B 1 267 ? -77.703 51.200 55.059 1.00 85.43 267 LEU B CA 1
ATOM 5220 C C . LEU B 1 267 ? -79.187 51.213 54.738 1.00 87.03 267 LEU B C 1
ATOM 5221 O O . LEU B 1 267 ? -80.026 51.003 55.624 1.00 87.19 267 LEU B O 1
ATOM 5226 N N . SER B 1 268 ? -79.508 51.469 53.475 1.00 88.39 268 SER B N 1
ATOM 5227 C CA . SER B 1 268 ? -80.893 51.519 53.042 1.00 89.27 268 SER B CA 1
ATOM 5228 C C . SER B 1 268 ? -80.963 51.283 51.543 1.00 89.86 268 SER B C 1
ATOM 5229 O O . SER B 1 268 ? -80.301 51.968 50.763 1.00 88.54 268 SER B O 1
ATOM 5232 N N . CYS B 1 269 ? -81.755 50.298 51.143 1.00 91.48 269 CYS B N 1
ATOM 5233 C CA . CYS B 1 269 ? -81.922 49.999 49.733 1.00 93.80 269 CYS B CA 1
ATOM 5234 C C . CYS B 1 269 ? -83.397 50.119 49.376 1.00 95.22 269 CYS B C 1
ATOM 5235 O O . CYS B 1 269 ? -84.264 49.576 50.065 1.00 95.85 269 CYS B O 1
ATOM 5238 N N . SER B 1 270 ? -83.671 50.860 48.308 1.00 96.16 270 SER B N 1
ATOM 5239 C CA . SER B 1 270 ? -85.032 51.066 47.836 1.00 96.30 270 SER B CA 1
ATOM 5240 C C . SER B 1 270 ? -85.178 50.346 46.505 1.00 96.69 270 SER B C 1
ATOM 5241 O O . SER B 1 270 ? -84.253 50.331 45.693 1.00 96.58 270 SER B O 1
ATOM 5244 N N . CYS B 1 271 ? -86.337 49.744 46.283 0.00 96.99 271 CYS B N 1
ATOM 5245 C CA . CYS B 1 271 ? -86.572 49.015 45.050 0.00 97.45 271 CYS B CA 1
ATOM 5246 C C . CYS B 1 271 ? -87.720 49.654 44.275 0.00 97.29 271 CYS B C 1
ATOM 5247 O O . CYS B 1 271 ? -87.902 50.871 44.324 0.00 97.20 271 CYS B O 1
ATOM 5250 N N . THR B 1 272 ? -88.483 48.833 43.559 0.00 97.23 272 THR B N 1
ATOM 5251 C CA . THR B 1 272 ? -89.620 49.306 42.772 0.00 97.21 272 THR B CA 1
ATOM 5252 C C . THR B 1 272 ? -89.359 50.658 42.113 0.00 97.20 272 THR B C 1
ATOM 5253 O O . THR B 1 272 ? -88.222 50.984 41.780 0.00 97.22 272 THR B O 1
ATOM 5255 N N . GLU B 1 273 ? -90.424 51.436 41.932 0.00 97.17 273 GLU B N 1
ATOM 5256 C CA . GLU B 1 273 ? -90.348 52.758 41.313 0.00 97.11 273 GLU B CA 1
ATOM 5257 C C . GLU B 1 273 ? -90.105 52.660 39.810 0.00 97.08 273 GLU B C 1
ATOM 5258 O O . GLU B 1 273 ? -90.485 51.676 39.174 0.00 97.09 273 GLU B O 1
ATOM 5260 N N . ASP B 1 274 ? -89.471 53.685 39.247 0.00 97.01 274 ASP B N 1
ATOM 5261 C CA . ASP B 1 274 ? -89.182 53.721 37.818 0.00 96.94 274 ASP B CA 1
ATOM 5262 C C . ASP B 1 274 ? -87.683 53.675 37.548 0.00 96.88 274 ASP B C 1
ATOM 5263 O O . ASP B 1 274 ? -87.006 54.703 37.577 0.00 96.85 274 ASP B O 1
ATOM 5265 N N . SER B 1 275 ? -87.173 52.476 37.283 0.00 96.84 275 SER B N 1
ATOM 5266 C CA . SER B 1 275 ? -85.755 52.285 37.004 0.00 96.85 275 SER B CA 1
ATOM 5267 C C . SER B 1 275 ? -85.443 50.805 36.837 0.00 96.91 275 SER B C 1
ATOM 5268 O O . SER B 1 275 ? -85.900 50.164 35.889 0.00 96.88 275 SER B O 1
ATOM 5270 N N . ALA B 1 276 ? -84.664 50.270 37.770 1.00 97.14 276 ALA B N 1
ATOM 5271 C CA . ALA B 1 276 ? -84.276 48.861 37.741 1.00 97.25 276 ALA B CA 1
ATOM 5272 C C . ALA B 1 276 ? -83.468 48.501 38.992 1.00 96.45 276 ALA B C 1
ATOM 5273 O O . ALA B 1 276 ? -83.939 48.693 40.118 1.00 96.47 276 ALA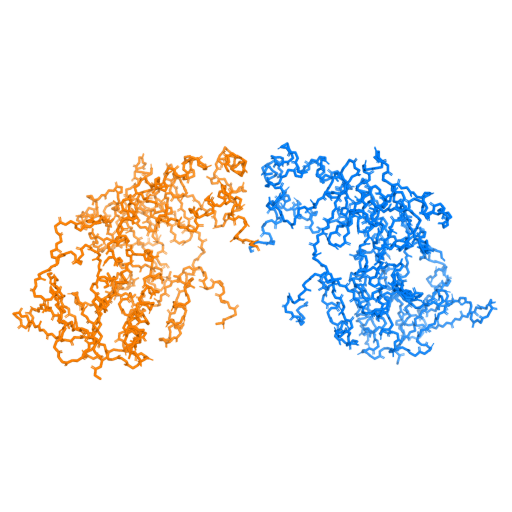 B O 1
ATOM 5275 N N . ILE B 1 277 ? -82.259 47.982 38.789 0.00 95.06 277 ILE B N 1
ATOM 5276 C CA . ILE B 1 277 ? -81.386 47.601 39.896 0.00 93.75 277 ILE B CA 1
ATOM 5277 C C . ILE B 1 277 ? -81.671 48.486 41.103 0.00 92.94 277 ILE B C 1
ATOM 5278 O O . ILE B 1 277 ? -81.626 49.713 41.009 0.00 92.73 277 ILE B O 1
ATOM 5280 N N . ASP B 1 278 ? -81.976 47.852 42.230 0.00 92.12 278 ASP B N 1
ATOM 5281 C CA . ASP B 1 278 ? -82.299 48.560 43.462 1.00 91.66 278 ASP B CA 1
ATOM 5282 C C . ASP B 1 278 ? -81.326 49.686 43.816 1.00 91.41 278 ASP B C 1
ATOM 5283 O O . ASP B 1 278 ? -80.319 49.906 43.131 1.00 92.07 278 ASP B O 1
ATOM 5285 N N . SER B 1 279 ? -81.643 50.392 44.898 1.00 90.54 279 SER B N 1
ATOM 5286 C CA . SER B 1 279 ? -80.827 51.500 45.373 1.00 89.92 279 SER B CA 1
ATOM 5287 C C . SER B 1 279 ? -79.994 51.087 46.574 0.00 88.94 279 SER B C 1
ATOM 5288 O O . SER B 1 279 ? -80.035 49.939 47.016 0.00 88.87 279 SER B O 1
ATOM 5291 N N . TRP B 1 280 ? -79.243 52.047 47.094 0.00 87.78 280 TRP B N 1
ATOM 5292 C CA . TRP B 1 280 ? -78.380 51.841 48.243 1.00 86.61 280 TRP B CA 1
ATOM 5293 C C . TRP B 1 280 ? -77.967 53.210 48.750 1.00 86.24 280 TRP B C 1
ATOM 5294 O O . TRP B 1 280 ? -77.330 53.974 48.028 1.00 86.40 280 TRP B O 1
ATOM 5305 N N . SER B 1 281 ? -78.338 53.529 49.982 1.00 85.63 281 SER B N 1
ATOM 5306 C CA . SER B 1 281 ? -77.987 54.828 50.544 1.00 86.80 281 SER B CA 1
ATOM 5307 C C . SER B 1 281 ? -77.239 54.662 51.856 1.00 87.15 281 SER B C 1
ATOM 5308 O O . SER B 1 281 ? -77.681 53.932 52.754 1.00 87.21 281 SER B O 1
ATOM 5311 N N . ILE B 1 282 ? -76.114 55.358 51.978 1.00 86.99 282 ILE B N 1
ATOM 5312 C CA . ILE B 1 282 ? -75.315 55.247 53.184 1.00 87.01 282 ILE B CA 1
ATOM 5313 C C . ILE B 1 282 ? -75.388 56.446 54.122 1.00 86.79 282 ILE B C 1
ATOM 5314 O O . ILE B 1 282 ? -75.288 57.594 53.698 1.00 86.12 282 ILE B O 1
ATOM 5319 N N . ILE B 1 283 ? -75.579 56.157 55.404 1.00 87.00 283 ILE B N 1
ATOM 5320 C CA . ILE B 1 283 ? -75.647 57.194 56.421 1.00 88.37 283 ILE B CA 1
ATOM 5321 C C . ILE B 1 283 ? -74.399 57.053 57.288 1.00 89.39 283 ILE B C 1
ATOM 5322 O O . ILE B 1 283 ? -74.383 56.270 58.243 1.00 90.24 283 ILE B O 1
ATOM 5327 N N . SER B 1 284 ? -73.349 57.794 56.941 1.00 89.62 284 SER B N 1
ATOM 5328 C CA . SER B 1 284 ? -72.102 57.760 57.701 1.00 89.19 284 SER B CA 1
ATOM 5329 C C . SER B 1 284 ? -72.022 59.022 58.535 1.00 89.19 284 SER B C 1
ATOM 5330 O O . SER B 1 284 ? -72.520 60.070 58.130 1.00 89.15 284 SER B O 1
ATOM 5333 N N . ALA B 1 285 ? -71.398 58.922 59.700 1.00 89.89 285 ALA B N 1
ATOM 5334 C CA . ALA B 1 285 ? -71.278 60.070 60.585 1.00 90.95 285 ALA B CA 1
ATOM 5335 C C . ALA B 1 285 ? -70.091 60.958 60.220 1.00 91.75 285 ALA B C 1
ATOM 5336 O O . ALA B 1 285 ? -69.453 60.778 59.181 1.00 91.23 285 ALA B O 1
ATOM 5338 N N . SER B 1 286 ? -69.817 61.923 61.093 1.00 93.48 286 SER B N 1
ATOM 5339 C CA . SER B 1 286 ? -68.714 62.867 60.933 1.00 94.13 286 SER B CA 1
ATOM 5340 C C . SER B 1 286 ? -68.505 63.606 62.260 1.00 94.95 286 SER B C 1
ATOM 5341 O O . SER B 1 286 ? -69.405 63.646 63.114 1.00 95.13 286 SER B O 1
ATOM 5344 N N . PRO B 1 287 ? -67.318 64.184 62.433 0.50 94.66 287 PRO B N 1
ATOM 5345 C CA . PRO B 1 287 ? -66.994 64.920 63.654 0.50 94.15 287 PRO B CA 1
ATOM 5346 C C . PRO B 1 287 ? -66.632 66.366 63.326 0.50 93.61 287 PRO B C 1
ATOM 5347 O O . PRO B 1 287 ? -66.838 67.271 64.137 0.50 93.03 287 PRO B O 1
ATOM 5349 N N . HIS B 1 288 ? -66.087 66.568 62.131 0.50 93.24 288 HIS B N 1
ATOM 5350 C CA . HIS B 1 288 ? -65.701 67.894 61.672 0.50 93.05 288 HIS B CA 1
ATOM 5351 C C . HIS B 1 288 ? -66.808 68.435 60.777 0.50 93.32 288 HIS B C 1
ATOM 5352 O O . HIS B 1 288 ? -66.632 69.446 60.095 0.50 93.12 288 HIS B O 1
ATOM 5354 N N . LYS B 1 289 ? -67.948 67.746 60.784 0.50 93.58 289 LYS B N 1
ATOM 5355 C CA . LYS B 1 289 ? -69.098 68.144 59.975 0.50 93.68 289 LYS B CA 1
ATOM 5356 C C . LYS B 1 289 ? -70.400 68.084 60.774 0.50 93.61 289 LYS B C 1
ATOM 5357 O O . LYS B 1 289 ? -71.408 68.667 60.372 0.50 93.24 289 LYS B O 1
ATOM 5359 N N . ARG B 1 290 ? -70.371 67.376 61.901 0.50 93.65 290 ARG B N 1
ATOM 5360 C CA . ARG B 1 290 ? -71.542 67.236 62.767 0.50 93.47 290 ARG B CA 1
ATOM 5361 C C . ARG B 1 290 ? -72.714 66.577 62.048 0.50 93.49 290 ARG B C 1
ATOM 5362 O O . ARG B 1 290 ? -72.685 66.383 60.831 0.50 93.47 290 ARG B O 1
ATOM 5364 N N . GLN B 1 291 ? -73.746 66.234 62.811 0.50 93.69 291 GLN B N 1
ATOM 5365 C CA . GLN B 1 291 ? -74.933 65.593 62.258 0.50 94.19 291 GLN B CA 1
ATOM 5366 C C . GLN B 1 291 ? -74.564 64.291 61.551 0.00 94.62 291 GLN B C 1
ATOM 5367 O O . GLN B 1 291 ? -74.043 63.363 62.172 0.00 94.60 291 GLN B O 1
ATOM 5369 N N . SER B 1 292 ? -74.837 64.229 60.252 1.00 95.15 292 SER B N 1
ATOM 5370 C CA . SER B 1 292 ? -74.538 63.045 59.450 1.00 96.05 292 SER B CA 1
ATOM 5371 C C . SER B 1 292 ? -74.536 63.414 57.968 1.00 96.54 292 SER B C 1
ATOM 5372 O O . SER B 1 292 ? -74.268 64.563 57.610 1.00 96.49 292 SER B O 1
ATOM 5374 N N . GLU B 1 293 ? -74.838 62.434 57.118 1.00 97.41 293 GLU B N 1
ATOM 5375 C CA . GLU B 1 293 ? -74.883 62.632 55.670 1.00 98.33 293 GLU B CA 1
ATOM 5376 C C . GLU B 1 293 ? -75.336 61.369 54.944 1.00 98.90 293 GLU B C 1
ATOM 5377 O O . GLU B 1 293 ? -75.259 60.261 55.491 1.00 99.23 293 GLU B O 1
ATOM 5383 N N . GLU B 1 294 ? -75.809 61.536 53.710 1.00 98.49 294 GLU B N 1
ATOM 5384 C CA . GLU B 1 294 ? -76.260 60.396 52.922 1.00 98.38 294 GLU B CA 1
ATOM 5385 C C . GLU B 1 294 ? -75.779 60.455 51.473 1.00 97.73 294 GLU B C 1
ATOM 5386 O O . GLU B 1 294 ? -75.289 61.486 51.013 1.00 97.81 294 GLU B O 1
ATOM 5392 N N . GLU B 1 295 ? -75.915 59.328 50.776 1.00 96.91 295 GLU B N 1
ATOM 5393 C CA . GLU B 1 295 ? -75.527 59.193 49.373 1.00 95.48 295 GLU B CA 1
ATOM 5394 C C . GLU B 1 295 ? -76.157 57.914 48.809 1.00 94.18 295 GLU B C 1
ATOM 5395 O O . GLU B 1 295 ? -76.381 56.954 49.549 1.00 94.41 295 GLU B O 1
ATOM 5401 N N . SER B 1 296 ? -76.431 57.903 47.505 1.00 91.99 296 SER B N 1
ATOM 5402 C CA . SER B 1 296 ? -77.046 56.746 46.851 1.00 90.31 296 SER B CA 1
ATOM 5403 C C . SER B 1 296 ? -76.079 55.994 45.929 1.00 88.91 296 SER B C 1
ATOM 5404 O O . SER B 1 296 ? -75.336 56.616 45.168 1.00 89.59 296 SER B O 1
ATOM 5406 N N . PHE B 1 297 ? -76.099 54.661 45.990 1.00 86.72 297 PHE B N 1
ATOM 5407 C CA . PHE B 1 297 ? -75.217 53.830 45.159 1.00 85.03 297 PHE B CA 1
ATOM 5408 C C . PHE B 1 297 ? -75.946 52.684 44.454 1.00 83.99 297 PHE B C 1
ATOM 5409 O O . PHE B 1 297 ? -77.124 52.444 44.708 1.00 84.92 297 PHE B O 1
ATOM 5417 N N . ASP B 1 298 ? -75.245 51.976 43.572 1.00 82.75 298 ASP B N 1
ATOM 5418 C CA . ASP B 1 298 ? -75.845 50.847 42.857 1.00 82.93 298 ASP B CA 1
ATOM 5419 C C . ASP B 1 298 ? -75.439 49.499 43.453 1.00 81.72 298 ASP B C 1
ATOM 5420 O O . ASP B 1 298 ? -76.175 48.508 43.349 1.00 82.89 298 ASP B O 1
ATOM 5425 N N . ALA B 1 299 ? -74.256 49.461 44.057 1.00 78.72 299 ALA B N 1
ATOM 5426 C CA . ALA B 1 299 ? -73.752 48.245 44.681 1.00 75.39 299 ALA B CA 1
ATOM 5427 C C . ALA B 1 299 ? -72.990 48.662 45.932 1.00 73.47 299 ALA B C 1
ATOM 5428 O O . ALA B 1 299 ? -72.572 49.813 46.056 1.00 72.95 299 ALA B O 1
ATOM 5430 N N . VAL B 1 300 ? -72.813 47.727 46.855 1.00 70.56 300 VAL B N 1
ATOM 5431 C CA . VAL B 1 300 ? -72.128 48.019 48.100 1.00 68.63 300 VAL B CA 1
ATOM 5432 C C . VAL B 1 300 ? -71.286 46.837 48.541 1.00 69.59 300 VAL B C 1
ATOM 5433 O O . VAL B 1 300 ? -71.819 45.753 48.774 1.00 70.90 300 VAL B O 1
ATOM 5437 N N . ILE B 1 301 ? -69.972 47.029 48.646 1.00 70.09 301 ILE B N 1
ATOM 5438 C CA . ILE B 1 301 ? -69.108 45.938 49.089 1.00 69.40 301 ILE B CA 1
ATOM 5439 C C . ILE B 1 301 ? -68.796 46.111 50.566 1.00 69.94 301 ILE B C 1
ATOM 5440 O O . ILE B 1 301 ? -68.222 47.108 50.990 1.00 69.26 301 ILE B O 1
ATOM 5453 N N . THR B 1 303 ? -66.906 45.283 53.946 1.00 70.83 303 THR B N 1
ATOM 5454 C CA . THR B 1 303 ? -65.537 44.876 54.248 1.00 69.18 303 THR B CA 1
ATOM 5455 C C . THR B 1 303 ? -65.221 44.952 55.739 1.00 67.78 303 THR B C 1
ATOM 5456 O O . THR B 1 303 ? -64.219 44.410 56.197 1.00 66.96 303 THR B O 1
ATOM 5460 N N . ALA B 1 304 ? -66.089 45.603 56.503 1.00 66.99 304 ALA B N 1
ATOM 5461 C CA . ALA B 1 304 ? -65.875 45.699 57.936 1.00 67.16 304 ALA B CA 1
ATOM 5462 C C . ALA B 1 304 ? -66.087 44.318 58.532 1.00 68.90 304 ALA B C 1
ATOM 5463 O O . ALA B 1 304 ? -66.710 43.450 57.914 1.00 69.64 304 ALA B O 1
ATOM 5465 N N . PRO B 1 305 ? -65.553 44.081 59.735 1.00 70.72 305 PRO B N 1
ATOM 5466 C CA . PRO B 1 305 ? -65.720 42.770 60.373 1.00 72.13 305 PRO B CA 1
ATOM 5467 C C . PRO B 1 305 ? -67.188 42.483 60.685 1.00 73.38 305 PRO B C 1
ATOM 5468 O O . PRO B 1 305 ? -67.980 43.409 60.911 1.00 72.46 305 PRO B O 1
ATOM 5472 N N . LEU B 1 306 ? -67.537 41.196 60.703 1.00 74.48 306 LEU B N 1
ATOM 5473 C CA . LEU B 1 306 ? -68.906 40.764 60.967 1.00 74.86 306 LEU B CA 1
ATOM 5474 C C . LEU B 1 306 ? -69.452 41.306 62.288 1.00 75.27 306 LEU B C 1
ATOM 5475 O O . LEU B 1 306 ? -70.658 41.486 62.429 1.00 76.16 306 LEU B O 1
ATOM 5480 N N . CYS B 1 307 ? -68.574 41.586 63.244 1.00 75.45 307 CYS B N 1
ATOM 5481 C CA . CYS B 1 307 ? -69.019 42.108 64.528 1.00 76.65 307 CYS B CA 1
ATOM 5482 C C . CYS B 1 307 ? -69.376 43.578 64.394 1.00 77.84 307 CYS B C 1
ATOM 5483 O O . CYS B 1 307 ? -69.962 44.166 65.298 1.00 79.20 307 CYS B O 1
ATOM 5486 N N . ASP B 1 308 ? -68.996 44.184 63.279 1.00 79.18 308 ASP B N 1
ATOM 5487 C CA . ASP B 1 308 ? -69.315 45.588 63.057 1.00 81.36 308 ASP B CA 1
ATOM 5488 C C . ASP B 1 308 ? -70.552 45.719 62.184 1.00 82.86 308 ASP B C 1
ATOM 5489 O O . ASP B 1 308 ? -71.277 46.709 62.269 1.00 82.75 308 ASP B O 1
ATOM 5494 N N . VAL B 1 309 ? -70.784 44.714 61.340 1.00 84.47 309 VAL B N 1
ATOM 5495 C CA . VAL B 1 309 ? -71.947 44.696 60.462 1.00 85.28 309 VAL B CA 1
ATOM 5496 C C . VAL B 1 309 ? -73.192 44.657 61.356 1.00 86.86 309 VAL B C 1
ATOM 5497 O O . VAL B 1 309 ? -74.221 45.254 61.037 1.00 86.64 309 VAL B O 1
ATOM 5501 N N . LYS B 1 310 ? -73.077 43.975 62.492 1.00 88.48 310 LYS B N 1
ATOM 5502 C CA . LYS B 1 310 ? -74.189 43.860 63.430 1.00 90.13 310 LYS B CA 1
ATOM 5503 C C . LYS B 1 310 ? -74.624 45.226 63.966 1.00 90.36 310 LYS B C 1
ATOM 5504 O O . LYS B 1 310 ? -75.822 45.512 64.050 1.00 91.58 310 LYS B O 1
ATOM 5510 N N . SER B 1 311 ? -73.658 46.062 64.339 1.00 90.09 311 SER B N 1
ATOM 5511 C CA . SER B 1 311 ? -73.967 47.387 64.876 1.00 90.65 311 SER B CA 1
ATOM 5512 C C . SER B 1 311 ? -74.282 48.378 63.762 1.00 90.78 311 SER B C 1
ATOM 5513 O O . SER B 1 311 ? -74.012 49.575 63.883 1.00 89.36 311 SER B O 1
ATOM 5524 N N . LYS B 1 313 ? -77.414 49.752 61.470 1.00 93.40 313 LYS B N 1
ATOM 5525 C CA . LYS B 1 313 ? -78.846 49.843 61.215 1.00 93.21 313 LYS B CA 1
ATOM 5526 C C . LYS B 1 313 ? -79.124 49.695 59.721 1.00 93.82 313 LYS B C 1
ATOM 5527 O O . LYS B 1 313 ? -79.032 50.659 58.962 1.00 93.77 313 LYS B O 1
ATOM 5533 N N . ILE B 1 314 ? -79.465 48.478 59.310 1.00 94.75 314 ILE B N 1
ATOM 5534 C CA . ILE B 1 314 ? -79.747 48.189 57.908 1.00 95.99 314 ILE B CA 1
ATOM 5535 C C . ILE B 1 314 ? -81.227 47.792 57.708 1.00 96.17 314 ILE B C 1
ATOM 5536 O O . ILE B 1 314 ? -81.808 47.072 58.528 1.00 95.71 314 ILE B O 1
ATOM 5541 N N . ALA B 1 315 ? -81.832 48.283 56.625 1.00 96.28 315 ALA B N 1
ATOM 5542 C CA . ALA B 1 315 ? -83.239 48.007 56.330 1.00 96.71 315 ALA B CA 1
ATOM 5543 C C . ALA B 1 315 ? -83.492 47.642 54.862 1.00 97.06 315 ALA B C 1
ATOM 5544 O O . ALA B 1 315 ? -82.762 48.081 53.969 1.00 97.22 315 ALA B O 1
ATOM 5546 N N . LYS B 1 316 ? -84.535 46.846 54.616 1.00 97.16 316 LYS B N 1
ATOM 5547 C CA . LYS B 1 316 ? -84.882 46.430 53.256 1.00 97.39 316 LYS B CA 1
ATOM 5548 C C . LYS B 1 316 ? -85.725 47.487 52.535 1.00 97.91 316 LYS B C 1
ATOM 5549 O O . LYS B 1 316 ? -85.232 48.578 52.235 1.00 98.46 316 LYS B O 1
ATOM 5555 N N . ARG B 1 317 ? -86.989 47.166 52.255 1.00 98.48 317 ARG B N 1
ATOM 5556 C CA . ARG B 1 317 ? -87.896 48.093 51.568 1.00 98.23 317 ARG B CA 1
ATOM 5557 C C . ARG B 1 317 ? -88.118 49.349 52.403 1.00 97.52 317 ARG B C 1
ATOM 5558 O O . ARG B 1 317 ? -87.522 50.397 52.144 1.00 97.50 317 ARG B O 1
ATOM 5566 N N . GLY B 1 318 ? -88.983 49.231 53.402 1.00 96.59 318 GLY B N 1
ATOM 5567 C CA . GLY B 1 318 ? -89.272 50.351 54.277 1.00 95.99 318 GLY B CA 1
ATOM 5568 C C . GLY B 1 318 ? -89.068 49.902 55.706 1.00 95.14 318 GLY B C 1
ATOM 5569 O O . GLY B 1 318 ? -88.708 50.692 56.579 1.00 93.87 318 GLY B O 1
ATOM 5570 N N . ASN B 1 319 ? -89.313 48.614 55.936 0.00 95.58 319 ASN B N 1
ATOM 5571 C CA . ASN B 1 319 ? -89.147 48.013 57.253 1.00 96.41 319 ASN B CA 1
ATOM 5572 C C . ASN B 1 319 ? -87.729 47.465 57.390 1.00 95.60 319 ASN B C 1
ATOM 5573 O O . ASN B 1 319 ? -87.151 46.950 56.426 1.00 94.76 319 ASN B O 1
ATOM 5578 N N . PRO B 1 320 ? -87.149 47.591 58.596 1.00 95.47 320 PRO B N 1
ATOM 5579 C CA . PRO B 1 320 ? -85.801 47.144 58.968 1.00 95.73 320 PRO B CA 1
ATOM 5580 C C . PRO B 1 320 ? -85.421 45.731 58.538 1.00 95.71 320 PRO B C 1
ATOM 5581 O O . PRO B 1 320 ? -86.087 45.099 57.712 1.00 96.40 320 PRO B O 1
ATOM 5585 N N . PHE B 1 321 ? -84.339 45.243 59.130 0.00 95.82 321 PHE B N 1
ATOM 5586 C CA . PHE B 1 321 ? -83.830 43.915 58.842 1.00 95.81 321 PHE B CA 1
ATOM 5587 C C . PHE B 1 321 ? -83.507 43.258 60.176 0.00 95.68 321 PHE B C 1
ATOM 5588 O O . PHE B 1 321 ? -83.311 42.046 60.259 0.00 95.63 321 PHE B O 1
ATOM 5596 N N . LEU B 1 322 ? -83.467 44.083 61.219 0.00 95.61 322 LEU B N 1
ATOM 5597 C CA . LEU B 1 322 ? -83.171 43.632 62.572 0.00 95.58 322 LEU B CA 1
ATOM 5598 C C . LEU B 1 322 ? -81.929 42.757 62.619 0.00 95.73 322 LEU B C 1
ATOM 5599 O O . LEU B 1 322 ? -81.242 42.582 61.612 0.00 95.69 322 LEU B O 1
ATOM 5604 N N . LEU B 1 323 ? -81.641 42.210 63.796 0.00 95.97 323 LEU B N 1
ATOM 5605 C CA . LEU B 1 323 ? -80.471 41.363 63.965 1.00 96.32 323 LEU B CA 1
ATOM 5606 C C . LEU B 1 323 ? -80.347 40.779 65.377 1.00 96.33 323 LEU B C 1
ATOM 5607 O O . LEU B 1 323 ? -79.248 40.548 65.880 1.00 96.39 323 LEU B O 1
ATOM 5612 N N . ASN B 1 324 ? -81.487 40.522 66.008 0.00 95.87 324 ASN B N 1
ATOM 5613 C CA . ASN B 1 324 ? -81.490 39.959 67.351 0.00 95.53 324 ASN B CA 1
ATOM 5614 C C . ASN B 1 324 ? -81.073 38.490 67.332 0.00 95.46 324 ASN B C 1
ATOM 5615 O O . ASN B 1 324 ? -81.519 37.701 68.165 0.00 95.38 324 ASN B O 1
ATOM 5620 N N . PHE B 1 325 ? -80.217 38.126 66.379 0.00 95.44 325 PHE B N 1
ATOM 5621 C CA . PHE B 1 325 ? -79.750 36.748 66.268 0.00 95.51 325 PHE B CA 1
ATOM 5622 C C . PHE B 1 325 ? -78.534 36.568 65.356 0.00 95.87 325 PHE B C 1
ATOM 5623 O O . PHE B 1 325 ? -78.352 35.504 64.764 0.00 95.88 325 PHE B O 1
ATOM 5631 N N . ILE B 1 326 ? -77.701 37.601 65.249 1.00 96.51 326 ILE B N 1
ATOM 5632 C CA . ILE B 1 326 ? -76.497 37.522 64.412 1.00 96.77 326 ILE B CA 1
ATOM 5633 C C . ILE B 1 326 ? -75.500 36.533 65.030 1.00 96.30 326 ILE B C 1
ATOM 5634 O O . ILE B 1 326 ? -75.421 36.396 66.255 1.00 96.53 326 ILE B O 1
ATOM 5639 N N . PRO B 1 327 ? -74.724 35.832 64.185 1.00 95.44 327 PRO B N 1
ATOM 5640 C CA . PRO B 1 327 ? -73.732 34.842 64.627 1.00 94.52 327 PRO B CA 1
ATOM 5641 C C . PRO B 1 327 ? -72.602 35.332 65.550 1.00 93.77 327 PRO B C 1
ATOM 5642 O O . PRO B 1 327 ? -71.496 34.789 65.505 1.00 94.10 327 PRO B O 1
ATOM 5646 N N . GLU B 1 328 ? -72.885 36.334 66.385 1.00 92.31 328 GLU B N 1
ATOM 5647 C CA . GLU B 1 328 ? -71.904 36.902 67.325 1.00 90.14 328 GLU B CA 1
ATOM 5648 C C . GLU B 1 328 ? -70.568 36.159 67.366 1.00 87.18 328 GLU B C 1
ATOM 5649 O O . GLU B 1 328 ? -70.311 35.377 68.285 1.00 86.04 328 GLU B O 1
ATOM 5655 N N . VAL B 1 329 ? -69.726 36.417 66.368 1.00 83.38 329 VAL B N 1
ATOM 5656 C CA . VAL B 1 329 ? -68.411 35.800 66.263 1.00 79.67 329 VAL B CA 1
ATOM 5657 C C . VAL B 1 329 ? -67.463 36.383 67.312 1.00 77.47 329 VAL B C 1
ATOM 5658 O O . VAL B 1 329 ? -67.478 37.589 67.562 1.00 77.69 329 VAL B O 1
ATOM 5662 N N . ASP B 1 330 ? -66.642 35.533 67.924 1.00 74.24 330 ASP B N 1
ATOM 5663 C CA . ASP B 1 330 ? -65.689 35.998 68.933 1.00 71.17 330 ASP B CA 1
ATOM 5664 C C . ASP B 1 330 ? -64.371 36.411 68.265 1.00 68.22 330 ASP B C 1
ATOM 5665 O O . ASP B 1 330 ? -64.160 36.138 67.078 1.00 67.28 330 ASP B O 1
ATOM 5670 N N . TYR B 1 331 ? -63.492 37.074 69.016 1.00 64.73 331 TYR B N 1
ATOM 5671 C CA . TYR B 1 331 ? -62.221 37.535 68.459 1.00 60.60 331 TYR B CA 1
ATOM 5672 C C . TYR B 1 331 ? -61.013 37.298 69.329 1.00 59.37 331 TYR B C 1
ATOM 5673 O O . TYR B 1 331 ? -61.115 37.252 70.551 1.00 60.47 331 TYR B O 1
ATOM 5682 N N . VAL B 1 332 ? -59.858 37.160 68.691 1.00 57.81 332 VAL B N 1
ATOM 5683 C CA . VAL B 1 332 ? -58.624 36.969 69.428 1.00 55.70 332 VAL B CA 1
ATOM 5684 C C . VAL B 1 332 ? -58.033 38.342 69.674 1.00 54.85 332 VAL B C 1
ATOM 5685 O O . VAL B 1 332 ? -57.637 39.035 68.732 1.00 54.73 332 VAL B O 1
ATOM 5689 N N . PRO B 1 333 ? -57.988 38.766 70.944 1.00 54.10 333 PRO B N 1
ATOM 5690 C CA . PRO B 1 333 ? -57.442 40.062 71.360 1.00 53.90 333 PRO B CA 1
ATOM 5691 C C . PRO B 1 333 ? -55.931 39.948 71.566 1.00 53.58 333 PRO B C 1
ATOM 5692 O O . PRO B 1 333 ? -55.442 38.909 72.022 1.00 54.82 333 PRO B O 1
ATOM 5696 N N . LEU B 1 334 ? -55.185 40.993 71.237 1.00 51.61 334 LEU B N 1
ATOM 5697 C CA . LEU B 1 334 ? -53.742 40.924 71.443 1.00 50.78 334 LEU B CA 1
ATOM 5698 C C . LEU B 1 334 ? -53.039 42.223 71.092 1.00 49.27 334 LEU B C 1
ATOM 5699 O O . LEU B 1 334 ? -53.535 43.003 70.281 1.00 48.97 334 LEU B O 1
ATOM 5704 N N . SER B 1 335 ? -51.896 42.481 71.716 1.00 47.50 335 SER B N 1
ATOM 5705 C CA . SER B 1 335 ? -51.193 43.700 71.376 1.00 48.27 335 SER B CA 1
ATOM 5706 C C . SER B 1 335 ? -49.789 43.447 70.838 1.00 47.28 335 SER B C 1
ATOM 5707 O O . SER B 1 335 ? -49.123 42.490 71.226 1.00 45.79 335 SER B O 1
ATOM 5710 N N . VAL B 1 336 ? -49.379 44.296 69.897 1.00 47.27 336 VAL B N 1
ATOM 5711 C CA . VAL B 1 336 ? -48.054 44.227 69.280 1.00 46.50 336 VAL B CA 1
ATOM 5712 C C . VAL B 1 336 ? -47.121 45.133 70.052 1.00 48.04 336 VAL B C 1
ATOM 5713 O O . VAL B 1 336 ? -47.219 46.359 69.969 1.00 48.10 336 VAL B O 1
ATOM 5717 N N . VAL B 1 337 ? -46.216 44.541 70.812 1.00 49.35 337 VAL B N 1
ATOM 5718 C CA . VAL B 1 337 ? -45.276 45.343 71.578 1.00 50.03 337 VAL B CA 1
ATOM 5719 C C . VAL B 1 337 ? -43.934 45.442 70.857 1.00 49.63 337 VAL B C 1
ATOM 5720 O O . VAL B 1 337 ? -43.432 44.460 70.308 1.00 48.90 337 VAL B O 1
ATOM 5724 N N . ILE B 1 338 ? -43.367 46.638 70.845 1.00 50.03 338 ILE B N 1
ATOM 5725 C CA . ILE B 1 338 ? -42.069 46.851 70.212 1.00 51.71 338 ILE B CA 1
ATOM 5726 C C . ILE B 1 338 ? -41.001 47.186 71.265 1.00 51.66 338 ILE B C 1
ATOM 5727 O O . ILE B 1 338 ? -41.227 48.000 72.153 1.00 51.75 338 ILE B O 1
ATOM 5732 N N . THR B 1 339 ? -39.851 46.532 71.193 1.00 52.65 339 THR B N 1
ATOM 5733 C CA . THR B 1 339 ? -38.771 46.839 72.130 1.00 54.80 339 THR B CA 1
ATOM 5734 C C . THR B 1 339 ? -37.482 46.889 71.341 1.00 55.48 339 THR B C 1
ATOM 5735 O O . THR B 1 339 ? -37.429 46.457 70.187 1.00 56.25 339 THR B O 1
ATOM 5739 N N . THR B 1 340 ? -36.433 47.405 71.959 1.00 56.03 340 THR B N 1
ATOM 5740 C CA . THR B 1 340 ? -35.177 47.493 71.248 1.00 56.59 340 THR B CA 1
ATOM 5741 C C . THR B 1 340 ? -34.010 47.384 72.219 1.00 57.14 340 THR B C 1
ATOM 5742 O O . THR B 1 340 ? -33.835 48.261 73.046 1.00 57.82 340 THR B O 1
ATOM 5746 N N . PHE B 1 341 ? -33.222 46.308 72.148 1.00 57.13 341 PHE B N 1
ATOM 5747 C CA . PHE B 1 341 ? -32.077 46.187 73.059 1.00 58.02 341 PHE B CA 1
ATOM 5748 C C . PHE B 1 341 ? -30.761 46.423 72.333 1.00 61.04 341 PHE B C 1
ATOM 5749 O O . PHE B 1 341 ? -30.625 46.099 71.146 1.00 62.86 341 PHE B O 1
ATOM 5757 N N . LYS B 1 342 ? -29.793 47.011 73.030 1.00 63.35 342 LYS B N 1
ATOM 5758 C CA . LYS B 1 342 ? -28.491 47.233 72.416 1.00 65.06 342 LYS B CA 1
ATOM 5759 C C . LYS B 1 342 ? -27.907 45.835 72.268 1.00 65.93 342 LYS B C 1
ATOM 5760 O O . LYS B 1 342 ? -27.972 45.032 73.208 1.00 64.55 342 LYS B O 1
ATOM 5766 N N . ARG B 1 343 ? -27.361 45.534 71.091 1.00 68.17 343 ARG B N 1
ATOM 5767 C CA . ARG B 1 343 ? -26.785 44.209 70.837 1.00 70.09 343 ARG B CA 1
ATOM 5768 C C . ARG B 1 343 ? -25.861 43.725 71.945 1.00 72.02 343 ARG B C 1
ATOM 5769 O O . ARG B 1 343 ? -25.849 42.536 72.282 1.00 72.45 343 ARG B O 1
ATOM 5777 N N . GLU B 1 344 ? -25.102 44.649 72.523 1.00 73.86 344 GLU B N 1
ATOM 5778 C CA . GLU B 1 344 ? -24.200 44.309 73.607 1.00 75.75 344 GLU B CA 1
ATOM 5779 C C . GLU B 1 344 ? -24.909 43.669 74.810 1.00 75.43 344 GLU B C 1
ATOM 5780 O O . GLU B 1 344 ? -24.259 43.070 75.659 1.00 75.48 344 GLU B O 1
ATOM 5786 N N . ASN B 1 345 ? -26.234 43.779 74.887 1.00 75.33 345 ASN B N 1
ATOM 5787 C CA . ASN B 1 345 ? -26.965 43.201 76.020 1.00 74.82 345 ASN B CA 1
ATOM 5788 C C . ASN B 1 345 ? -27.824 41.969 75.714 1.00 73.54 345 ASN B C 1
ATOM 5789 O O . ASN B 1 345 ? -28.577 41.485 76.576 1.00 72.20 345 ASN B O 1
ATOM 5794 N N . VAL B 1 346 ? -27.720 41.471 74.487 1.00 71.03 346 VAL B N 1
ATOM 5795 C CA . VAL B 1 346 ? -28.459 40.281 74.100 1.00 69.11 346 VAL B CA 1
ATOM 5796 C C . VAL B 1 346 ? -27.448 39.131 74.117 1.00 67.75 346 VAL B C 1
ATOM 5797 O O . VAL B 1 346 ? -26.701 38.926 73.161 1.00 68.20 346 VAL B O 1
ATOM 5801 N N . LYS B 1 347 ? -27.419 38.396 75.221 1.00 65.17 347 LYS B N 1
ATOM 5802 C CA . LYS B 1 347 ? -26.480 37.294 75.382 1.00 64.16 347 LYS B CA 1
ATOM 5803 C C . LYS B 1 347 ? -26.582 36.181 74.357 1.00 63.01 347 LYS B C 1
ATOM 5804 O O . LYS B 1 347 ? -25.618 35.894 73.671 1.00 63.53 347 LYS B O 1
ATOM 5810 N N . TYR B 1 348 ? -27.750 35.560 74.241 1.00 62.84 348 TYR B N 1
ATOM 5811 C CA . TYR B 1 348 ? -27.932 34.431 73.325 1.00 61.21 348 TYR B CA 1
ATOM 5812 C C . TYR B 1 348 ? -28.814 34.693 72.106 1.00 59.09 348 TYR B C 1
ATOM 5813 O O . TYR B 1 348 ? -29.916 34.149 71.998 1.00 59.89 348 TYR B O 1
ATOM 5822 N N . PRO B 1 349 ? -28.339 35.515 71.167 1.00 56.83 349 PRO B N 1
ATOM 5823 C CA . PRO B 1 349 ? -29.108 35.823 69.955 1.00 56.99 349 PRO B CA 1
ATOM 5824 C C . PRO B 1 349 ? -29.333 34.558 69.123 1.00 57.90 349 PRO B C 1
ATOM 5825 O O . PRO B 1 349 ? -28.539 33.613 69.178 1.00 59.19 349 PRO B O 1
ATOM 5829 N N . LEU B 1 350 ? -30.411 34.541 68.350 1.00 57.57 350 LEU B N 1
ATOM 5830 C CA . LEU B 1 350 ? -30.704 33.402 67.491 1.00 56.59 350 LEU B CA 1
ATOM 5831 C C . LEU B 1 350 ? -30.853 33.935 66.084 1.00 56.74 350 LEU B C 1
ATOM 5832 O O . LEU B 1 350 ? -31.323 35.052 65.887 1.00 57.50 350 LEU B O 1
ATOM 5837 N N . GLU B 1 351 ? -30.422 33.151 65.108 1.00 57.04 351 GLU B N 1
ATOM 5838 C CA . GLU B 1 351 ? -30.520 33.563 63.724 1.00 57.16 351 GLU B CA 1
ATOM 5839 C C . GLU B 1 351 ? -31.823 33.013 63.176 1.00 57.94 351 GLU B C 1
ATOM 5840 O O . GLU B 1 351 ? -32.170 31.860 63.424 1.00 58.18 351 GLU B O 1
ATOM 5846 N N . GLY B 1 352 ? -32.556 33.842 62.442 1.00 58.26 352 GLY B N 1
ATOM 5847 C CA . GLY B 1 352 ? -33.815 33.390 61.884 1.00 56.70 352 GLY B CA 1
ATOM 5848 C C . GLY B 1 352 ? -34.879 34.463 61.858 1.00 55.68 352 GLY B C 1
ATOM 5849 O O . GLY B 1 352 ? -34.568 35.653 61.929 1.00 55.50 352 GLY B O 1
ATOM 5850 N N . PHE B 1 353 ? -36.138 34.040 61.753 1.00 54.72 353 PHE B N 1
ATOM 5851 C CA . PHE B 1 353 ? -37.257 34.977 61.701 1.00 52.52 353 PHE B CA 1
ATOM 5852 C C . PHE B 1 353 ? -37.837 35.247 63.067 1.00 50.63 353 PHE B C 1
ATOM 5853 O O . PHE B 1 353 ? -38.256 36.367 63.340 1.00 48.85 353 PHE B O 1
ATOM 5861 N N . GLY B 1 354 ? -37.865 34.232 63.926 1.00 48.63 354 GLY B N 1
ATOM 5862 C CA . GLY B 1 354 ? -38.399 34.466 65.250 1.00 49.69 354 GLY B CA 1
ATOM 5863 C C . GLY B 1 354 ? -38.547 33.259 66.138 1.00 50.17 354 GLY B C 1
ATOM 5864 O O . GLY B 1 354 ? -37.875 32.245 65.952 1.00 51.10 354 GLY B O 1
ATOM 5865 N N . VAL B 1 355 ? -39.430 33.386 67.122 1.00 50.17 355 VAL B N 1
ATOM 5866 C CA . VAL B 1 355 ? -39.696 32.317 68.071 1.00 51.49 355 VAL B CA 1
ATOM 5867 C C . VAL B 1 355 ? -41.188 32.306 68.352 1.00 52.18 355 VAL B C 1
ATOM 5868 O O . VAL B 1 355 ? -41.812 33.364 68.456 1.00 52.31 355 VAL B O 1
ATOM 5872 N N . LEU B 1 356 ? -41.741 31.102 68.478 1.00 50.94 356 LEU B N 1
ATOM 5873 C CA . LEU B 1 356 ? -43.153 30.897 68.755 1.00 49.49 356 LEU B CA 1
ATOM 5874 C C . LEU B 1 356 ? -43.248 30.268 70.126 1.00 49.36 356 LEU B C 1
ATOM 5875 O O . LEU B 1 356 ? -42.459 29.403 70.471 1.00 50.24 356 LEU B O 1
ATOM 5880 N N . VAL B 1 357 ? -44.225 30.686 70.909 1.00 49.63 357 VAL B N 1
ATOM 5881 C CA . VAL B 1 357 ? -44.350 30.149 72.243 1.00 49.72 357 VAL B CA 1
ATOM 5882 C C . VAL B 1 357 ? -45.572 29.274 72.394 1.00 50.38 357 VAL B C 1
ATOM 5883 O O . VAL B 1 357 ? -46.692 29.754 72.480 1.00 49.63 357 VAL B O 1
ATOM 5887 N N . PRO B 1 358 ? -45.360 27.957 72.415 1.00 52.04 358 PRO B N 1
ATOM 5888 C CA . PRO B 1 358 ? -46.477 27.029 72.564 1.00 53.14 358 PRO B CA 1
ATOM 5889 C C . PRO B 1 358 ? -47.202 27.367 73.855 1.00 54.66 358 PRO B C 1
ATOM 5890 O O . PRO B 1 358 ? -46.564 27.578 74.890 1.00 54.47 358 PRO B O 1
ATOM 5894 N N . SER B 1 359 ? -48.529 27.416 73.789 1.00 56.33 359 SER B N 1
ATOM 5895 C CA . SER B 1 359 ? -49.355 27.731 74.946 1.00 57.82 359 SER B CA 1
ATOM 5896 C C . SER B 1 359 ? -48.973 26.921 76.173 1.00 59.47 359 SER B C 1
ATOM 5897 O O . SER B 1 359 ? -49.158 27.368 77.299 1.00 61.21 359 SER B O 1
ATOM 5900 N N . LYS B 1 360 ? -48.441 25.725 75.954 1.00 61.22 360 LYS B N 1
ATOM 5901 C CA . LYS B 1 360 ? -48.031 24.855 77.054 1.00 62.43 360 LYS B CA 1
ATOM 5902 C C . LYS B 1 360 ? -46.796 25.402 77.768 1.00 61.87 360 LYS B C 1
ATOM 5903 O O . LYS B 1 360 ? -46.447 24.969 78.864 1.00 61.70 360 LYS B O 1
ATOM 5909 N N . GLU B 1 361 ? -46.131 26.361 77.148 1.00 61.41 361 GLU B N 1
ATOM 5910 C CA . GLU B 1 361 ? -44.941 26.925 77.758 1.00 62.08 361 GLU B CA 1
ATOM 5911 C C . GLU B 1 361 ? -45.225 27.968 78.846 1.00 60.95 361 GLU B C 1
ATOM 5912 O O . GLU B 1 361 ? -44.307 28.561 79.411 1.00 59.78 361 GLU B O 1
ATOM 5918 N N . GLN B 1 362 ? -46.496 28.194 79.143 1.00 59.87 362 GLN B N 1
ATOM 5919 C CA . GLN B 1 362 ? -46.836 29.148 80.183 1.00 60.04 362 GLN B CA 1
ATOM 5920 C C . GLN B 1 362 ? -46.403 28.552 81.517 1.00 61.34 362 GLN B C 1
ATOM 5921 O O . GLN B 1 362 ? -45.989 29.261 82.430 1.00 61.98 362 GLN B O 1
ATOM 5927 N N . GLN B 1 363 ? -46.485 27.236 81.627 1.00 63.48 363 GLN B N 1
ATOM 5928 C CA . GLN B 1 363 ? -46.076 26.575 82.854 1.00 64.37 363 GLN B CA 1
ATOM 5929 C C . GLN B 1 363 ? -44.552 26.590 82.979 1.00 63.30 363 GLN B C 1
ATOM 5930 O O . GLN B 1 363 ? -43.986 25.851 83.774 1.00 62.22 363 GLN B O 1
ATOM 5936 N N . HIS B 1 364 ? -43.899 27.442 82.187 1.00 63.19 364 HIS B N 1
ATOM 5937 C CA . HIS B 1 364 ? -42.441 27.575 82.200 1.00 63.36 364 HIS B CA 1
ATOM 5938 C C . HIS B 1 364 ? -41.989 29.031 82.262 1.00 62.44 364 HIS B C 1
ATOM 5939 O O . HIS B 1 364 ? -40.811 29.335 82.073 1.00 62.65 364 HIS B O 1
ATOM 5946 N N . GLY B 1 365 ? -42.926 29.938 82.508 1.00 60.86 365 GLY B N 1
ATOM 5947 C CA . GLY B 1 365 ? -42.556 31.334 82.627 1.00 58.65 365 GLY B CA 1
ATOM 5948 C C . GLY B 1 365 ? -42.703 32.200 81.401 1.00 57.76 365 GLY B C 1
ATOM 5949 O O . GLY B 1 365 ? -42.574 33.425 81.484 1.00 57.87 365 GLY B O 1
ATOM 5950 N N . LEU B 1 366 ? -42.949 31.587 80.254 1.00 57.03 366 LEU B N 1
ATOM 5951 C CA . LEU B 1 366 ? -43.126 32.372 79.042 1.00 55.64 366 LEU B CA 1
ATOM 5952 C C . LEU B 1 366 ? -44.595 32.777 78.957 1.00 53.97 366 LEU B C 1
ATOM 5953 O O . LEU B 1 366 ? -45.493 31.919 78.858 1.00 51.34 366 LEU B O 1
ATOM 5958 N N . LYS B 1 367 ? -44.830 34.088 79.017 1.00 50.76 367 LYS B N 1
ATOM 5959 C CA . LYS B 1 367 ? -46.186 34.613 78.974 1.00 49.14 367 LYS B CA 1
ATOM 5960 C C . LYS B 1 367 ? -46.622 35.191 77.618 1.00 47.92 367 LYS B C 1
ATOM 5961 O O . LYS B 1 367 ? -47.808 35.466 77.422 1.00 48.53 367 LYS B O 1
ATOM 5963 N N . THR B 1 368 ? -45.679 35.355 76.690 1.00 45.99 368 THR B N 1
ATOM 5964 C CA . THR B 1 368 ? -45.978 35.894 75.366 1.00 46.38 368 THR B CA 1
ATOM 5965 C C . THR B 1 368 ? -46.367 34.805 74.357 1.00 46.08 368 THR B C 1
ATOM 5966 O O . THR B 1 368 ? -46.334 33.619 74.679 1.00 48.25 368 THR B O 1
ATOM 5970 N N . LEU B 1 369 ? -46.738 35.217 73.143 1.00 45.24 369 LEU B N 1
ATOM 5971 C CA . LEU B 1 369 ? -47.156 34.304 72.073 1.00 44.34 369 LEU B CA 1
ATOM 5972 C C . LEU B 1 369 ? -46.025 34.009 71.106 1.00 45.46 369 LEU B C 1
ATOM 5973 O O . LEU B 1 369 ? -45.978 32.952 70.488 1.00 46.75 369 LEU B O 1
ATOM 5978 N N . GLY B 1 370 ? -45.126 34.966 70.952 1.00 45.53 370 GLY B N 1
ATOM 5979 C CA . GLY B 1 370 ? -44.012 34.787 70.049 1.00 45.25 370 GLY B CA 1
ATOM 5980 C C . GLY B 1 370 ? -43.457 36.155 69.725 1.00 46.37 370 GLY B C 1
ATOM 5981 O O . GLY B 1 370 ? -44.120 37.165 69.967 1.00 46.82 370 GLY B O 1
ATOM 5982 N N . THR B 1 371 ? -42.244 36.205 69.187 1.00 45.71 371 THR B N 1
ATOM 5983 C CA . THR B 1 371 ? -41.650 37.480 68.853 1.00 45.32 371 THR B CA 1
ATOM 5984 C C . THR B 1 371 ? -40.816 37.365 67.580 1.00 46.77 371 THR B C 1
ATOM 5985 O O . THR B 1 371 ? -40.115 36.374 67.360 1.00 47.72 371 THR B O 1
ATOM 5989 N N . LEU B 1 372 ? -40.926 38.380 66.733 1.00 46.65 372 LEU B N 1
ATOM 5990 C CA . LEU B 1 372 ? -40.204 38.429 65.480 1.00 47.13 372 LEU B CA 1
ATOM 5991 C C . LEU B 1 372 ? -38.840 39.085 65.649 1.00 49.42 372 LEU B C 1
ATOM 5992 O O . LEU B 1 372 ? -38.662 39.938 66.512 1.00 51.40 372 LEU B O 1
ATOM 5997 N N . PHE B 1 373 ? -37.879 38.679 64.825 1.00 50.12 373 PHE B N 1
ATOM 5998 C CA . PHE B 1 373 ? -36.541 39.247 64.864 1.00 49.14 373 PHE B CA 1
ATOM 5999 C C . PHE B 1 373 ? -36.525 40.277 63.748 1.00 49.32 373 PHE B C 1
ATOM 6000 O O . PHE B 1 373 ? -35.908 40.098 62.707 1.00 47.95 373 PHE B O 1
ATOM 6008 N N . SER B 1 374 ? -37.231 41.367 64.011 1.00 51.38 374 SER B N 1
ATOM 6009 C CA . SER B 1 374 ? -37.409 42.486 63.094 1.00 53.93 374 SER B CA 1
ATOM 6010 C C . SER B 1 374 ? -36.195 43.099 62.411 1.00 55.88 374 SER B C 1
ATOM 6011 O O . SER B 1 374 ? -36.171 43.203 61.182 1.00 55.33 374 SER B O 1
ATOM 6014 N N . SER B 1 375 ? -35.201 43.531 63.186 1.00 60.01 375 SER B N 1
ATOM 6015 C CA . SER B 1 375 ? -34.005 44.144 62.592 1.00 62.59 375 SER B CA 1
ATOM 6016 C C . SER B 1 375 ? -33.127 43.099 61.908 1.00 63.98 375 SER B C 1
ATOM 6017 O O . SER B 1 375 ? -32.326 43.432 61.032 1.00 63.71 375 SER B O 1
ATOM 6036 N N . PHE B 1 378 ? -34.995 42.578 58.597 1.00 70.54 378 PHE B N 1
ATOM 6037 C CA . PHE B 1 378 ? -34.890 43.839 57.896 1.00 70.02 378 PHE B CA 1
ATOM 6038 C C . PHE B 1 378 ? -33.959 44.737 58.698 1.00 70.99 378 PHE B C 1
ATOM 6039 O O . PHE B 1 378 ? -34.414 45.530 59.518 1.00 72.39 378 PHE B O 1
ATOM 6047 N N . PRO B 1 379 ? -32.641 44.612 58.492 1.00 70.54 379 PRO B N 1
ATOM 6048 C CA . PRO B 1 379 ? -31.689 45.447 59.230 1.00 69.88 379 PRO B CA 1
ATOM 6049 C C . PRO B 1 379 ? -31.799 46.971 58.989 1.00 68.98 379 PRO B C 1
ATOM 6050 O O . PRO B 1 379 ? -31.212 47.768 59.731 1.00 67.67 379 PRO B O 1
ATOM 6054 N N . ASP B 1 380 ? -32.544 47.379 57.968 1.00 66.97 380 ASP B N 1
ATOM 6055 C CA . ASP B 1 380 ? -32.694 48.803 57.706 1.00 67.27 380 ASP B CA 1
ATOM 6056 C C . ASP B 1 380 ? -33.692 49.406 58.681 1.00 67.06 380 ASP B C 1
ATOM 6057 O O . ASP B 1 380 ? -33.753 50.622 58.858 1.00 68.62 380 ASP B O 1
ATOM 6062 N N . ARG B 1 381 ? -34.475 48.549 59.321 1.00 65.36 381 ARG B N 1
ATOM 6063 C CA . ARG B 1 381 ? -35.484 49.013 60.254 1.00 62.88 381 ARG B CA 1
ATOM 6064 C C . ARG B 1 381 ? -34.918 49.509 61.577 1.00 62.43 381 ARG B C 1
ATOM 6065 O O . ARG B 1 381 ? -35.684 49.886 62.451 1.00 64.91 381 ARG B O 1
ATOM 6073 N N . ALA B 1 382 ? -33.600 49.510 61.745 1.00 61.92 382 ALA B N 1
ATOM 6074 C CA . ALA B 1 382 ? -33.006 49.988 63.001 1.00 62.30 382 ALA B CA 1
ATOM 6075 C C . ALA B 1 382 ? -31.479 50.130 62.995 1.00 64.25 382 ALA B C 1
ATOM 6076 O O . ALA B 1 382 ? -30.790 49.541 62.169 1.00 65.93 382 ALA B O 1
ATOM 6078 N N . PRO B 1 383 ? -30.931 50.937 63.916 1.00 66.02 383 PRO B N 1
ATOM 6079 C CA . PRO B 1 383 ? -29.484 51.145 64.016 1.00 66.67 383 PRO B CA 1
ATOM 6080 C C . PRO B 1 383 ? -28.741 49.813 64.160 1.00 67.19 383 PRO B C 1
ATOM 6081 O O . PRO B 1 383 ? -29.171 48.920 64.913 1.00 66.32 383 PRO B O 1
ATOM 6085 N N . ASN B 1 384 ? -27.620 49.697 63.448 1.00 66.51 384 ASN B N 1
ATOM 6086 C CA . ASN B 1 384 ? -26.832 48.478 63.457 1.00 66.05 384 ASN B CA 1
ATOM 6087 C C . ASN B 1 384 ? -26.275 48.038 64.809 1.00 66.27 384 ASN B C 1
ATOM 6088 O O . ASN B 1 384 ? -25.731 46.939 64.918 1.00 67.03 384 ASN B O 1
ATOM 6093 N N . ASN B 1 385 ? -26.423 48.862 65.844 1.00 65.45 385 ASN B N 1
ATOM 6094 C CA . ASN B 1 385 ? -25.918 48.486 67.168 1.00 64.91 385 ASN B CA 1
ATOM 6095 C C . ASN B 1 385 ? -27.046 48.134 68.121 1.00 64.06 385 ASN B C 1
ATOM 6096 O O . ASN B 1 385 ? -26.895 48.205 69.342 1.00 62.01 385 ASN B O 1
ATOM 6101 N N . VAL B 1 386 ? -28.187 47.759 67.558 1.00 64.84 386 VAL B N 1
ATOM 6102 C CA . VAL B 1 386 ? -29.341 47.401 68.377 1.00 64.08 386 VAL B CA 1
ATOM 6103 C C . VAL B 1 386 ? -30.189 46.294 67.727 1.00 62.25 386 VAL B C 1
ATOM 6104 O O . VAL B 1 386 ? -30.013 45.968 66.550 1.00 62.46 386 VAL B O 1
ATOM 6108 N N . TYR B 1 387 ? -31.083 45.699 68.506 1.00 59.47 387 TYR B N 1
ATOM 6109 C CA . TYR B 1 387 ? -31.962 44.655 67.999 1.00 58.51 387 TYR B CA 1
ATOM 6110 C C . TYR B 1 387 ? -33.386 45.136 68.158 1.00 56.60 387 TYR B C 1
ATOM 6111 O O . TYR B 1 387 ? -33.777 45.554 69.243 1.00 55.83 387 TYR B O 1
ATOM 6120 N N . LEU B 1 388 ? -34.160 45.079 67.084 1.00 55.16 388 LEU B N 1
ATOM 6121 C CA . LEU B 1 388 ? -35.564 45.470 67.142 1.00 54.71 388 LEU B CA 1
ATOM 6122 C C . LEU B 1 388 ? -36.429 44.206 67.252 1.00 55.61 388 LEU B C 1
ATOM 6123 O O . LEU B 1 388 ? -36.440 43.375 66.336 1.00 56.76 388 LEU B O 1
ATOM 6128 N N . TYR B 1 389 ? -37.148 44.057 68.362 1.00 54.95 389 TYR B N 1
ATOM 6129 C CA . TYR B 1 389 ? -37.994 42.878 68.569 1.00 54.54 389 TYR B CA 1
ATOM 6130 C C . TYR B 1 389 ? -39.490 43.181 68.575 1.00 53.44 389 TYR B C 1
ATOM 6131 O O . TYR B 1 389 ? -39.956 44.011 69.355 1.00 55.49 389 TYR B O 1
ATOM 6140 N N . THR B 1 390 ? -40.238 42.504 67.708 1.00 51.19 390 THR B N 1
ATOM 6141 C CA . THR B 1 390 ? -41.688 42.677 67.639 1.00 47.52 390 THR B CA 1
ATOM 6142 C C . THR B 1 390 ? -42.344 41.501 68.368 1.00 47.27 390 THR B C 1
ATOM 6143 O O . THR B 1 390 ? -42.345 40.379 67.875 1.00 47.48 390 THR B O 1
ATOM 6147 N N . THR B 1 391 ? -42.889 41.759 69.552 1.00 46.40 391 THR B N 1
ATOM 6148 C CA . THR B 1 391 ? -43.529 40.710 70.335 1.00 46.48 391 THR B CA 1
ATOM 6149 C C . THR B 1 391 ? -45.048 40.828 70.409 1.00 48.30 391 THR B C 1
ATOM 6150 O O . THR B 1 391 ? -45.594 41.922 70.552 1.00 50.22 391 THR B O 1
ATOM 6154 N N . PHE B 1 392 ? -45.729 39.690 70.327 1.00 47.98 392 PHE B N 1
ATOM 6155 C CA . PHE B 1 392 ? -47.176 39.666 70.393 1.00 46.51 392 PHE B CA 1
ATOM 6156 C C . PHE B 1 392 ? -47.582 39.110 71.742 1.00 47.34 392 PHE B C 1
ATOM 6157 O O . PHE B 1 392 ? -47.147 38.027 72.122 1.00 48.37 392 PHE B O 1
ATOM 6165 N N . VAL B 1 393 ? -48.407 39.860 72.467 1.00 47.59 393 VAL B N 1
ATOM 6166 C CA . VAL B 1 393 ? -48.869 39.453 73.796 1.00 47.43 393 VAL B CA 1
ATOM 6167 C C . VAL B 1 393 ? -50.383 39.320 73.846 1.00 48.87 393 VAL B C 1
ATOM 6168 O O . VAL B 1 393 ? -51.093 40.025 73.131 1.00 50.76 393 VAL B O 1
ATOM 6172 N N . GLY B 1 394 ? -50.869 38.440 74.716 1.00 49.72 394 GLY B N 1
ATOM 6173 C CA . GLY B 1 394 ? -52.302 38.236 74.857 1.00 49.47 394 GLY B CA 1
ATOM 6174 C C . GLY B 1 394 ? -52.813 36.957 74.217 1.00 50.58 394 GLY B C 1
ATOM 6175 O O . GLY B 1 394 ? -52.435 35.849 74.610 1.00 48.81 394 GLY B O 1
ATOM 6176 N N . GLY B 1 395 ? -53.684 37.112 73.221 1.00 51.86 395 GLY B N 1
ATOM 6177 C CA . GLY B 1 395 ? -54.238 35.956 72.537 1.00 51.27 395 GLY B CA 1
ATOM 6178 C C . GLY B 1 395 ? -55.193 35.162 73.407 1.00 51.12 395 GLY B C 1
ATOM 6179 O O . GLY B 1 395 ? -55.345 35.424 74.596 1.00 49.91 395 GLY B O 1
ATOM 6180 N N . SER B 1 396 ? -55.831 34.170 72.806 1.00 52.21 396 SER B N 1
ATOM 6181 C CA . SER B 1 396 ? -56.790 33.332 73.508 1.00 52.40 396 SER B CA 1
ATOM 6182 C C . SER B 1 396 ? -56.260 32.751 74.820 1.00 53.37 396 SER B C 1
ATOM 6183 O O . SER B 1 396 ? -57.003 32.597 75.780 1.00 54.67 396 SER B O 1
ATOM 6186 N N . ARG B 1 397 ? -54.976 32.430 74.878 1.00 54.94 397 ARG B N 1
ATOM 6187 C CA . ARG B 1 397 ? -54.432 31.849 76.101 1.00 56.15 397 ARG B CA 1
ATOM 6188 C C . ARG B 1 397 ? -54.390 32.840 77.248 1.00 57.37 397 ARG B C 1
ATOM 6189 O O . ARG B 1 397 ? -54.185 32.457 78.393 1.00 58.78 397 ARG B O 1
ATOM 6197 N N . ASN B 1 398 ? -54.569 34.118 76.947 1.00 58.80 398 ASN B N 1
ATOM 6198 C CA . ASN B 1 398 ? -54.543 35.123 78.000 1.00 60.00 398 ASN B CA 1
ATOM 6199 C C . ASN B 1 398 ? -55.014 36.499 77.506 1.00 60.89 398 ASN B C 1
ATOM 6200 O O . ASN B 1 398 ? -54.223 37.360 77.117 1.00 60.06 398 ASN B O 1
ATOM 6205 N N . ARG B 1 399 ? -56.331 36.676 77.533 1.00 62.25 399 ARG B N 1
ATOM 6206 C CA . ARG B 1 399 ? -56.997 37.891 77.082 1.00 62.34 399 ARG B CA 1
ATOM 6207 C C . ARG B 1 399 ? -56.705 39.119 77.921 1.00 63.67 399 ARG B C 1
ATOM 6208 O O . ARG B 1 399 ? -56.486 40.206 77.388 1.00 62.89 399 ARG B O 1
ATOM 6216 N N . GLU B 1 400 ? -56.723 38.947 79.235 1.00 65.37 400 GLU B N 1
ATOM 6217 C CA . GLU B 1 400 ? -56.474 40.059 80.127 1.00 68.72 400 GLU B CA 1
ATOM 6218 C C . GLU B 1 400 ? -55.006 40.425 80.219 1.00 68.94 400 GLU B C 1
ATOM 6219 O O . GLU B 1 400 ? -54.546 40.925 81.248 1.00 72.14 400 GLU B O 1
ATOM 6225 N N . LEU B 1 401 ? -54.260 40.173 79.154 1.00 67.32 401 LEU B N 1
ATOM 6226 C CA . LEU B 1 401 ? -52.848 40.508 79.150 1.00 65.62 401 LEU B CA 1
ATOM 6227 C C . LEU B 1 401 ? -52.617 41.456 77.983 1.00 65.38 401 LEU B C 1
ATOM 6228 O O . LEU B 1 401 ? -51.693 42.260 77.981 1.00 65.74 401 LEU B O 1
ATOM 6233 N N . ALA B 1 402 ? -53.483 41.353 76.986 1.00 64.71 402 ALA B N 1
ATOM 6234 C CA . ALA B 1 402 ? -53.401 42.191 75.807 1.00 63.15 402 ALA B CA 1
ATOM 6235 C C . ALA B 1 402 ? -53.794 43.620 76.178 1.00 63.62 402 ALA B C 1
ATOM 6236 O O . ALA B 1 402 ? -53.424 44.576 75.494 1.00 62.66 402 ALA B O 1
ATOM 6238 N N . LYS B 1 403 ? -54.531 43.751 77.281 1.00 64.92 403 LYS B N 1
ATOM 6239 C CA . LYS B 1 403 ? -55.009 45.044 77.763 1.00 65.45 403 LYS B CA 1
ATOM 6240 C C . LYS B 1 403 ? -54.174 45.648 78.892 1.00 65.67 403 LYS B C 1
ATOM 6241 O O . LYS B 1 403 ? -54.587 46.621 79.521 1.00 66.32 403 LYS B O 1
ATOM 6247 N N . ALA B 1 404 ? -53.003 45.073 79.152 1.00 66.11 404 ALA B N 1
ATOM 6248 C CA . ALA B 1 404 ? -52.118 45.566 80.209 1.00 64.06 404 ALA B CA 1
ATOM 6249 C C . ALA B 1 404 ? -51.545 46.922 79.834 1.00 63.19 404 ALA B C 1
ATOM 6250 O O . ALA B 1 404 ? -51.560 47.305 78.657 1.00 62.18 404 ALA B O 1
ATOM 6252 N N . SER B 1 405 ? -51.045 47.643 80.839 1.00 63.28 405 SER B N 1
ATOM 6253 C CA . SER B 1 405 ? -50.458 48.973 80.631 1.00 63.95 405 SER B CA 1
ATOM 6254 C C . SER B 1 405 ? -49.142 48.819 79.892 1.00 63.82 405 SER B C 1
ATOM 6255 O O . SER B 1 405 ? -48.494 47.772 79.989 1.00 64.21 405 SER B O 1
ATOM 6258 N N . ARG B 1 406 ? -48.736 49.843 79.149 1.00 62.44 406 ARG B N 1
ATOM 6259 C CA . ARG B 1 406 ? -47.487 49.711 78.431 1.00 62.18 406 ARG B CA 1
ATOM 6260 C C . ARG B 1 406 ? -46.391 49.282 79.400 1.00 62.72 406 ARG B C 1
ATOM 6261 O O . ARG B 1 406 ? -45.487 48.550 79.016 1.00 62.87 406 ARG B O 1
ATOM 6269 N N . THR B 1 407 ? -46.478 49.713 80.657 1.00 62.88 407 THR B N 1
ATOM 6270 C CA . THR B 1 407 ? -45.465 49.331 81.638 1.00 62.82 407 THR B CA 1
ATOM 6271 C C . THR B 1 407 ? -45.537 47.826 81.869 1.00 63.07 407 THR B C 1
ATOM 6272 O O . THR B 1 407 ? -44.567 47.109 81.607 1.00 63.41 407 THR B O 1
ATOM 6276 N N . GLU B 1 408 ? -46.678 47.340 82.351 1.00 63.06 408 GLU B N 1
ATOM 6277 C CA . GLU B 1 408 ? -46.834 45.906 82.575 1.00 64.62 408 GLU B CA 1
ATOM 6278 C C . GLU B 1 408 ? -46.409 45.120 81.327 1.00 64.53 408 GLU B C 1
ATOM 6279 O O . GLU B 1 408 ? -45.788 44.061 81.436 1.00 64.16 408 GLU B O 1
ATOM 6285 N N . LEU B 1 409 ? -46.738 45.647 80.146 1.00 63.16 409 LEU B N 1
ATOM 6286 C CA . LEU B 1 409 ? -46.379 44.993 78.898 1.00 61.03 409 LEU B CA 1
ATOM 6287 C C . LEU B 1 409 ? -44.878 45.024 78.695 1.00 60.49 409 LEU B C 1
ATOM 6288 O O . LEU B 1 409 ? -44.305 44.070 78.188 1.00 62.30 409 LEU B O 1
ATOM 6293 N N . LYS B 1 410 ? -44.237 46.118 79.090 1.00 59.61 410 LYS B N 1
ATOM 6294 C CA . LYS B 1 410 ? -42.787 46.247 78.941 1.00 58.22 410 LYS B CA 1
ATOM 6295 C C . LYS B 1 410 ? -42.075 45.183 79.769 1.00 57.72 410 LYS B C 1
ATOM 6296 O O . LYS B 1 410 ? -41.053 44.643 79.346 1.00 58.11 410 LYS B O 1
ATOM 6302 N N . GLU B 1 411 ? -42.601 44.880 80.953 1.00 55.81 411 GLU B N 1
ATOM 6303 C CA . GLU B 1 411 ? -41.979 43.857 81.779 1.00 55.31 411 GLU B CA 1
ATOM 6304 C C . GLU B 1 411 ? -42.199 42.466 81.196 1.00 55.71 411 GLU B C 1
ATOM 6305 O O . GLU B 1 411 ? -41.245 41.720 81.054 1.00 56.74 411 GLU B O 1
ATOM 6311 N N . ILE B 1 412 ? -43.449 42.130 80.863 1.00 55.43 412 ILE B N 1
ATOM 6312 C CA . ILE B 1 412 ? -43.806 40.833 80.280 1.00 54.40 412 ILE B CA 1
ATOM 6313 C C . ILE B 1 412 ? -42.896 40.488 79.100 1.00 53.86 412 ILE B C 1
ATOM 6314 O O . ILE B 1 412 ? -42.328 39.389 79.033 1.00 51.52 412 ILE B O 1
ATOM 6319 N N . VAL B 1 413 ? -42.779 41.419 78.158 1.00 52.24 413 VAL B N 1
ATOM 6320 C CA . VAL B 1 413 ? -41.930 41.185 77.006 1.00 53.66 413 VAL B CA 1
ATOM 6321 C C . VAL B 1 413 ? -40.488 40.970 77.450 1.00 55.62 413 VAL B C 1
ATOM 6322 O O . VAL B 1 413 ? -39.850 40.006 77.045 1.00 57.66 413 VAL B O 1
ATOM 6326 N N . THR B 1 414 ? -39.977 41.853 78.297 1.00 57.18 414 THR B N 1
ATOM 6327 C CA . THR B 1 414 ? -38.607 41.724 78.775 1.00 58.03 414 THR B CA 1
ATOM 6328 C C . THR B 1 414 ? -38.355 40.380 79.449 1.00 57.44 414 THR B C 1
ATOM 6329 O O . THR B 1 414 ? -37.351 39.730 79.212 1.00 58.38 414 THR B O 1
ATOM 6333 N N . SER B 1 415 ? -39.276 39.964 80.292 1.00 57.89 415 SER B N 1
ATOM 6334 C CA . SER B 1 415 ? -39.119 38.716 81.014 1.00 59.38 415 SER B CA 1
ATOM 6335 C C . SER B 1 415 ? -38.878 37.538 80.088 1.00 60.93 415 SER B C 1
ATOM 6336 O O . SER B 1 415 ? -37.988 36.713 80.335 1.00 61.79 415 SER B O 1
ATOM 6339 N N . ASP B 1 416 ? -39.683 37.455 79.030 1.00 61.36 416 ASP B N 1
ATOM 6340 C CA . ASP B 1 416 ? -39.569 36.367 78.062 1.00 60.31 416 ASP B CA 1
ATOM 6341 C C . ASP B 1 416 ? -38.324 36.483 77.189 1.00 58.31 416 ASP B C 1
ATOM 6342 O O . ASP B 1 416 ? -37.677 35.481 76.895 1.00 58.49 416 ASP B O 1
ATOM 6347 N N . LEU B 1 417 ? -37.988 37.699 76.779 1.00 54.96 417 LEU B N 1
ATOM 6348 C CA . LEU B 1 417 ? -36.814 37.914 75.958 1.00 53.08 417 LEU B CA 1
ATOM 6349 C C . LEU B 1 417 ? -35.534 37.572 76.712 1.00 54.94 417 LEU B C 1
ATOM 6350 O O . LEU B 1 417 ? -34.536 37.160 76.123 1.00 55.05 417 LEU B O 1
ATOM 6355 N N . LYS B 1 418 ? -35.557 37.749 78.022 1.00 56.33 418 LYS B N 1
ATOM 6356 C CA . LYS B 1 418 ? -34.389 37.438 78.824 1.00 57.61 418 LYS B CA 1
ATOM 6357 C C . LYS B 1 418 ? -34.228 35.916 78.744 1.00 59.40 418 LYS B C 1
ATOM 6358 O O . LYS B 1 418 ? -33.227 35.396 78.237 1.00 59.94 418 LYS B O 1
ATOM 6364 N N . GLN B 1 419 ? -35.243 35.208 79.227 1.00 60.07 419 GLN B N 1
ATOM 6365 C CA . GLN B 1 419 ? -35.242 33.750 79.236 1.00 60.60 419 GLN B CA 1
ATOM 6366 C C . GLN B 1 419 ? -35.090 33.100 77.855 1.00 60.05 419 GLN B C 1
ATOM 6367 O O . GLN B 1 419 ? -34.610 31.976 77.743 1.00 60.63 419 GLN B O 1
ATOM 6373 N N . LEU B 1 420 ? -35.489 33.794 76.800 1.00 59.17 420 LEU B N 1
ATOM 6374 C CA . LEU B 1 420 ? -35.393 33.199 75.482 1.00 58.73 420 LEU B CA 1
ATOM 6375 C C . LEU B 1 420 ? -34.121 33.567 74.755 1.00 59.85 420 LEU B C 1
ATOM 6376 O O . LEU B 1 420 ? -33.451 32.699 74.187 1.00 59.59 420 LEU B O 1
ATOM 6381 N N . LEU B 1 421 ? -33.778 34.851 74.773 1.00 59.92 421 LEU B N 1
ATOM 6382 C CA . LEU B 1 421 ? -32.574 35.303 74.089 1.00 60.00 421 LEU B CA 1
ATOM 6383 C C . LEU B 1 421 ? -31.460 35.790 75.013 1.00 61.85 421 LEU B C 1
ATOM 6384 O O . LEU B 1 421 ? -30.422 36.244 74.534 1.00 61.76 421 LEU B O 1
ATOM 6389 N N . GLY B 1 422 ? -31.658 35.693 76.324 1.00 63.75 422 GLY B N 1
ATOM 6390 C CA . GLY B 1 422 ? -30.651 36.199 77.236 1.00 66.80 422 GLY B CA 1
ATOM 6391 C C . GLY B 1 422 ? -30.603 37.718 77.078 1.00 70.57 422 GLY B C 1
ATOM 6392 O O . GLY B 1 422 ? -29.537 38.303 76.838 1.00 71.30 422 GLY B O 1
ATOM 6393 N N . ALA B 1 423 ? -31.764 38.368 77.176 1.00 72.31 423 ALA B N 1
ATOM 6394 C CA . ALA B 1 423 ? -31.825 39.821 77.043 1.00 73.73 423 ALA B CA 1
ATOM 6395 C C . ALA B 1 423 ? -31.548 40.421 78.413 1.00 74.59 423 ALA B C 1
ATOM 6396 O O . ALA B 1 423 ? -32.185 40.056 79.402 1.00 73.40 423 ALA B O 1
ATOM 6398 N N . GLU B 1 424 ? -30.584 41.334 78.465 1.00 76.35 424 GLU B N 1
ATOM 6399 C CA . GLU B 1 424 ? -30.202 41.964 79.721 1.00 77.42 424 GLU B CA 1
ATOM 6400 C C . GLU B 1 424 ? -30.693 43.410 79.902 1.00 76.33 424 GLU B C 1
ATOM 6401 O O . GLU B 1 424 ? -30.486 44.282 79.043 1.00 74.78 424 GLU B O 1
ATOM 6407 N N . GLY B 1 425 ? -31.351 43.648 81.032 1.00 74.87 425 GLY B N 1
ATOM 6408 C CA . GLY B 1 425 ? -31.835 44.980 81.337 1.00 74.95 425 GLY B CA 1
ATOM 6409 C C . GLY B 1 425 ? -33.153 45.378 80.701 1.00 74.79 425 GLY B C 1
ATOM 6410 O O . GLY B 1 425 ? -33.921 44.523 80.247 1.00 75.90 425 GLY B O 1
ATOM 6411 N N . GLU B 1 426 ? -33.411 46.686 80.678 1.00 72.28 426 GLU B N 1
ATOM 6412 C CA . GLU B 1 426 ? -34.633 47.222 80.104 1.00 70.17 426 GLU B CA 1
ATOM 6413 C C . GLU B 1 426 ? -34.505 47.482 78.603 1.00 67.15 426 GLU B C 1
ATOM 6414 O O . GLU B 1 426 ? -33.423 47.742 78.088 1.00 66.73 426 GLU B O 1
ATOM 6420 N N . PRO B 1 427 ? -35.629 47.420 77.890 1.00 63.90 427 PRO B N 1
ATOM 6421 C CA . PRO B 1 427 ? -35.795 47.612 76.457 1.00 62.91 427 PRO B CA 1
ATOM 6422 C C . PRO B 1 427 ? -35.171 48.806 75.729 1.00 63.26 427 PRO B C 1
ATOM 6423 O O . PRO B 1 427 ? -35.236 48.845 74.503 1.00 65.82 427 PRO B O 1
ATOM 6427 N N . THR B 1 428 ? -34.589 49.779 76.422 1.00 59.38 428 THR B N 1
ATOM 6428 C CA . THR B 1 428 ? -34.014 50.918 75.702 1.00 57.40 428 THR B CA 1
ATOM 6429 C C . THR B 1 428 ? -35.079 51.754 74.972 1.00 57.49 428 THR B C 1
ATOM 6430 O O . THR B 1 428 ? -34.848 52.930 74.653 1.00 56.51 428 THR B O 1
ATOM 6434 N N . TYR B 1 429 ? -36.236 51.147 74.717 1.00 56.96 429 TYR B N 1
ATOM 6435 C CA . TYR B 1 429 ? -37.352 51.808 74.032 1.00 57.37 429 TYR B CA 1
ATOM 6436 C C . TYR B 1 429 ? -38.559 50.886 74.023 1.00 57.69 429 TYR B C 1
ATOM 6437 O O . TYR B 1 429 ? -38.407 49.680 73.837 1.00 59.02 429 TYR B O 1
ATOM 6446 N N . VAL B 1 430 ? -39.755 51.437 74.210 1.00 56.49 430 VAL B N 1
ATOM 6447 C CA . VAL B 1 430 ? -40.957 50.607 74.204 1.00 55.77 430 VAL B CA 1
ATOM 6448 C C . VAL B 1 430 ? -42.160 51.325 73.625 1.00 56.50 430 VAL B C 1
ATOM 6449 O O . VAL B 1 430 ? -42.371 52.500 73.872 1.00 57.93 430 VAL B O 1
ATOM 6453 N N . ASN B 1 431 ? -42.954 50.606 72.846 1.00 57.00 431 ASN B N 1
ATOM 6454 C CA . ASN B 1 431 ? -44.153 51.162 72.238 1.00 56.14 431 ASN B CA 1
ATOM 6455 C C . ASN B 1 431 ? -45.046 49.965 71.959 1.00 56.42 431 ASN B C 1
ATOM 6456 O O . ASN B 1 431 ? -44.594 48.815 72.009 1.00 57.70 431 ASN B O 1
ATOM 6461 N N . HIS B 1 432 ? -46.316 50.217 71.674 1.00 54.88 432 HIS B N 1
ATOM 6462 C CA . HIS B 1 432 ? -47.213 49.113 71.387 1.00 53.36 432 HIS B CA 1
ATOM 6463 C C . HIS B 1 432 ? -48.564 49.608 70.956 1.00 51.28 432 HIS B C 1
ATOM 6464 O O . HIS B 1 432 ? -48.924 50.756 71.201 1.00 51.73 432 HIS B O 1
ATOM 6471 N N . LEU B 1 433 ? -49.308 48.721 70.311 1.00 49.37 433 LEU B N 1
ATOM 6472 C CA . LEU B 1 433 ? -50.652 49.023 69.877 1.00 47.54 433 LEU B CA 1
ATOM 6473 C C . LEU B 1 433 ? -51.506 47.865 70.361 1.00 47.34 433 LEU B C 1
ATOM 6474 O O . LEU B 1 433 ? -51.068 46.723 70.329 1.00 47.30 433 LEU B O 1
ATOM 6479 N N . TYR B 1 434 ? -52.712 48.157 70.832 1.00 47.68 434 TYR B N 1
ATOM 6480 C CA . TYR B 1 434 ? -53.606 47.122 71.330 1.00 48.15 434 TYR B CA 1
ATOM 6481 C C . TYR B 1 434 ? -54.820 46.892 70.454 1.00 47.96 434 TYR B C 1
ATOM 6482 O O . TYR B 1 434 ? -55.634 47.779 70.270 1.00 46.36 434 TYR B O 1
ATOM 6491 N N . TRP B 1 435 ? -54.940 45.688 69.915 1.00 49.49 435 TRP B N 1
ATOM 6492 C CA . TRP B 1 435 ? -56.088 45.358 69.087 1.00 50.44 435 TRP B CA 1
ATOM 6493 C C . TRP B 1 435 ? -57.013 44.511 69.971 1.00 51.61 435 TRP B C 1
ATOM 6494 O O . TRP B 1 435 ? -56.610 43.454 70.465 1.00 51.44 435 TRP B O 1
ATOM 6505 N N . SER B 1 436 ? -58.242 44.975 70.184 1.00 52.65 436 SER B N 1
ATOM 6506 C CA . SER B 1 436 ? -59.180 44.216 71.006 1.00 53.15 436 SER B CA 1
ATOM 6507 C C . SER B 1 436 ? -59.805 43.095 70.178 1.00 53.17 436 SER B C 1
ATOM 6508 O O . SER B 1 436 ? -60.337 42.134 70.726 1.00 53.26 436 SER B O 1
ATOM 6511 N N . LYS B 1 437 ? -59.733 43.219 68.857 1.00 52.53 437 LYS B N 1
ATOM 6512 C CA . LYS B 1 437 ? -60.279 42.198 67.979 1.00 53.45 437 LYS B CA 1
ATOM 6513 C C . LYS B 1 437 ? -59.340 41.969 66.818 1.00 53.82 437 LYS B C 1
ATOM 6514 O O . LYS B 1 437 ? -59.671 42.239 65.664 1.00 56.00 437 LYS B O 1
ATOM 6520 N N . ALA B 1 438 ? -58.167 41.448 67.138 1.00 54.07 438 ALA B N 1
ATOM 6521 C CA . ALA B 1 438 ? -57.141 41.191 66.149 1.00 53.78 438 ALA B CA 1
ATOM 6522 C C . ALA B 1 438 ? -57.572 40.242 65.037 1.00 53.51 438 ALA B C 1
ATOM 6523 O O . ALA B 1 438 ? -57.503 40.588 63.852 1.00 51.18 438 ALA B O 1
ATOM 6525 N N . PHE B 1 439 ? -58.013 39.045 65.410 1.00 53.40 439 PHE B N 1
ATOM 6526 C CA . PHE B 1 439 ? -58.418 38.082 64.397 1.00 54.29 439 PHE B CA 1
ATOM 6527 C C . PHE B 1 439 ? -59.765 37.448 64.677 1.00 56.70 439 PHE B C 1
ATOM 6528 O O . PHE B 1 439 ? -60.155 37.263 65.832 1.00 55.87 439 PHE B O 1
ATOM 6536 N N . PRO B 1 440 ? -60.476 37.068 63.607 1.00 58.91 440 PRO B N 1
ATOM 6537 C CA . PRO B 1 440 ? -61.789 36.427 63.649 1.00 61.80 440 PRO B CA 1
ATOM 6538 C C . PRO B 1 440 ? -61.534 35.016 64.141 1.00 64.75 440 PRO B C 1
ATOM 6539 O O . PRO B 1 440 ? -60.661 34.319 63.615 1.00 65.71 440 PRO B O 1
ATOM 6543 N N . LEU B 1 441 ? -62.284 34.579 65.135 1.00 67.20 441 LEU B N 1
ATOM 6544 C CA . LEU B 1 441 ? -62.072 33.242 65.629 1.00 70.18 441 LEU B CA 1
ATOM 6545 C C . LEU B 1 441 ? -63.010 32.263 64.930 1.00 73.11 441 LEU B C 1
ATOM 6546 O O . LEU B 1 441 ? -64.212 32.234 65.212 1.00 72.91 441 LEU B O 1
ATOM 6551 N N . TYR B 1 442 ? -62.449 31.495 63.989 1.00 76.53 442 TYR B N 1
ATOM 6552 C CA . TYR B 1 442 ? -63.190 30.472 63.246 1.00 79.51 442 TYR B CA 1
ATOM 6553 C C . TYR B 1 442 ? -63.487 29.348 64.236 1.00 81.16 442 TYR B C 1
ATOM 6554 O O . TYR B 1 442 ? -62.778 28.347 64.263 1.00 81.25 442 TYR B O 1
ATOM 6563 N N . GLY B 1 443 ? -64.528 29.515 65.045 1.00 83.37 443 GLY B N 1
ATOM 6564 C CA . GLY B 1 443 ? -64.863 28.505 66.033 1.00 85.66 443 GLY B CA 1
ATOM 6565 C C . GLY B 1 443 ? -65.752 27.365 65.567 1.00 87.55 443 GLY B C 1
ATOM 6566 O O . GLY B 1 443 ? -65.720 26.959 64.401 1.00 86.71 443 GLY B O 1
ATOM 6567 N N . HIS B 1 444 ? -66.549 26.850 66.499 1.00 89.34 444 HIS B N 1
ATOM 6568 C CA . HIS B 1 444 ? -67.459 25.742 66.230 1.00 91.57 444 HIS B CA 1
ATOM 6569 C C . HIS B 1 444 ? -68.566 26.117 65.241 1.00 92.90 444 HIS B C 1
ATOM 6570 O O . HIS B 1 444 ? -68.654 25.563 64.140 1.00 93.28 444 HIS B O 1
ATOM 6572 N N . ASN B 1 445 ? -69.409 27.062 65.641 1.00 94.54 445 ASN B N 1
ATOM 6573 C CA . ASN B 1 445 ? -70.523 27.506 64.802 1.00 95.57 445 ASN B CA 1
ATOM 6574 C C . ASN B 1 445 ? -70.083 28.338 63.602 1.00 94.62 445 ASN B C 1
ATOM 6575 O O . ASN B 1 445 ? -70.846 29.175 63.122 1.00 93.34 445 ASN B O 1
ATOM 6580 N N . TYR B 1 446 ? -68.864 28.129 63.120 1.00 94.45 446 TYR B N 1
ATOM 6581 C CA . TYR B 1 446 ? -68.412 28.908 61.978 1.00 94.94 446 TYR B CA 1
ATOM 6582 C C . TYR B 1 446 ? -68.965 28.353 60.671 1.00 94.24 446 TYR B C 1
ATOM 6583 O O . TYR B 1 446 ? -68.858 28.985 59.616 1.00 93.63 446 TYR B O 1
ATOM 6592 N N . ASP B 1 447 ? -69.563 27.169 60.756 1.00 94.15 447 ASP B N 1
ATOM 6593 C CA . ASP B 1 447 ? -70.168 26.519 59.601 1.00 93.15 447 ASP B CA 1
ATOM 6594 C C . ASP B 1 447 ? -71.456 27.271 59.302 1.00 92.79 447 ASP B C 1
ATOM 6595 O O . ASP B 1 447 ? -71.899 27.339 58.156 1.00 92.78 447 ASP B O 1
ATOM 6600 N N . SER B 1 448 ? -72.049 27.837 60.352 1.00 92.46 448 SER B N 1
ATOM 6601 C CA . SER B 1 448 ? -73.290 28.595 60.231 1.00 92.63 448 SER B CA 1
ATOM 6602 C C . SER B 1 448 ? -73.033 30.069 59.891 1.00 93.28 448 SER B C 1
ATOM 6603 O O . SER B 1 448 ? -73.836 30.696 59.192 1.00 94.49 448 SER B O 1
ATOM 6606 N N . VAL B 1 449 ? -71.925 30.623 60.390 1.00 92.87 449 VAL B N 1
ATOM 6607 C CA . VAL B 1 449 ? -71.576 32.019 60.123 1.00 91.33 449 VAL B CA 1
ATOM 6608 C C . VAL B 1 449 ? -71.587 32.247 58.612 1.00 91.21 449 VAL B C 1
ATOM 6609 O O . VAL B 1 449 ? -72.273 33.143 58.115 1.00 90.75 449 VAL B O 1
ATOM 6613 N N . LEU B 1 450 ? -70.837 31.422 57.884 1.00 90.51 450 LEU B N 1
ATOM 6614 C CA . LEU B 1 450 ? -70.768 31.528 56.427 1.00 90.68 450 LEU B CA 1
ATOM 6615 C C . LEU B 1 450 ? -72.155 31.528 55.786 1.00 90.61 450 LEU B C 1
ATOM 6616 O O . LEU B 1 450 ? -72.378 32.209 54.783 1.00 90.57 450 LEU B O 1
ATOM 6621 N N . ASP B 1 451 ? -73.076 30.751 56.365 1.00 90.31 451 ASP B N 1
ATOM 6622 C CA . ASP B 1 451 ? -74.455 30.654 55.876 1.00 88.94 451 ASP B CA 1
ATOM 6623 C C . ASP B 1 451 ? -75.159 32.007 55.939 1.00 88.12 451 ASP B C 1
ATOM 6624 O O . ASP B 1 451 ? -75.881 32.378 55.012 1.00 87.87 451 ASP B O 1
ATOM 6629 N N . ALA B 1 452 ? -74.951 32.730 57.043 1.00 86.85 452 ALA B N 1
ATOM 6630 C CA . ALA B 1 452 ? -75.565 34.042 57.244 1.00 86.11 452 ALA B CA 1
ATOM 6631 C C . ALA B 1 452 ? -75.028 35.059 56.239 1.00 85.76 452 ALA B C 1
ATOM 6632 O O . ALA B 1 452 ? -75.792 35.839 55.660 1.00 84.98 452 ALA B O 1
ATOM 6634 N N . ILE B 1 453 ? -73.710 35.046 56.037 1.00 85.41 453 ILE B N 1
ATOM 6635 C CA . ILE B 1 453 ? -73.069 35.964 55.096 1.00 84.36 453 ILE B CA 1
ATOM 6636 C C . ILE B 1 453 ? -73.683 35.757 53.721 1.00 84.23 453 ILE B C 1
ATOM 6637 O O . ILE B 1 453 ? -73.890 36.709 52.963 1.00 83.77 453 ILE B O 1
ATOM 6642 N N . ASP B 1 454 ? -73.978 34.502 53.408 1.00 84.23 454 ASP B N 1
ATOM 6643 C CA . ASP B 1 454 ? -74.588 34.172 52.131 1.00 84.90 454 ASP B CA 1
ATOM 6644 C C . ASP B 1 454 ? -76.071 34.530 52.154 1.00 85.09 454 ASP B C 1
ATOM 6645 O O . ASP B 1 454 ? -76.607 35.018 51.157 1.00 84.56 454 ASP B O 1
ATOM 6650 N N . LYS B 1 455 ? -76.725 34.304 53.293 1.00 84.86 455 LYS B N 1
ATOM 6651 C CA . LYS B 1 455 ? -78.141 34.620 53.414 1.00 85.12 455 LYS B CA 1
ATOM 6652 C C . LYS B 1 455 ? -78.306 36.113 53.188 1.00 85.87 455 LYS B C 1
ATOM 6653 O O . LYS B 1 455 ? -79.200 36.551 52.462 1.00 85.52 455 LYS B O 1
ATOM 6667 N N . GLU B 1 457 ? -76.281 38.137 51.567 1.00 90.38 457 GLU B N 1
ATOM 6668 C CA . GLU B 1 457 ? -75.973 38.434 50.162 1.00 91.54 457 GLU B CA 1
ATOM 6669 C C . GLU B 1 457 ? -77.053 38.001 49.160 1.00 92.36 457 GLU B C 1
ATOM 6670 O O . GLU B 1 457 ? -77.420 38.775 48.272 1.00 92.32 457 GLU B O 1
ATOM 6676 N N . LYS B 1 458 ? -77.532 36.760 49.282 1.00 93.50 458 LYS B N 1
ATOM 6677 C CA . LYS B 1 458 ? -78.581 36.240 48.401 1.00 93.22 458 LYS B CA 1
ATOM 6678 C C . LYS B 1 458 ? -79.861 37.037 48.655 1.00 93.68 458 LYS B C 1
ATOM 6679 O O . LYS B 1 458 ? -80.726 37.153 47.783 1.00 93.36 458 LYS B O 1
ATOM 6685 N N . ASN B 1 459 ? -79.967 37.579 49.866 1.00 93.77 459 ASN B N 1
ATOM 6686 C CA . ASN B 1 459 ? -81.110 38.395 50.258 1.00 93.51 459 ASN B CA 1
ATOM 6687 C C . ASN B 1 459 ? -80.942 39.777 49.618 1.00 93.18 459 ASN B C 1
ATOM 6688 O O . ASN B 1 459 ? -81.289 39.966 48.447 1.00 93.00 459 ASN B O 1
ATOM 6693 N N . LEU B 1 460 ? -80.398 40.721 50.389 1.00 91.85 460 LEU B N 1
ATOM 6694 C CA . LEU B 1 460 ? -80.164 42.093 49.945 1.00 90.17 460 LEU B CA 1
ATOM 6695 C C . LEU B 1 460 ? -79.299 42.128 48.688 1.00 90.09 460 LEU B C 1
ATOM 6696 O O . LEU B 1 460 ? -78.079 42.009 48.763 1.00 89.40 460 LEU B O 1
ATOM 6701 N N . PRO B 1 461 ? -79.932 42.293 47.510 1.00 90.57 461 PRO B N 1
ATOM 6702 C CA . PRO B 1 461 ? -79.232 42.342 46.217 1.00 89.83 461 PRO B CA 1
ATOM 6703 C C . PRO B 1 461 ? -78.254 43.506 46.094 1.00 88.26 461 PRO B C 1
ATOM 6704 O O . PRO B 1 461 ? -78.478 44.583 46.649 1.00 87.06 461 PRO B O 1
ATOM 6708 N N . GLY B 1 462 ? -77.171 43.279 45.358 1.00 87.63 462 GLY B N 1
ATOM 6709 C CA . GLY B 1 462 ? -76.172 44.317 45.169 1.00 86.51 462 GLY B CA 1
ATOM 6710 C C . GLY B 1 462 ? -75.114 44.357 46.256 1.00 84.45 462 GLY B C 1
ATOM 6711 O O . GLY B 1 462 ? -73.968 44.728 45.998 1.00 84.56 462 GLY B O 1
ATOM 6712 N N . LEU B 1 463 ? -75.506 43.979 47.469 1.00 82.25 463 LEU B N 1
ATOM 6713 C CA . LEU B 1 463 ? -74.606 43.964 48.612 1.00 79.71 463 LEU B CA 1
ATOM 6714 C C . LEU B 1 463 ? -73.727 42.724 48.606 1.00 78.89 463 LEU B C 1
ATOM 6715 O O . LEU B 1 463 ? -74.232 41.606 48.600 1.00 78.46 463 LEU B O 1
ATOM 6720 N N . PHE B 1 464 ? -72.412 42.927 48.606 1.00 77.88 464 PHE B N 1
ATOM 6721 C CA . PHE B 1 464 ? -71.469 41.814 48.629 1.00 77.01 464 PHE B CA 1
ATOM 6722 C C . PHE B 1 464 ? -70.504 41.954 49.800 1.00 76.70 464 PHE B C 1
ATOM 6723 O O . PHE B 1 464 ? -69.882 42.999 49.986 1.00 76.74 464 PHE B O 1
ATOM 6731 N N . TYR B 1 465 ? -70.383 40.898 50.591 1.00 75.93 465 TYR B N 1
ATOM 6732 C CA . TYR B 1 465 ? -69.480 40.920 51.723 1.00 75.88 465 TYR B CA 1
ATOM 6733 C C . TYR B 1 465 ? -68.155 40.373 51.220 1.00 76.45 465 TYR B C 1
ATOM 6734 O O . TYR B 1 465 ? -68.129 39.518 50.333 1.00 75.75 465 TYR B O 1
ATOM 6743 N N . ALA B 1 466 ? -67.059 40.887 51.767 1.00 77.54 466 ALA B N 1
ATOM 6744 C CA . ALA B 1 466 ? -65.727 40.442 51.377 1.00 79.63 466 ALA B CA 1
ATOM 6745 C C . ALA B 1 466 ? -64.719 40.685 52.495 1.00 81.66 466 ALA B C 1
ATOM 6746 O O . ALA B 1 466 ? -63.573 41.055 52.229 1.00 82.51 466 ALA B O 1
ATOM 6748 N N . GLY B 1 467 ? -65.151 40.483 53.741 1.00 82.80 467 GLY B N 1
ATOM 6749 C CA . GLY B 1 467 ? -64.264 40.671 54.877 1.00 84.32 467 GLY B CA 1
ATOM 6750 C C . GLY B 1 467 ? -63.159 39.625 54.891 1.00 85.72 467 GLY B C 1
ATOM 6751 O O . GLY B 1 467 ? -62.649 39.239 53.835 1.00 85.85 467 GLY B O 1
ATOM 6752 N N . ASN B 1 468 ? -62.769 39.176 56.083 1.00 86.58 468 ASN B N 1
ATOM 6753 C CA . ASN B 1 468 ? -61.728 38.151 56.206 1.00 87.02 468 ASN B CA 1
ATOM 6754 C C . ASN B 1 468 ? -62.266 37.040 57.108 1.00 87.52 468 ASN B C 1
ATOM 6755 O O . ASN B 1 468 ? -61.533 36.146 57.546 1.00 87.05 468 ASN B O 1
ATOM 6760 N N . HIS B 1 469 ? -63.569 37.116 57.369 1.00 87.70 469 HIS B N 1
ATOM 6761 C CA . HIS B 1 469 ? -64.257 36.132 58.184 1.00 87.49 469 HIS B CA 1
ATOM 6762 C C . HIS B 1 469 ? -64.676 34.990 57.263 1.00 87.13 469 HIS B C 1
ATOM 6763 O O . HIS B 1 469 ? -65.224 33.980 57.706 1.00 86.43 469 HIS B O 1
ATOM 6770 N N . ARG B 1 470 ? -64.395 35.159 55.975 1.00 87.02 470 ARG B N 1
ATOM 6771 C CA . ARG B 1 470 ? -64.736 34.150 54.985 1.00 87.14 470 ARG B CA 1
ATOM 6772 C C . ARG B 1 470 ? -63.476 33.490 54.397 1.00 86.91 470 ARG B C 1
ATOM 6773 O O . ARG B 1 470 ? -63.040 32.432 54.870 1.00 87.02 470 ARG B O 1
ATOM 6781 N N . GLY B 1 471 ? -62.889 34.128 53.386 1.00 85.58 471 GLY B N 1
ATOM 6782 C CA . GLY B 1 471 ? -61.709 33.586 52.720 1.00 84.91 471 GLY B CA 1
ATOM 6783 C C . GLY B 1 471 ? -60.512 33.083 53.524 1.00 83.73 471 GLY B C 1
ATOM 6784 O O . GLY B 1 471 ? -59.825 32.154 53.101 1.00 83.13 471 GLY B O 1
ATOM 6785 N N . GLY B 1 472 ? -60.250 33.687 54.677 1.00 82.78 472 GLY B N 1
ATOM 6786 C CA . GLY B 1 472 ? -59.111 33.274 55.479 1.00 80.64 472 GLY B CA 1
ATOM 6787 C C . GLY B 1 472 ? -58.393 34.498 56.015 1.00 79.60 472 GLY B C 1
ATOM 6788 O O . GLY B 1 472 ? -58.385 35.548 55.366 1.00 80.28 472 GLY B O 1
ATOM 6789 N N . LEU B 1 473 ? -57.779 34.374 57.186 1.00 77.45 473 LEU B N 1
ATOM 6790 C CA . LEU B 1 473 ? -57.097 35.512 57.790 1.00 75.77 473 LEU B CA 1
ATOM 6791 C C . LEU B 1 473 ? -55.624 35.706 57.433 1.00 74.66 473 LEU B C 1
ATOM 6792 O O . LEU B 1 473 ? -54.735 35.237 58.137 1.00 76.38 473 LEU B O 1
ATOM 6797 N N . SER B 1 474 ? -55.376 36.417 56.338 1.00 72.61 474 SER B N 1
ATOM 6798 C CA . SER B 1 474 ? -54.018 36.706 55.883 1.00 70.49 474 SER B CA 1
ATOM 6799 C C . SER B 1 474 ? -54.102 37.784 54.804 1.00 70.01 474 SER B C 1
ATOM 6800 O O . SER B 1 474 ? -55.010 37.764 53.973 1.00 70.65 474 SER B O 1
ATOM 6803 N N . VAL B 1 475 ? -53.171 38.732 54.826 1.00 68.49 475 VAL B N 1
ATOM 6804 C CA . VAL B 1 475 ? -53.174 39.807 53.843 1.00 67.33 475 VAL B CA 1
ATOM 6805 C C . VAL B 1 475 ? -53.519 39.284 52.446 1.00 66.74 475 VAL B C 1
ATOM 6806 O O . VAL B 1 475 ? -54.434 39.791 51.787 1.00 65.55 475 VAL B O 1
ATOM 6810 N N . GLY B 1 476 ? -52.784 38.259 52.014 1.00 65.69 476 GLY B N 1
ATOM 6811 C CA . GLY B 1 476 ? -53.003 37.673 50.705 1.00 64.61 476 GLY B CA 1
ATOM 6812 C C . GLY B 1 476 ? -54.441 37.287 50.416 1.00 64.52 476 GLY B C 1
ATOM 6813 O O . GLY B 1 476 ? -54.987 37.651 49.374 1.00 64.77 476 GLY B O 1
ATOM 6814 N N . LYS B 1 477 ? -55.057 36.545 51.331 1.00 64.17 477 LYS B N 1
ATOM 6815 C CA . LYS B 1 477 ? -56.437 36.109 51.159 1.00 63.53 477 LYS B CA 1
ATOM 6816 C C . LYS B 1 477 ? -57.415 37.269 51.076 1.00 62.50 477 LYS B C 1
ATOM 6817 O O . LYS B 1 477 ? -58.125 37.405 50.087 1.00 62.53 477 LYS B O 1
ATOM 6823 N N . ALA B 1 478 ? -57.459 38.102 52.109 1.00 62.43 478 ALA B N 1
ATOM 6824 C CA . ALA B 1 478 ? -58.378 39.242 52.119 1.00 62.65 478 ALA B CA 1
ATOM 6825 C C . ALA B 1 478 ? -58.220 40.092 50.862 1.00 62.26 478 ALA B C 1
ATOM 6826 O O . ALA B 1 478 ? -59.184 40.655 50.345 1.00 62.20 478 ALA B O 1
ATOM 6828 N N . LEU B 1 479 ? -56.994 40.192 50.376 1.00 62.27 479 LEU B N 1
ATOM 6829 C CA . LEU B 1 479 ? -56.741 40.967 49.183 1.00 63.16 479 LEU B CA 1
ATOM 6830 C C . LEU B 1 479 ? -57.543 40.342 48.044 1.00 64.47 479 LEU B C 1
ATOM 6831 O O . LEU B 1 479 ? -58.162 41.051 47.245 1.00 65.10 479 LEU B O 1
ATOM 6836 N N . SER B 1 480 ? -57.532 39.008 47.988 1.00 65.73 480 SER B N 1
ATOM 6837 C CA . SER B 1 480 ? -58.261 38.256 46.970 1.00 65.34 480 SER B CA 1
ATOM 6838 C C . SER B 1 480 ? -59.764 38.399 47.119 1.00 65.39 480 SER B C 1
ATOM 6839 O O . SER B 1 480 ? -60.474 38.583 46.134 1.00 65.83 480 SER B O 1
ATOM 6842 N N . SER B 1 481 ? -60.255 38.303 48.347 1.00 65.39 481 SER B N 1
ATOM 6843 C CA . SER B 1 481 ? -61.682 38.417 48.556 1.00 67.45 481 SER B CA 1
ATOM 6844 C C . SER B 1 481 ? -62.141 39.798 48.138 1.00 68.30 481 SER B C 1
ATOM 6845 O O . SER B 1 481 ? -63.301 39.987 47.779 1.00 70.31 481 SER B O 1
ATOM 6848 N N . GLY B 1 482 ? -61.225 40.760 48.172 1.00 68.51 482 GLY B N 1
ATOM 6849 C CA . GLY B 1 482 ? -61.566 42.111 47.765 1.00 70.06 482 GLY B CA 1
ATOM 6850 C C . GLY B 1 482 ? -61.720 42.188 46.255 1.00 70.65 482 GLY B C 1
ATOM 6851 O O . GLY B 1 482 ? -62.693 42.742 45.746 1.00 70.10 482 GLY B O 1
ATOM 6852 N N . CYS B 1 483 ? -60.747 41.628 45.542 1.00 71.87 483 CYS B N 1
ATOM 6853 C CA . CYS B 1 483 ? -60.768 41.602 44.084 1.00 74.80 483 CYS B CA 1
ATOM 6854 C C . CYS B 1 483 ? -62.000 40.849 43.589 1.00 74.87 483 CYS B C 1
ATOM 6855 O O . CYS B 1 483 ? -62.780 41.342 42.767 1.00 74.65 483 CYS B O 1
ATOM 6858 N N . ASN B 1 484 ? -62.153 39.636 44.098 1.00 74.94 484 ASN B N 1
ATOM 6859 C CA . ASN B 1 484 ? -63.257 38.792 43.721 1.00 75.18 484 ASN B CA 1
ATOM 6860 C C . ASN B 1 484 ? -64.600 39.433 44.057 1.00 75.64 484 ASN B C 1
ATOM 6861 O O . ASN B 1 484 ? -65.621 39.079 43.468 1.00 76.56 484 ASN B O 1
ATOM 6866 N N . ALA B 1 485 ? -64.609 40.366 45.005 1.00 74.45 485 ALA B N 1
ATOM 6867 C CA . ALA B 1 485 ? -65.851 41.031 45.366 1.00 74.63 485 ALA B CA 1
ATOM 6868 C C . ALA B 1 485 ? -66.145 42.082 44.303 1.00 75.36 485 ALA B C 1
ATOM 6869 O O . ALA B 1 485 ? -67.291 42.263 43.881 1.00 75.77 485 ALA B O 1
ATOM 6871 N N . ALA B 1 486 ? -65.092 42.761 43.863 1.00 75.72 486 ALA B N 1
ATOM 6872 C CA . ALA B 1 486 ? -65.215 43.806 42.853 1.00 76.93 486 ALA B CA 1
ATOM 6873 C C . ALA B 1 486 ? -65.855 43.325 41.542 1.00 77.08 486 ALA B C 1
ATOM 6874 O O . ALA B 1 486 ? -66.841 43.917 41.082 1.00 75.99 486 ALA B O 1
ATOM 6876 N N . ASP B 1 487 ? -65.309 42.265 40.938 1.00 76.58 487 ASP B N 1
ATOM 6877 C CA . ASP B 1 487 ? -65.876 41.784 39.680 1.00 75.99 487 ASP B CA 1
ATOM 6878 C C . ASP B 1 487 ? -67.156 40.983 39.874 1.00 75.88 487 ASP B C 1
ATOM 6879 O O . ASP B 1 487 ? -67.774 40.543 38.903 1.00 75.32 487 ASP B O 1
ATOM 6884 N N . LEU B 1 488 ? -67.548 40.787 41.130 1.00 75.54 488 LEU B N 1
ATOM 6885 C CA . LEU B 1 488 ? -68.802 40.107 41.405 1.00 75.45 488 LEU B CA 1
ATOM 6886 C C . LEU B 1 488 ? -69.779 41.265 41.229 1.00 75.84 488 LEU B C 1
ATOM 6887 O O . LEU B 1 488 ? -70.828 41.129 40.606 1.00 75.96 488 LEU B O 1
ATOM 6892 N N . VAL B 1 489 ? -69.400 42.417 41.774 1.00 76.14 489 VAL B N 1
ATOM 6893 C CA . VAL B 1 489 ? -70.215 43.613 41.657 1.00 77.63 489 VAL B CA 1
ATOM 6894 C C . VAL B 1 489 ? -70.352 43.907 40.176 1.00 78.65 489 VAL B C 1
ATOM 6895 O O . VAL B 1 489 ? -71.446 44.185 39.691 1.00 79.99 489 VAL B O 1
ATOM 6899 N N . ILE B 1 490 ? -69.234 43.832 39.461 1.00 79.37 490 ILE B N 1
ATOM 6900 C CA . ILE B 1 490 ? -69.222 44.103 38.030 1.00 79.92 490 ILE B CA 1
ATOM 6901 C C . ILE B 1 490 ? -70.209 43.222 37.288 1.00 82.26 490 ILE B C 1
ATOM 6902 O O . ILE B 1 490 ? -70.804 43.654 36.302 1.00 82.52 490 ILE B O 1
ATOM 6907 N N . SER B 1 491 ? -70.396 41.996 37.769 1.00 85.22 491 SER B N 1
ATOM 6908 C CA . SER B 1 491 ? -71.349 41.082 37.141 1.00 88.03 491 SER B CA 1
ATOM 6909 C C . SER B 1 491 ? -72.760 41.571 37.437 1.00 89.06 491 SER B C 1
ATOM 6910 O O . SER B 1 491 ? -73.617 41.577 36.560 1.00 89.62 491 SER B O 1
ATOM 6913 N N . TYR B 1 492 ? -72.996 41.963 38.685 1.00 90.30 492 TYR B N 1
ATOM 6914 C CA . TYR B 1 492 ? -74.295 42.484 39.084 1.00 92.98 492 TYR B CA 1
ATOM 6915 C C . TYR B 1 492 ? -74.506 43.792 38.311 1.00 94.92 492 TYR B C 1
ATOM 6916 O O . TYR B 1 492 ? -75.624 44.110 37.886 1.00 95.49 492 TYR B O 1
ATOM 6925 N N . LEU B 1 493 ? -73.422 44.547 38.138 1.00 96.66 493 LEU B N 1
ATOM 6926 C CA . LEU B 1 493 ? -73.459 45.808 37.398 1.00 98.08 493 LEU B CA 1
ATOM 6927 C C . LEU B 1 493 ? -74.067 45.477 36.043 1.00 98.87 493 LEU B C 1
ATOM 6928 O O . LEU B 1 493 ? -74.828 46.258 35.468 1.00 99.22 493 LEU B O 1
ATOM 6933 N N . GLU B 1 494 ? -73.712 44.296 35.551 1.00 99.47 494 GLU B N 1
ATOM 6934 C CA . GLU B 1 494 ? -74.207 43.785 34.285 1.00 99.84 494 GLU B CA 1
ATOM 6935 C C . GLU B 1 494 ? -75.332 42.797 34.596 1.00 100.00 494 GLU B C 1
ATOM 6936 O O . GLU B 1 494 ? -76.173 43.060 35.460 1.00 100.00 494 GLU B O 1
ATOM 6942 N N . SER B 1 495 ? -75.341 41.660 33.904 1.00 100.00 495 SER B N 1
ATOM 6943 C CA . SER B 1 495 ? -76.372 40.646 34.114 1.00 100.00 495 SER B CA 1
ATOM 6944 C C . SER B 1 495 ? -77.760 41.280 34.031 1.00 100.00 495 SER B C 1
ATOM 6945 O O . SER B 1 495 ? -78.754 40.677 34.446 1.00 100.00 495 SER B O 1
ATOM 6948 N N . VAL B 1 496 ? -77.811 42.502 33.494 1.00 100.00 496 VAL B N 1
ATOM 6949 C CA . VAL B 1 496 ? -79.059 43.250 33.331 1.00 100.00 496 VAL B CA 1
ATOM 6950 C C . VAL B 1 496 ? -79.477 43.242 31.847 1.00 99.88 496 VAL B C 1
ATOM 6951 O O . VAL B 1 496 ? -79.540 44.284 31.188 1.00 99.37 496 VAL B O 1
ATOM 6955 N N . SER B 1 497 ? -79.766 42.043 31.345 1.00 99.66 497 SER B N 1
ATOM 6956 C CA . SER B 1 497 ? -80.168 41.838 29.960 1.00 99.90 497 SER B CA 1
ATOM 6957 C C . SER B 1 497 ? -79.101 42.367 29.008 1.00 100.00 497 SER B C 1
ATOM 6958 O O . SER B 1 497 ? -79.476 42.814 27.898 1.00 100.00 497 SER B O 1
#

InterPro domains:
  IPR002937 Amine oxidase [PF01593] (23-490)
  IPR004572 Protoporphyrinogen oxidase [TIGR00562] (14-494)
  IPR036188 FAD/NAD(P)-binding domain superfamily [G3DSA:3.50.50.60] (15-486)
  IPR036188 FAD/NAD(P)-binding domain superfamily [SSF51905] (13-493)
  IPR050464 Zeta Carotene Desaturase and Related Oxidoreductases [PTHR42923] (11-498)

B-factor: mean 66.85, std 14.94, range [24.55, 100.0]

Organism: Nicotiana tabacum (NCBI:txid4097)

Radius of gyration: 37.06 Å; Cα contacts (8 Å, |Δi|>4): 1878; chains: 2; bounding box: 99×94×83 Å